Protein AF-0000000078027502 (afdb_homodimer)

Organism: NCBI:txid82991

Radius of gyration: 33.74 Å; Cα contacts (8 Å, |Δi|>4): 3419; chains: 2; bounding box: 82×95×78 Å

Foldseek 3Di:
DPLQAQLFAGLVLLQLLLVLCPPPFLSVVQLVVLVVLLVVVLPDDQDQDAADAVLDPNNVVLVSVLVNLLSLLSVCSNNVPVSSLVVNLVNLLVCLVCQQPQPFHDAPDPAGTHSRYNHLLSLLVSLQSNLSSCSSNVVVDDPVSNCSSVPSPNVVSLCCLCPVVVVQCFDLALSVLSNLLSQLSNCSSVVNVVSNQCAQQNVVNPLCSGHLNNNLQFQAALQQAGLLGLQSLLVSLQSNLSSLSSCCVRPVVVVSCPPSNRSNLSNLVVSVQQDDPLFAHAQAFADDRPDGCLRPSNQASLQVCCVPVHDDLSSLLVCVSSSHHDRGPSVSVSRVCNVVDDRDPDHRAWDWAQDGSHSPFGTKTWHWDQFPVRKIKIKIFAFGAQSDDPPDDPVRRRGALAHRFIWIDIDSDGFQGQQHAQFQCSPCVQVHRGGDPCRLFANRFHQSTQAKDKQLAGFVNSDNVSRRVFTKAWQDWAAPPPFFTKTKIWGPPSPNFKIKMWIWTQGDDPLARGTKIKIKIKIAGPDKIKMKRKGWGAAFWDDKPFDKAADPDWAQCDDGRNSQQKTFGIKGWFDAQFKMKTWGDDDFKIKMKIKTWNQIFMKTKIWGGHPPVSSSGDTTIMIITIDMDRIGMIIMMMGIDWTHDVVVDDTDCNDDFWDHKGWPDDDLQAKTWMKTATPVGWIKIKMFGNHRPPTDMDIDTD/DPLQAQQFAGLVLLQLLLVLCPPPFLSVVQLVVLVVLLVVVLPDDQDQDAADAVLDPLNVVLVSVLVNLLSLLSVCSNNVPVSSLVVNLVNLLVCLVCQQPQPFHDAPDPAGTHSRYNHLLVLLVSLQSNLSSCSSNVVVDDPVSNCSNVPSPNVVSLCCLCPVVVVQCFDLALSVLSNLLSQLSNCSSVVNVVSNQCAQQNVVNPLCSGHLNNNLQFQAALQQAGLLGLQSLLVSLQSNLSSLSSCCVRPVVVVSCPPSNRSNLSNLVVSVQQDDPLFAHAQAFADDRPDGCLRPSNQASLQVCCVPVHDDLSSLLVCVSSSHHDRGPSVSVSRVCNVVDDRDPDHRAWDWAQDGSHSPFGTKTWHWDQFPVRKIKIKIFAFGAQSDDPPDDPVRRRGALAHRFIWIDIDSDGFQGQQHAQFQCSPCVQVHRGGDPCRLFANRFHQSTQAKDKQLAGFVNSDNVSRRVFTKAWQDWAAPPPFFTKTKIWGPPSPNFKIKMWIWTQGDDPLASGTKIKIKIKIAGPDKIKMKRKGWGAAFWDDKPFDKAADPDWAQCDDGRNSQQKTFGIKGWFDAQFKIKTWGDDDFKIKMKIKTFNQIFMKTKIWGGHPPVSSSGDTTIMIITIDMDRIGMIIMMMGIDWTHDVVVDDTDCNDDFWDHKGWPDDDLQAKTWMKTATPVGWIKIKMFGNHRPPTDMDIDTD

pLDDT: mean 94.21, std 6.98, range [39.53, 98.88]

InterPro domains:
  IPR008397 Alginate lyase domain [PF05426] (70-272)
  IPR008929 Chondroitin AC/alginate lyase [G3DSA:1.50.10.100] (6-344)
  IPR008929 Chondroitin AC/alginate lyase [SSF48230] (46-296)
  IPR012480 Heparinase II/III-like, C-terminal [PF07940] (391-541)

Solvent-accessible surface area (backbone atoms only — not comparable to full-atom values): 69201 Å² total; per-residue (Å²): 119,68,92,77,53,40,73,76,48,41,72,67,43,19,55,55,52,42,60,31,57,78,38,98,42,65,58,9,52,36,49,47,52,51,48,52,52,39,51,55,57,68,72,43,77,93,75,82,71,66,70,35,51,69,53,29,72,36,40,46,45,54,52,49,46,29,55,41,31,26,50,24,16,54,46,21,66,35,70,64,44,62,70,32,41,51,51,36,52,51,50,46,44,53,44,17,70,44,54,77,70,58,50,68,28,68,42,93,60,92,49,59,44,17,50,67,25,25,25,44,59,58,40,23,51,40,44,33,30,44,35,55,17,44,49,53,37,53,89,79,50,51,70,68,53,48,52,40,31,47,53,36,31,53,48,45,51,42,46,42,40,63,58,77,36,33,76,58,33,24,35,80,46,64,55,12,43,35,33,20,27,15,39,24,53,34,13,63,66,70,70,34,64,67,44,29,47,34,14,44,22,4,84,82,58,69,37,62,78,10,20,45,50,18,34,61,58,68,42,26,14,64,48,15,46,36,52,48,17,55,56,46,35,40,61,38,37,36,38,48,50,55,36,44,51,38,38,49,65,75,41,50,89,66,43,57,78,57,35,79,83,24,41,66,56,33,29,49,48,36,54,62,58,62,26,44,97,76,35,32,40,64,51,42,32,45,14,56,77,68,34,33,56,64,15,62,24,42,31,42,41,44,20,50,44,38,57,75,73,40,89,46,70,55,48,55,47,47,38,63,71,49,69,45,59,39,86,33,66,24,28,56,54,51,44,58,47,56,75,74,43,78,92,64,96,64,75,73,75,56,45,76,42,33,21,38,61,83,36,78,27,18,26,36,42,36,45,55,49,70,41,88,83,68,38,53,35,37,41,38,37,34,26,30,51,32,29,43,56,87,89,53,58,74,91,61,57,35,40,37,38,44,70,57,21,45,36,35,34,46,74,82,36,64,59,33,33,60,67,20,46,35,59,38,78,36,38,37,77,36,77,47,18,37,73,42,75,52,20,68,51,24,38,30,19,21,68,43,27,29,26,74,25,59,65,69,39,28,46,44,76,72,34,62,70,63,35,50,75,42,48,21,40,79,50,36,77,42,78,77,50,94,54,29,33,38,39,28,36,34,39,71,54,44,48,88,66,32,39,35,36,43,35,43,31,45,28,64,46,93,82,43,87,38,60,36,32,38,40,35,40,38,35,39,33,95,51,77,41,43,38,33,42,32,45,27,34,66,69,41,64,46,43,56,73,44,71,58,53,48,50,80,48,35,39,45,62,37,84,47,53,22,32,27,33,21,25,37,44,29,39,21,70,32,55,65,67,37,62,44,37,43,29,32,38,42,91,43,34,28,36,31,42,31,28,22,30,66,74,14,39,30,42,35,41,30,30,40,50,25,83,39,67,75,51,76,60,73,76,37,47,35,38,31,44,34,33,62,41,34,68,43,61,44,41,29,40,38,38,60,34,46,40,48,41,62,38,76,63,41,52,41,55,83,60,68,52,72,68,43,39,42,80,75,41,78,38,79,75,45,33,37,32,37,36,42,31,32,70,90,68,55,36,35,32,37,39,36,40,43,32,88,89,52,45,48,70,51,76,44,80,100,120,67,90,77,54,40,72,77,48,40,73,67,44,19,55,56,51,42,60,30,56,78,38,99,41,65,57,10,50,35,48,46,52,50,48,52,53,42,52,55,58,67,73,42,79,91,75,82,71,65,71,35,49,68,50,28,72,36,38,47,43,54,52,50,46,28,55,39,33,26,50,26,17,54,46,23,68,35,70,65,45,61,69,32,41,52,51,36,52,50,51,46,45,53,45,18,70,43,52,77,70,58,51,70,27,69,42,94,59,92,48,60,43,19,51,67,26,27,26,44,58,58,39,24,52,38,43,32,29,43,33,55,18,44,50,55,37,52,90,79,50,51,72,67,51,49,50,42,33,46,56,36,30,53,50,45,51,43,44,42,40,64,60,77,35,34,75,57,33,25,35,82,46,62,54,13,44,36,33,21,28,13,37,22,52,35,13,62,64,69,69,35,63,67,44,29,48,33,14,44,21,5,85,82,58,70,38,62,78,10,20,44,50,16,36,61,58,68,42,25,15,64,47,15,46,36,50,48,18,54,57,46,36,42,59,39,39,36,38,48,51,54,37,44,50,39,38,48,66,77,42,50,87,66,42,57,78,58,36,80,84,24,42,66,56,33,28,49,49,35,54,62,58,61,28,45,97,75,35,30,40,62,52,42,32,44,15,55,76,68,33,33,55,64,15,65,23,41,30,42,42,45,20,49,44,38,54,75,74,40,90,48,71,56,48,54,46,47,38,62,71,49,69,43,58,39,87,32,64,24,27,55,56,49,45,57,47,56,75,73,41,79,91,65,97,64,76,73,75,55,46,76,42,33,21,39,59,83,37,78,27,19,26,36,40,38,45,54,48,70,41,90,84,68,38,53,34,37,42,38,37,36,26,31,51,34,29,43,56,87,89,54,58,74,92,62,57,35,39,37,37,44,71,58,22,47,37,34,32,46,74,83,37,64,58,34,33,60,66,20,47,34,60,38,78,34,37,37,79,34,77,46,18,36,74,42,75,54,21,67,52,24,40,30,18,20,69,43,27,28,28,75,25,57,64,71,39,30,46,43,76,72,35,62,72,61,33,48,75,42,49,21,41,78,50,36,77,42,79,77,48,94,54,29,32,36,39,28,36,34,38,70,52,44,48,88,68,31,38,35,38,43,35,43,31,46,28,65,46,93,82,43,87,36,60,38,32,38,40,37,40,37,35,40,34,94,50,78,42,41,37,34,43,32,44,27,35,65,70,41,64,44,44,57,75,45,71,58,53,49,50,78,47,34,40,46,61,39,84,48,53,21,32,28,31,23,25,38,44,28,37,20,71,33,56,64,66,37,62,44,38,42,31,32,38,42,91,43,34,28,36,30,41,33,28,23,30,66,73,15,38,31,43,35,40,28,31,40,50,26,83,38,67,75,50,78,58,72,76,38,46,35,40,30,43,35,33,62,44,34,68,43,61,44,42,30,40,37,38,62,32,47,39,46,42,62,36,77,65,42,51,40,54,80,61,68,51,72,65,44,38,42,79,74,42,77,37,80,73,46,34,37,31,35,35,42,33,32,71,90,68,54,37,35,34,37,39,36,39,44,32,88,90,53,45,48,71,49,75,42,80,99

Secondary structure (DSSP, 8-state):
--TTS-SS--HHHHHHHHHHTTSSSHHHHHHHHHHHHHHHHHHSPP-------TTSHHHHHHHHHHHHHHHHHHHHHHH--HHHHHHHHHHHHHHHHHGGGS-----SSSSPP-SSSSSHHHHHHHHHHHHHHHHHHGGGS-HHHHHHHIIIIIHHHHHIIIIITHHHHT-SSHHHHHHHHHHHHHHHHHT-HHHHHHHHHTTTTSSSSSSHHHHHHHHB-TTS-BTT-HHHHHHHHHHHHHHHHHHHHH-GGG-GGGHHHHHHHHHHHHHHHHS-TTSB----SS--SS-BTTSHHHHHHHHHHHHHH---HHHHHHHHHHT---TTHHHHHHHHHHHHS------PPPEEEE-STTS-S-EEEEEEEE-TT--EEEEEEE-S-----TTS-GGG----S-TTEEEEEETTEEEE------B-TT-TTTGGGSB-THIIIIITSGGGSSSEEETTPPGGGG-HHHHHT---EEEEEEEEETTEEEEEEEEESSSTT-EEEEEEEEE--TT-SSPEEEEEEEEE-SS-EEEEEEEE--SEEEEESS--EE-SSB-BS-SSTTGGGEEEEEEEEE-TT-EEEEEEEETTEEEEEEEE-TT-EEEEEEEE-TT-TT--S---EEEEEEEEESSEEEEEEEEEE-EEETTTTEEE--S-SEEEEEEEEE-TTSEEEEEEEETTS-EEEEEEE-STT---EEEEE-/--TTS-SS--HHHHHHHHHHTTSSSHHHHHHHHHHHHHHHHHHSPP-------TTSHHHHHHHHHHHHHHHHHHHHHHH--HHHHHHHHHHHHHHHHHGGGS-----SSSSPP-SSSSSHHHHHHHHHHHHHHHHHHGGGS-HHHHHHHIIIIIHHHHHIIIIITHHHHT-SSHHHHHHHHHHHHHHHHHT-HHHHHHHHHTTTTSSSSSSHHHHHHHHB-TTS-BTT-HHHHHHHHHHHHHHHHHHHHH-GGG-GGGHHHHHHHHHHHHHHHHS-TTSB----SS--SS-BTTSHHHHHHHHHHHHHH---HHHHHHHHHHT---TTHHHHHHHHHHHHS------PPPEEEE-STTS-S-EEEEEEEE-TT--EEEEEEE-S-----TT--GGG----S-TTEEEEEETTEEEE------B-TT-TTTGGGSB-THIIIIITSGGGSSSEEETTPPGGGG-HHHHHT---EEEEEEEEETTEEEEEEEEESSSTT-EEEEEEEEE--TT-SSPEEEEEEEEE-SS-EEEEEEEE--SEEEEESS--EE-SSB-BS-SSTTGGGEEEEEEEEE-TT-EEEEEEEETTEEEEEEEE-TT-EEEEEEEE-TT-TT--S---EEEEEEEEESSEEEEEEEEEE-EEETTTTEEE--S-SEEEEEEEEE-TTSEEEEEEEETTS-EEEEEEE-STT---EEEEE-

Sequence (1404 aa):
MPACSPLFIDNDDAAALRIHLKRHSLLGDTLRHQQQQVEQWLNAPLSVPGHGEGGGPEHAQHKLNYQMMNLAGRLWLITHDARYKERVIQILSAYADLYPQLGDAISHDSNPPGRLFHQTLNEHMFLLYAAEAWHCVKAESTPQQIQNIENNLLRLMVQDATHTHAATFDIVHNHGMWSVAAVAICGYVLGDDEMVLDSLYGLARDSVSGGFFAQLDQLFSCDGYYIEGLYYQRFALRPLLLLAEAISRRQPELDIWEYGQRIIQRACYTLFALAFPDGTMPALNDASKTMDLRDEGAVIAVSLCWQHYGADSRLAELARWQSIVWPGRGALSLCDHLETSPPQSSSWPSQLVRDGQEGERGAIGVLRVRDNQQDDNMALMYWGGHGNIAGMHSALNHGHFDSLHLSLFNRGREFLRDYGFGRWVNIEPKFGGRYIPENNSYCKQTVAHNTVVVDEGCQHYFDKDQAALHHGETHFFITDNPHGQGMSARCDNYWPGVRQQRTVLLLNVPQCKKPLVLDLFSLSSSDQHQYDYCLHGRGQLINASMPLNSNKSWQPLGEKNGYQHLWDCARGEIITGENGQLTWLDGDTFYTATGALPNGGELIVAQTGASDPNFNLRVEPAWLWRTHGDNVLFATAIESHGYFDEASETSRNARGQVKRVEVLEHDLNSQTKVAIYFVEGEALEIRVDNRPGFGQFSVQPLMPACSPLFIDNDDAAALRIHLKRHSLLGDTLRHQQQQVEQWLNAPLSVPGHGEGGGPEHAQHKLNYQMMNLAGRLWLITHDARYKERVIQILSAYADLYPQLGDAISHDSNPPGRLFHQTLNEHMFLLYAAEAWHCVKAESTPQQIQNIENNLLRLMVQDATHTHAATFDIVHNHGMWSVAAVAICGYVLGDDEMVLDSLYGLARDSVSGGFFAQLDQLFSCDGYYIEGLYYQRFALRPLLLLAEAISRRQPELDIWEYGQRIIQRACYTLFALAFPDGTMPALNDASKTMDLRDEGAVIAVSLCWQHYGADSRLAELARWQSIVWPGRGALSLCDHLETSPPQSSSWPSQLVRDGQEGERGAIGVLRVRDNQQDDNMALMYWGGHGNIAGMHSALNHGHFDSLHLSLFNRGREFLRDYGFGRWVNIEPKFGGRYIPENNSYCKQTVAHNTVVVDEGCQHYFDKDQAALHHGETHFFITDNPHGQGMSARCDNYWPGVRQQRTVLLLNVPQCKKPLVLDLFSLSSSDQHQYDYCLHGRGQLINASMPLNSNKSWQPLGEKNGYQHLWDCARGEIITGENGQLTWLDGDTFYTATGALPNGGELIVAQTGASDPNFNLRVEPAWLWRTHGDNVLFATAIESHGYFDEASETSRNARGQVKRVEVLEHDLNSQTKVAIYFVEGEALEIRVDNRPGFGQFSVQPL

Nearest PDB structures (foldseek):
  4nei-assembly1_B  TM=9.449E-01  e=1.251E-62  Saccharophagus degradans 2-40
  8bdd-assembly1_A  TM=9.358E-01  e=8.573E-62  Bacteroides ovatus
  7bjt-assembly1_A  TM=9.349E-01  e=9.569E-60  Zobellia galactanivorans
  7bm6-assembly1_B  TM=9.307E-01  e=2.291E-58  Zobellia galactanivorans
  3afl-assembly1_A  TM=7.130E-01  e=3.993E-19  Agrobacterium fabrum str. C58

Structure (mmCIF, N/CA/C/O backbone):
data_AF-0000000078027502-model_v1
#
loop_
_entity.id
_entity.type
_entity.pdbx_description
1 polymer 'Chondroitin lyase'
#
loop_
_atom_site.group_PDB
_atom_site.id
_atom_site.type_symbol
_atom_site.label_atom_id
_atom_site.label_alt_id
_atom_site.label_comp_id
_atom_site.label_asym_id
_atom_site.label_entity_id
_atom_site.label_seq_id
_atom_site.pdbx_PDB_ins_code
_atom_site.Cartn_x
_atom_site.Cartn_y
_atom_site.Cartn_z
_atom_site.occupancy
_atom_site.B_iso_or_equiv
_atom_site.auth_seq_id
_atom_site.auth_comp_id
_atom_site.auth_asym_id
_atom_site.auth_atom_id
_atom_site.pdbx_PDB_model_num
ATOM 1 N N . MET A 1 1 ? -7.516 49.406 -8.766 1 39.53 1 MET A N 1
ATOM 2 C CA . MET A 1 1 ? -8.562 48.5 -9.211 1 39.53 1 MET A CA 1
ATOM 3 C C . MET A 1 1 ? -9.914 48.875 -8.609 1 39.53 1 MET A C 1
ATOM 5 O O . MET A 1 1 ? -9.977 49.406 -7.492 1 39.53 1 MET A O 1
ATOM 9 N N . PRO A 1 2 ? -10.891 49.062 -9.43 1 42.72 2 PRO A N 1
ATOM 10 C CA . PRO A 1 2 ? -12.172 49.406 -8.82 1 42.72 2 PRO A CA 1
ATOM 11 C C . PRO A 1 2 ? -12.539 48.5 -7.648 1 42.72 2 PRO A C 1
ATOM 13 O O . PRO A 1 2 ? -12.141 47.344 -7.617 1 42.72 2 PRO A O 1
ATOM 16 N N . ALA A 1 3 ? -12.898 49.094 -6.523 1 45.38 3 ALA A N 1
ATOM 17 C CA . ALA A 1 3 ? -13.305 48.469 -5.273 1 45.38 3 ALA A CA 1
ATOM 18 C C . ALA A 1 3 ? -14.164 47.25 -5.539 1 45.38 3 ALA A C 1
ATOM 20 O O . ALA A 1 3 ? -14.195 46.312 -4.727 1 45.38 3 ALA A O 1
ATOM 21 N N . CYS A 1 4 ? -14.695 47.094 -6.816 1 50.5 4 CYS A N 1
ATOM 22 C CA . CYS A 1 4 ? -15.695 46.062 -7.047 1 50.5 4 CYS A CA 1
ATOM 23 C C . CYS A 1 4 ? -15.102 44.875 -7.789 1 50.5 4 CYS A C 1
ATOM 25 O O . CYS A 1 4 ? -15.797 43.906 -8.078 1 50.5 4 CYS A O 1
ATOM 27 N N . SER A 1 5 ? -13.773 44.938 -8.016 1 69.69 5 SER A N 1
ATOM 28 C CA . SER A 1 5 ? -13.227 43.812 -8.75 1 69.69 5 SER A CA 1
ATOM 29 C C . SER A 1 5 ? -13 42.625 -7.84 1 69.69 5 SER A C 1
ATOM 31 O O . SER A 1 5 ? -12.562 42.781 -6.699 1 69.69 5 SER A O 1
ATOM 33 N N . PRO A 1 6 ? -13.328 41.406 -8.359 1 77.5 6 PRO A N 1
ATOM 34 C CA . PRO A 1 6 ? -13.156 40.219 -7.535 1 77.5 6 PRO A CA 1
ATOM 35 C C . PRO A 1 6 ? -11.75 40.094 -6.961 1 77.5 6 PRO A C 1
ATOM 37 O O . PRO A 1 6 ? -10.789 40.625 -7.543 1 77.5 6 PRO A O 1
ATOM 40 N N . LEU A 1 7 ? -11.688 39.594 -5.875 1 87.81 7 LEU A N 1
ATOM 41 C CA . LEU A 1 7 ? -10.492 39.594 -5.039 1 87.81 7 LEU A CA 1
ATOM 42 C C . LEU A 1 7 ? -9.391 38.75 -5.672 1 87.81 7 LEU A C 1
ATOM 44 O O . LEU A 1 7 ? -8.219 39.156 -5.648 1 87.81 7 LEU A O 1
ATOM 48 N N . PHE A 1 8 ? -9.727 37.594 -6.312 1 91.88 8 PHE A N 1
ATOM 49 C CA . PHE A 1 8 ? -8.672 36.688 -6.73 1 91.88 8 PHE A CA 1
ATOM 50 C C . PHE A 1 8 ? -8.727 36.438 -8.234 1 91.88 8 PHE A C 1
ATOM 52 O O . PHE A 1 8 ? -7.758 35.969 -8.828 1 91.88 8 PHE A O 1
ATOM 59 N N . ILE A 1 9 ? -9.898 36.656 -8.797 1 90.69 9 ILE A N 1
ATOM 60 C CA . ILE A 1 9 ? -10.102 36.5 -10.234 1 90.69 9 ILE A CA 1
ATOM 61 C C . ILE A 1 9 ? -10.789 37.719 -10.797 1 90.69 9 ILE A C 1
ATOM 63 O O . ILE A 1 9 ? -11.93 38.031 -10.445 1 90.69 9 ILE A O 1
ATOM 67 N N . ASP A 1 10 ? -10.172 38.469 -11.617 1 88.75 10 ASP A N 1
ATOM 68 C CA . ASP A 1 10 ? -10.836 39.594 -12.25 1 88.75 10 ASP A CA 1
ATOM 69 C C . ASP A 1 10 ? -11.555 39.156 -13.523 1 88.75 10 ASP A C 1
ATOM 71 O O . ASP A 1 10 ? -11.609 37.969 -13.844 1 88.75 10 ASP A O 1
ATOM 75 N N . ASN A 1 11 ? -12.125 40.125 -14.172 1 89.56 11 ASN A N 1
ATOM 76 C CA . ASN A 1 11 ? -12.961 39.812 -15.328 1 89.56 11 ASN A CA 1
ATOM 77 C C . ASN A 1 11 ? -12.141 39.188 -16.453 1 89.56 11 ASN A C 1
ATOM 79 O O . ASN A 1 11 ? -12.633 38.281 -17.156 1 89.56 11 ASN A O 1
ATOM 83 N N . ASP A 1 12 ? -10.977 39.656 -16.625 1 92.31 12 ASP A N 1
ATOM 84 C CA . ASP A 1 12 ? -10.117 39.125 -17.672 1 92.31 12 ASP A CA 1
ATOM 85 C C . ASP A 1 12 ? -9.711 37.688 -17.344 1 92.31 12 ASP A C 1
ATOM 87 O O . ASP A 1 12 ? -9.711 36.812 -18.219 1 92.31 12 ASP A O 1
ATOM 91 N N . ASP A 1 13 ? -9.328 37.5 -16.125 1 94.31 13 ASP A N 1
ATOM 92 C CA . ASP A 1 13 ? -9.008 36.125 -15.68 1 94.31 13 ASP A CA 1
ATOM 93 C C . ASP A 1 13 ? -10.188 35.188 -15.898 1 94.31 13 ASP A C 1
ATOM 95 O O . ASP A 1 13 ? -10.016 34.094 -16.406 1 94.31 13 ASP A O 1
ATOM 99 N N . ALA A 1 14 ? -11.336 35.656 -15.539 1 95.44 14 ALA A N 1
ATOM 100 C CA . ALA A 1 14 ? -12.547 34.844 -15.633 1 95.44 14 ALA A CA 1
ATOM 101 C C . ALA A 1 14 ? -12.828 34.469 -17.078 1 95.44 14 ALA A C 1
ATOM 103 O O . ALA A 1 14 ? -13.195 33.312 -17.359 1 95.44 14 ALA A O 1
ATOM 104 N N . ALA A 1 15 ? -12.695 35.438 -17.938 1 95.38 15 ALA A N 1
ATOM 105 C CA . ALA A 1 15 ? -12.93 35.156 -19.359 1 95.38 15 ALA A CA 1
ATOM 106 C C . ALA A 1 15 ? -11.945 34.125 -19.891 1 95.38 15 ALA A C 1
ATOM 108 O O . ALA A 1 15 ? -12.32 33.25 -20.656 1 95.38 15 ALA A O 1
ATOM 109 N N . ALA A 1 16 ? -10.727 34.25 -19.516 1 95.44 16 ALA A N 1
ATOM 110 C CA . ALA A 1 16 ? -9.703 33.312 -19.938 1 95.44 16 ALA A CA 1
ATOM 111 C C . ALA A 1 16 ? -9.969 31.922 -19.375 1 95.44 16 ALA A C 1
ATOM 113 O O . ALA A 1 16 ? -9.781 30.922 -20.078 1 95.44 16 ALA A O 1
ATOM 114 N N . LEU A 1 17 ? -10.367 31.828 -18.125 1 97.19 17 LEU A N 1
ATOM 115 C CA . LEU A 1 17 ? -10.672 30.562 -17.469 1 97.19 17 LEU A CA 1
ATOM 116 C C . LEU A 1 17 ? -11.859 29.891 -18.141 1 97.19 17 LEU A C 1
ATOM 118 O O . LEU A 1 17 ? -11.883 28.656 -18.281 1 97.19 17 LEU A O 1
ATOM 122 N N . ARG A 1 18 ? -12.789 30.656 -18.547 1 96.69 18 ARG A N 1
ATOM 123 C CA . ARG A 1 18 ? -13.977 30.125 -19.219 1 96.69 18 ARG A CA 1
ATOM 124 C C . ARG A 1 18 ? -13.602 29.359 -20.484 1 96.69 18 ARG A C 1
ATOM 126 O O . ARG A 1 18 ? -14.211 28.328 -20.797 1 96.69 18 ARG A O 1
ATOM 133 N N . ILE A 1 19 ? -12.633 29.828 -21.188 1 95.31 19 ILE A N 1
ATOM 134 C CA . ILE A 1 19 ? -12.156 29.172 -22.391 1 95.31 19 ILE A CA 1
ATOM 135 C C . ILE A 1 19 ? -11.602 27.797 -22.062 1 95.31 19 ILE A C 1
ATOM 137 O O . ILE A 1 19 ? -11.789 26.844 -22.812 1 95.31 19 ILE A O 1
ATOM 141 N N . HIS A 1 20 ? -11.008 27.609 -20.922 1 94.62 20 HIS A N 1
ATOM 142 C CA . HIS A 1 20 ? -10.352 26.359 -20.531 1 94.62 20 HIS A CA 1
ATOM 143 C C . HIS A 1 20 ? -11.367 25.312 -20.125 1 94.62 20 HIS A C 1
ATOM 145 O O . HIS A 1 20 ? -11.055 24.109 -20.078 1 94.62 20 HIS A O 1
ATOM 151 N N . LEU A 1 21 ? -12.57 25.719 -19.828 1 94.25 21 LEU A N 1
ATOM 152 C CA . LEU A 1 21 ? -13.609 24.766 -19.453 1 94.25 21 LEU A CA 1
ATOM 153 C C . LEU A 1 21 ? -13.805 23.719 -20.531 1 94.25 21 LEU A C 1
ATOM 155 O O . LEU A 1 21 ? -14.203 22.594 -20.25 1 94.25 21 LEU A O 1
ATOM 159 N N . LYS A 1 22 ? -13.445 24.031 -21.734 1 92.06 22 LYS A N 1
ATOM 160 C CA . LYS A 1 22 ? -13.695 23.141 -22.859 1 92.06 22 LYS A CA 1
ATOM 161 C C . LYS A 1 22 ? -12.391 22.547 -23.391 1 92.06 22 LYS A C 1
ATOM 163 O O . LYS A 1 22 ? -12.391 21.844 -24.406 1 92.06 22 LYS A O 1
ATOM 168 N N . ARG A 1 23 ? -11.352 22.859 -22.75 1 91.81 23 ARG A N 1
ATOM 169 C CA . ARG A 1 23 ? -10.047 22.375 -23.203 1 91.81 23 ARG A CA 1
ATOM 170 C C . ARG A 1 23 ? -9.625 21.141 -22.406 1 91.81 23 ARG A C 1
ATOM 172 O O . ARG A 1 23 ? -9.953 21.016 -21.219 1 91.81 23 ARG A O 1
ATOM 179 N N . HIS A 1 24 ? -8.953 20.219 -23.125 1 89.12 24 HIS A N 1
ATOM 180 C CA . HIS A 1 24 ? -8.328 19.078 -22.438 1 89.12 24 HIS A CA 1
ATOM 181 C C . HIS A 1 24 ? -6.973 19.469 -21.859 1 89.12 24 HIS A C 1
ATOM 183 O O . HIS A 1 24 ? -5.934 19.156 -22.453 1 89.12 24 HIS A O 1
ATOM 189 N N . SER A 1 25 ? -6.945 20.172 -20.859 1 93.12 25 SER A N 1
ATOM 190 C CA . SER A 1 25 ? -5.773 20.641 -20.125 1 93.12 25 SER A CA 1
ATOM 191 C C . SER A 1 25 ? -5.941 20.438 -18.625 1 93.12 25 SER A C 1
ATOM 193 O O . SER A 1 25 ? -7.043 20.156 -18.156 1 93.12 25 SER A O 1
ATOM 195 N N . LEU A 1 26 ? -4.828 20.516 -17.938 1 95.94 26 LEU A N 1
ATOM 196 C CA . LEU A 1 26 ? -4.867 20.391 -16.484 1 95.94 26 LEU A CA 1
ATOM 197 C C . LEU A 1 26 ? -5.848 21.391 -15.875 1 95.94 26 LEU A C 1
ATOM 199 O O . LEU A 1 26 ? -6.609 21.062 -14.969 1 95.94 26 LEU A O 1
ATOM 203 N N . LEU A 1 27 ? -5.816 22.656 -16.344 1 97.5 27 LEU A N 1
ATOM 204 C CA . LEU A 1 27 ? -6.715 23.703 -15.859 1 97.5 27 LEU A CA 1
ATOM 205 C C . LEU A 1 27 ? -8.164 23.375 -16.219 1 97.5 27 LEU A C 1
ATOM 207 O O . LEU A 1 27 ? -9.062 23.531 -15.391 1 97.5 27 LEU A O 1
ATOM 211 N N . GLY A 1 28 ? -8.398 22.922 -17.469 1 96.94 28 GLY A N 1
ATOM 212 C CA . GLY A 1 28 ? -9.734 22.516 -17.859 1 96.94 28 GLY A CA 1
ATOM 213 C C . GLY A 1 28 ? -10.297 21.406 -17.016 1 96.94 28 GLY A C 1
ATOM 214 O O . GLY A 1 28 ? -11.445 21.469 -16.562 1 96.94 28 GLY A O 1
ATOM 215 N N . ASP A 1 29 ? -9.469 20.375 -16.812 1 95.75 29 ASP A N 1
ATOM 216 C CA . ASP A 1 29 ? -9.875 19.25 -15.977 1 95.75 29 ASP A CA 1
ATOM 217 C C . ASP A 1 29 ? -10.203 19.719 -14.555 1 95.75 29 ASP A C 1
ATOM 219 O O . ASP A 1 29 ? -11.172 19.25 -13.953 1 95.75 29 ASP A O 1
ATOM 223 N N . THR A 1 30 ? -9.359 20.641 -14.07 1 97.06 30 THR A N 1
ATOM 224 C CA . THR A 1 30 ? -9.578 21.188 -12.734 1 97.06 30 THR A CA 1
ATOM 225 C C . THR A 1 30 ? -10.922 21.891 -12.656 1 97.06 30 THR A C 1
ATOM 227 O O . THR A 1 30 ? -11.703 21.656 -11.734 1 97.06 30 THR A O 1
ATOM 230 N N . LEU A 1 31 ? -11.242 22.719 -13.57 1 97.62 31 LEU A N 1
ATOM 231 C CA . LEU A 1 31 ? -12.469 23.5 -13.594 1 97.62 31 LEU A CA 1
ATOM 232 C C . LEU A 1 31 ? -13.688 22.594 -13.719 1 97.62 31 LEU A C 1
ATOM 234 O O . LEU A 1 31 ? -14.695 22.812 -13.031 1 97.62 31 LEU A O 1
ATOM 238 N N . ARG A 1 32 ? -13.617 21.609 -14.547 1 96.5 32 ARG A N 1
ATOM 239 C CA . ARG A 1 32 ? -14.742 20.703 -14.734 1 96.5 32 ARG A CA 1
ATOM 240 C C . ARG A 1 32 ? -15 19.875 -13.469 1 96.5 32 ARG A C 1
ATOM 242 O O . ARG A 1 32 ? -16.141 19.609 -13.117 1 96.5 32 ARG A O 1
ATOM 249 N N . HIS A 1 33 ? -13.906 19.484 -12.867 1 94.38 33 HIS A N 1
ATOM 250 C CA . HIS A 1 33 ? -14.055 18.781 -11.602 1 94.38 33 HIS A CA 1
ATOM 251 C C . HIS A 1 33 ? -14.734 19.656 -10.562 1 94.38 33 HIS A C 1
ATOM 253 O O . HIS A 1 33 ? -15.633 19.188 -9.844 1 94.38 33 HIS A O 1
ATOM 259 N N . GLN A 1 34 ? -14.32 20.906 -10.461 1 96.19 34 GLN A N 1
ATOM 260 C CA . GLN A 1 34 ? -14.922 21.859 -9.531 1 96.19 34 GLN A CA 1
ATOM 261 C C . GLN A 1 34 ? -16.391 22.094 -9.859 1 96.19 34 GLN A C 1
ATOM 263 O O . GLN A 1 34 ? -17.234 22.172 -8.953 1 96.19 34 GLN A O 1
ATOM 268 N N . GLN A 1 35 ? -16.641 22.172 -11.109 1 96.69 35 GLN A N 1
ATOM 269 C CA . GLN A 1 35 ? -18.031 22.328 -11.539 1 96.69 35 GLN A CA 1
ATOM 270 C C . GLN A 1 35 ? -18.875 21.141 -11.086 1 96.69 35 GLN A C 1
ATOM 272 O O . GLN A 1 35 ? -20.016 21.312 -10.625 1 96.69 35 GLN A O 1
ATOM 277 N N . GLN A 1 36 ? -18.375 20 -11.258 1 93.38 36 GLN A N 1
ATOM 278 C CA . GLN A 1 36 ? -19.094 18.797 -10.852 1 93.38 36 GLN A CA 1
ATOM 279 C C . GLN A 1 36 ? -19.406 18.828 -9.359 1 93.38 36 GLN A C 1
ATOM 281 O O . GLN A 1 36 ? -20.5 18.422 -8.938 1 93.38 36 GLN A O 1
ATOM 286 N N . GLN A 1 37 ? -18.484 19.25 -8.57 1 92.44 37 GLN A N 1
ATOM 287 C CA . GLN A 1 37 ? -18.672 19.328 -7.125 1 92.44 37 GLN A CA 1
ATOM 288 C C . GLN A 1 37 ? -19.797 20.312 -6.781 1 92.44 37 GLN A C 1
ATOM 290 O O . GLN A 1 37 ? -20.656 20.016 -5.961 1 92.44 37 GLN A O 1
ATOM 295 N N . VAL A 1 38 ? -19.766 21.469 -7.379 1 96.75 38 VAL A N 1
ATOM 296 C CA . VAL A 1 38 ? -20.75 22.5 -7.098 1 96.75 38 VAL A CA 1
ATOM 297 C C . VAL A 1 38 ? -22.125 22.031 -7.57 1 96.75 38 VAL A C 1
ATOM 299 O O . VAL A 1 38 ? -23.141 22.297 -6.914 1 96.75 38 VAL A O 1
ATOM 302 N N . GLU A 1 39 ? -22.141 21.344 -8.719 1 95.88 39 GLU A N 1
ATOM 303 C CA . GLU A 1 39 ? -23.406 20.828 -9.227 1 95.88 39 GLU A CA 1
ATOM 304 C C . GLU A 1 39 ? -24.031 19.844 -8.242 1 95.88 39 GLU A C 1
ATOM 306 O O . GLU A 1 39 ? -25.25 19.844 -8.031 1 95.88 39 GLU A O 1
ATOM 311 N N . GLN A 1 40 ? -23.203 19.031 -7.699 1 89.94 40 GLN A N 1
ATOM 312 C CA . GLN A 1 40 ? -23.703 18.094 -6.691 1 89.94 40 GLN A CA 1
ATOM 313 C C . GLN A 1 40 ? -24.25 18.844 -5.477 1 89.94 40 GLN A C 1
ATOM 315 O O . GLN A 1 40 ? -25.266 18.438 -4.914 1 89.94 40 GLN A O 1
ATOM 320 N N . TRP A 1 41 ? -23.578 19.875 -5.043 1 94.19 41 TRP A N 1
ATOM 321 C CA . TRP A 1 41 ? -23.984 20.688 -3.912 1 94.19 41 TRP A CA 1
ATOM 322 C C . TRP A 1 41 ? -25.266 21.453 -4.227 1 94.19 41 TRP A C 1
ATOM 324 O O . TRP A 1 41 ? -26.156 21.562 -3.375 1 94.19 41 TRP A O 1
ATOM 334 N N . LEU A 1 42 ? -25.453 21.906 -5.477 1 96.25 42 LEU A N 1
ATOM 335 C CA . LEU A 1 42 ? -26.641 22.625 -5.918 1 96.25 42 LEU A CA 1
ATOM 336 C C . LEU A 1 42 ? -27.859 21.719 -5.91 1 96.25 42 LEU A C 1
ATOM 338 O O . LEU A 1 42 ? -28.984 22.172 -5.676 1 96.25 42 LEU A O 1
ATOM 342 N N . ASN A 1 43 ? -27.594 20.453 -6.18 1 93 43 ASN A N 1
ATOM 343 C CA . ASN A 1 43 ? -28.688 19.5 -6.293 1 93 43 ASN A CA 1
ATOM 344 C C . ASN A 1 43 ? -29.172 19.016 -4.922 1 93 43 ASN A C 1
ATOM 346 O O . ASN A 1 43 ? -30.25 18.453 -4.797 1 93 43 ASN A O 1
ATOM 350 N N . ALA A 1 44 ? -28.422 19.266 -3.924 1 90.06 44 ALA A N 1
ATOM 351 C CA . ALA A 1 44 ? -28.812 18.938 -2.561 1 90.06 44 ALA A CA 1
ATOM 352 C C . ALA A 1 44 ? -29.672 20.047 -1.945 1 90.06 44 ALA A C 1
ATOM 354 O O . ALA A 1 44 ? -29.547 21.203 -2.326 1 90.06 44 ALA A O 1
ATOM 355 N N . PRO A 1 45 ? -30.531 19.625 -1.026 1 92.06 45 PRO A N 1
ATOM 356 C CA . PRO A 1 45 ? -31.297 20.656 -0.34 1 92.06 45 PRO A CA 1
ATOM 357 C C . PRO A 1 45 ? -30.422 21.609 0.469 1 92.06 45 PRO A C 1
ATOM 359 O O . PRO A 1 45 ? -29.391 21.203 1.003 1 92.06 45 PRO A O 1
ATOM 362 N N . LEU A 1 46 ? -30.812 22.906 0.45 1 93.38 46 LEU A N 1
ATOM 363 C CA . LEU A 1 46 ? -30.125 23.875 1.287 1 93.38 46 LEU A CA 1
ATOM 364 C C . LEU A 1 46 ? -30.156 23.453 2.752 1 93.38 46 LEU A C 1
ATOM 366 O O . LEU A 1 46 ? -31.219 23.125 3.281 1 93.38 46 LEU A O 1
ATOM 370 N N . SER A 1 47 ? -29 23.312 3.33 1 93.75 47 SER A N 1
ATOM 371 C CA . SER A 1 47 ? -28.906 22.875 4.715 1 93.75 47 SER A CA 1
ATOM 372 C C . SER A 1 47 ? -27.969 23.766 5.523 1 93.75 47 SER A C 1
ATOM 374 O O . SER A 1 47 ? -26.797 23.906 5.191 1 93.75 47 SER A O 1
ATOM 376 N N . VAL A 1 48 ? -28.469 24.484 6.445 1 96 48 VAL A N 1
ATOM 377 C CA . VAL A 1 48 ? -27.719 25.266 7.418 1 96 48 VAL A CA 1
ATOM 378 C C . VAL A 1 48 ? -28.031 24.781 8.828 1 96 48 VAL A C 1
ATOM 380 O O . VAL A 1 48 ? -28.859 25.344 9.523 1 96 48 VAL A O 1
ATOM 383 N N . PRO A 1 49 ? -27.281 23.859 9.242 1 93.19 49 PRO A N 1
ATOM 384 C CA . PRO A 1 49 ? -27.609 23.234 10.523 1 93.19 49 PRO A CA 1
ATOM 385 C C . PRO A 1 49 ? -27.219 24.109 11.719 1 93.19 49 PRO A C 1
ATOM 387 O O . PRO A 1 49 ? -26.688 25.203 11.531 1 93.19 49 PRO A O 1
ATOM 390 N N . GLY A 1 50 ? -27.562 23.625 12.953 1 91 50 GLY A N 1
ATOM 391 C CA . GLY A 1 50 ? -27.141 24.281 14.18 1 91 50 GLY A CA 1
ATOM 392 C C . GLY A 1 50 ? -25.781 23.781 14.664 1 91 50 GLY A C 1
ATOM 393 O O . GLY A 1 50 ? -24.875 23.562 13.867 1 91 50 GLY A O 1
ATOM 394 N N . HIS A 1 51 ? -25.672 23.75 15.969 1 88.44 51 HIS A N 1
ATOM 395 C CA . HIS A 1 51 ? -24.422 23.359 16.609 1 88.44 51 HIS A CA 1
ATOM 396 C C . HIS A 1 51 ? -24.172 21.859 16.484 1 88.44 51 HIS A C 1
ATOM 398 O O . HIS A 1 51 ? -25.125 21.078 16.422 1 88.44 51 HIS A O 1
ATOM 404 N N . GLY A 1 52 ? -22.969 21.531 16.312 1 80.88 52 GLY A N 1
ATOM 405 C CA . GLY A 1 52 ? -22.547 20.141 16.391 1 80.88 52 GLY A CA 1
ATOM 406 C C . GLY A 1 52 ? -21.125 19.984 16.891 1 80.88 52 GLY A C 1
ATOM 407 O O . GLY A 1 52 ? -20.406 20.969 17.078 1 80.88 52 GLY A O 1
ATOM 408 N N . GLU A 1 53 ? -20.781 18.734 17.203 1 76.25 53 GLU A N 1
ATOM 409 C CA . GLU A 1 53 ? -19.438 18.422 17.672 1 76.25 53 GLU A CA 1
ATOM 410 C C . GLU A 1 53 ? -18.406 18.562 16.547 1 76.25 53 GLU A C 1
ATOM 412 O O . GLU A 1 53 ? -18.766 18.547 15.367 1 76.25 53 GLU A O 1
ATOM 417 N N . GLY A 1 54 ? -17.125 18.844 16.969 1 74.31 54 GLY A N 1
ATOM 418 C CA . GLY A 1 54 ? -16.062 18.844 15.977 1 74.31 54 GLY A CA 1
ATOM 419 C C . GLY A 1 54 ? -16.016 17.578 15.148 1 74.31 54 GLY A C 1
ATOM 420 O O . GLY A 1 54 ? -16.016 16.469 15.695 1 74.31 54 GLY A O 1
ATOM 421 N N . GLY A 1 55 ? -16.078 17.75 13.828 1 72.62 55 GLY A N 1
ATOM 422 C CA . GLY A 1 55 ? -16.062 16.609 12.938 1 72.62 55 GLY A CA 1
ATOM 423 C C . GLY A 1 55 ? -17.438 15.953 12.781 1 72.62 55 GLY A C 1
ATOM 424 O O . GLY A 1 55 ? -17.594 15.039 11.977 1 72.62 55 GLY A O 1
ATOM 425 N N . GLY A 1 56 ? -18.438 16.375 13.516 1 76.06 56 GLY A N 1
ATOM 426 C CA . GLY A 1 56 ? -19.781 15.852 13.406 1 76.06 56 GLY A CA 1
ATOM 427 C C . GLY A 1 56 ? -20.484 16.266 12.133 1 76.06 56 GLY A C 1
ATOM 428 O O . GLY A 1 56 ? -19.906 16.953 11.297 1 76.06 56 GLY A O 1
ATOM 429 N N . PRO A 1 57 ? -21.656 15.828 12.016 1 78.88 57 PRO A N 1
ATOM 430 C CA . PRO A 1 57 ? -22.391 16.109 10.773 1 78.88 57 PRO A CA 1
ATOM 431 C C . PRO A 1 57 ? -22.594 17.609 10.539 1 78.88 57 PRO A C 1
ATOM 433 O O . PRO A 1 57 ? -22.484 18.078 9.398 1 78.88 57 PRO A O 1
ATOM 436 N N . GLU A 1 58 ? -22.953 18.328 11.609 1 88 58 GLU A N 1
ATOM 437 C CA . GLU A 1 58 ? -23.172 19.766 11.461 1 88 58 GLU A CA 1
ATOM 438 C C . GLU A 1 58 ? -21.875 20.469 11.07 1 88 58 GLU A C 1
ATOM 440 O O . GLU A 1 58 ? -21.875 21.344 10.195 1 88 58 GLU A O 1
ATOM 445 N N . HIS A 1 59 ? -20.812 20.078 11.805 1 87.56 59 HIS A N 1
ATOM 446 C CA . HIS A 1 59 ? -19.484 20.609 11.477 1 87.56 59 HIS A CA 1
ATOM 447 C C . HIS A 1 59 ? -19.141 20.344 10.016 1 87.56 59 HIS A C 1
ATOM 449 O O . HIS A 1 59 ? -18.703 21.25 9.305 1 87.56 59 HIS A O 1
ATOM 455 N N . ALA A 1 60 ? -19.359 19.172 9.609 1 84.56 60 ALA A N 1
ATOM 456 C CA . ALA A 1 60 ? -19.047 18.766 8.242 1 84.56 60 ALA A CA 1
ATOM 457 C C . ALA A 1 60 ? -19.891 19.531 7.23 1 84.56 60 ALA A C 1
ATOM 459 O O . ALA A 1 60 ? -19.406 19.891 6.152 1 84.56 60 ALA A O 1
ATOM 460 N N . GLN A 1 61 ? -21.078 19.781 7.578 1 90.44 61 GLN A N 1
ATOM 461 C CA . GLN A 1 61 ? -21.969 20.5 6.676 1 90.44 61 GLN A CA 1
ATOM 462 C C . GLN A 1 61 ? -21.562 21.969 6.555 1 90.44 61 GLN A C 1
ATOM 464 O O . GLN A 1 61 ? -21.562 22.531 5.453 1 90.44 61 GLN A O 1
ATOM 469 N N . HIS A 1 62 ? -21.312 22.578 7.656 1 94.38 62 HIS A N 1
ATOM 470 C CA . HIS A 1 62 ? -20.828 23.953 7.605 1 94.38 62 HIS A CA 1
ATOM 471 C C . HIS A 1 62 ? -19.562 24.062 6.77 1 94.38 62 HIS A C 1
ATOM 473 O O . HIS A 1 62 ? -19.406 25 5.996 1 94.38 62 HIS A O 1
ATOM 479 N N . LYS A 1 63 ? -18.703 23.078 6.992 1 92.31 63 LYS A N 1
ATOM 480 C CA . LYS A 1 63 ? -17.453 23.047 6.219 1 92.31 63 LYS A CA 1
ATOM 481 C C . LYS A 1 63 ? -17.75 22.906 4.727 1 92.31 63 LYS A C 1
ATOM 483 O O . LYS A 1 63 ? -17.188 23.641 3.908 1 92.31 63 LYS A O 1
ATOM 488 N N . LEU A 1 64 ? -18.594 22 4.402 1 91.69 64 LEU A N 1
ATOM 489 C CA . LEU A 1 64 ? -18.984 21.812 3.008 1 91.69 64 LEU A CA 1
ATOM 490 C C . LEU A 1 64 ? -19.578 23.094 2.436 1 91.69 64 LEU A C 1
ATOM 492 O O . LEU A 1 64 ? -19.266 23.469 1.307 1 91.69 64 LEU A O 1
ATOM 496 N N . ASN A 1 65 ? -20.406 23.719 3.182 1 96.56 65 ASN A N 1
ATOM 497 C CA . ASN A 1 65 ? -21.078 24.938 2.727 1 96.56 65 ASN A CA 1
ATOM 498 C C . ASN A 1 65 ? -20.078 26.047 2.396 1 96.56 65 ASN A C 1
ATOM 500 O O . ASN A 1 65 ? -20.172 26.672 1.343 1 96.56 65 ASN A O 1
ATOM 504 N N . TYR A 1 66 ? -19.188 26.297 3.33 1 97.12 66 TYR A N 1
ATOM 505 C CA . TYR A 1 66 ? -18.328 27.438 3.043 1 97.12 66 TYR A CA 1
ATOM 506 C C . TYR A 1 66 ? -17.359 27.125 1.912 1 97.12 66 TYR A C 1
ATOM 508 O O . TYR A 1 66 ? -16.938 28.016 1.167 1 97.12 66 TYR A O 1
ATOM 516 N N . GLN A 1 67 ? -16.969 25.859 1.73 1 95.25 67 GLN A N 1
ATOM 517 C CA . GLN A 1 67 ? -16.125 25.484 0.598 1 95.25 67 GLN A CA 1
ATOM 518 C C . GLN A 1 67 ? -16.891 25.625 -0.72 1 95.25 67 GLN A C 1
ATOM 520 O O . GLN A 1 67 ? -16.359 26.188 -1.685 1 95.25 67 GLN A O 1
ATOM 525 N N . MET A 1 68 ? -18.156 25.188 -0.728 1 96.81 68 MET A N 1
ATOM 526 C CA . MET A 1 68 ? -18.922 25.156 -1.968 1 96.81 68 MET A CA 1
ATOM 527 C C . MET A 1 68 ? -19.422 26.547 -2.324 1 96.81 68 MET A C 1
ATOM 529 O O . MET A 1 68 ? -19.484 26.906 -3.5 1 96.81 68 MET A O 1
ATOM 533 N N . MET A 1 69 ? -19.812 27.328 -1.343 1 97.56 69 MET A N 1
ATOM 534 C CA . MET A 1 69 ? -20.25 28.672 -1.688 1 97.56 69 MET A CA 1
ATOM 535 C C . MET A 1 69 ? -19.109 29.484 -2.273 1 97.56 69 MET A C 1
ATOM 537 O O . MET A 1 69 ? -19.297 30.281 -3.189 1 97.56 69 MET A O 1
ATOM 541 N N . ASN A 1 70 ? -17.906 29.297 -1.677 1 97.12 70 ASN A N 1
ATOM 542 C CA . ASN A 1 70 ? -16.734 29.953 -2.242 1 97.12 70 ASN A CA 1
ATOM 543 C C . ASN A 1 70 ? -16.484 29.516 -3.68 1 97.12 70 ASN A C 1
ATOM 545 O O . ASN A 1 70 ? -16.297 30.344 -4.566 1 97.12 70 ASN A O 1
ATOM 549 N N . LEU A 1 71 ? -16.516 28.234 -3.916 1 97.06 71 LEU A N 1
ATOM 550 C CA . LEU A 1 71 ? -16.297 27.672 -5.246 1 97.06 71 LEU A CA 1
ATOM 551 C C . LEU A 1 71 ? -17.375 28.141 -6.219 1 97.06 71 LEU A C 1
ATOM 553 O O . LEU A 1 71 ? -17.062 28.5 -7.359 1 97.06 71 LEU A O 1
ATOM 557 N N . ALA A 1 72 ? -18.578 28.125 -5.754 1 98.19 72 ALA A N 1
ATOM 558 C CA . ALA A 1 72 ? -19.703 28.547 -6.586 1 98.19 72 ALA A CA 1
ATOM 559 C C . ALA A 1 72 ? -19.578 30.031 -6.949 1 98.19 72 ALA A C 1
ATOM 561 O O . ALA A 1 72 ? -19.891 30.422 -8.07 1 98.19 72 ALA A O 1
ATOM 562 N N . GLY A 1 73 ? -19.234 30.812 -5.996 1 97.19 73 GLY A N 1
ATOM 563 C CA . GLY A 1 73 ? -19 32.219 -6.285 1 97.19 73 GLY A CA 1
ATOM 564 C C . GLY A 1 73 ? -17.984 32.438 -7.391 1 97.19 73 GLY A C 1
ATOM 565 O O . GLY A 1 73 ? -18.234 33.219 -8.32 1 97.19 73 GLY A O 1
ATOM 566 N N . ARG A 1 74 ? -16.875 31.766 -7.332 1 96.38 74 ARG A N 1
ATOM 567 C CA . ARG A 1 74 ? -15.828 31.891 -8.344 1 96.38 74 ARG A CA 1
ATOM 568 C C . ARG A 1 74 ? -16.312 31.375 -9.695 1 96.38 74 ARG A C 1
ATOM 570 O O . ARG A 1 74 ? -16.031 31.984 -10.734 1 96.38 74 ARG A O 1
ATOM 577 N N . LEU A 1 75 ? -16.984 30.234 -9.633 1 97.38 75 LEU A N 1
ATOM 578 C CA . LEU A 1 75 ? -17.469 29.641 -10.867 1 97.38 75 LEU A CA 1
ATOM 579 C C . LEU A 1 75 ? -18.547 30.516 -11.516 1 97.38 75 LEU A C 1
ATOM 581 O O . LEU A 1 75 ? -18.672 30.531 -12.742 1 97.38 75 LEU A O 1
ATOM 585 N N . TRP A 1 76 ? -19.297 31.266 -10.742 1 96.94 76 TRP A N 1
ATOM 586 C CA . TRP A 1 76 ? -20.25 32.219 -11.281 1 96.94 76 TRP A CA 1
ATOM 587 C C . TRP A 1 76 ? -19.531 33.25 -12.148 1 96.94 76 TRP A C 1
ATOM 589 O O . TRP A 1 76 ? -19.984 33.594 -13.25 1 96.94 76 TRP A O 1
ATOM 599 N N . LEU A 1 77 ? -18.453 33.75 -11.664 1 95.81 77 LEU A N 1
ATOM 600 C CA . LEU A 1 77 ? -17.688 34.75 -12.422 1 95.81 77 LEU A CA 1
ATOM 601 C C . LEU A 1 77 ? -17.188 34.156 -13.734 1 95.81 77 LEU A C 1
ATOM 603 O O . LEU A 1 77 ? -17.078 34.844 -14.734 1 95.81 77 LEU A O 1
ATOM 607 N N . ILE A 1 78 ? -16.859 32.875 -13.703 1 96.88 78 ILE A N 1
ATOM 608 C CA . ILE A 1 78 ? -16.234 32.188 -14.844 1 96.88 78 ILE A CA 1
ATOM 609 C C . ILE A 1 78 ? -17.312 31.781 -15.844 1 96.88 78 ILE A C 1
ATOM 611 O O . ILE A 1 78 ? -17.219 32.062 -17.031 1 96.88 78 ILE A O 1
ATOM 615 N N . THR A 1 79 ? -18.406 31.156 -15.383 1 96.81 79 THR A N 1
ATOM 616 C CA . THR A 1 79 ? -19.359 30.484 -16.266 1 96.81 79 THR A CA 1
ATOM 617 C C . THR A 1 79 ? -20.578 31.359 -16.531 1 96.81 79 THR A C 1
ATOM 619 O O . THR A 1 79 ? -21.328 31.109 -17.469 1 96.81 79 THR A O 1
ATOM 622 N N . HIS A 1 80 ? -20.938 32.281 -15.656 1 96 80 HIS A N 1
ATOM 623 C CA . HIS A 1 80 ? -22.094 33.156 -15.68 1 96 80 HIS A CA 1
ATOM 624 C C . HIS A 1 80 ? -23.391 32.375 -15.516 1 96 80 HIS A C 1
ATOM 626 O O . HIS A 1 80 ? -24.453 32.844 -15.922 1 96 80 HIS A O 1
ATOM 632 N N . ASP A 1 81 ? -23.219 31.203 -14.953 1 97.38 81 ASP A N 1
ATOM 633 C CA . ASP A 1 81 ? -24.422 30.438 -14.617 1 97.38 81 ASP A CA 1
ATOM 634 C C . ASP A 1 81 ? -25.109 31.016 -13.391 1 97.38 81 ASP A C 1
ATOM 636 O O . ASP A 1 81 ? -24.625 30.891 -12.266 1 97.38 81 ASP A O 1
ATOM 640 N N . ALA A 1 82 ? -26.312 31.516 -13.555 1 97.62 82 ALA A N 1
ATOM 641 C CA . ALA A 1 82 ? -27.016 32.25 -12.508 1 97.62 82 ALA A CA 1
ATOM 642 C C . ALA A 1 82 ? -27.359 31.344 -11.328 1 97.62 82 ALA A C 1
ATOM 644 O O . ALA A 1 82 ? -27.547 31.828 -10.211 1 97.62 82 ALA A O 1
ATOM 645 N N . ARG A 1 83 ? -27.484 30.109 -11.602 1 96.88 83 ARG A N 1
ATOM 646 C CA . ARG A 1 83 ? -27.812 29.188 -10.523 1 96.88 83 ARG A CA 1
ATOM 647 C C . ARG A 1 83 ? -26.781 29.25 -9.406 1 96.88 83 ARG A C 1
ATOM 649 O O . ARG A 1 83 ? -27.109 29.094 -8.227 1 96.88 83 ARG A O 1
ATOM 656 N N . TYR A 1 84 ? -25.484 29.547 -9.734 1 98.38 84 TYR A N 1
ATOM 657 C CA . TYR A 1 84 ? -24.375 29.609 -8.766 1 98.38 84 TYR A CA 1
ATOM 658 C C . TYR A 1 84 ? -24.516 30.812 -7.859 1 98.38 84 TYR A C 1
ATOM 660 O O . TYR A 1 84 ? -24.5 30.688 -6.633 1 98.38 84 TYR A O 1
ATOM 668 N N . LYS A 1 85 ? -24.672 32 -8.438 1 97.5 85 LYS A N 1
ATOM 669 C CA . LYS A 1 85 ? -24.797 33.219 -7.625 1 97.5 85 LYS A CA 1
ATOM 670 C C . LYS A 1 85 ? -26.062 33.188 -6.766 1 97.5 85 LYS A C 1
ATOM 672 O O . LYS A 1 85 ? -26.047 33.625 -5.617 1 97.5 85 LYS A O 1
ATOM 677 N N . GLU A 1 86 ? -27.141 32.594 -7.324 1 98.19 86 GLU A N 1
ATOM 678 C CA . GLU A 1 86 ? -28.391 32.531 -6.57 1 98.19 86 GLU A CA 1
ATOM 679 C C . GLU A 1 86 ? -28.234 31.656 -5.328 1 98.19 86 GLU A C 1
ATOM 681 O O . GLU A 1 86 ? -28.688 32.031 -4.242 1 98.19 86 GLU A O 1
ATOM 686 N N . ARG A 1 87 ? -27.594 30.5 -5.5 1 98.38 87 ARG A N 1
ATOM 687 C CA . ARG A 1 87 ? -27.391 29.609 -4.367 1 98.38 87 ARG A CA 1
ATOM 688 C C . ARG A 1 87 ? -26.469 30.25 -3.326 1 98.38 87 ARG A C 1
ATOM 690 O O . ARG A 1 87 ? -26.688 30.094 -2.123 1 98.38 87 ARG A O 1
ATOM 697 N N . VAL A 1 88 ? -25.438 30.984 -3.748 1 98.44 88 VAL A N 1
ATOM 698 C CA . VAL A 1 88 ? -24.5 31.641 -2.844 1 98.44 88 VAL A CA 1
ATOM 699 C C . VAL A 1 88 ? -25.219 32.688 -2.021 1 98.44 88 VAL A C 1
ATOM 701 O O . VAL A 1 88 ? -25.094 32.75 -0.796 1 98.44 88 VAL A O 1
ATOM 704 N N . ILE A 1 89 ? -26.078 33.5 -2.697 1 98.38 89 ILE A N 1
ATOM 705 C CA . ILE A 1 89 ? -26.828 34.562 -2.016 1 98.38 89 ILE A CA 1
ATOM 706 C C . ILE A 1 89 ? -27.828 33.938 -1.046 1 98.38 89 ILE A C 1
ATOM 708 O O . ILE A 1 89 ? -27.984 34.406 0.082 1 98.38 89 ILE A O 1
ATOM 712 N N . GLN A 1 90 ? -28.422 32.844 -1.516 1 98.12 90 GLN A N 1
ATOM 713 C CA . GLN A 1 90 ? -29.406 32.156 -0.691 1 98.12 90 GLN A CA 1
ATOM 714 C C . GLN A 1 90 ? -28.781 31.625 0.595 1 98.12 90 GLN A C 1
ATOM 716 O O . GLN A 1 90 ? -29.328 31.828 1.684 1 98.12 90 GLN A O 1
ATOM 721 N N . ILE A 1 91 ? -27.688 31 0.481 1 98.56 91 ILE A N 1
ATOM 722 C CA . ILE A 1 91 ? -27.094 30.359 1.646 1 98.56 91 ILE A CA 1
ATOM 723 C C . ILE A 1 91 ? -26.5 31.406 2.572 1 98.56 91 ILE A C 1
ATOM 725 O O . ILE A 1 91 ? -26.547 31.266 3.797 1 98.56 91 ILE A O 1
ATOM 729 N N . LEU A 1 92 ? -25.859 32.406 2.045 1 98.62 92 LEU A N 1
ATOM 730 C CA . LEU A 1 92 ? -25.328 33.5 2.871 1 98.62 92 LEU A CA 1
ATOM 731 C C . LEU A 1 92 ? -26.469 34.219 3.613 1 98.62 92 LEU A C 1
ATOM 733 O O . LEU A 1 92 ? -26.297 34.594 4.773 1 98.62 92 LEU A O 1
ATOM 737 N N . SER A 1 93 ? -27.578 34.375 2.934 1 98.56 93 SER A N 1
ATOM 738 C CA . SER A 1 93 ? -28.75 35 3.578 1 98.56 93 SER A CA 1
ATOM 739 C C . SER A 1 93 ? -29.266 34.125 4.719 1 98.56 93 SER A C 1
ATOM 741 O O . SER A 1 93 ? -29.625 34.625 5.781 1 98.56 93 SER A O 1
ATOM 743 N N . ALA A 1 94 ? -29.281 32.844 4.414 1 98.25 94 ALA A N 1
ATOM 744 C CA . ALA A 1 94 ? -29.719 31.922 5.453 1 98.25 94 ALA A CA 1
ATOM 745 C C . ALA A 1 94 ? -28.812 31.984 6.672 1 98.25 94 ALA A C 1
ATOM 747 O O . ALA A 1 94 ? -29.281 31.984 7.812 1 98.25 94 ALA A O 1
ATOM 748 N N . TYR A 1 95 ? -27.516 32.094 6.445 1 98.5 95 TYR A N 1
ATOM 749 C CA . TYR A 1 95 ? -26.578 32.219 7.551 1 98.5 95 TYR A CA 1
ATOM 750 C C . TYR A 1 95 ? -26.766 33.531 8.273 1 98.5 95 TYR A C 1
ATOM 752 O O . TYR A 1 95 ? -26.672 33.594 9.5 1 98.5 95 TYR A O 1
ATOM 760 N N . ALA A 1 96 ? -26.984 34.594 7.52 1 98.25 96 ALA A N 1
ATOM 761 C CA . ALA A 1 96 ? -27.156 35.906 8.102 1 98.25 96 ALA A CA 1
ATOM 762 C C . ALA A 1 96 ? -28.391 35.938 9.008 1 98.25 96 ALA A C 1
ATOM 764 O O . ALA A 1 96 ? -28.391 36.656 10.023 1 98.25 96 ALA A O 1
ATOM 765 N N . ASP A 1 97 ? -29.391 35.25 8.625 1 97.56 97 ASP A N 1
ATOM 766 C CA . ASP A 1 97 ? -30.625 35.188 9.406 1 97.56 97 ASP A CA 1
ATOM 767 C C . ASP A 1 97 ? -30.422 34.375 10.688 1 97.56 97 ASP A C 1
ATOM 769 O O . ASP A 1 97 ? -31.016 34.688 11.727 1 97.56 97 ASP A O 1
ATOM 773 N N . LEU A 1 98 ? -29.609 33.469 10.625 1 96.81 98 LEU A N 1
ATOM 774 C CA . LEU A 1 98 ? -29.469 32.5 11.719 1 96.81 98 LEU A CA 1
ATOM 775 C C . LEU A 1 98 ? -28.375 32.969 12.688 1 96.81 98 LEU A C 1
ATOM 777 O O . LEU A 1 98 ? -28.516 32.812 13.906 1 96.81 98 LEU A O 1
ATOM 781 N N . TYR A 1 99 ? -27.25 33.5 12.258 1 97.31 99 TYR A N 1
ATOM 782 C CA . TYR A 1 99 ? -26 33.688 12.977 1 97.31 99 TYR A CA 1
ATOM 783 C C . TYR A 1 99 ? -26.203 34.531 14.227 1 97.31 99 TYR A C 1
ATOM 785 O O . TYR A 1 99 ? -25.703 34.188 15.297 1 97.31 99 TYR A O 1
ATOM 793 N N . PRO A 1 100 ? -27.031 35.594 14.195 1 96.31 100 PRO A N 1
ATOM 794 C CA . PRO A 1 100 ? -27.203 36.438 15.383 1 96.31 100 PRO A CA 1
ATOM 795 C C . PRO A 1 100 ? -27.922 35.719 16.516 1 96.31 100 PRO A C 1
ATOM 797 O O . PRO A 1 100 ? -27.781 36.094 17.688 1 96.31 100 PRO A O 1
ATOM 800 N N . GLN A 1 101 ? -28.562 34.656 16.141 1 94.75 101 GLN A N 1
ATOM 801 C CA . GLN A 1 101 ? -29.422 33.969 17.125 1 94.75 101 GLN A CA 1
ATOM 802 C C . GLN A 1 101 ? -28.75 32.719 17.672 1 94.75 101 GLN A C 1
ATOM 804 O O . GLN A 1 101 ? -29.234 32.125 18.641 1 94.75 101 GLN A O 1
ATOM 809 N N . LEU A 1 102 ? -27.703 32.156 17.141 1 93.06 102 LEU A N 1
ATOM 810 C CA . LEU A 1 102 ? -27.125 30.844 17.406 1 93.06 102 LEU A CA 1
ATOM 811 C C . LEU A 1 102 ? -26.422 30.812 18.766 1 93.06 102 LEU A C 1
ATOM 813 O O . LEU A 1 102 ? -26.328 29.766 19.391 1 93.06 102 LEU A O 1
ATOM 817 N N . GLY A 1 103 ? -26.094 32 19.422 1 91 103 GLY A N 1
ATOM 818 C CA . GLY A 1 103 ? -25.234 31.969 20.609 1 91 103 GLY A CA 1
ATOM 819 C C . GLY A 1 103 ? -23.938 31.203 20.375 1 91 103 GLY A C 1
ATOM 820 O O . GLY A 1 103 ? -23.656 30.781 19.266 1 91 103 GLY A O 1
ATOM 821 N N . ASP A 1 104 ? -23.156 30.859 21.469 1 91.38 104 ASP A N 1
ATOM 822 C CA . ASP A 1 104 ? -21.875 30.172 21.375 1 91.38 104 ASP A CA 1
ATOM 823 C C . ASP A 1 104 ? -22.062 28.672 21.203 1 91.38 104 ASP A C 1
ATOM 825 O O . ASP A 1 104 ? -22.938 28.078 21.828 1 91.38 104 ASP A O 1
ATOM 829 N N . ALA A 1 105 ? -21.344 28.062 20.344 1 91.19 105 ALA A N 1
ATOM 830 C CA . ALA A 1 105 ? -21.297 26.609 20.266 1 91.19 105 ALA A CA 1
ATOM 831 C C . ALA A 1 105 ? -20.625 26.016 21.516 1 91.19 105 ALA A C 1
ATOM 833 O O . ALA A 1 105 ? -20.172 26.75 22.391 1 91.19 105 ALA A O 1
ATOM 834 N N . ILE A 1 106 ? -20.703 24.719 21.656 1 83.44 106 ILE A N 1
ATOM 835 C CA . ILE A 1 106 ? -20.094 24.047 22.797 1 83.44 106 ILE A CA 1
ATOM 836 C C . ILE A 1 106 ? -18.688 23.562 22.422 1 83.44 106 ILE A C 1
ATOM 838 O O . ILE A 1 106 ? -18.531 22.828 21.438 1 83.44 106 ILE A O 1
ATOM 842 N N . SER A 1 107 ? -17.688 24.094 23.062 1 78.62 107 SER A N 1
ATOM 843 C CA . SER A 1 107 ? -16.328 23.609 22.891 1 78.62 107 SER A CA 1
ATOM 844 C C . SER A 1 107 ? -15.992 22.516 23.891 1 78.62 107 SER A C 1
ATOM 846 O O . SER A 1 107 ? -16.344 22.609 25.062 1 78.62 107 SER A O 1
ATOM 848 N N . HIS A 1 108 ? -15.469 21.406 23.328 1 68.06 108 HIS A N 1
ATOM 849 C CA . HIS A 1 108 ? -15.039 20.359 24.219 1 68.06 108 HIS A CA 1
ATOM 850 C C . HIS A 1 108 ? -13.523 20.375 24.406 1 68.06 108 HIS A C 1
ATOM 852 O O . HIS A 1 108 ? -12.93 19.391 24.859 1 68.06 108 HIS A O 1
ATOM 858 N N . ASP A 1 109 ? -12.938 21.453 23.938 1 69.06 109 ASP A N 1
ATOM 859 C CA . ASP A 1 109 ? -11.5 21.609 24.156 1 69.06 109 ASP A CA 1
ATOM 860 C C . ASP A 1 109 ? -11.164 23 24.688 1 69.06 109 ASP A C 1
ATOM 862 O O . ASP A 1 109 ? -12.047 23.703 25.172 1 69.06 109 ASP A O 1
ATOM 866 N N . SER A 1 110 ? -9.953 23.297 24.75 1 67.56 110 SER A N 1
ATOM 867 C CA . SER A 1 110 ? -9.523 24.547 25.359 1 67.56 110 SER A CA 1
ATOM 868 C C . SER A 1 110 ? -9.695 25.719 24.406 1 67.56 110 SER A C 1
ATOM 870 O O . SER A 1 110 ? -9.523 26.875 24.781 1 67.56 110 SER A O 1
ATOM 872 N N . ASN A 1 111 ? -10.094 25.484 23.188 1 77.94 111 ASN A N 1
ATOM 873 C CA . ASN A 1 111 ? -10.32 26.578 22.25 1 77.94 111 ASN A CA 1
ATOM 874 C C . ASN A 1 111 ? -11.68 27.234 22.469 1 77.94 111 ASN A C 1
ATOM 876 O O . ASN A 1 111 ? -12.68 26.547 22.688 1 77.94 111 ASN A O 1
ATOM 880 N N . PRO A 1 112 ? -11.617 28.547 22.516 1 85.44 112 PRO A N 1
ATOM 881 C CA . PRO A 1 112 ? -12.93 29.188 22.625 1 85.44 112 PRO A CA 1
ATOM 882 C C . PRO A 1 112 ? -13.844 28.859 21.453 1 85.44 112 PRO A C 1
ATOM 884 O O . PRO A 1 112 ? -13.391 28.766 20.312 1 85.44 112 PRO A O 1
ATOM 887 N N . PRO A 1 113 ? -15.109 28.703 21.797 1 90.56 113 PRO A N 1
ATOM 888 C CA . PRO A 1 113 ? -16.062 28.328 20.75 1 90.56 113 PRO A CA 1
ATOM 889 C C . PRO A 1 113 ? -16.469 29.531 19.891 1 90.56 113 PRO A C 1
ATOM 891 O O . PRO A 1 113 ? -16.453 30.672 20.344 1 90.56 113 PRO A O 1
ATOM 894 N N . GLY A 1 114 ? -16.766 29.297 18.641 1 93.12 114 GLY A N 1
ATOM 895 C CA . GLY A 1 114 ? -17.516 30.234 17.812 1 93.12 114 GLY A CA 1
ATOM 896 C C . GLY A 1 114 ? -19.016 30.078 17.938 1 93.12 114 GLY A C 1
ATOM 897 O O . GLY A 1 114 ? -19.5 29.453 18.875 1 93.12 114 GLY A O 1
ATOM 898 N N . ARG A 1 115 ? -19.719 30.766 17.078 1 94.25 115 ARG A N 1
ATOM 899 C CA . ARG A 1 115 ? -21.172 30.609 17.062 1 94.25 115 ARG A CA 1
ATOM 900 C C . ARG A 1 115 ? -21.578 29.422 16.219 1 94.25 115 ARG A C 1
ATOM 902 O O . ARG A 1 115 ? -22.547 28.719 16.531 1 94.25 115 ARG A O 1
ATOM 909 N N . LEU A 1 116 ? -20.828 29.141 15.156 1 94.69 116 LEU A N 1
ATOM 910 C CA . LEU A 1 116 ? -21.125 28.031 14.25 1 94.69 116 LEU A CA 1
ATOM 911 C C . LEU A 1 116 ? -20.344 26.781 14.648 1 94.69 116 LEU A C 1
ATOM 913 O O . LEU A 1 116 ? -20.844 25.656 14.484 1 94.69 116 LEU A O 1
ATOM 917 N N . PHE A 1 117 ? -19.141 26.953 15.062 1 93 117 PHE A N 1
ATOM 918 C CA . PHE A 1 117 ? -18.234 25.844 15.266 1 93 117 PHE A CA 1
ATOM 919 C C . PHE A 1 117 ? -17.781 25.766 16.719 1 93 117 PHE A C 1
ATOM 921 O O . PHE A 1 117 ? -17.828 26.75 17.438 1 93 117 PHE A O 1
ATOM 928 N N . HIS A 1 118 ? -17.25 24.641 17.094 1 88.44 118 HIS A N 1
ATOM 929 C CA . HIS A 1 118 ? -16.812 24.375 18.453 1 88.44 118 HIS A CA 1
ATOM 930 C C . HIS A 1 118 ? -15.531 25.141 18.781 1 88.44 118 HIS A C 1
ATOM 932 O O . HIS A 1 118 ? -15.109 25.172 19.938 1 88.44 118 HIS A O 1
ATOM 938 N N . GLN A 1 119 ? -14.938 25.75 17.75 1 89.88 119 GLN A N 1
ATOM 939 C CA . GLN A 1 119 ? -13.727 26.531 17.938 1 89.88 119 GLN A CA 1
ATOM 940 C C . GLN A 1 119 ? -13.664 27.719 16.969 1 89.88 119 GLN A C 1
ATOM 942 O O . GLN A 1 119 ? -14.25 27.656 15.891 1 89.88 119 GLN A O 1
ATOM 947 N N . THR A 1 120 ? -12.859 28.719 17.344 1 92.5 120 THR A N 1
ATOM 948 C CA . THR A 1 120 ? -12.758 29.953 16.562 1 92.5 120 THR A CA 1
ATOM 949 C C . THR A 1 120 ? -12.016 29.703 15.25 1 92.5 120 THR A C 1
ATOM 951 O O . THR A 1 120 ? -12.273 30.375 14.25 1 92.5 120 THR A O 1
ATOM 954 N N . LEU A 1 121 ? -11.086 28.703 15.25 1 92.38 121 LEU A N 1
ATOM 955 C CA . LEU A 1 121 ? -10.344 28.391 14.031 1 92.38 121 LEU A CA 1
ATOM 956 C C . LEU A 1 121 ? -11.289 28.141 12.867 1 92.38 121 LEU A C 1
ATOM 958 O O . LEU A 1 121 ? -11.164 28.75 11.812 1 92.38 121 LEU A O 1
ATOM 962 N N . ASN A 1 122 ? -12.266 27.297 13.102 1 93 122 ASN A N 1
ATOM 963 C CA . ASN A 1 122 ? -13.195 26.938 12.031 1 93 122 ASN A CA 1
ATOM 964 C C . ASN A 1 122 ? -14.125 28.109 11.695 1 93 122 ASN A C 1
ATOM 966 O O . ASN A 1 122 ? -14.531 28.281 10.547 1 93 122 ASN A O 1
ATOM 970 N N . GLU A 1 123 ? -14.438 28.969 12.719 1 95.44 123 GLU A N 1
ATOM 971 C CA . GLU A 1 123 ? -15.219 30.188 12.484 1 95.44 123 GLU A CA 1
ATOM 972 C C . GLU A 1 123 ? -14.523 31.109 11.484 1 95.44 123 GLU A C 1
ATOM 974 O O . GLU A 1 123 ? -15.164 31.656 10.594 1 95.44 123 GLU A O 1
ATOM 979 N N . HIS A 1 124 ? -13.289 31.172 11.711 1 97.06 124 HIS A N 1
ATOM 980 C CA . HIS A 1 124 ? -12.523 32.062 10.867 1 97.06 124 HIS A CA 1
ATOM 981 C C . HIS A 1 124 ? -12.305 31.484 9.477 1 97.06 124 HIS A C 1
ATOM 983 O O . HIS A 1 124 ? -12.25 32.219 8.484 1 97.06 124 HIS A O 1
ATOM 989 N N . MET A 1 125 ? -12.172 30.172 9.383 1 96.81 125 MET A N 1
ATOM 990 C CA . MET A 1 125 ? -12.156 29.547 8.062 1 96.81 125 MET A CA 1
ATOM 991 C C . MET A 1 125 ? -13.445 29.859 7.305 1 96.81 125 MET A C 1
ATOM 993 O O . MET A 1 125 ? -13.398 30.219 6.129 1 96.81 125 MET A O 1
ATOM 997 N N . PHE A 1 126 ? -14.562 29.703 8.023 1 97.94 126 PHE A N 1
ATOM 998 C CA . PHE A 1 126 ? -15.852 30.031 7.438 1 97.94 126 PHE A CA 1
ATOM 999 C C . PHE A 1 126 ? -15.883 31.484 6.961 1 97.94 126 PHE A C 1
ATOM 1001 O O . PHE A 1 126 ? -16.281 31.75 5.828 1 97.94 126 PHE A O 1
ATOM 1008 N N . LEU A 1 127 ? -15.469 32.375 7.793 1 98.56 127 LEU A N 1
ATOM 1009 C CA . LEU A 1 127 ? -15.492 33.812 7.477 1 98.56 127 LEU A CA 1
ATOM 1010 C C . LEU A 1 127 ? -14.672 34.094 6.223 1 98.56 127 LEU A C 1
ATOM 1012 O O . LEU A 1 127 ? -15.117 34.844 5.352 1 98.56 127 LEU A O 1
ATOM 1016 N N . LEU A 1 128 ? -13.5 33.531 6.148 1 98.31 128 LEU A N 1
ATOM 1017 C CA . LEU A 1 128 ? -12.625 33.75 5.008 1 98.31 128 LEU A CA 1
ATOM 1018 C C . LEU A 1 128 ? -13.312 33.375 3.703 1 98.31 128 LEU A C 1
ATOM 1020 O O . LEU A 1 128 ? -13.43 34.188 2.787 1 98.31 128 LEU A O 1
ATOM 1024 N N . TYR A 1 129 ? -13.852 32.188 3.598 1 97.94 129 TYR A N 1
ATOM 1025 C CA . TYR A 1 129 ? -14.445 31.688 2.371 1 97.94 129 TYR A CA 1
ATOM 1026 C C . TYR A 1 129 ? -15.781 32.375 2.09 1 97.94 129 TYR A C 1
ATOM 1028 O O . TYR A 1 129 ? -16.125 32.625 0.933 1 97.94 129 TYR A O 1
ATOM 1036 N N . ALA A 1 130 ? -16.5 32.656 3.158 1 98.25 130 ALA A N 1
ATOM 1037 C CA . ALA A 1 130 ? -17.766 33.375 3.002 1 98.25 130 ALA A CA 1
ATOM 1038 C C . ALA A 1 130 ? -17.547 34.781 2.467 1 98.25 130 ALA A C 1
ATOM 1040 O O . ALA A 1 130 ? -18.281 35.25 1.595 1 98.25 130 ALA A O 1
ATOM 1041 N N . ALA A 1 131 ? -16.578 35.406 3.021 1 97.94 131 ALA A N 1
ATOM 1042 C CA . ALA A 1 131 ? -16.266 36.75 2.564 1 97.94 131 ALA A CA 1
ATOM 1043 C C . ALA A 1 131 ? -15.891 36.75 1.085 1 97.94 131 ALA A C 1
ATOM 1045 O O . ALA A 1 131 ? -16.344 37.625 0.328 1 97.94 131 ALA A O 1
ATOM 1046 N N . GLU A 1 132 ? -15.07 35.875 0.718 1 96.81 132 GLU A N 1
ATOM 1047 C CA . GLU A 1 132 ? -14.672 35.781 -0.684 1 96.81 132 GLU A CA 1
ATOM 1048 C C . GLU A 1 132 ? -15.859 35.438 -1.58 1 96.81 132 GLU A C 1
ATOM 1050 O O . GLU A 1 132 ? -16 36.031 -2.666 1 96.81 132 GLU A O 1
ATOM 1055 N N . ALA A 1 133 ? -16.641 34.5 -1.136 1 97.5 133 ALA A N 1
ATOM 1056 C CA . ALA A 1 133 ? -17.844 34.156 -1.894 1 97.5 133 ALA A CA 1
ATOM 1057 C C . ALA A 1 133 ? -18.75 35.375 -2.047 1 97.5 133 ALA A C 1
ATOM 1059 O O . ALA A 1 133 ? -19.297 35.625 -3.131 1 97.5 133 ALA A O 1
ATOM 1060 N N . TRP A 1 134 ? -18.969 36.125 -0.97 1 97.75 134 TRP A N 1
ATOM 1061 C CA . TRP A 1 134 ? -19.797 37.312 -0.971 1 97.75 134 TRP A CA 1
ATOM 1062 C C . TRP A 1 134 ? -19.281 38.344 -1.98 1 97.75 134 TRP A C 1
ATOM 1064 O O . TRP A 1 134 ? -20.062 38.938 -2.727 1 97.75 134 TRP A O 1
ATOM 1074 N N . HIS A 1 135 ? -18.031 38.469 -1.956 1 96.31 135 HIS A N 1
ATOM 1075 C CA . HIS A 1 135 ? -17.422 39.406 -2.887 1 96.31 135 HIS A CA 1
ATOM 1076 C C . HIS A 1 135 ? -17.797 39.094 -4.328 1 96.31 135 HIS A C 1
ATOM 1078 O O . HIS A 1 135 ? -17.969 40 -5.148 1 96.31 135 HIS A O 1
ATOM 1084 N N . CYS A 1 136 ? -17.859 37.906 -4.668 1 95.62 136 CYS A N 1
ATOM 1085 C CA . CYS A 1 136 ? -18.125 37.438 -6.027 1 95.62 136 CYS A CA 1
ATOM 1086 C C . CYS A 1 136 ? -19.562 37.781 -6.438 1 95.62 136 CYS A C 1
ATOM 1088 O O . CYS A 1 136 ? -19.844 37.938 -7.625 1 95.62 136 CYS A O 1
ATOM 1090 N N . VAL A 1 137 ? -20.5 37.938 -5.473 1 96.31 137 VAL A N 1
ATOM 1091 C CA . VAL A 1 137 ? -21.906 38 -5.871 1 96.31 137 VAL A CA 1
ATOM 1092 C C . VAL A 1 137 ? -22.547 39.312 -5.371 1 96.31 137 VAL A C 1
ATOM 1094 O O . VAL A 1 137 ? -23.703 39.594 -5.656 1 96.31 137 VAL A O 1
ATOM 1097 N N . LYS A 1 138 ? -21.844 40.094 -4.594 1 95.81 138 LYS A N 1
ATOM 1098 C CA . LYS A 1 138 ? -22.359 41.281 -3.947 1 95.81 138 LYS A CA 1
ATOM 1099 C C . LYS A 1 138 ? -23.047 42.188 -4.957 1 95.81 138 LYS A C 1
ATOM 1101 O O . LYS A 1 138 ? -24.141 42.719 -4.699 1 95.81 138 LYS A O 1
ATOM 1106 N N . ALA A 1 139 ? -22.453 42.375 -6.113 1 93.31 139 ALA A N 1
ATOM 1107 C CA . ALA A 1 139 ? -22.953 43.281 -7.133 1 93.31 139 ALA A CA 1
ATOM 1108 C C . ALA A 1 139 ? -24.312 42.844 -7.66 1 93.31 139 ALA A C 1
ATOM 1110 O O . ALA A 1 139 ? -25.062 43.625 -8.219 1 93.31 139 ALA A O 1
ATOM 1111 N N . GLU A 1 140 ? -24.609 41.562 -7.473 1 94.31 140 GLU A N 1
ATOM 1112 C CA . GLU A 1 140 ? -25.844 40.969 -7.984 1 94.31 140 GLU A CA 1
ATOM 1113 C C . GLU A 1 140 ? -26.906 40.875 -6.891 1 94.31 140 GLU A C 1
ATOM 1115 O O . GLU A 1 140 ? -27.984 40.312 -7.113 1 94.31 140 GLU A O 1
ATOM 1120 N N . SER A 1 141 ? -26.656 41.438 -5.758 1 96.88 141 SER A N 1
ATOM 1121 C CA . SER A 1 141 ? -27.547 41.312 -4.613 1 96.88 141 SER A CA 1
ATOM 1122 C C . SER A 1 141 ? -28.375 42.594 -4.402 1 96.88 141 SER A C 1
ATOM 1124 O O . SER A 1 141 ? -27.969 43.656 -4.816 1 96.88 141 SER A O 1
ATOM 1126 N N . THR A 1 142 ? -29.516 42.438 -3.723 1 97.31 142 THR A N 1
ATOM 1127 C CA . THR A 1 142 ? -30.375 43.594 -3.41 1 97.31 142 THR A CA 1
ATOM 1128 C C . THR A 1 142 ? -29.828 44.344 -2.209 1 97.31 142 THR A C 1
ATOM 1130 O O . THR A 1 142 ? -29.062 43.812 -1.418 1 97.31 142 THR A O 1
ATOM 1133 N N . PRO A 1 143 ? -30.25 45.531 -2.07 1 97.19 143 PRO A N 1
ATOM 1134 C CA . PRO A 1 143 ? -29.797 46.312 -0.907 1 97.19 143 PRO A CA 1
ATOM 1135 C C . PRO A 1 143 ? -30.156 45.625 0.417 1 97.19 143 PRO A C 1
ATOM 1137 O O . PRO A 1 143 ? -29.391 45.719 1.38 1 97.19 143 PRO A O 1
ATOM 1140 N N . GLN A 1 144 ? -31.312 45.031 0.407 1 97.75 144 GLN A N 1
ATOM 1141 C CA . GLN A 1 144 ? -31.734 44.344 1.624 1 97.75 144 GLN A CA 1
ATOM 1142 C C . GLN A 1 144 ? -30.812 43.156 1.934 1 97.75 144 GLN A C 1
ATOM 1144 O O . GLN A 1 144 ? -30.453 42.938 3.09 1 97.75 144 GLN A O 1
ATOM 1149 N N . GLN A 1 145 ? -30.516 42.469 0.881 1 97.81 145 GLN A N 1
ATOM 1150 C CA . GLN A 1 145 ? -29.594 41.344 1.036 1 97.81 145 GLN A CA 1
ATOM 1151 C C . GLN A 1 145 ? -28.219 41.812 1.492 1 97.81 145 GLN A C 1
ATOM 1153 O O . GLN A 1 145 ? -27.609 41.219 2.365 1 97.81 145 GLN A O 1
ATOM 1158 N N . ILE A 1 146 ? -27.734 42.875 0.918 1 98.19 146 ILE A N 1
ATOM 1159 C CA . ILE A 1 146 ? -26.438 43.438 1.247 1 98.19 146 ILE A CA 1
ATOM 1160 C C . ILE A 1 146 ? -26.406 43.844 2.721 1 98.19 146 ILE A C 1
ATOM 1162 O O . ILE A 1 146 ? -25.484 43.469 3.455 1 98.19 146 ILE A O 1
ATOM 1166 N N . GLN A 1 147 ? -27.422 44.5 3.133 1 98 147 GLN A N 1
ATOM 1167 C CA . GLN A 1 147 ? -27.484 44.969 4.523 1 98 147 GLN A CA 1
ATOM 1168 C C . GLN A 1 147 ? -27.531 43.781 5.477 1 98 147 GLN A C 1
ATOM 1170 O O . GLN A 1 147 ? -26.828 43.75 6.484 1 98 147 GLN A O 1
ATOM 1175 N N . ASN A 1 148 ? -28.312 42.875 5.148 1 98.44 148 ASN A N 1
ATOM 1176 C CA . ASN A 1 148 ? -28.484 41.719 6.016 1 98.44 148 ASN A CA 1
ATOM 1177 C C . ASN A 1 148 ? -27.203 40.875 6.121 1 98.44 148 ASN A C 1
ATOM 1179 O O . ASN A 1 148 ? -26.719 40.625 7.223 1 98.44 148 ASN A O 1
ATOM 1183 N N . ILE A 1 149 ? -26.609 40.5 4.996 1 98.69 149 ILE A N 1
ATOM 1184 C CA . ILE A 1 149 ? -25.438 39.625 4.949 1 98.69 149 ILE A CA 1
ATOM 1185 C C . ILE A 1 149 ? -24.234 40.344 5.559 1 98.69 149 ILE A C 1
ATOM 1187 O O . ILE A 1 149 ? -23.5 39.75 6.355 1 98.69 149 ILE A O 1
ATOM 1191 N N . GLU A 1 150 ? -24 41.594 5.266 1 98.5 150 GLU A N 1
ATOM 1192 C CA . GLU A 1 150 ? -22.828 42.312 5.746 1 98.5 150 GLU A CA 1
ATOM 1193 C C . GLU A 1 150 ? -22.938 42.625 7.234 1 98.5 150 GLU A C 1
ATOM 1195 O O . GLU A 1 150 ? -21.969 42.5 7.977 1 98.5 150 GLU A O 1
ATOM 1200 N N . ASN A 1 151 ? -24.156 42.906 7.723 1 98.25 151 ASN A N 1
ATOM 1201 C CA . ASN A 1 151 ? -24.297 43.344 9.109 1 98.25 151 ASN A CA 1
ATOM 1202 C C . ASN A 1 151 ? -24.562 42.156 10.047 1 98.25 151 ASN A C 1
ATOM 1204 O O . ASN A 1 151 ? -24.078 42.156 11.18 1 98.25 151 ASN A O 1
ATOM 1208 N N . ASN A 1 152 ? -25.344 41.219 9.594 1 98.38 152 ASN A N 1
ATOM 1209 C CA . ASN A 1 152 ? -25.812 40.156 10.492 1 98.38 152 ASN A CA 1
ATOM 1210 C C . ASN A 1 152 ? -24.984 38.906 10.352 1 98.38 152 ASN A C 1
ATOM 1212 O O . ASN A 1 152 ? -25.188 37.938 11.094 1 98.38 152 ASN A O 1
ATOM 1216 N N . LEU A 1 153 ? -24.031 38.969 9.445 1 98.62 153 LEU A N 1
ATOM 1217 C CA . LEU A 1 153 ? -23.141 37.812 9.32 1 98.62 153 LEU A CA 1
ATOM 1218 C C . LEU A 1 153 ? -21.688 38.25 9.344 1 98.62 153 LEU A C 1
ATOM 1220 O O . LEU A 1 153 ? -20.984 38.031 10.344 1 98.62 153 LEU A O 1
ATOM 1224 N N . LEU A 1 154 ? -21.203 38.969 8.32 1 98.62 154 LEU A N 1
ATOM 1225 C CA . LEU A 1 154 ? -19.781 39.25 8.133 1 98.62 154 LEU A CA 1
ATOM 1226 C C . LEU A 1 154 ? -19.266 40.156 9.234 1 98.62 154 LEU A C 1
ATOM 1228 O O . LEU A 1 154 ? -18.312 39.812 9.938 1 98.62 154 LEU A O 1
ATOM 1232 N N . ARG A 1 155 ? -19.906 41.312 9.43 1 98.38 155 ARG A N 1
ATOM 1233 C CA . ARG A 1 155 ? -19.438 42.25 10.43 1 98.38 155 ARG A CA 1
ATOM 1234 C C . ARG A 1 155 ? -19.578 41.688 11.836 1 98.38 155 ARG A C 1
ATOM 1236 O O . ARG A 1 155 ? -18.75 41.969 12.711 1 98.38 155 ARG A O 1
ATOM 1243 N N . LEU A 1 156 ? -20.641 40.969 12.023 1 98.12 156 LEU A N 1
ATOM 1244 C CA . LEU A 1 156 ? -20.828 40.312 13.328 1 98.12 156 LEU A CA 1
ATOM 1245 C C . LEU A 1 156 ? -19.719 39.312 13.594 1 98.12 156 LEU A C 1
ATOM 1247 O O . LEU A 1 156 ? -19.219 39.219 14.711 1 98.12 156 LEU A O 1
ATOM 1251 N N . MET A 1 157 ? -19.344 38.5 12.617 1 98.12 157 MET A N 1
ATOM 1252 C CA . MET A 1 157 ? -18.25 37.531 12.766 1 98.12 157 MET A CA 1
ATOM 1253 C C . MET A 1 157 ? -16.938 38.25 13.047 1 98.12 157 MET A C 1
ATOM 1255 O O . MET A 1 157 ? -16.141 37.781 13.859 1 98.12 157 MET A O 1
ATOM 1259 N N . VAL A 1 158 ? -16.719 39.344 12.406 1 98.19 158 VAL A N 1
ATOM 1260 C CA . VAL A 1 158 ? -15.5 40.125 12.625 1 98.19 158 VAL A CA 1
ATOM 1261 C C . VAL A 1 158 ? -15.492 40.688 14.055 1 98.19 158 VAL A C 1
ATOM 1263 O O . VAL A 1 158 ? -14.453 40.656 14.719 1 98.19 158 VAL A O 1
ATOM 1266 N N . GLN A 1 159 ? -16.641 41.156 14.477 1 97.12 159 GLN A N 1
ATOM 1267 C CA . GLN A 1 159 ? -16.75 41.688 15.836 1 97.12 159 GLN A CA 1
ATOM 1268 C C . GLN A 1 159 ? -16.438 40.594 16.859 1 97.12 159 GLN A C 1
ATOM 1270 O O . GLN A 1 159 ? -15.695 40.812 17.812 1 97.12 159 GLN A O 1
ATOM 1275 N N . ASP A 1 160 ? -16.969 39.469 16.625 1 96.56 160 ASP A N 1
ATOM 1276 C CA . ASP A 1 160 ? -16.656 38.344 17.5 1 96.56 160 ASP A CA 1
ATOM 1277 C C . ASP A 1 160 ? -15.164 38.031 17.484 1 96.56 160 ASP A C 1
ATOM 1279 O O . ASP A 1 160 ? -14.555 37.781 18.531 1 96.56 160 ASP A O 1
ATOM 1283 N N . ALA A 1 161 ? -14.555 38.031 16.344 1 96.5 161 ALA A N 1
ATOM 1284 C CA . ALA A 1 161 ? -13.148 37.688 16.188 1 96.5 161 ALA A CA 1
ATOM 1285 C C . ALA A 1 161 ? -12.25 38.719 16.875 1 96.5 161 ALA A C 1
ATOM 1287 O O . ALA A 1 161 ? -11.32 38.344 17.609 1 96.5 161 ALA A O 1
ATOM 1288 N N . THR A 1 162 ? -12.516 40.031 16.75 1 96.19 162 THR A N 1
ATOM 1289 C CA . THR A 1 162 ? -11.57 41.094 17.125 1 96.19 162 THR A CA 1
ATOM 1290 C C . THR A 1 162 ? -11.883 41.625 18.516 1 96.19 162 THR A C 1
ATOM 1292 O O . THR A 1 162 ? -11.055 42.281 19.125 1 96.19 162 THR A O 1
ATOM 1295 N N . HIS A 1 163 ? -13.078 41.406 18.984 1 94.75 163 HIS A N 1
ATOM 1296 C CA . HIS A 1 163 ? -13.445 41.906 20.297 1 94.75 163 HIS A CA 1
ATOM 1297 C C . HIS A 1 163 ? -13.695 40.781 21.281 1 94.75 163 HIS A C 1
ATOM 1299 O O . HIS A 1 163 ? -12.945 40.594 22.234 1 94.75 163 HIS A O 1
ATOM 1305 N N . THR A 1 164 ? -14.641 39.906 20.984 1 93.5 164 THR A N 1
ATOM 1306 C CA . THR A 1 164 ? -14.984 38.844 21.891 1 93.5 164 THR A CA 1
ATOM 1307 C C . THR A 1 164 ? -13.797 37.875 22.062 1 93.5 164 THR A C 1
ATOM 1309 O O . THR A 1 164 ? -13.508 37.438 23.188 1 93.5 164 THR A O 1
ATOM 1312 N N . HIS A 1 165 ? -13.172 37.594 20.969 1 93.56 165 HIS A N 1
ATOM 1313 C CA . HIS A 1 165 ? -12.07 36.625 20.984 1 93.56 165 HIS A CA 1
ATOM 1314 C C . HIS A 1 165 ? -10.742 37.312 20.656 1 93.56 165 HIS A C 1
ATOM 1316 O O . HIS A 1 165 ? -9.906 36.75 19.953 1 93.56 165 HIS A O 1
ATOM 1322 N N . ALA A 1 166 ? -10.578 38.469 21.109 1 91.62 166 ALA A N 1
ATOM 1323 C CA . ALA A 1 166 ? -9.422 39.312 20.812 1 91.62 166 ALA A CA 1
ATOM 1324 C C . ALA A 1 166 ? -8.125 38.594 21.172 1 91.62 166 ALA A C 1
ATOM 1326 O O . ALA A 1 166 ? -7.117 38.719 20.469 1 91.62 166 ALA A O 1
ATOM 1327 N N . ALA A 1 167 ? -8.117 37.844 22.234 1 83.31 167 ALA A N 1
ATOM 1328 C CA . ALA A 1 167 ? -6.918 37.156 22.703 1 83.31 167 ALA A CA 1
ATOM 1329 C C . ALA A 1 167 ? -6.477 36.094 21.719 1 83.31 167 ALA A C 1
ATOM 1331 O O . ALA A 1 167 ? -5.277 35.875 21.516 1 83.31 167 ALA A O 1
ATOM 1332 N N . THR A 1 168 ? -7.422 35.469 21.094 1 86 168 THR A N 1
ATOM 1333 C CA . THR A 1 168 ? -7.105 34.406 20.141 1 86 168 THR A CA 1
ATOM 1334 C C . THR A 1 168 ? -6.863 34.969 18.75 1 86 168 THR A C 1
ATOM 1336 O O . THR A 1 168 ? -6.098 34.406 17.969 1 86 168 THR A O 1
ATOM 1339 N N . PHE A 1 169 ? -7.391 36.094 18.531 1 91.25 169 PHE A N 1
ATOM 1340 C CA . PHE A 1 169 ? -7.234 36.719 17.234 1 91.25 169 PHE A CA 1
ATOM 1341 C C . PHE A 1 169 ? -5.773 37.062 16.969 1 91.25 169 PHE A C 1
ATOM 1343 O O . PHE A 1 169 ? -5.258 36.812 15.883 1 91.25 169 PHE A O 1
ATOM 1350 N N . ASP A 1 170 ? -5.062 37.562 17.984 1 87.88 170 ASP A N 1
ATOM 1351 C CA . ASP A 1 170 ? -3.719 38.125 17.812 1 87.88 170 ASP A CA 1
ATOM 1352 C C . ASP A 1 170 ? -2.654 37.094 18.172 1 87.88 170 ASP A C 1
ATOM 1354 O O . ASP A 1 170 ? -1.463 37.406 18.219 1 87.88 170 ASP A O 1
ATOM 1358 N N . ILE A 1 171 ? -3.121 35.906 18.344 1 88.12 171 ILE A N 1
ATOM 1359 C CA . ILE A 1 171 ? -2.119 34.906 18.734 1 88.12 171 ILE A CA 1
ATOM 1360 C C . ILE A 1 171 ? -1.217 34.594 17.547 1 88.12 171 ILE A C 1
ATOM 1362 O O . ILE A 1 171 ? -1.688 34.5 16.406 1 88.12 171 ILE A O 1
ATOM 1366 N N . VAL A 1 172 ? 0.082 34.562 17.766 1 89.25 172 VAL A N 1
ATOM 1367 C CA . VAL A 1 172 ? 1.028 34.156 16.734 1 89.25 172 VAL A CA 1
ATOM 1368 C C . VAL A 1 172 ? 1.134 32.656 16.672 1 89.25 172 VAL A C 1
ATOM 1370 O O . VAL A 1 172 ? 1.89 32.031 17.438 1 89.25 172 VAL A O 1
ATOM 1373 N N . HIS A 1 173 ? 0.338 32.094 15.773 1 88.94 173 HIS A N 1
ATOM 1374 C CA . HIS A 1 173 ? 0.039 30.672 15.641 1 88.94 173 HIS A CA 1
ATOM 1375 C C . HIS A 1 173 ? -0.736 30.391 14.359 1 88.94 173 HIS A C 1
ATOM 1377 O O . HIS A 1 173 ? -1.178 31.312 13.68 1 88.94 173 HIS A O 1
ATOM 1383 N N . ASN A 1 174 ? -0.791 29.109 14.016 1 88.38 174 ASN A N 1
ATOM 1384 C CA . ASN A 1 174 ? -1.552 28.828 12.805 1 88.38 174 ASN A CA 1
ATOM 1385 C C . ASN A 1 174 ? -2.998 29.297 12.93 1 88.38 174 ASN A C 1
ATOM 1387 O O . ASN A 1 174 ? -3.594 29.734 11.945 1 88.38 174 ASN A O 1
ATOM 1391 N N . HIS A 1 175 ? -3.611 29.234 14.078 1 89.56 175 HIS A N 1
ATOM 1392 C CA . HIS A 1 175 ? -4.949 29.766 14.289 1 89.56 175 HIS A CA 1
ATOM 1393 C C . HIS A 1 175 ? -4.992 31.266 14.008 1 89.56 175 HIS A C 1
ATOM 1395 O O . HIS A 1 175 ? -5.926 31.766 13.367 1 89.56 175 HIS A O 1
ATOM 1401 N N . GLY A 1 176 ? -4.008 31.938 14.555 1 91.69 176 GLY A N 1
ATOM 1402 C CA . GLY A 1 176 ? -3.926 33.375 14.312 1 91.69 176 GLY A CA 1
ATOM 1403 C C . GLY A 1 176 ? -3.797 33.719 12.844 1 91.69 176 GLY A C 1
ATOM 1404 O O . GLY A 1 176 ? -4.363 34.719 12.383 1 91.69 176 GLY A O 1
ATOM 1405 N N . MET A 1 177 ? -3.039 32.906 12.109 1 94.56 177 MET A N 1
ATOM 1406 C CA . MET A 1 177 ? -2.898 33.125 10.672 1 94.56 177 MET A CA 1
ATOM 1407 C C . MET A 1 177 ? -4.258 33.094 9.977 1 94.56 177 MET A C 1
ATOM 1409 O O . MET A 1 177 ? -4.562 33.938 9.156 1 94.56 177 MET A O 1
ATOM 1413 N N . TRP A 1 178 ? -5.082 32.125 10.328 1 96.44 178 TRP A N 1
ATOM 1414 C CA . TRP A 1 178 ? -6.418 32.031 9.75 1 96.44 178 TRP A CA 1
ATOM 1415 C C . TRP A 1 178 ? -7.293 33.188 10.172 1 96.44 178 TRP A C 1
ATOM 1417 O O . TRP A 1 178 ? -8.031 33.75 9.359 1 96.44 178 TRP A O 1
ATOM 1427 N N . SER A 1 179 ? -7.156 33.594 11.422 1 96.5 179 SER A N 1
ATOM 1428 C CA . SER A 1 179 ? -7.984 34.688 11.953 1 96.5 179 SER A CA 1
ATOM 1429 C C . SER A 1 179 ? -7.691 36 11.258 1 96.5 179 SER A C 1
ATOM 1431 O O . SER A 1 179 ? -8.602 36.656 10.758 1 96.5 179 SER A O 1
ATOM 1433 N N . VAL A 1 180 ? -6.434 36.344 11.211 1 97.62 180 VAL A N 1
ATOM 1434 C CA . VAL A 1 180 ? -6.074 37.625 10.664 1 97.62 180 VAL A CA 1
ATOM 1435 C C . VAL A 1 180 ? -6.34 37.656 9.156 1 97.62 180 VAL A C 1
ATOM 1437 O O . VAL A 1 180 ? -6.719 38.688 8.602 1 97.62 180 VAL A O 1
ATOM 1440 N N . ALA A 1 181 ? -6.094 36.531 8.5 1 98.25 181 ALA A N 1
ATOM 1441 C CA . ALA A 1 181 ? -6.379 36.438 7.066 1 98.25 181 ALA A CA 1
ATOM 1442 C C . ALA A 1 181 ? -7.875 36.625 6.797 1 98.25 181 ALA A C 1
ATOM 1444 O O . ALA A 1 181 ? -8.266 37.344 5.883 1 98.25 181 ALA A O 1
ATOM 1445 N N . ALA A 1 182 ? -8.703 35.938 7.582 1 98.38 182 ALA A N 1
ATOM 1446 C CA . ALA A 1 182 ? -10.156 36 7.402 1 98.38 182 ALA A CA 1
ATOM 1447 C C . ALA A 1 182 ? -10.672 37.406 7.566 1 98.38 182 ALA A C 1
ATOM 1449 O O . ALA A 1 182 ? -11.43 37.906 6.723 1 98.38 182 ALA A O 1
ATOM 1450 N N . VAL A 1 183 ? -10.25 38.094 8.594 1 98.56 183 VAL A N 1
ATOM 1451 C CA . VAL A 1 183 ? -10.75 39.438 8.898 1 98.56 183 VAL A CA 1
ATOM 1452 C C . VAL A 1 183 ? -10.195 40.438 7.887 1 98.56 183 VAL A C 1
ATOM 1454 O O . VAL A 1 183 ? -10.898 41.344 7.469 1 98.56 183 VAL A O 1
ATOM 1457 N N . ALA A 1 184 ? -8.953 40.281 7.57 1 98.44 184 ALA A N 1
ATOM 1458 C CA . ALA A 1 184 ? -8.383 41.188 6.562 1 98.44 184 ALA A CA 1
ATOM 1459 C C . ALA A 1 184 ? -9.133 41.062 5.238 1 98.44 184 ALA A C 1
ATOM 1461 O O . ALA A 1 184 ? -9.477 42.094 4.625 1 98.44 184 ALA A O 1
ATOM 1462 N N . ILE A 1 185 ? -9.344 39.875 4.777 1 98.06 185 ILE A N 1
ATOM 1463 C CA . ILE A 1 185 ? -10.047 39.656 3.518 1 98.06 185 ILE A CA 1
ATOM 1464 C C . ILE A 1 185 ? -11.461 40.219 3.611 1 98.06 185 ILE A C 1
ATOM 1466 O O . ILE A 1 185 ? -11.938 40.875 2.688 1 98.06 185 ILE A O 1
ATOM 1470 N N . CYS A 1 186 ? -12.102 39.938 4.715 1 98.25 186 CYS A N 1
ATOM 1471 C CA . CYS A 1 186 ? -13.422 40.531 4.938 1 98.25 186 CYS A CA 1
ATOM 1472 C C . CYS A 1 186 ? -13.359 42.062 4.887 1 98.25 186 CYS A C 1
ATOM 1474 O O . CYS A 1 186 ? -14.242 42.688 4.312 1 98.25 186 CYS A O 1
ATOM 1476 N N . GLY A 1 187 ? -12.336 42.625 5.539 1 98.06 187 GLY A N 1
ATOM 1477 C CA . GLY A 1 187 ? -12.148 44.062 5.496 1 98.06 187 GLY A CA 1
ATOM 1478 C C . GLY A 1 187 ? -12.016 44.594 4.086 1 98.06 187 GLY A C 1
ATOM 1479 O O . GLY A 1 187 ? -12.617 45.625 3.75 1 98.06 187 GLY A O 1
ATOM 1480 N N . TYR A 1 188 ? -11.211 43.969 3.279 1 97.25 188 TYR A N 1
ATOM 1481 C CA . TYR A 1 188 ? -11.086 44.375 1.884 1 97.25 188 TYR A CA 1
ATOM 1482 C C . TYR A 1 188 ? -12.43 44.312 1.176 1 97.25 188 TYR A C 1
ATOM 1484 O O . TYR A 1 188 ? -12.766 45.188 0.384 1 97.25 188 TYR A O 1
ATOM 1492 N N . VAL A 1 189 ? -13.227 43.281 1.427 1 96.44 189 VAL A N 1
ATOM 1493 C CA . VAL A 1 189 ? -14.5 43.031 0.763 1 96.44 189 VAL A CA 1
ATOM 1494 C C . VAL A 1 189 ? -15.508 44.094 1.19 1 96.44 189 VAL A C 1
ATOM 1496 O O . VAL A 1 189 ? -16.281 44.594 0.37 1 96.44 189 VAL A O 1
ATOM 1499 N N . LEU A 1 190 ? -15.461 44.531 2.465 1 96.81 190 LEU A N 1
ATOM 1500 C CA . LEU A 1 190 ? -16.438 45.469 3.025 1 96.81 190 LEU A CA 1
ATOM 1501 C C . LEU A 1 190 ? -15.953 46.906 2.9 1 96.81 190 LEU A C 1
ATOM 1503 O O . LEU A 1 190 ? -16.703 47.844 3.18 1 96.81 190 LEU A O 1
ATOM 1507 N N . GLY A 1 191 ? -14.727 47.062 2.453 1 95.38 191 GLY A N 1
ATOM 1508 C CA . GLY A 1 191 ? -14.148 48.406 2.389 1 95.38 191 GLY A CA 1
ATOM 1509 C C . GLY A 1 191 ? -13.922 49.031 3.756 1 95.38 191 GLY A C 1
ATOM 1510 O O . GLY A 1 191 ? -14.164 50.219 3.949 1 95.38 191 GLY A O 1
ATOM 1511 N N . ASP A 1 192 ? -13.578 48.219 4.672 1 97 192 ASP A N 1
ATOM 1512 C CA . ASP A 1 192 ? -13.352 48.656 6.047 1 97 192 ASP A CA 1
ATOM 1513 C C . ASP A 1 192 ? -11.867 48.656 6.379 1 97 192 ASP A C 1
ATOM 1515 O O . ASP A 1 192 ? -11.312 47.656 6.816 1 97 192 ASP A O 1
ATOM 1519 N N . ASP A 1 193 ? -11.25 49.75 6.402 1 96.5 193 ASP A N 1
ATOM 1520 C CA . ASP A 1 193 ? -9.805 49.906 6.555 1 96.5 193 ASP A CA 1
ATOM 1521 C C . ASP A 1 193 ? -9.359 49.531 7.969 1 96.5 193 ASP A C 1
ATOM 1523 O O . ASP A 1 193 ? -8.25 49.031 8.172 1 96.5 193 ASP A O 1
ATOM 1527 N N . GLU A 1 194 ? -10.211 49.781 8.914 1 96.75 194 GLU A N 1
ATOM 1528 C CA . GLU A 1 194 ? -9.852 49.469 10.297 1 96.75 194 GLU A CA 1
ATOM 1529 C C . GLU A 1 194 ? -9.688 47.969 10.492 1 96.75 194 GLU A C 1
ATOM 1531 O O . GLU A 1 194 ? -8.781 47.531 11.195 1 96.75 194 GLU A O 1
ATOM 1536 N N . MET A 1 195 ? -10.602 47.188 9.898 1 97.5 195 MET A N 1
ATOM 1537 C CA . MET A 1 195 ? -10.484 45.75 9.938 1 97.5 195 MET A CA 1
ATOM 1538 C C . MET A 1 195 ? -9.156 45.281 9.328 1 97.5 195 MET A C 1
ATOM 1540 O O . MET A 1 195 ? -8.492 44.406 9.867 1 97.5 195 MET A O 1
ATOM 1544 N N . VAL A 1 196 ? -8.797 45.875 8.203 1 98.06 196 VAL A N 1
ATOM 1545 C CA . VAL A 1 196 ? -7.578 45.531 7.48 1 98.06 196 VAL A CA 1
ATOM 1546 C C . VAL A 1 196 ? -6.355 45.875 8.328 1 98.06 196 VAL A C 1
ATOM 1548 O O . VAL A 1 196 ? -5.461 45.031 8.508 1 98.06 196 VAL A O 1
ATOM 1551 N N . LEU A 1 197 ? -6.355 47.062 8.906 1 97.69 197 LEU A N 1
ATOM 1552 C CA . LEU A 1 197 ? -5.23 47.531 9.711 1 97.69 197 LEU A CA 1
ATOM 1553 C C . LEU A 1 197 ? -5.031 46.625 10.938 1 97.69 197 LEU A C 1
ATOM 1555 O O . LEU A 1 197 ? -3.91 46.219 11.227 1 97.69 197 LEU A O 1
ATOM 1559 N N . ASP A 1 198 ? -6.129 46.312 11.633 1 97.12 198 ASP A N 1
ATOM 1560 C CA . ASP A 1 198 ? -6.066 45.469 12.805 1 97.12 198 ASP A CA 1
ATOM 1561 C C . ASP A 1 198 ? -5.523 44.094 12.445 1 97.12 198 ASP A C 1
ATOM 1563 O O . ASP A 1 198 ? -4.824 43.469 13.25 1 97.12 198 ASP A O 1
ATOM 1567 N N . SER A 1 199 ? -5.871 43.656 11.281 1 98.06 199 SER A N 1
ATOM 1568 C CA . SER A 1 199 ? -5.492 42.312 10.859 1 98.06 199 SER A CA 1
ATOM 1569 C C . SER A 1 199 ? -4.039 42.25 10.398 1 98.06 199 SER A C 1
ATOM 1571 O O . SER A 1 199 ? -3.326 41.281 10.68 1 98.06 199 SER A O 1
ATOM 1573 N N . LEU A 1 200 ? -3.566 43.219 9.648 1 98.38 200 LEU A N 1
ATOM 1574 C CA . LEU A 1 200 ? -2.217 43.219 9.094 1 98.38 200 LEU A CA 1
ATOM 1575 C C . LEU A 1 200 ? -1.186 43.531 10.18 1 98.38 200 LEU A C 1
ATOM 1577 O O . LEU A 1 200 ? -0.119 42.906 10.211 1 98.38 200 LEU A O 1
ATOM 1581 N N . TYR A 1 201 ? -1.565 44.438 11.148 1 97.5 201 TYR A N 1
ATOM 1582 C CA . TYR A 1 201 ? -0.562 44.969 12.062 1 97.5 201 TYR A CA 1
ATOM 1583 C C . TYR A 1 201 ? -0.87 44.562 13.5 1 97.5 201 TYR A C 1
ATOM 1585 O O . TYR A 1 201 ? -0.095 44.875 14.414 1 97.5 201 TYR A O 1
ATOM 1593 N N . GLY A 1 202 ? -1.95 43.906 13.75 1 96 202 GLY A N 1
ATOM 1594 C CA . GLY A 1 202 ? -2.379 43.5 15.078 1 96 202 GLY A CA 1
ATOM 1595 C C . GLY A 1 202 ? -3.262 44.531 15.758 1 96 202 GLY A C 1
ATOM 1596 O O . GLY A 1 202 ? -3.289 45.688 15.359 1 96 202 GLY A O 1
ATOM 1597 N N . LEU A 1 203 ? -3.984 44.062 16.766 1 95.81 203 LEU A N 1
ATOM 1598 C CA . LEU A 1 203 ? -4.879 44.938 17.484 1 95.81 203 LEU A CA 1
ATOM 1599 C C . LEU A 1 203 ? -4.098 46.094 18.141 1 95.81 203 LEU A C 1
ATOM 1601 O O . LEU A 1 203 ? -4.605 47.188 18.281 1 95.81 203 LEU A O 1
ATOM 1605 N N . ALA A 1 204 ? -2.877 45.75 18.5 1 94.38 204 ALA A N 1
ATOM 1606 C CA . ALA A 1 204 ? -2.002 46.781 19.062 1 94.38 204 ALA A CA 1
ATOM 1607 C C . ALA A 1 204 ? -1.332 47.594 17.953 1 94.38 204 ALA A C 1
ATOM 1609 O O . ALA A 1 204 ? -0.708 48.625 18.234 1 94.38 204 ALA A O 1
ATOM 1610 N N . ARG A 1 205 ? -1.379 47.125 16.75 1 95.5 205 ARG A N 1
ATOM 1611 C CA . ARG A 1 205 ? -0.825 47.781 15.562 1 95.5 205 ARG A CA 1
ATOM 1612 C C . ARG A 1 205 ? 0.687 47.938 15.688 1 95.5 205 ARG A C 1
ATOM 1614 O O . ARG A 1 205 ? 1.235 49 15.336 1 95.5 205 ARG A O 1
ATOM 1621 N N . ASP A 1 206 ? 1.348 46.938 16.281 1 93.75 206 ASP A N 1
ATOM 1622 C CA . ASP A 1 206 ? 2.795 47 16.453 1 93.75 206 ASP A CA 1
ATOM 1623 C C . ASP A 1 206 ? 3.496 45.969 15.562 1 93.75 206 ASP A C 1
ATOM 1625 O O . ASP A 1 206 ? 4.727 45.938 15.477 1 93.75 206 ASP A O 1
ATOM 1629 N N . SER A 1 207 ? 2.74 45.125 14.93 1 92.5 207 SER A N 1
ATOM 1630 C CA . SER A 1 207 ? 3.25 44.094 14.039 1 92.5 207 SER A CA 1
ATOM 1631 C C . SER A 1 207 ? 4.148 43.094 14.789 1 92.5 207 SER A C 1
ATOM 1633 O O . SER A 1 207 ? 5.051 42.5 14.195 1 92.5 207 SER A O 1
ATOM 1635 N N . VAL A 1 208 ? 3.998 43 16.109 1 91.62 208 VAL A N 1
ATOM 1636 C CA . VAL A 1 208 ? 4.812 42.125 16.922 1 91.62 208 VAL A CA 1
ATOM 1637 C C . VAL A 1 208 ? 3.91 41.25 17.781 1 91.62 208 VAL A C 1
ATOM 1639 O O . VAL A 1 208 ? 4.039 40 17.766 1 91.62 208 VAL A O 1
ATOM 1642 N N . SER A 1 209 ? 2.988 41.812 18.453 1 91.12 209 SER A N 1
ATOM 1643 C CA . SER A 1 209 ? 2.129 41.094 19.375 1 91.12 209 SER A CA 1
ATOM 1644 C C . SER A 1 209 ? 1.007 40.344 18.641 1 91.12 209 SER A C 1
ATOM 1646 O O . SER A 1 209 ? 0.356 39.469 19.203 1 91.12 209 SER A O 1
ATOM 1648 N N . GLY A 1 210 ? 0.845 40.75 17.422 1 92.38 210 GLY A N 1
ATOM 1649 C CA . GLY A 1 210 ? -0.18 40.156 16.578 1 92.38 210 GLY A CA 1
ATOM 1650 C C . GLY A 1 210 ? -0.195 40.688 15.164 1 92.38 210 GLY A C 1
ATOM 1651 O O . GLY A 1 210 ? 0.628 41.531 14.812 1 92.38 210 GLY A O 1
ATOM 1652 N N . GLY A 1 211 ? -1.18 40.125 14.359 1 95.5 211 GLY A N 1
ATOM 1653 C CA . GLY A 1 211 ? -1.316 40.594 12.977 1 95.5 211 GLY A CA 1
A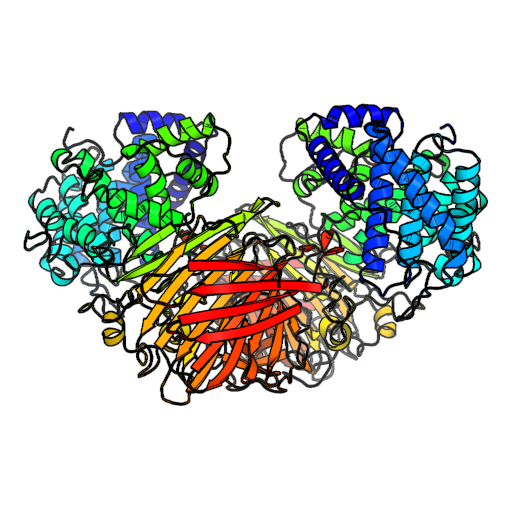TOM 1654 C C . GLY A 1 211 ? -0.592 39.688 11.992 1 95.5 211 GLY A C 1
ATOM 1655 O O . GLY A 1 211 ? 0.23 38.844 12.383 1 95.5 211 GLY A O 1
ATOM 1656 N N . PHE A 1 212 ? -0.831 40 10.766 1 97.38 212 PHE A N 1
ATOM 1657 C CA . PHE A 1 212 ? -0.305 39.219 9.664 1 97.38 212 PHE A CA 1
ATOM 1658 C C . PHE A 1 212 ? 1.217 39.281 9.617 1 97.38 212 PHE A C 1
ATOM 1660 O O . PHE A 1 212 ? 1.893 38.281 9.453 1 97.38 212 PHE A O 1
ATOM 1667 N N . PHE A 1 213 ? 1.753 40.375 9.742 1 97.62 213 PHE A N 1
ATOM 1668 C CA . PHE A 1 213 ? 3.195 40.562 9.625 1 97.62 213 PHE A CA 1
ATOM 1669 C C . PHE A 1 213 ? 3.922 39.906 10.797 1 97.62 213 PHE A C 1
ATOM 1671 O O . PHE A 1 213 ? 5.023 39.375 10.633 1 97.62 213 PHE A O 1
ATOM 1678 N N . ALA A 1 214 ? 3.314 39.969 11.984 1 95.25 214 ALA A N 1
ATOM 1679 C CA . ALA A 1 214 ? 3.887 39.25 13.117 1 95.25 214 ALA A CA 1
ATOM 1680 C C . ALA A 1 214 ? 3.945 37.75 12.828 1 95.25 214 ALA A C 1
ATOM 1682 O O . ALA A 1 214 ? 4.91 37.094 13.203 1 95.25 214 ALA A O 1
ATOM 1683 N N . GLN A 1 215 ? 2.855 37.25 12.234 1 94.69 215 GLN A N 1
ATOM 1684 C CA . GLN A 1 215 ? 2.842 35.844 11.852 1 94.69 215 GLN A CA 1
ATOM 1685 C C . GLN A 1 215 ? 4.004 35.531 10.914 1 94.69 215 GLN A C 1
ATOM 1687 O O . GLN A 1 215 ? 4.719 34.531 11.125 1 94.69 215 GLN A O 1
ATOM 1692 N N . LEU A 1 216 ? 4.207 36.281 9.852 1 96.12 216 LEU A N 1
ATOM 1693 C CA . LEU A 1 216 ? 5.25 36.062 8.852 1 96.12 216 LEU A CA 1
ATOM 1694 C C . LEU A 1 216 ? 6.633 36.094 9.492 1 96.12 216 LEU A C 1
ATOM 1696 O O . LEU A 1 216 ? 7.488 35.281 9.188 1 96.12 216 LEU A O 1
ATOM 1700 N N . ASP A 1 217 ? 6.793 37 10.398 1 94.25 217 ASP A N 1
ATOM 1701 C CA . ASP A 1 217 ? 8.125 37.25 10.93 1 94.25 217 ASP A CA 1
ATOM 1702 C C . ASP A 1 217 ? 8.5 36.25 12.016 1 94.25 217 ASP A C 1
ATOM 1704 O O . ASP A 1 217 ? 9.68 35.938 12.203 1 94.25 217 ASP A O 1
ATOM 1708 N N . GLN A 1 218 ? 7.473 35.719 12.656 1 91.94 218 GLN A N 1
ATOM 1709 C CA . GLN A 1 218 ? 7.812 35 13.867 1 91.94 218 GLN A CA 1
ATOM 1710 C C . GLN A 1 218 ? 7.582 33.5 13.695 1 91.94 218 GLN A C 1
ATOM 1712 O O . GLN A 1 218 ? 8.125 32.688 14.445 1 91.94 218 GLN A O 1
ATOM 1717 N N . LEU A 1 219 ? 6.789 33.125 12.734 1 93.25 219 LEU A N 1
ATOM 1718 C CA . LEU A 1 219 ? 6.418 31.719 12.648 1 93.25 219 LEU A CA 1
ATOM 1719 C C . LEU A 1 219 ? 7.297 30.984 11.641 1 93.25 219 LEU A C 1
ATOM 1721 O O . LEU A 1 219 ? 7.305 29.75 11.594 1 93.25 219 LEU A O 1
ATOM 1725 N N . PHE A 1 220 ? 8 31.703 10.828 1 96.12 220 PHE A N 1
ATOM 1726 C CA . PHE A 1 220 ? 8.867 31.094 9.82 1 96.12 220 PHE A CA 1
ATOM 1727 C C . PHE A 1 220 ? 10.328 31.391 10.125 1 96.12 220 PHE A C 1
ATOM 1729 O O . PHE A 1 220 ? 10.672 32.5 10.562 1 96.12 220 PHE A O 1
ATOM 1736 N N . SER A 1 221 ? 11.188 30.422 9.844 1 96.69 221 SER A N 1
ATOM 1737 C CA . SER A 1 221 ? 12.625 30.609 9.969 1 96.69 221 SER A CA 1
ATOM 1738 C C . SER A 1 221 ? 13.172 31.453 8.82 1 96.69 221 SER A C 1
ATOM 1740 O O . SER A 1 221 ? 12.453 31.75 7.863 1 96.69 221 SER A O 1
ATOM 1742 N N . CYS A 1 222 ? 14.406 31.844 8.953 1 96.44 222 CYS A N 1
ATOM 1743 C CA . CYS A 1 222 ? 15.047 32.625 7.902 1 96.44 222 CYS A CA 1
ATOM 1744 C C . CYS A 1 222 ? 15.055 31.875 6.578 1 96.44 222 CYS A C 1
ATOM 1746 O O . CYS A 1 222 ? 15.055 32.5 5.508 1 96.44 222 CYS A O 1
ATOM 1748 N N . ASP A 1 223 ? 14.977 30.5 6.676 1 97.75 223 ASP A N 1
ATOM 1749 C CA . ASP A 1 223 ? 15 29.703 5.453 1 97.75 223 ASP A CA 1
ATOM 1750 C C . ASP A 1 223 ? 13.602 29.219 5.086 1 97.75 223 ASP A C 1
ATOM 1752 O O . ASP A 1 223 ? 13.438 28.453 4.137 1 97.75 223 ASP A O 1
ATOM 1756 N N . GLY A 1 224 ? 12.609 29.641 5.852 1 97.94 224 GLY A N 1
ATOM 1757 C CA . GLY A 1 224 ? 11.227 29.438 5.438 1 97.94 224 GLY A CA 1
ATOM 1758 C C . GLY A 1 224 ? 10.547 28.297 6.172 1 97.94 224 GLY A C 1
ATOM 1759 O O . GLY A 1 224 ? 9.375 28 5.926 1 97.94 224 GLY A O 1
ATOM 1760 N N . TYR A 1 225 ? 11.25 27.594 7.07 1 97.38 225 TYR A N 1
ATOM 1761 C CA . TYR A 1 225 ? 10.664 26.484 7.816 1 97.38 225 TYR A CA 1
ATOM 1762 C C . TYR A 1 225 ? 9.695 26.984 8.875 1 97.38 225 TYR A C 1
ATOM 1764 O O . TYR A 1 225 ? 9.992 27.953 9.586 1 97.38 225 TYR A O 1
ATOM 1772 N N . TYR A 1 226 ? 8.547 26.391 8.945 1 96.06 226 TYR A N 1
ATOM 1773 C CA . TYR A 1 226 ? 7.484 26.75 9.875 1 96.06 226 TYR A CA 1
ATOM 1774 C C . TYR A 1 226 ? 7.719 26.125 11.242 1 96.06 226 TYR A C 1
ATOM 1776 O O . TYR A 1 226 ? 7.934 24.906 11.344 1 96.06 226 TYR A O 1
ATOM 1784 N N . ILE A 1 227 ? 7.609 26.797 12.234 1 91.25 227 ILE A N 1
ATOM 1785 C CA . ILE A 1 227 ? 8.008 26.406 13.586 1 91.25 227 ILE A CA 1
ATOM 1786 C C . ILE A 1 227 ? 7.211 25.188 14.023 1 91.25 227 ILE A C 1
ATOM 1788 O O . ILE A 1 227 ? 7.711 24.344 14.781 1 91.25 227 ILE A O 1
ATOM 1792 N N . GLU A 1 228 ? 6.02 25.016 13.539 1 90.94 228 GLU A N 1
ATOM 1793 C CA . GLU A 1 228 ? 5.164 23.922 13.992 1 90.94 228 GLU A CA 1
ATOM 1794 C C . GLU A 1 228 ? 5.309 22.703 13.086 1 90.94 228 GLU A C 1
ATOM 1796 O O . GLU A 1 228 ? 4.539 21.75 13.203 1 90.94 228 GLU A O 1
ATOM 1801 N N . GLY A 1 229 ? 6.172 22.719 12.141 1 93.56 229 GLY A N 1
ATOM 1802 C CA . GLY A 1 229 ? 6.414 21.594 11.266 1 93.56 229 GLY A CA 1
ATOM 1803 C C . GLY A 1 229 ? 5.703 21.703 9.93 1 93.56 229 GLY A C 1
ATOM 1804 O O . GLY A 1 229 ? 4.922 22.625 9.719 1 93.56 229 GLY A O 1
ATOM 1805 N N . LEU A 1 230 ? 5.949 20.766 9.086 1 95.69 230 LEU A N 1
ATOM 1806 C CA . LEU A 1 230 ? 5.5 20.828 7.703 1 95.69 230 LEU A CA 1
ATOM 1807 C C . LEU A 1 230 ? 3.994 20.594 7.613 1 95.69 230 LEU A C 1
ATOM 1809 O O . LEU A 1 230 ? 3.326 21.172 6.742 1 95.69 230 LEU A O 1
ATOM 1813 N N . TYR A 1 231 ? 3.51 19.703 8.461 1 95.25 231 TYR A N 1
ATOM 1814 C CA . TYR A 1 231 ? 2.076 19.422 8.492 1 95.25 231 TYR A CA 1
ATOM 1815 C C . TYR A 1 231 ? 1.283 20.719 8.695 1 95.25 231 TYR A C 1
ATOM 1817 O O . TYR A 1 231 ? 0.283 20.953 8.016 1 95.25 231 TYR A O 1
ATOM 1825 N N . TYR A 1 232 ? 1.764 21.547 9.547 1 94.06 232 TYR A N 1
ATOM 1826 C CA . TYR A 1 232 ? 1.073 22.797 9.836 1 94.06 232 TYR A CA 1
ATOM 1827 C C . TYR A 1 232 ? 1.523 23.906 8.883 1 94.06 232 TYR A C 1
ATOM 1829 O O . TYR A 1 232 ? 0.805 24.875 8.672 1 94.06 232 TYR A O 1
ATOM 1837 N N . GLN A 1 233 ? 2.668 23.734 8.352 1 96.12 233 GLN A N 1
ATOM 1838 C CA . GLN A 1 233 ? 3.109 24.688 7.348 1 96.12 233 GLN A CA 1
ATOM 1839 C C . GLN A 1 233 ? 2.148 24.734 6.164 1 96.12 233 GLN A C 1
ATOM 1841 O O . GLN A 1 233 ? 1.678 25.797 5.773 1 96.12 233 GLN A O 1
ATOM 1846 N N . ARG A 1 234 ? 1.861 23.562 5.648 1 96.38 234 ARG A N 1
ATOM 1847 C CA . ARG A 1 234 ? 0.925 23.516 4.531 1 96.38 234 ARG A CA 1
ATOM 1848 C C . ARG A 1 234 ? -0.424 24.109 4.914 1 96.38 234 ARG A C 1
ATOM 1850 O O . ARG A 1 234 ? -1.088 24.734 4.09 1 96.38 234 ARG A O 1
ATOM 1857 N N . PHE A 1 235 ? -0.844 23.984 6.078 1 95.56 235 PHE A N 1
ATOM 1858 C CA . PHE A 1 235 ? -2.123 24.453 6.59 1 95.56 235 PHE A CA 1
ATOM 1859 C C . PHE A 1 235 ? -2.123 25.984 6.715 1 95.56 235 PHE A C 1
ATOM 1861 O O . PHE A 1 235 ? -3.098 26.641 6.348 1 95.56 235 PHE A O 1
ATOM 1868 N N . ALA A 1 236 ? -1.031 26.5 7.195 1 96 236 ALA A N 1
ATOM 1869 C CA . ALA A 1 236 ? -0.899 27.938 7.402 1 96 236 ALA A CA 1
ATOM 1870 C C . ALA A 1 236 ? -0.688 28.672 6.078 1 96 236 ALA A C 1
ATOM 1872 O O . ALA A 1 236 ? -1.035 29.844 5.949 1 96 236 ALA A O 1
ATOM 1873 N N . LEU A 1 237 ? -0.163 27.953 5.141 1 97.81 237 LEU A N 1
ATOM 1874 C CA . LEU A 1 237 ? 0.123 28.578 3.852 1 97.81 237 LEU A CA 1
ATOM 1875 C C . LEU A 1 237 ? -1.168 28.953 3.127 1 97.81 237 LEU A C 1
ATOM 1877 O O . LEU A 1 237 ? -1.203 29.922 2.365 1 97.81 237 LEU A O 1
ATOM 1881 N N . ARG A 1 238 ? -2.229 28.266 3.387 1 97.38 238 ARG A N 1
ATOM 1882 C CA . ARG A 1 238 ? -3.469 28.516 2.654 1 97.38 238 ARG A CA 1
ATOM 1883 C C . ARG A 1 238 ? -3.992 29.922 2.908 1 97.38 238 ARG A C 1
ATOM 1885 O O . ARG A 1 238 ? -4.051 30.734 1.99 1 97.38 238 ARG A O 1
ATOM 1892 N N . PRO A 1 239 ? -4.293 30.297 4.168 1 97.88 239 PRO A N 1
ATOM 1893 C CA . PRO A 1 239 ? -4.754 31.672 4.426 1 97.88 239 PRO A CA 1
ATOM 1894 C C . PRO A 1 239 ? -3.676 32.719 4.16 1 97.88 239 PRO A C 1
ATOM 1896 O O . PRO A 1 239 ? -3.982 33.844 3.73 1 97.88 239 PRO A O 1
ATOM 1899 N N . LEU A 1 240 ? -2.426 32.344 4.383 1 98.44 240 LEU A N 1
ATOM 1900 C CA . LEU A 1 240 ? -1.313 33.25 4.129 1 98.44 240 LEU A CA 1
ATOM 1901 C C . LEU A 1 240 ? -1.274 33.656 2.66 1 98.44 240 LEU A C 1
ATOM 1903 O O . LEU A 1 240 ? -1.186 34.844 2.35 1 98.44 240 LEU A O 1
ATOM 1907 N N . LEU A 1 241 ? -1.361 32.719 1.818 1 98.62 241 LEU A N 1
ATOM 1908 C CA . LEU A 1 241 ? -1.235 32.969 0.387 1 98.62 241 LEU A CA 1
ATOM 1909 C C . LEU A 1 241 ? -2.463 33.688 -0.147 1 98.62 241 LEU A C 1
ATOM 1911 O O . LEU A 1 241 ? -2.344 34.562 -1.006 1 98.62 241 LEU A O 1
ATOM 1915 N N . LEU A 1 242 ? -3.625 33.344 0.315 1 98 242 LEU A N 1
ATOM 1916 C CA . LEU A 1 242 ? -4.84 34.031 -0.098 1 98 242 LEU A CA 1
ATOM 1917 C C . LEU A 1 242 ? -4.793 35.5 0.312 1 98 242 LEU A C 1
ATOM 1919 O O . LEU A 1 242 ? -5.125 36.375 -0.482 1 98 242 LEU A O 1
ATOM 1923 N N . LEU A 1 243 ? -4.371 35.719 1.542 1 98.44 243 LEU A N 1
ATOM 1924 C CA . LEU A 1 243 ? -4.27 37.094 1.996 1 98.44 243 LEU A CA 1
ATOM 1925 C C . LEU A 1 243 ? -3.188 37.844 1.221 1 98.44 243 LEU A C 1
ATOM 1927 O O . LEU A 1 243 ? -3.375 39 0.848 1 98.44 243 LEU A O 1
ATOM 1931 N N . ALA A 1 244 ? -2.047 37.188 1.026 1 98.5 244 ALA A N 1
ATOM 1932 C CA . ALA A 1 244 ? -0.983 37.812 0.249 1 98.5 244 ALA A CA 1
ATOM 1933 C C . ALA A 1 244 ? -1.484 38.219 -1.132 1 98.5 244 ALA A C 1
ATOM 1935 O O . ALA A 1 244 ? -1.18 39.312 -1.606 1 98.5 244 ALA A O 1
ATOM 1936 N N . GLU A 1 245 ? -2.193 37.375 -1.753 1 97.56 245 GLU A N 1
ATOM 1937 C CA . GLU A 1 245 ? -2.75 37.688 -3.062 1 97.56 245 GLU A CA 1
ATOM 1938 C C . GLU A 1 245 ? -3.715 38.875 -2.977 1 97.56 245 GLU A C 1
ATOM 1940 O O . GLU A 1 245 ? -3.691 39.781 -3.828 1 97.56 245 GLU A O 1
ATOM 1945 N N . ALA A 1 246 ? -4.562 38.906 -1.966 1 97 246 ALA A N 1
ATOM 1946 C CA . ALA A 1 246 ? -5.488 40.031 -1.762 1 97 246 ALA A CA 1
ATOM 1947 C C . ALA A 1 246 ? -4.738 41.344 -1.523 1 97 246 ALA A C 1
ATOM 1949 O O . ALA A 1 246 ? -5.102 42.375 -2.07 1 97 246 ALA A O 1
ATOM 1950 N N . ILE A 1 247 ? -3.686 41.25 -0.701 1 97.75 247 ILE A N 1
ATOM 1951 C CA . ILE A 1 247 ? -2.871 42.438 -0.41 1 97.75 247 ILE A CA 1
ATOM 1952 C C . ILE A 1 247 ? -2.25 42.969 -1.7 1 97.75 247 ILE A C 1
ATOM 1954 O O . ILE A 1 247 ? -2.275 44.156 -1.96 1 97.75 247 ILE A O 1
ATOM 1958 N N . SER A 1 248 ? -1.716 42.062 -2.467 1 96.19 248 SER A N 1
ATOM 1959 C CA . SER A 1 248 ? -1.043 42.469 -3.701 1 96.19 248 SER A CA 1
ATOM 1960 C C . SER A 1 248 ? -1.996 43.188 -4.641 1 96.19 248 SER A C 1
ATOM 1962 O O . SER A 1 248 ? -1.575 44.062 -5.402 1 96.19 248 SER A O 1
ATOM 1964 N N . ARG A 1 249 ? -3.223 42.906 -4.551 1 93.56 249 ARG A N 1
ATOM 1965 C CA . ARG A 1 249 ? -4.215 43.5 -5.445 1 93.56 249 ARG A CA 1
ATOM 1966 C C . ARG A 1 249 ? -4.805 44.781 -4.848 1 93.56 249 ARG A C 1
ATOM 1968 O O . ARG A 1 249 ? -5.102 45.75 -5.566 1 93.56 249 ARG A O 1
ATOM 1975 N N . ARG A 1 250 ? -4.91 44.875 -3.578 1 95.5 250 ARG A N 1
ATOM 1976 C CA . ARG A 1 250 ? -5.641 45.938 -2.932 1 95.5 250 ARG A CA 1
ATOM 1977 C C . ARG A 1 250 ? -4.68 46.969 -2.344 1 95.5 250 ARG A C 1
ATOM 1979 O O . ARG A 1 250 ? -5.035 48.156 -2.189 1 95.5 250 ARG A O 1
ATOM 1986 N N . GLN A 1 251 ? -3.539 46.469 -1.955 1 96.31 251 GLN A N 1
ATOM 1987 C CA . GLN A 1 251 ? -2.5 47.344 -1.401 1 96.31 251 GLN A CA 1
ATOM 1988 C C . GLN A 1 251 ? -1.134 47 -1.995 1 96.31 251 GLN A C 1
ATOM 1990 O O . GLN A 1 251 ? -0.201 46.656 -1.266 1 96.31 251 GLN A O 1
ATOM 1995 N N . PRO A 1 252 ? -1.01 47.219 -3.283 1 96.12 252 PRO A N 1
ATOM 1996 C CA . PRO A 1 252 ? 0.232 46.812 -3.953 1 96.12 252 PRO A CA 1
ATOM 1997 C C . PRO A 1 252 ? 1.46 47.531 -3.377 1 96.12 252 PRO A C 1
ATOM 1999 O O . PRO A 1 252 ? 2.578 47.031 -3.498 1 96.12 252 PRO A O 1
ATOM 2002 N N . GLU A 1 253 ? 1.246 48.656 -2.709 1 96.69 253 GLU A N 1
ATOM 2003 C CA . GLU A 1 253 ? 2.355 49.438 -2.154 1 96.69 253 GLU A CA 1
ATOM 2004 C C . GLU A 1 253 ? 3.049 48.688 -1.028 1 96.69 253 GLU A C 1
ATOM 2006 O O . GLU A 1 253 ? 4.199 48.969 -0.694 1 96.69 253 GLU A O 1
ATOM 2011 N N . LEU A 1 254 ? 2.41 47.688 -0.473 1 97.12 254 LEU A N 1
ATOM 2012 C CA . LEU A 1 254 ? 3.004 46.875 0.595 1 97.12 254 LEU A CA 1
ATOM 2013 C C . LEU A 1 254 ? 3.996 45.875 0.031 1 97.12 254 LEU A C 1
ATOM 2015 O O . LEU A 1 254 ? 4.801 45.312 0.774 1 97.12 254 LEU A O 1
ATOM 2019 N N . ASP A 1 255 ? 4.027 45.656 -1.244 1 97.94 255 ASP A N 1
ATOM 2020 C CA . ASP A 1 255 ? 4.961 44.781 -1.928 1 97.94 255 ASP A CA 1
ATOM 2021 C C . ASP A 1 255 ? 5.125 43.469 -1.167 1 97.94 255 ASP A C 1
ATOM 2023 O O . ASP A 1 255 ? 6.246 43.062 -0.847 1 97.94 255 ASP A O 1
ATOM 2027 N N . ILE A 1 256 ? 4.012 42.844 -0.9 1 98.44 256 ILE A N 1
ATOM 2028 C CA . ILE A 1 256 ? 3.943 41.719 0.026 1 98.44 256 ILE A CA 1
ATOM 2029 C C . ILE A 1 256 ? 4.77 40.531 -0.516 1 98.44 256 ILE A C 1
ATOM 2031 O O . ILE A 1 256 ? 5.367 39.781 0.254 1 98.44 256 ILE A O 1
ATOM 2035 N N . TRP A 1 257 ? 4.863 40.281 -1.779 1 98.56 257 TRP A N 1
ATOM 2036 C CA . TRP A 1 257 ? 5.555 39.125 -2.361 1 98.56 257 TRP A CA 1
ATOM 2037 C C . TRP A 1 257 ? 7.066 39.281 -2.25 1 98.56 257 TRP A C 1
ATOM 2039 O O . TRP A 1 257 ? 7.812 38.312 -2.383 1 98.56 257 TRP A O 1
ATOM 2049 N N . GLU A 1 258 ? 7.535 40.5 -2.039 1 98.38 258 GLU A N 1
ATOM 2050 C CA . GLU A 1 258 ? 8.953 40.75 -1.833 1 98.38 258 GLU A CA 1
ATOM 2051 C C . GLU A 1 258 ? 9.273 40.938 -0.353 1 98.38 258 GLU A C 1
ATOM 2053 O O . GLU A 1 258 ? 10.438 41.125 0.021 1 98.38 258 GLU A O 1
ATOM 2058 N N . TYR A 1 259 ? 8.281 40.844 0.458 1 97.75 259 TYR A N 1
ATOM 2059 C CA . TYR A 1 259 ? 8.422 41.125 1.884 1 97.75 259 TYR A CA 1
ATOM 2060 C C . TYR A 1 259 ? 9.43 40.188 2.525 1 97.75 259 TYR A C 1
ATOM 2062 O O . TYR A 1 259 ? 9.477 39 2.197 1 97.75 259 TYR A O 1
ATOM 2070 N N . GLY A 1 260 ? 10.234 40.75 3.484 1 96.5 260 GLY A N 1
ATOM 2071 C CA . GLY A 1 260 ? 11.164 39.969 4.262 1 96.5 260 GLY A CA 1
ATOM 2072 C C . GLY A 1 260 ? 12.078 39.094 3.406 1 96.5 260 GLY A C 1
ATOM 2073 O O . GLY A 1 260 ? 12.211 37.906 3.637 1 96.5 260 GLY A O 1
ATOM 2074 N N . GLN A 1 261 ? 12.625 39.688 2.385 1 96.44 261 GLN A N 1
ATOM 2075 C CA . GLN A 1 261 ? 13.492 38.969 1.456 1 96.44 261 GLN A CA 1
ATOM 2076 C C . GLN A 1 261 ? 12.773 37.75 0.858 1 96.44 261 GLN A C 1
ATOM 2078 O O . GLN A 1 261 ? 13.312 36.656 0.858 1 96.44 261 GLN A O 1
ATOM 2083 N N . ARG A 1 262 ? 11.492 37.906 0.53 1 98.12 262 ARG A N 1
ATOM 2084 C CA . ARG A 1 262 ? 10.656 36.906 -0.129 1 98.12 262 ARG A CA 1
ATOM 2085 C C . ARG A 1 262 ? 10.398 35.719 0.787 1 98.12 262 ARG A C 1
ATOM 2087 O O . ARG A 1 262 ? 10.547 34.562 0.372 1 98.12 262 ARG A O 1
ATOM 2094 N N . ILE A 1 263 ? 10.055 36.031 1.986 1 97.94 263 ILE A N 1
ATOM 2095 C CA . ILE A 1 263 ? 9.82 35 3.002 1 97.94 263 ILE A CA 1
ATOM 2096 C C . ILE A 1 263 ? 8.688 34.062 2.547 1 97.94 263 ILE A C 1
ATOM 2098 O O . ILE A 1 263 ? 8.703 32.875 2.842 1 97.94 263 ILE A O 1
ATOM 2102 N N . ILE A 1 264 ? 7.715 34.594 1.785 1 98.62 264 ILE A N 1
ATOM 2103 C CA . ILE A 1 264 ? 6.609 33.75 1.309 1 98.62 264 ILE A CA 1
ATOM 2104 C C . ILE A 1 264 ? 7.133 32.719 0.329 1 98.62 264 ILE A C 1
ATOM 2106 O O . ILE A 1 264 ? 6.77 31.531 0.413 1 98.62 264 ILE A O 1
ATOM 2110 N N . GLN A 1 265 ? 8.016 33.125 -0.606 1 98.69 265 GLN A N 1
ATOM 2111 C CA . GLN A 1 265 ? 8.633 32.188 -1.527 1 98.69 265 GLN A CA 1
ATOM 2112 C C . GLN A 1 265 ? 9.406 31.094 -0.772 1 98.69 265 GLN A C 1
ATOM 2114 O O . GLN A 1 265 ? 9.258 29.906 -1.056 1 98.69 265 GLN A O 1
ATOM 2119 N N . ARG A 1 266 ? 10.219 31.531 0.16 1 98.31 266 ARG A N 1
ATOM 2120 C CA . ARG A 1 266 ? 11.047 30.609 0.92 1 98.31 266 ARG A CA 1
ATOM 2121 C C . ARG A 1 266 ? 10.18 29.609 1.689 1 98.31 266 ARG A C 1
ATOM 2123 O O . ARG A 1 266 ? 10.508 28.422 1.77 1 98.31 266 ARG A O 1
ATOM 2130 N N . ALA A 1 267 ? 9.086 30.125 2.24 1 98.5 267 ALA A N 1
ATOM 2131 C CA . ALA A 1 267 ? 8.18 29.266 2.984 1 98.5 267 ALA A CA 1
ATOM 2132 C C . ALA A 1 267 ? 7.582 28.188 2.078 1 98.5 267 ALA A C 1
ATOM 2134 O O . ALA A 1 267 ? 7.531 27.016 2.447 1 98.5 267 ALA A O 1
ATOM 2135 N N . CYS A 1 268 ? 7.109 28.594 0.909 1 98.69 268 CYS A N 1
ATOM 2136 C CA . CYS A 1 268 ? 6.523 27.656 -0.038 1 98.69 268 CYS A CA 1
ATOM 2137 C C . CYS A 1 268 ? 7.555 26.641 -0.516 1 98.69 268 CYS A C 1
ATOM 2139 O O . CYS A 1 268 ? 7.316 25.438 -0.471 1 98.69 268 CYS A O 1
ATOM 2141 N N . TYR A 1 269 ? 8.727 27.109 -0.935 1 98.38 269 TYR A N 1
ATOM 2142 C CA . TYR A 1 269 ? 9.766 26.25 -1.493 1 98.38 269 TYR A CA 1
ATOM 2143 C C . TYR A 1 269 ? 10.312 25.312 -0.437 1 98.38 269 TYR A C 1
ATOM 2145 O O . TYR A 1 269 ? 10.664 24.156 -0.743 1 98.38 269 TYR A O 1
ATOM 2153 N N . THR A 1 270 ? 10.414 25.812 0.754 1 98.31 270 THR A N 1
ATOM 2154 C CA . THR A 1 270 ? 10.859 24.938 1.836 1 98.31 270 THR A CA 1
ATOM 2155 C C . THR A 1 270 ? 9.898 23.766 2.025 1 98.31 270 THR A C 1
ATOM 2157 O O . THR A 1 270 ? 10.328 22.625 2.191 1 98.31 270 THR A O 1
ATOM 2160 N N . LEU A 1 271 ? 8.594 24.031 1.997 1 98.25 271 LEU A N 1
ATOM 2161 C CA . LEU A 1 271 ? 7.609 22.969 2.076 1 98.25 271 LEU A CA 1
ATOM 2162 C C . LEU A 1 271 ? 7.832 21.938 0.973 1 98.25 271 LEU A C 1
ATOM 2164 O O . LEU A 1 271 ? 7.852 20.734 1.237 1 98.25 271 LEU A O 1
ATOM 2168 N N . PHE A 1 272 ? 8.031 22.406 -0.247 1 98.19 272 PHE A N 1
ATOM 2169 C CA . PHE A 1 272 ? 8.211 21.531 -1.395 1 98.19 272 PHE A CA 1
ATOM 2170 C C . PHE A 1 272 ? 9.508 20.734 -1.272 1 98.19 272 PHE A C 1
ATOM 2172 O O . PHE A 1 272 ? 9.523 19.531 -1.496 1 98.19 272 PHE A O 1
ATOM 2179 N N . ALA A 1 273 ? 10.531 21.406 -0.821 1 97.56 273 ALA A N 1
ATOM 2180 C CA . ALA A 1 273 ? 11.867 20.828 -0.825 1 97.56 273 ALA A CA 1
ATOM 2181 C C . ALA A 1 273 ? 12.023 19.781 0.277 1 97.56 273 ALA A C 1
ATOM 2183 O O . ALA A 1 273 ? 12.812 18.844 0.149 1 97.56 273 ALA A O 1
ATOM 2184 N N . LEU A 1 274 ? 11.281 19.938 1.312 1 97.88 274 LEU A N 1
ATOM 2185 C CA . LEU A 1 274 ? 11.445 19 2.43 1 97.88 274 LEU A CA 1
ATOM 2186 C C . LEU A 1 274 ? 10.555 17.781 2.256 1 97.88 274 LEU A C 1
ATOM 2188 O O . LEU A 1 274 ? 10.734 16.766 2.941 1 97.88 274 LEU A O 1
ATOM 2192 N N . ALA A 1 275 ? 9.578 17.844 1.358 1 97.19 275 ALA A N 1
ATOM 2193 C CA . ALA A 1 275 ? 8.734 16.688 1.097 1 97.19 275 ALA A CA 1
ATOM 2194 C C . ALA A 1 275 ? 9.547 15.547 0.495 1 97.19 275 ALA A C 1
ATOM 2196 O O . ALA A 1 275 ? 10.57 15.773 -0.143 1 97.19 275 ALA A O 1
ATOM 2197 N N . PHE A 1 276 ? 9.117 14.336 0.741 1 97 276 PHE A N 1
ATOM 2198 C CA . PHE A 1 276 ? 9.703 13.18 0.066 1 97 276 PHE A CA 1
ATOM 2199 C C . PHE A 1 276 ? 9.383 13.203 -1.424 1 97 276 PHE A C 1
ATOM 2201 O O . PHE A 1 276 ? 8.453 13.891 -1.854 1 97 276 PHE A O 1
ATOM 2208 N N . PRO A 1 277 ? 10.148 12.445 -2.223 1 95.56 277 PRO A N 1
ATOM 2209 C CA . PRO A 1 277 ? 9.93 12.438 -3.67 1 95.56 277 PRO A CA 1
ATOM 2210 C C . PRO A 1 277 ? 8.531 11.953 -4.047 1 95.56 277 PRO A C 1
ATOM 2212 O O . PRO A 1 277 ? 8.031 12.266 -5.133 1 95.56 277 PRO A O 1
ATOM 2215 N N . ASP A 1 278 ? 7.855 11.242 -3.152 1 94.75 278 ASP A N 1
ATOM 2216 C CA . ASP A 1 278 ? 6.508 10.766 -3.467 1 94.75 278 ASP A CA 1
ATOM 2217 C C . ASP A 1 278 ? 5.461 11.805 -3.074 1 94.75 278 ASP A C 1
ATOM 2219 O O . ASP A 1 278 ? 4.258 11.555 -3.186 1 94.75 278 ASP A O 1
ATOM 2223 N N . GLY A 1 279 ? 5.852 12.875 -2.541 1 96 279 GLY A N 1
ATOM 2224 C CA . GLY A 1 279 ? 4.969 13.992 -2.23 1 96 279 GLY A CA 1
ATOM 2225 C C . GLY A 1 279 ? 4.551 14.031 -0.773 1 96 279 GLY A C 1
ATOM 2226 O O . GLY A 1 279 ? 4.031 15.047 -0.301 1 96 279 GLY A O 1
ATOM 2227 N N . THR A 1 280 ? 4.715 12.953 -0.001 1 96.25 280 THR A N 1
ATOM 2228 C CA . THR A 1 280 ? 4.367 12.945 1.416 1 96.25 280 THR A CA 1
ATOM 2229 C C . THR A 1 280 ? 5.379 13.758 2.219 1 96.25 280 THR A C 1
ATOM 2231 O O . THR A 1 280 ? 6.465 14.078 1.726 1 96.25 280 THR A O 1
ATOM 2234 N N . MET A 1 281 ? 5.031 14.086 3.377 1 95.44 281 MET A N 1
ATOM 2235 C CA . MET A 1 281 ? 5.875 14.961 4.188 1 95.44 281 MET A CA 1
ATOM 2236 C C . MET A 1 281 ? 6.508 14.18 5.34 1 95.44 281 MET A C 1
ATOM 2238 O O . MET A 1 281 ? 5.871 13.312 5.93 1 95.44 281 MET A O 1
ATOM 2242 N N . PRO A 1 282 ? 7.77 14.508 5.66 1 95.69 282 PRO A N 1
ATOM 2243 C CA . PRO A 1 282 ? 8.352 13.938 6.879 1 95.69 282 PRO A CA 1
ATOM 2244 C C . PRO A 1 282 ? 7.609 14.359 8.141 1 95.69 282 PRO A C 1
ATOM 2246 O O . PRO A 1 282 ? 7.141 15.5 8.234 1 95.69 282 PRO A O 1
ATOM 2249 N N . ALA A 1 283 ? 7.543 13.453 9.055 1 93.88 283 ALA A N 1
ATOM 2250 C CA . ALA A 1 283 ? 6.82 13.719 10.297 1 93.88 283 ALA A CA 1
ATOM 2251 C C . ALA A 1 283 ? 7.688 14.5 11.281 1 93.88 283 ALA A C 1
ATOM 2253 O O . ALA A 1 283 ? 8.156 13.945 12.273 1 93.88 283 ALA A O 1
ATOM 2254 N N . LEU A 1 284 ? 7.84 15.773 10.953 1 93.31 284 LEU A N 1
ATOM 2255 C CA . LEU A 1 284 ? 8.453 16.703 11.891 1 93.31 284 LEU A CA 1
ATOM 2256 C C . LEU A 1 284 ? 7.395 17.375 12.758 1 93.31 284 LEU A C 1
ATOM 2258 O O . LEU A 1 284 ? 6.488 18.031 12.242 1 93.31 284 LEU A O 1
ATOM 2262 N N . ASN A 1 285 ? 7.496 17.172 14.047 1 91.25 285 ASN A N 1
ATOM 2263 C CA . ASN A 1 285 ? 6.414 17.562 14.938 1 91.25 285 ASN A CA 1
ATOM 2264 C C . ASN A 1 285 ? 5.148 16.75 14.68 1 91.25 285 ASN A C 1
ATOM 2266 O O . ASN A 1 285 ? 5.223 15.617 14.195 1 91.25 285 ASN A O 1
ATOM 2270 N N . ASP A 1 286 ? 4.023 17.219 15.156 1 92.44 286 ASP A N 1
ATOM 2271 C CA . ASP A 1 286 ? 2.764 16.547 14.883 1 92.44 286 ASP A CA 1
ATOM 2272 C C . ASP A 1 286 ? 2.475 16.5 13.383 1 92.44 286 ASP A C 1
ATOM 2274 O O . ASP A 1 286 ? 2.318 17.547 12.75 1 92.44 286 ASP A O 1
ATOM 2278 N N . ALA A 1 287 ? 2.48 15.273 12.875 1 93.5 287 ALA A N 1
ATOM 2279 C CA . ALA A 1 287 ? 2.25 15.164 11.438 1 93.5 287 ALA A CA 1
ATOM 2280 C C . ALA A 1 287 ? 1.646 13.812 11.086 1 93.5 287 ALA A C 1
ATOM 2282 O O . ALA A 1 287 ? 1.934 12.805 11.742 1 93.5 287 ALA A O 1
ATOM 2283 N N . SER A 1 288 ? 0.817 13.883 10.078 1 92.19 288 SER A N 1
ATOM 2284 C CA . SER A 1 288 ? 0.272 12.672 9.477 1 92.19 288 SER A CA 1
ATOM 2285 C C . SER A 1 288 ? 1.277 12.023 8.531 1 92.19 288 SER A C 1
ATOM 2287 O O . SER A 1 288 ? 2.111 12.711 7.938 1 92.19 288 SER A O 1
ATOM 2289 N N . LYS A 1 289 ? 1.119 10.695 8.391 1 92.88 289 LYS A N 1
ATOM 2290 C CA . LYS A 1 289 ? 2.014 10.008 7.465 1 92.88 289 LYS A CA 1
ATOM 2291 C C . LYS A 1 289 ? 1.453 10.023 6.047 1 92.88 289 LYS A C 1
ATOM 2293 O O . LYS A 1 289 ? 2.158 9.695 5.09 1 92.88 289 LYS A O 1
ATOM 2298 N N . THR A 1 290 ? 0.227 10.477 5.91 1 91.75 290 THR A N 1
ATOM 2299 C CA . THR A 1 290 ? -0.38 10.375 4.59 1 91.75 290 THR A CA 1
ATOM 2300 C C . THR A 1 290 ? -0.653 11.758 4.008 1 91.75 290 THR A C 1
ATOM 2302 O O . THR A 1 290 ? -1.029 11.883 2.84 1 91.75 290 THR A O 1
ATOM 2305 N N . MET A 1 291 ? -0.437 12.812 4.805 1 94.31 291 MET A N 1
ATOM 2306 C CA . MET A 1 291 ? -0.539 14.156 4.258 1 94.31 291 MET A CA 1
ATOM 2307 C C . MET A 1 291 ? 0.531 14.398 3.195 1 94.31 291 MET A C 1
ATOM 2309 O O . MET A 1 291 ? 1.687 14.008 3.375 1 94.31 291 MET A O 1
ATOM 2313 N N . ASP A 1 292 ? 0.067 14.969 2.055 1 95.94 292 ASP A N 1
ATOM 2314 C CA . ASP A 1 292 ? 1.033 15.172 0.98 1 95.94 292 ASP A CA 1
ATOM 2315 C C . ASP A 1 292 ? 0.808 16.516 0.286 1 95.94 292 ASP A C 1
ATOM 2317 O O . ASP A 1 292 ? 0.01 17.328 0.749 1 95.94 292 ASP A O 1
ATOM 2321 N N . LEU A 1 293 ? 1.524 16.828 -0.753 1 97.5 293 LEU A N 1
ATOM 2322 C CA . LEU A 1 293 ? 1.572 18.125 -1.416 1 97.5 293 LEU A CA 1
ATOM 2323 C C . LEU A 1 293 ? 0.35 18.328 -2.307 1 97.5 293 LEU A C 1
ATOM 2325 O O . LEU A 1 293 ? 0.277 19.297 -3.057 1 97.5 293 LEU A O 1
ATOM 2329 N N . ARG A 1 294 ? -0.639 17.453 -2.217 1 96.5 294 ARG A N 1
ATOM 2330 C CA . ARG A 1 294 ? -1.915 17.688 -2.885 1 96.5 294 ARG A CA 1
ATOM 2331 C C . ARG A 1 294 ? -2.865 18.469 -1.991 1 96.5 294 ARG A C 1
ATOM 2333 O O . ARG A 1 294 ? -3.975 18.812 -2.406 1 96.5 294 ARG A O 1
ATOM 2340 N N . ASP A 1 295 ? -2.365 18.766 -0.845 1 96 295 ASP A N 1
ATOM 2341 C CA . ASP A 1 295 ? -3.102 19.672 0.046 1 96 295 ASP A CA 1
ATOM 2342 C C . ASP A 1 295 ? -3.412 21 -0.641 1 96 295 ASP A C 1
ATOM 2344 O O . ASP A 1 295 ? -2.619 21.484 -1.446 1 96 295 ASP A O 1
ATOM 2348 N N . GLU A 1 296 ? -4.48 21.625 -0.23 1 95.38 296 GLU A N 1
ATOM 2349 C CA . GLU A 1 296 ? -4.941 22.844 -0.882 1 95.38 296 GLU A CA 1
ATOM 2350 C C . GLU A 1 296 ? -3.918 23.969 -0.744 1 95.38 296 GLU A C 1
ATOM 2352 O O . GLU A 1 296 ? -3.705 24.734 -1.68 1 95.38 296 GLU A O 1
ATOM 2357 N N . GLY A 1 297 ? -3.342 24.094 0.448 1 97.06 297 GLY A N 1
ATOM 2358 C CA . GLY A 1 297 ? -2.312 25.094 0.629 1 97.06 297 GLY A CA 1
ATOM 2359 C C . GLY A 1 297 ? -1.141 24.938 -0.32 1 97.06 297 GLY A C 1
ATOM 2360 O O . GLY A 1 297 ? -0.655 25.922 -0.89 1 97.06 297 GLY A O 1
ATOM 2361 N N . ALA A 1 298 ? -0.705 23.719 -0.527 1 98.12 298 ALA A N 1
ATOM 2362 C CA . ALA A 1 298 ? 0.394 23.438 -1.445 1 98.12 298 ALA A CA 1
ATOM 2363 C C . ALA A 1 298 ? -0.011 23.703 -2.891 1 98.12 298 ALA A C 1
ATOM 2365 O O . ALA A 1 298 ? 0.79 24.219 -3.682 1 98.12 298 ALA A O 1
ATOM 2366 N N . VAL A 1 299 ? -1.238 23.391 -3.246 1 97.81 299 VAL A N 1
ATOM 2367 C CA . VAL A 1 299 ? -1.736 23.609 -4.602 1 97.81 299 VAL A CA 1
ATOM 2368 C C . VAL A 1 299 ? -1.785 25.109 -4.902 1 97.81 299 VAL A C 1
ATOM 2370 O O . VAL A 1 299 ? -1.334 25.547 -5.965 1 97.81 299 VAL A O 1
ATOM 2373 N N . ILE A 1 300 ? -2.285 25.891 -3.975 1 98.12 300 ILE A N 1
ATOM 2374 C CA . ILE A 1 300 ? -2.336 27.344 -4.117 1 98.12 300 ILE A CA 1
ATOM 2375 C C . ILE A 1 300 ? -0.919 27.891 -4.246 1 98.12 300 ILE A C 1
ATOM 2377 O O . ILE A 1 300 ? -0.658 28.766 -5.09 1 98.12 300 ILE A O 1
ATOM 2381 N N . ALA A 1 301 ? -0.031 27.344 -3.479 1 98.75 301 ALA A N 1
ATOM 2382 C CA . ALA A 1 301 ? 1.355 27.812 -3.463 1 98.75 301 ALA A CA 1
ATOM 2383 C C . ALA A 1 301 ? 2.002 27.641 -4.836 1 98.75 301 ALA A C 1
ATOM 2385 O O . ALA A 1 301 ? 2.713 28.531 -5.305 1 98.75 301 ALA A O 1
ATOM 2386 N N . VAL A 1 302 ? 1.741 26.547 -5.469 1 98.56 302 VAL A N 1
ATOM 2387 C CA . VAL A 1 302 ? 2.352 26.297 -6.77 1 98.56 302 VAL A CA 1
ATOM 2388 C C . VAL A 1 302 ? 1.894 27.344 -7.773 1 98.56 302 VAL A C 1
ATOM 2390 O O . VAL A 1 302 ? 2.717 27.969 -8.453 1 98.56 302 VAL A O 1
ATOM 2393 N N . SER A 1 303 ? 0.648 27.641 -7.848 1 98.19 303 SER A N 1
ATOM 2394 C CA . SER A 1 303 ? 0.078 28.578 -8.805 1 98.19 303 SER A CA 1
ATOM 2395 C C . SER A 1 303 ? 0.524 30.016 -8.516 1 98.19 303 SER A C 1
ATOM 2397 O O . SER A 1 303 ? 0.877 30.75 -9.43 1 98.19 303 SER A O 1
ATOM 2399 N N . LEU A 1 304 ? 0.52 30.391 -7.258 1 98.44 304 LEU A N 1
ATOM 2400 C CA . LEU A 1 304 ? 0.827 31.766 -6.902 1 98.44 304 LEU A CA 1
ATOM 2401 C C . LEU A 1 304 ? 2.328 32.031 -6.969 1 98.44 304 LEU A C 1
ATOM 2403 O O . LEU A 1 304 ? 2.758 33.125 -7.32 1 98.44 304 LEU A O 1
ATOM 2407 N N . CYS A 1 305 ? 3.176 31.016 -6.59 1 98.69 305 CYS A N 1
ATOM 2408 C CA . CYS A 1 305 ? 4.613 31.172 -6.762 1 98.69 305 CYS A CA 1
ATOM 2409 C C . CYS A 1 305 ? 4.973 31.328 -8.234 1 98.69 305 CYS A C 1
ATOM 2411 O O . CYS A 1 305 ? 5.824 32.156 -8.594 1 98.69 305 CYS A O 1
ATOM 2413 N N . TRP A 1 306 ? 4.332 30.531 -9.062 1 98.44 306 TRP A N 1
ATOM 2414 C CA . TRP A 1 306 ? 4.535 30.672 -10.5 1 98.44 306 TRP A CA 1
ATOM 2415 C C . TRP A 1 306 ? 4.168 32.094 -10.961 1 98.44 306 TRP A C 1
ATOM 2417 O O . TRP A 1 306 ? 4.906 32.719 -11.719 1 98.44 306 TRP A O 1
ATOM 2427 N N . GLN A 1 307 ? 3.086 32.625 -10.531 1 97.56 307 GLN A N 1
ATOM 2428 C CA . GLN A 1 307 ? 2.561 33.906 -10.938 1 97.56 307 GLN A CA 1
ATOM 2429 C C . GLN A 1 307 ? 3.482 35.062 -10.492 1 97.56 307 GLN A C 1
ATOM 2431 O O . GLN A 1 307 ? 3.773 35.969 -11.266 1 97.56 307 GLN A O 1
ATOM 2436 N N . HIS A 1 308 ? 3.955 35 -9.25 1 98.25 308 HIS A N 1
ATOM 2437 C CA . HIS A 1 308 ? 4.566 36.156 -8.648 1 98.25 308 HIS A CA 1
ATOM 2438 C C . HIS A 1 308 ? 6.09 36.062 -8.672 1 98.25 308 HIS A C 1
ATOM 2440 O O . HIS A 1 308 ? 6.781 37.094 -8.633 1 98.25 308 HIS A O 1
ATOM 2446 N N . TYR A 1 309 ? 6.625 34.812 -8.719 1 98.31 309 TYR A N 1
ATOM 2447 C CA . TYR A 1 309 ? 8.078 34.688 -8.633 1 98.31 309 TYR A CA 1
ATOM 2448 C C . TYR A 1 309 ? 8.648 34.156 -9.938 1 98.31 309 TYR A C 1
ATOM 2450 O O . TYR A 1 309 ? 9.867 34.062 -10.102 1 98.31 309 TYR A O 1
ATOM 2458 N N . GLY A 1 310 ? 7.789 33.75 -10.867 1 97.06 310 GLY A N 1
ATOM 2459 C CA . GLY A 1 310 ? 8.242 33.375 -12.195 1 97.06 310 GLY A CA 1
ATOM 2460 C C . GLY A 1 310 ? 8.281 31.891 -12.43 1 97.06 310 GLY A C 1
ATOM 2461 O O . GLY A 1 310 ? 8.07 31.109 -11.508 1 97.06 310 GLY A O 1
ATOM 2462 N N . ALA A 1 311 ? 8.539 31.594 -13.672 1 95.88 311 ALA A N 1
ATOM 2463 C CA . ALA A 1 311 ? 8.547 30.203 -14.125 1 95.88 311 ALA A CA 1
ATOM 2464 C C . ALA A 1 311 ? 9.664 29.406 -13.438 1 95.88 311 ALA A C 1
ATOM 2466 O O . ALA A 1 311 ? 10.781 29.906 -13.289 1 95.88 311 ALA A O 1
ATOM 2467 N N . ASP A 1 312 ? 9.344 28.25 -13 1 96.19 312 ASP A N 1
ATOM 2468 C CA . ASP A 1 312 ? 10.242 27.297 -12.352 1 96.19 312 ASP A CA 1
ATOM 2469 C C . ASP A 1 312 ? 9.859 25.859 -12.711 1 96.19 312 ASP A C 1
ATOM 2471 O O . ASP A 1 312 ? 8.75 25.406 -12.391 1 96.19 312 ASP A O 1
ATOM 2475 N N . SER A 1 313 ? 10.773 25.125 -13.383 1 95.88 313 SER A N 1
ATOM 2476 C CA . SER A 1 313 ? 10.492 23.781 -13.852 1 95.88 313 SER A CA 1
ATOM 2477 C C . SER A 1 313 ? 10.062 22.875 -12.703 1 95.88 313 SER A C 1
ATOM 2479 O O . SER A 1 313 ? 9.266 21.953 -12.898 1 95.88 313 SER A O 1
ATOM 2481 N N . ARG A 1 314 ? 10.586 23.062 -11.531 1 95.62 314 ARG A N 1
ATOM 2482 C CA . ARG A 1 314 ? 10.203 22.266 -10.375 1 95.62 314 ARG A CA 1
ATOM 2483 C C . ARG A 1 314 ? 8.742 22.484 -10.008 1 95.62 314 ARG A C 1
ATOM 2485 O O . ARG A 1 314 ? 8.07 21.562 -9.547 1 95.62 314 ARG A O 1
ATOM 2492 N N . LEU A 1 315 ? 8.219 23.734 -10.102 1 97.81 315 LEU A N 1
ATOM 2493 C CA . LEU A 1 315 ? 6.812 24.031 -9.867 1 97.81 315 LEU A CA 1
ATOM 2494 C C . LEU A 1 315 ? 5.934 23.375 -10.914 1 97.81 315 LEU A C 1
ATOM 2496 O O . LEU A 1 315 ? 4.867 22.844 -10.594 1 97.81 315 LEU A O 1
ATOM 2500 N N . ALA A 1 316 ? 6.391 23.453 -12.203 1 97.38 316 ALA A N 1
ATOM 2501 C CA . ALA A 1 316 ? 5.648 22.828 -13.289 1 97.38 316 ALA A CA 1
ATOM 2502 C C . ALA A 1 316 ? 5.484 21.328 -13.055 1 97.38 316 ALA A C 1
ATOM 2504 O O . ALA A 1 316 ? 4.391 20.781 -13.211 1 97.38 316 ALA A O 1
ATOM 2505 N N . GLU A 1 317 ? 6.559 20.688 -12.648 1 96.12 317 GLU A N 1
ATOM 2506 C CA . GLU A 1 317 ? 6.52 19.25 -12.398 1 96.12 317 GLU A CA 1
ATOM 2507 C C . GLU A 1 317 ? 5.641 18.922 -11.195 1 96.12 317 GLU A C 1
ATOM 2509 O O . GLU A 1 317 ? 4.949 17.891 -11.188 1 96.12 317 GLU A O 1
ATOM 2514 N N . LEU A 1 318 ? 5.75 19.766 -10.18 1 96.88 318 LEU A N 1
ATOM 2515 C CA . LEU A 1 318 ? 4.898 19.578 -9.016 1 96.88 318 LEU A CA 1
ATOM 2516 C C . LEU A 1 318 ? 3.424 19.672 -9.391 1 96.88 318 LEU A C 1
ATOM 2518 O O . LEU A 1 318 ? 2.6 18.891 -8.906 1 96.88 318 LEU A O 1
ATOM 2522 N N . ALA A 1 319 ? 3.053 20.625 -10.227 1 97.75 319 ALA A N 1
ATOM 2523 C CA . ALA A 1 319 ? 1.677 20.766 -10.688 1 97.75 319 ALA A CA 1
ATOM 2524 C C . ALA A 1 319 ? 1.221 19.531 -11.453 1 97.75 319 ALA A C 1
ATOM 2526 O O . ALA A 1 319 ? 0.087 19.078 -11.297 1 97.75 319 ALA A O 1
ATOM 2527 N N . ARG A 1 320 ? 2.098 19.047 -12.375 1 95.69 320 ARG A N 1
ATOM 2528 C CA . ARG A 1 320 ? 1.793 17.812 -13.086 1 95.69 320 ARG A CA 1
ATOM 2529 C C . ARG A 1 320 ? 1.49 16.672 -12.109 1 95.69 320 ARG A C 1
ATOM 2531 O O . ARG A 1 320 ? 0.517 15.938 -12.289 1 95.69 320 ARG A O 1
ATOM 2538 N N . TRP A 1 321 ? 2.352 16.578 -11.078 1 95.12 321 TRP A N 1
ATOM 2539 C CA . TRP A 1 321 ? 2.203 15.516 -10.086 1 95.12 321 TRP A CA 1
ATOM 2540 C C . TRP A 1 321 ? 0.92 15.695 -9.281 1 95.12 321 TRP A C 1
ATOM 2542 O O . TRP A 1 321 ? 0.214 14.727 -9 1 95.12 321 TRP A O 1
ATOM 2552 N N . GLN A 1 322 ? 0.674 16.969 -8.891 1 96.81 322 GLN A N 1
ATOM 2553 C CA . GLN A 1 322 ? -0.523 17.266 -8.109 1 96.81 322 GLN A CA 1
ATOM 2554 C C . GLN A 1 322 ? -1.787 17 -8.922 1 96.81 322 GLN A C 1
ATOM 2556 O O . GLN A 1 322 ? -2.848 16.719 -8.352 1 96.81 322 GLN A O 1
ATOM 2561 N N . SER A 1 323 ? -1.772 17.156 -10.258 1 96 323 SER A N 1
ATOM 2562 C CA . SER A 1 323 ? -2.852 16.938 -11.219 1 96 323 SER A CA 1
ATOM 2563 C C . SER A 1 323 ? -4.047 17.828 -10.93 1 96 323 SER A C 1
ATOM 2565 O O . SER A 1 323 ? -5.195 17.422 -11.117 1 96 323 SER A O 1
ATOM 2567 N N . ILE A 1 324 ? -3.811 18.953 -10.258 1 96.69 324 ILE A N 1
ATOM 2568 C CA . ILE A 1 324 ? -4.789 20 -9.961 1 96.69 324 ILE A CA 1
ATOM 2569 C C . ILE A 1 324 ? -4.086 21.344 -9.836 1 96.69 324 ILE A C 1
ATOM 2571 O O . ILE A 1 324 ? -2.895 21.406 -9.531 1 96.69 324 ILE A O 1
ATOM 2575 N N . VAL A 1 325 ? -4.734 22.438 -10.219 1 97.75 325 VAL A N 1
ATOM 2576 C CA . VAL A 1 325 ? -4.184 23.781 -10.07 1 97.75 325 VAL A CA 1
ATOM 2577 C C . VAL A 1 325 ? -5.215 24.688 -9.406 1 97.75 325 VAL A C 1
ATOM 2579 O O . VAL A 1 325 ? -6.402 24.359 -9.352 1 97.75 325 VAL A O 1
ATOM 2582 N N . TRP A 1 326 ? -4.727 25.797 -8.805 1 97.75 326 TRP A N 1
ATOM 2583 C CA . TRP A 1 326 ? -5.609 26.828 -8.242 1 97.75 326 TRP A CA 1
ATOM 2584 C C . TRP A 1 326 ? -6.016 27.828 -9.305 1 97.75 326 TRP A C 1
ATOM 2586 O O . TRP A 1 326 ? -5.203 28.672 -9.719 1 97.75 326 TRP A O 1
ATOM 2596 N N . PRO A 1 327 ? -7.246 27.797 -9.797 1 97.25 327 PRO A N 1
ATOM 2597 C CA . PRO A 1 327 ? -7.645 28.609 -10.953 1 97.25 327 PRO A CA 1
ATOM 2598 C C . PRO A 1 327 ? -7.441 30.094 -10.719 1 97.25 327 PRO A C 1
ATOM 2600 O O . PRO A 1 327 ? -7.914 30.641 -9.719 1 97.25 327 PRO A O 1
ATOM 2603 N N . GLY A 1 328 ? -6.82 30.781 -11.555 1 96 328 GLY A N 1
ATOM 2604 C CA . GLY A 1 328 ? -6.473 32.188 -11.562 1 96 328 GLY A CA 1
ATOM 2605 C C . GLY A 1 328 ? -5.375 32.531 -12.555 1 96 328 GLY A C 1
ATOM 2606 O O . GLY A 1 328 ? -5.078 31.734 -13.453 1 96 328 GLY A O 1
ATOM 2607 N N . ARG A 1 329 ? -4.859 33.688 -12.422 1 95.31 329 ARG A N 1
ATOM 2608 C CA . ARG A 1 329 ? -3.859 34.156 -13.367 1 95.31 329 ARG A CA 1
ATOM 2609 C C . ARG A 1 329 ? -2.639 33.25 -13.391 1 95.31 329 ARG A C 1
ATOM 2611 O O . ARG A 1 329 ? -2.102 32.938 -14.461 1 95.31 329 ARG A O 1
ATOM 2618 N N . GLY A 1 330 ? -2.193 32.812 -12.219 1 96.75 330 GLY A N 1
ATOM 2619 C CA . GLY A 1 330 ? -1.047 31.922 -12.133 1 96.75 330 GLY A CA 1
ATOM 2620 C C . GLY A 1 330 ? -1.27 30.609 -12.836 1 96.75 330 GLY A C 1
ATOM 2621 O O . GLY A 1 330 ? -0.396 30.125 -13.562 1 96.75 330 GLY A O 1
ATOM 2622 N N . ALA A 1 331 ? -2.418 30.016 -12.672 1 97.62 331 ALA A N 1
ATOM 2623 C CA . ALA A 1 331 ? -2.756 28.734 -13.281 1 97.62 331 ALA A CA 1
ATOM 2624 C C . ALA A 1 331 ? -2.826 28.844 -14.805 1 97.62 331 ALA A C 1
ATOM 2626 O O . ALA A 1 331 ? -2.467 27.906 -15.516 1 97.62 331 ALA A O 1
ATOM 2627 N N . LEU A 1 332 ? -3.387 30 -15.297 1 97.06 332 LEU A N 1
ATOM 2628 C CA . LEU A 1 332 ? -3.463 30.234 -16.734 1 97.06 332 LEU A CA 1
ATOM 2629 C C . LEU A 1 332 ? -2.076 30.172 -17.375 1 97.06 332 LEU A C 1
ATOM 2631 O O . LEU A 1 332 ? -1.86 29.453 -18.344 1 97.06 332 LEU A O 1
ATOM 2635 N N . SER A 1 333 ? -1.209 30.891 -16.766 1 96.75 333 SER A N 1
ATOM 2636 C CA . SER A 1 333 ? 0.158 30.938 -17.266 1 96.75 333 SER A CA 1
ATOM 2637 C C . SER A 1 333 ? 0.863 29.609 -17.094 1 96.75 333 SER A C 1
ATOM 2639 O O . SER A 1 333 ? 1.578 29.156 -17.984 1 96.75 333 SER A O 1
ATOM 2641 N N . LEU A 1 334 ? 0.747 28.984 -15.984 1 97.69 334 LEU A N 1
ATOM 2642 C CA . LEU A 1 334 ? 1.349 27.688 -15.688 1 97.69 334 LEU A CA 1
ATOM 2643 C C . LEU A 1 334 ? 0.861 26.625 -16.672 1 97.69 334 LEU A C 1
ATOM 2645 O O . LEU A 1 334 ? 1.655 25.812 -17.172 1 97.69 334 LEU A O 1
ATOM 2649 N N . CYS A 1 335 ? -0.413 26.578 -16.938 1 96.12 335 CYS A N 1
ATOM 2650 C CA . CYS A 1 335 ? -0.988 25.578 -17.828 1 96.12 335 CYS A CA 1
ATOM 2651 C C . CYS A 1 335 ? -0.515 25.781 -19.25 1 96.12 335 CYS A C 1
ATOM 2653 O O . CYS A 1 335 ? -0.338 24.812 -20 1 96.12 335 CYS A O 1
ATOM 2655 N N . ASP A 1 336 ? -0.417 27.062 -19.688 1 95.06 336 ASP A N 1
ATOM 2656 C CA . ASP A 1 336 ? 0.174 27.344 -20.984 1 95.06 336 ASP A CA 1
ATOM 2657 C C . ASP A 1 336 ? 1.56 26.703 -21.109 1 95.06 336 ASP A C 1
ATOM 2659 O O . ASP A 1 336 ? 1.891 26.125 -22.141 1 95.06 336 ASP A O 1
ATOM 2663 N N . HIS A 1 337 ? 2.295 26.844 -20.062 1 96.06 337 HIS A N 1
ATOM 2664 C CA . HIS A 1 337 ? 3.629 26.25 -20.031 1 96.06 337 HIS A CA 1
ATOM 2665 C C . HIS A 1 337 ? 3.561 24.734 -20.078 1 96.06 337 HIS A C 1
ATOM 2667 O O . HIS A 1 337 ? 4.324 24.094 -20.797 1 96.06 337 HIS A O 1
ATOM 2673 N N . LEU A 1 338 ? 2.734 24.062 -19.297 1 95.31 338 LEU A N 1
ATOM 2674 C CA . LEU A 1 338 ? 2.617 22.609 -19.203 1 95.31 338 LEU A CA 1
ATOM 2675 C C . LEU A 1 338 ? 2.215 22 -20.531 1 95.31 338 LEU A C 1
ATOM 2677 O O . LEU A 1 338 ? 2.609 20.875 -20.859 1 95.31 338 LEU A O 1
ATOM 2681 N N . GLU A 1 339 ? 1.428 22.672 -21.281 1 91.75 339 GLU A N 1
ATOM 2682 C CA . GLU A 1 339 ? 0.951 22.172 -22.562 1 91.75 339 GLU A CA 1
ATOM 2683 C C . GLU A 1 339 ? 2.059 22.219 -23.609 1 91.75 339 GLU A C 1
ATOM 2685 O O . GLU A 1 339 ? 2.029 21.438 -24.578 1 91.75 339 GLU A O 1
ATOM 2690 N N . THR A 1 340 ? 2.971 23.031 -23.406 1 91.38 340 THR A N 1
ATOM 2691 C CA . THR A 1 340 ? 3.98 23.219 -24.438 1 91.38 340 THR A CA 1
ATOM 2692 C C . THR A 1 340 ? 5.324 22.656 -24 1 91.38 340 THR A C 1
ATOM 2694 O O . THR A 1 340 ? 6.285 22.641 -24.766 1 91.38 340 THR A O 1
ATOM 2697 N N . SER A 1 341 ? 5.395 22.234 -22.812 1 91.44 341 SER A N 1
ATOM 2698 C CA . SER A 1 341 ? 6.664 21.75 -22.281 1 91.44 341 SER A CA 1
ATOM 2699 C C . SER A 1 341 ? 6.543 20.312 -21.766 1 91.44 341 SER A C 1
ATOM 2701 O O . SER A 1 341 ? 5.68 20.016 -20.938 1 91.44 341 SER A O 1
ATOM 2703 N N . PRO A 1 342 ? 7.422 19.438 -22.281 1 88.56 342 PRO A N 1
ATOM 2704 C CA . PRO A 1 342 ? 7.395 18.062 -21.781 1 88.56 342 PRO A CA 1
ATOM 2705 C C . PRO A 1 342 ? 7.855 17.938 -20.328 1 88.56 342 PRO A C 1
ATOM 2707 O O . PRO A 1 342 ? 8.539 18.828 -19.828 1 88.56 342 PRO A O 1
ATOM 2710 N N . PRO A 1 343 ? 7.426 16.828 -19.719 1 87.81 343 PRO A N 1
ATOM 2711 C CA . PRO A 1 343 ? 7.895 16.609 -18.344 1 87.81 343 PRO A CA 1
ATOM 2712 C C . PRO A 1 343 ? 9.422 16.578 -18.25 1 87.81 343 PRO A C 1
ATOM 2714 O O . PRO A 1 343 ? 10.094 16.062 -19.141 1 87.81 343 PRO A O 1
ATOM 2717 N N . GLN A 1 344 ? 9.883 17.188 -17.234 1 84.69 344 GLN A N 1
ATOM 2718 C CA . GLN A 1 344 ? 11.312 17.234 -16.969 1 84.69 344 GLN A CA 1
ATOM 2719 C C . GLN A 1 344 ? 11.656 16.547 -15.641 1 84.69 344 GLN A C 1
ATOM 2721 O O . GLN A 1 344 ? 10.805 16.438 -14.758 1 84.69 344 GLN A O 1
ATOM 2726 N N . SER A 1 345 ? 12.844 15.883 -15.664 1 81.12 345 SER A N 1
ATOM 2727 C CA . SER A 1 345 ? 13.312 15.297 -14.414 1 81.12 345 SER A CA 1
ATOM 2728 C C . SER A 1 345 ? 13.914 16.359 -13.5 1 81.12 345 SER A C 1
ATOM 2730 O O . SER A 1 345 ? 15.117 16.641 -13.57 1 81.12 345 SER A O 1
ATOM 2732 N N . SER A 1 346 ? 13.102 17.219 -12.852 1 79.88 346 SER A N 1
ATOM 2733 C CA . SER A 1 346 ? 13.578 18.25 -11.938 1 79.88 346 SER A CA 1
ATOM 2734 C C . SER A 1 346 ? 13.445 17.797 -10.484 1 79.88 346 SER A C 1
ATOM 2736 O O . SER A 1 346 ? 12.43 17.219 -10.102 1 79.88 346 SER A O 1
ATOM 2738 N N . SER A 1 347 ? 14.617 17.844 -9.766 1 85.56 347 SER A N 1
ATOM 2739 C CA . SER A 1 347 ? 14.602 17.469 -8.352 1 85.56 347 SER A CA 1
ATOM 2740 C C . SER A 1 347 ? 15.148 18.578 -7.473 1 85.56 347 SER A C 1
ATOM 2742 O O . SER A 1 347 ? 15.852 19.469 -7.961 1 85.56 347 SER A O 1
ATOM 2744 N N . TRP A 1 348 ? 14.672 18.75 -6.281 1 93.25 348 TRP A N 1
ATOM 2745 C CA . TRP A 1 348 ? 15.234 19.656 -5.293 1 93.25 348 TRP A CA 1
ATOM 2746 C C . TRP A 1 348 ? 16.625 19.203 -4.863 1 93.25 348 TRP A C 1
ATOM 2748 O O . TRP A 1 348 ? 16.875 18 -4.723 1 93.25 348 TRP A O 1
ATOM 2758 N N . PRO A 1 349 ? 17.531 20.062 -4.648 1 94.94 349 PRO A N 1
ATOM 2759 C CA . PRO A 1 349 ? 18.891 19.672 -4.25 1 94.94 349 PRO A CA 1
ATOM 2760 C C . PRO A 1 349 ? 19 19.359 -2.76 1 94.94 349 PRO A C 1
ATOM 2762 O O . PRO A 1 349 ? 18.078 19.672 -1.991 1 94.94 349 PRO A O 1
ATOM 2765 N N . SER A 1 350 ? 20.172 18.688 -2.41 1 98.06 350 SER A N 1
ATOM 2766 C CA . SER A 1 350 ? 20.547 18.641 -0.999 1 98.06 350 SER A CA 1
ATOM 2767 C C . SER A 1 350 ? 20.641 20.047 -0.412 1 98.06 350 SER A C 1
ATOM 2769 O O . SER A 1 350 ? 21.125 20.969 -1.076 1 98.06 350 SER A O 1
ATOM 2771 N N . GLN A 1 351 ? 20.125 20.172 0.822 1 98 351 GLN A N 1
ATOM 2772 C CA . GLN A 1 351 ? 20.172 21.516 1.386 1 98 351 GLN A CA 1
ATOM 2773 C C . GLN A 1 351 ? 20.016 21.484 2.904 1 98 351 GLN A C 1
ATOM 2775 O O . GLN A 1 351 ? 19.516 20.516 3.459 1 98 351 GLN A O 1
ATOM 2780 N N . LEU A 1 352 ? 20.578 22.469 3.475 1 98.5 352 LEU A N 1
ATOM 2781 C CA . LEU A 1 352 ? 20.406 22.75 4.895 1 98.5 352 LEU A CA 1
ATOM 2782 C C . LEU A 1 352 ? 19.359 23.828 5.113 1 98.5 352 LEU A C 1
ATOM 2784 O O . LEU A 1 352 ? 19.469 24.938 4.566 1 98.5 352 LEU A O 1
ATOM 2788 N N . VAL A 1 353 ? 18.266 23.469 5.773 1 98.44 353 VAL A N 1
ATOM 2789 C CA . VAL A 1 353 ? 17.234 24.438 6.133 1 98.44 353 VAL A CA 1
ATOM 2790 C C . VAL A 1 353 ? 17.391 24.844 7.594 1 98.44 353 VAL A C 1
ATOM 2792 O O . VAL A 1 353 ? 17.062 24.078 8.5 1 98.44 353 VAL A O 1
ATOM 2795 N N . ARG A 1 354 ? 18.031 26.062 7.781 1 97.56 354 ARG A N 1
ATOM 2796 C CA . ARG A 1 354 ? 18.281 26.547 9.141 1 97.56 354 ARG A CA 1
ATOM 2797 C C . ARG A 1 354 ? 16.969 26.875 9.852 1 97.56 354 ARG A C 1
ATOM 2799 O O . ARG A 1 354 ? 16.016 27.344 9.219 1 97.56 354 ARG A O 1
ATOM 2806 N N . ASP A 1 355 ? 16.812 26.594 11.172 1 96.62 355 ASP A N 1
ATOM 2807 C CA . ASP A 1 355 ? 15.633 26.859 12 1 96.62 355 ASP A CA 1
ATOM 2808 C C . ASP A 1 355 ? 15.828 28.094 12.859 1 96.62 355 ASP A C 1
ATOM 2810 O O . ASP A 1 355 ? 16.953 28.484 13.156 1 96.62 355 ASP A O 1
ATOM 2814 N N . GLY A 1 356 ? 14.688 28.781 13.164 1 93.19 356 GLY A N 1
ATOM 2815 C CA . GLY A 1 356 ? 14.727 30.031 13.922 1 93.19 356 GLY A CA 1
ATOM 2816 C C . GLY A 1 356 ? 14.688 31.266 13.039 1 93.19 356 GLY A C 1
ATOM 2817 O O . GLY A 1 356 ? 15.125 31.219 11.891 1 93.19 356 GLY A O 1
ATOM 2818 N N . GLN A 1 357 ? 14.281 32.312 13.547 1 90.88 357 GLN A N 1
ATOM 2819 C CA . GLN A 1 357 ? 14.094 33.562 12.789 1 90.88 357 GLN A CA 1
ATOM 2820 C C . GLN A 1 357 ? 15.383 33.969 12.086 1 90.88 357 GLN A C 1
ATOM 2822 O O . GLN A 1 357 ? 15.344 34.5 10.961 1 90.88 357 GLN A O 1
ATOM 2827 N N . GLU A 1 358 ? 16.484 33.781 12.75 1 93.88 358 GLU A N 1
ATOM 2828 C CA . GLU A 1 358 ? 17.766 34.125 12.172 1 93.88 358 GLU A CA 1
ATOM 2829 C C . GLU A 1 358 ? 18.594 32.906 11.828 1 93.88 358 GLU A C 1
ATOM 2831 O O . GLU A 1 358 ? 19.797 33 11.547 1 93.88 358 GLU A O 1
ATOM 2836 N N . GLY A 1 359 ? 17.969 31.734 11.945 1 95.06 359 GLY A N 1
ATOM 2837 C CA . GLY A 1 359 ? 18.672 30.5 11.672 1 95.06 359 GLY A CA 1
ATOM 2838 C C . GLY A 1 359 ? 19.516 30.016 12.828 1 95.06 359 GLY A C 1
ATOM 2839 O O . GLY A 1 359 ? 20.531 29.328 12.633 1 95.06 359 GLY A O 1
ATOM 2840 N N . GLU A 1 360 ? 19.141 30.375 14.047 1 94.31 360 GLU A N 1
ATOM 2841 C CA . GLU A 1 360 ? 20.016 30.172 15.211 1 94.31 360 GLU A CA 1
ATOM 2842 C C . GLU A 1 360 ? 19.609 28.938 16 1 94.31 360 GLU A C 1
ATOM 2844 O O . GLU A 1 360 ? 20.234 28.609 17.016 1 94.31 360 GLU A O 1
ATOM 2849 N N . ARG A 1 361 ? 18.578 28.266 15.609 1 95.12 361 ARG A N 1
ATOM 2850 C CA . ARG A 1 361 ? 18 27.203 16.422 1 95.12 361 ARG A CA 1
ATOM 2851 C C . ARG A 1 361 ? 18.188 25.844 15.758 1 95.12 361 ARG A C 1
ATOM 2853 O O . ARG A 1 361 ? 17.234 25.047 15.664 1 95.12 361 ARG A O 1
ATOM 2860 N N . GLY A 1 362 ? 19.375 25.594 15.25 1 97.12 362 GLY A N 1
ATOM 2861 C CA . GLY A 1 362 ? 19.656 24.328 14.594 1 97.12 362 GLY A CA 1
ATOM 2862 C C . GLY A 1 362 ? 19.156 24.281 13.164 1 97.12 362 GLY A C 1
ATOM 2863 O O . GLY A 1 362 ? 19.172 25.281 12.453 1 97.12 362 GLY A O 1
ATOM 2864 N N . ALA A 1 363 ? 18.766 23.031 12.711 1 98.38 363 ALA A N 1
ATOM 2865 C CA . ALA A 1 363 ? 18.422 22.953 11.297 1 98.38 363 ALA A CA 1
ATOM 2866 C C . ALA A 1 363 ? 17.812 21.594 10.961 1 98.38 363 ALA A C 1
ATOM 2868 O O . ALA A 1 363 ? 17.641 20.75 11.844 1 98.38 363 ALA A O 1
ATOM 2869 N N . ILE A 1 364 ? 17.328 21.5 9.766 1 98.44 364 ILE A N 1
ATOM 2870 C CA . ILE A 1 364 ? 16.984 20.25 9.078 1 98.44 364 ILE A CA 1
ATOM 2871 C C . ILE A 1 364 ? 17.953 20.031 7.918 1 98.44 364 ILE A C 1
ATOM 2873 O O . ILE A 1 364 ? 18.125 20.906 7.066 1 98.44 364 ILE A O 1
ATOM 2877 N N . GLY A 1 365 ? 18.641 18.922 7.969 1 98.69 365 GLY A N 1
ATOM 2878 C CA . GLY A 1 365 ? 19.484 18.562 6.84 1 98.69 365 GLY A CA 1
ATOM 2879 C C . GLY A 1 365 ? 18.828 17.562 5.906 1 98.69 365 GLY A C 1
ATOM 2880 O O . GLY A 1 365 ? 18.188 16.609 6.359 1 98.69 365 GLY A O 1
ATOM 2881 N N . VAL A 1 366 ? 18.922 17.844 4.598 1 98.56 366 VAL A N 1
ATOM 2882 C CA . VAL A 1 366 ? 18.406 16.906 3.588 1 98.56 366 VAL A CA 1
ATOM 2883 C C . VAL A 1 366 ? 19.516 16.578 2.59 1 98.56 366 VAL A C 1
ATOM 2885 O O . VAL A 1 366 ? 20.078 17.469 1.957 1 98.56 366 VAL A O 1
ATOM 2888 N N . LEU A 1 367 ? 19.859 15.344 2.523 1 98.56 367 LEU A N 1
ATOM 2889 C CA . LEU A 1 367 ? 20.75 14.844 1.493 1 98.56 367 LEU A CA 1
ATOM 2890 C C . LEU A 1 367 ? 19.984 14.078 0.421 1 98.56 367 LEU A C 1
ATOM 2892 O O . LEU A 1 367 ? 19.125 13.25 0.737 1 98.56 367 LEU A O 1
ATOM 2896 N N . ARG A 1 368 ? 20.25 14.406 -0.861 1 97.31 368 ARG A N 1
ATOM 2897 C CA . ARG A 1 368 ? 19.578 13.758 -1.981 1 97.31 368 ARG A CA 1
ATOM 2898 C C . ARG A 1 368 ? 20.578 13.289 -3.029 1 97.31 368 ARG A C 1
ATOM 2900 O O . ARG A 1 368 ? 21.609 13.93 -3.244 1 97.31 368 ARG A O 1
ATOM 2907 N N . VAL A 1 369 ? 20.297 12.219 -3.607 1 94.56 369 VAL A N 1
ATOM 2908 C CA . VAL A 1 369 ? 21.078 11.75 -4.754 1 94.56 369 VAL A CA 1
ATOM 2909 C C . VAL A 1 369 ? 20.203 10.852 -5.629 1 94.56 369 VAL A C 1
ATOM 2911 O O . VAL A 1 369 ? 19.469 10.008 -5.117 1 94.56 369 VAL A O 1
ATOM 2914 N N . ARG A 1 370 ? 20.109 11.117 -6.906 1 92.56 370 ARG A N 1
ATOM 2915 C CA . ARG A 1 370 ? 19.547 10.172 -7.871 1 92.56 370 ARG A CA 1
ATOM 2916 C C . ARG A 1 370 ? 20.609 9.172 -8.328 1 92.56 370 ARG A C 1
ATOM 2918 O O . ARG A 1 370 ? 21.656 9.562 -8.859 1 92.56 370 ARG A O 1
ATOM 2925 N N . ASP A 1 371 ? 20.359 7.93 -8.094 1 90.94 371 ASP A N 1
ATOM 2926 C CA . ASP A 1 371 ? 21.406 6.941 -8.383 1 90.94 371 ASP A CA 1
ATOM 2927 C C . ASP A 1 371 ? 21.375 6.527 -9.852 1 90.94 371 ASP A C 1
ATOM 2929 O O . ASP A 1 371 ? 20.672 7.137 -10.656 1 90.94 371 ASP A O 1
ATOM 2933 N N . ASN A 1 372 ? 22.203 5.488 -10.227 1 84.38 372 ASN A N 1
ATOM 2934 C CA . ASN A 1 372 ? 22.391 5.094 -11.617 1 84.38 372 ASN A CA 1
ATOM 2935 C C . ASN A 1 372 ? 21.125 4.445 -12.188 1 84.38 372 ASN A C 1
ATOM 2937 O O . ASN A 1 372 ? 20.938 4.422 -13.406 1 84.38 372 ASN A O 1
ATOM 2941 N N . GLN A 1 373 ? 20.312 3.98 -11.328 1 83.75 373 GLN A N 1
ATOM 2942 C CA . GLN A 1 373 ? 19.062 3.379 -11.781 1 83.75 373 GLN A CA 1
ATOM 2943 C C . GLN A 1 373 ? 17.938 4.398 -11.773 1 83.75 373 GLN A C 1
ATOM 2945 O O . GLN A 1 373 ? 16.766 4.031 -11.906 1 83.75 373 GLN A O 1
ATOM 2950 N N . GLN A 1 374 ? 18.25 5.629 -11.477 1 87.56 374 GLN A N 1
ATOM 2951 C CA . GLN A 1 374 ? 17.344 6.777 -11.508 1 87.56 374 GLN A CA 1
ATOM 2952 C C . GLN A 1 374 ? 16.375 6.742 -10.328 1 87.56 374 GLN A C 1
ATOM 2954 O O . GLN A 1 374 ? 15.305 7.352 -10.383 1 87.56 374 GLN A O 1
ATOM 2959 N N . ASP A 1 375 ? 16.766 6 -9.297 1 92.38 375 ASP A N 1
ATOM 2960 C CA . ASP A 1 375 ? 16 6.023 -8.055 1 92.38 375 ASP A CA 1
ATOM 2961 C C . ASP A 1 375 ? 16.422 7.184 -7.16 1 92.38 375 ASP A C 1
ATOM 2963 O O . ASP A 1 375 ? 17.625 7.488 -7.062 1 92.38 375 ASP A O 1
ATOM 2967 N N . ASP A 1 376 ? 15.422 7.801 -6.582 1 94.81 376 ASP A N 1
ATOM 2968 C CA . ASP A 1 376 ? 15.711 8.875 -5.637 1 94.81 376 ASP A CA 1
ATOM 2969 C C . ASP A 1 376 ? 16.094 8.32 -4.27 1 94.81 376 ASP A C 1
ATOM 2971 O O . ASP A 1 376 ? 15.492 7.359 -3.789 1 94.81 376 ASP A O 1
ATOM 2975 N N . ASN A 1 377 ? 17.203 8.836 -3.725 1 96.94 377 ASN A N 1
ATOM 2976 C CA . ASN A 1 377 ? 17.625 8.602 -2.35 1 96.94 377 ASN A CA 1
ATOM 2977 C C . ASN A 1 377 ? 17.594 9.883 -1.523 1 96.94 377 ASN A C 1
ATOM 2979 O O . ASN A 1 377 ? 18.031 10.938 -1.984 1 96.94 377 ASN A O 1
ATOM 2983 N N . MET A 1 378 ? 16.953 9.836 -0.406 1 98 378 MET A N 1
ATOM 2984 C CA . MET A 1 378 ? 16.844 11.016 0.445 1 98 378 MET A CA 1
ATOM 2985 C C . MET A 1 378 ? 17.078 10.656 1.909 1 98 378 MET A C 1
ATOM 2987 O O . MET A 1 378 ? 16.547 9.648 2.393 1 98 378 MET A O 1
ATOM 2991 N N . ALA A 1 379 ? 17.984 11.344 2.592 1 98.62 379 ALA A N 1
ATOM 2992 C CA . ALA A 1 379 ? 18.188 11.281 4.039 1 98.62 379 ALA A CA 1
ATOM 2993 C C . ALA A 1 379 ? 17.859 12.617 4.695 1 98.62 379 ALA A C 1
ATOM 2995 O O . ALA A 1 379 ? 18.422 13.656 4.316 1 98.62 379 ALA A O 1
ATOM 2996 N N . LEU A 1 380 ? 16.922 12.594 5.586 1 98.62 380 LEU A N 1
ATOM 2997 C CA . LEU A 1 380 ? 16.547 13.797 6.316 1 98.62 380 LEU A CA 1
ATOM 2998 C C . LEU A 1 380 ? 16.844 13.641 7.809 1 98.62 380 LEU A C 1
ATOM 3000 O O . LEU A 1 380 ? 16.422 12.656 8.422 1 98.62 380 LEU A O 1
ATOM 3004 N N . MET A 1 381 ? 17.609 14.539 8.359 1 98.69 381 MET A N 1
ATOM 3005 C CA . MET A 1 381 ? 17.906 14.547 9.789 1 98.69 381 MET A CA 1
ATOM 3006 C C . MET A 1 381 ? 17.469 15.859 10.43 1 98.69 381 MET A C 1
ATOM 3008 O O . MET A 1 381 ? 17.641 16.938 9.844 1 98.69 381 MET A O 1
ATOM 3012 N N . TYR A 1 382 ? 16.906 15.758 11.562 1 97.88 382 TYR A N 1
ATOM 3013 C CA . TYR A 1 382 ? 16.344 16.922 12.227 1 97.88 382 TYR A CA 1
ATOM 3014 C C . TYR A 1 382 ? 17.109 17.25 13.516 1 97.88 382 TYR A C 1
ATOM 3016 O O . TYR A 1 382 ? 17.234 16.391 14.398 1 97.88 382 TYR A O 1
ATOM 3024 N N . TRP A 1 383 ? 17.641 18.438 13.672 1 98.12 383 TRP A N 1
ATOM 3025 C CA . TRP A 1 383 ? 18.234 18.891 14.93 1 98.12 383 TRP A CA 1
ATOM 3026 C C . TRP A 1 383 ? 17.844 20.328 15.234 1 98.12 383 TRP A C 1
ATOM 3028 O O . TRP A 1 383 ? 18.656 21.094 15.773 1 98.12 383 TRP A O 1
ATOM 3038 N N . GLY A 1 384 ? 16.656 20.703 14.75 1 96.12 384 GLY A N 1
ATOM 3039 C CA . GLY A 1 384 ? 16.125 22.016 15.039 1 96.12 384 GLY A CA 1
ATOM 3040 C C . GLY A 1 384 ? 15.469 22.125 16.406 1 96.12 384 GLY A C 1
ATOM 3041 O O . GLY A 1 384 ? 15.719 21.297 17.281 1 96.12 384 GLY A O 1
ATOM 3042 N N . GLY A 1 385 ? 14.75 23.203 16.562 1 92.56 385 GLY A N 1
ATOM 3043 C CA . GLY A 1 385 ? 14.047 23.422 17.828 1 92.56 385 GLY A CA 1
ATOM 3044 C C . GLY A 1 385 ? 12.883 22.484 18.031 1 92.56 385 GLY A C 1
ATOM 3045 O O . GLY A 1 385 ? 12.445 21.812 17.078 1 92.56 385 GLY A O 1
ATOM 3046 N N . HIS A 1 386 ? 12.391 22.375 19.234 1 91.69 386 HIS A N 1
ATOM 3047 C CA . HIS A 1 386 ? 11.336 21.438 19.625 1 91.69 386 HIS A CA 1
ATOM 3048 C C . HIS A 1 386 ? 10.031 21.734 18.906 1 91.69 386 HIS A C 1
ATOM 3050 O O . HIS A 1 386 ? 9.242 20.828 18.641 1 91.69 386 HIS A O 1
ATOM 3056 N N . GLY A 1 387 ? 9.773 22.953 18.516 1 86.56 387 GLY A N 1
ATOM 3057 C CA . GLY A 1 387 ? 8.539 23.312 17.844 1 86.56 387 GLY A CA 1
ATOM 3058 C C . GLY A 1 387 ? 7.473 23.844 18.781 1 86.56 387 GLY A C 1
ATOM 3059 O O . GLY A 1 387 ? 6.387 24.234 18.344 1 86.56 387 GLY A O 1
ATOM 3060 N N . ASN A 1 388 ? 7.809 23.828 20.031 1 83.69 388 ASN A N 1
ATOM 3061 C CA . ASN A 1 388 ? 6.914 24.438 21 1 83.69 388 ASN A CA 1
ATOM 3062 C C . ASN A 1 388 ? 7.113 25.953 21.062 1 83.69 388 ASN A C 1
ATOM 3064 O O . ASN A 1 388 ? 8.242 26.438 21.016 1 83.69 388 ASN A O 1
ATOM 3068 N N . ILE A 1 389 ? 6.02 26.688 21.016 1 72.06 389 ILE A N 1
ATOM 3069 C CA . ILE A 1 389 ? 6.062 28.141 21.172 1 72.06 389 ILE A CA 1
ATOM 3070 C C . ILE A 1 389 ? 5.777 28.5 22.641 1 72.06 389 ILE A C 1
ATOM 3072 O O . ILE A 1 389 ? 4.699 28.203 23.156 1 72.06 389 ILE A O 1
ATOM 3076 N N . ALA A 1 390 ? 6.848 29.047 23.266 1 63.75 390 ALA A N 1
ATOM 3077 C CA . ALA A 1 390 ? 6.742 29.391 24.688 1 63.75 390 ALA A CA 1
ATOM 3078 C C . ALA A 1 390 ? 5.527 30.266 24.953 1 63.75 390 ALA A C 1
ATOM 3080 O O . ALA A 1 390 ? 5.273 31.219 24.203 1 63.75 390 ALA A O 1
ATOM 3081 N N . GLY A 1 391 ? 4.863 29.984 25.922 1 61 391 GLY A N 1
ATOM 3082 C CA . GLY A 1 391 ? 3.744 30.812 26.359 1 61 391 GLY A CA 1
ATOM 3083 C C . GLY A 1 391 ? 2.432 30.438 25.703 1 61 391 GLY A C 1
ATOM 3084 O O . GLY A 1 391 ? 1.376 30.953 26.062 1 61 391 GLY A O 1
ATOM 3085 N N . MET A 1 392 ? 2.629 29.609 24.719 1 62.78 392 MET A N 1
ATOM 3086 C CA . MET A 1 392 ? 1.385 29.25 24.047 1 62.78 392 MET A CA 1
ATOM 3087 C C . MET A 1 392 ? 0.7 28.094 24.781 1 62.78 392 MET A C 1
ATOM 3089 O O . MET A 1 392 ? 1.346 27.344 25.516 1 62.78 392 MET A O 1
ATOM 3093 N N . HIS A 1 393 ? -0.619 28.109 24.641 1 55.19 393 HIS A N 1
ATOM 3094 C CA . HIS A 1 393 ? -1.478 27.109 25.266 1 55.19 393 HIS A CA 1
ATOM 3095 C C . HIS A 1 393 ? -1.068 25.703 24.859 1 55.19 393 HIS A C 1
ATOM 3097 O O . HIS A 1 393 ? -0.546 25.484 23.766 1 55.19 393 HIS A O 1
ATOM 3103 N N . SER A 1 394 ? -1.266 24.844 25.875 1 52.94 394 SER A N 1
ATOM 3104 C CA . SER A 1 394 ? -0.855 23.438 25.781 1 52.94 394 SER A CA 1
ATOM 3105 C C . SER A 1 394 ? -1.415 22.781 24.516 1 52.94 394 SER A C 1
ATOM 3107 O O . SER A 1 394 ? -0.774 21.906 23.938 1 52.94 394 SER A O 1
ATOM 3109 N N . ALA A 1 395 ? -2.566 23.219 24.188 1 52.81 395 ALA A N 1
ATOM 3110 C CA . ALA A 1 395 ? -3.211 22.594 23.047 1 52.81 395 ALA A CA 1
ATOM 3111 C C . ALA A 1 395 ? -2.457 22.906 21.75 1 52.81 395 ALA A C 1
ATOM 3113 O O . ALA A 1 395 ? -2.678 22.266 20.719 1 52.81 395 ALA A O 1
ATOM 3114 N N . LEU A 1 396 ? -1.553 23.781 21.984 1 59.69 396 LEU A N 1
ATOM 3115 C CA . LEU A 1 396 ? -0.82 24.188 20.797 1 59.69 396 LEU A CA 1
ATOM 3116 C C . LEU A 1 396 ? 0.625 23.703 20.844 1 59.69 396 LEU A C 1
ATOM 3118 O O . LEU A 1 396 ? 1.535 24.406 20.406 1 59.69 396 LEU A O 1
ATOM 3122 N N . ASN A 1 397 ? 0.687 22.484 21.422 1 79.56 397 ASN A N 1
ATOM 3123 C CA . ASN A 1 397 ? 1.997 21.844 21.516 1 79.56 397 ASN A CA 1
ATOM 3124 C C . ASN A 1 397 ? 2.143 20.719 20.5 1 79.56 397 ASN A C 1
ATOM 3126 O O . ASN A 1 397 ? 1.687 19.594 20.734 1 79.56 397 ASN A O 1
ATOM 3130 N N . HIS A 1 398 ? 2.854 21.062 19.406 1 89.06 398 HIS A N 1
ATOM 3131 C CA . HIS A 1 398 ? 2.951 20.094 18.328 1 89.06 398 HIS A CA 1
ATOM 3132 C C . HIS A 1 398 ? 4.328 19.453 18.281 1 89.06 398 HIS A C 1
ATOM 3134 O O . HIS A 1 398 ? 4.578 18.562 17.469 1 89.06 398 HIS A O 1
ATOM 3140 N N . GLY A 1 399 ? 5.203 19.859 19.219 1 92.81 399 GLY A N 1
ATOM 3141 C CA . GLY A 1 399 ? 6.566 19.359 19.188 1 92.81 399 GLY A CA 1
ATOM 3142 C C . GLY A 1 399 ? 6.684 17.938 19.688 1 92.81 399 GLY A C 1
ATOM 3143 O O . GLY A 1 399 ? 5.961 17.516 20.594 1 92.81 399 GLY A O 1
ATOM 3144 N N . HIS A 1 400 ? 7.508 17.141 19.047 1 95.69 400 HIS A N 1
ATOM 3145 C CA . HIS A 1 400 ? 7.875 15.805 19.484 1 95.69 400 HIS A CA 1
ATOM 3146 C C . HIS A 1 400 ? 9.281 15.781 20.078 1 95.69 400 HIS A C 1
ATOM 3148 O O . HIS A 1 400 ? 10.062 16.719 19.859 1 95.69 400 HIS A O 1
ATOM 3154 N N . PHE A 1 401 ? 9.578 14.797 20.906 1 97 401 PHE A N 1
ATOM 3155 C CA . PHE A 1 401 ? 10.898 14.648 21.516 1 97 401 PHE A CA 1
ATOM 3156 C C . PHE A 1 401 ? 11.773 13.727 20.672 1 97 401 PHE A C 1
ATOM 3158 O O . PHE A 1 401 ? 12.07 12.602 21.094 1 97 401 PHE A O 1
ATOM 3165 N N . ASP A 1 402 ? 12.133 14.25 19.531 1 96.31 402 ASP A N 1
ATOM 3166 C CA . ASP A 1 402 ? 12.719 13.414 18.484 1 96.31 402 ASP A CA 1
ATOM 3167 C C . ASP A 1 402 ? 13.984 14.055 17.906 1 96.31 402 ASP A C 1
ATOM 3169 O O . ASP A 1 402 ? 14.312 13.867 16.734 1 96.31 402 ASP A O 1
ATOM 3173 N N . SER A 1 403 ? 14.727 14.828 18.641 1 96.94 403 SER A N 1
ATOM 3174 C CA . SER A 1 403 ? 15.953 15.445 18.141 1 96.94 403 SER A CA 1
ATOM 3175 C C . SER A 1 403 ? 16.891 14.391 17.562 1 96.94 403 SER A C 1
ATOM 3177 O O . SER A 1 403 ? 17.016 13.297 18.094 1 96.94 403 SER A O 1
ATOM 3179 N N . LEU A 1 404 ? 17.547 14.75 16.438 1 98.31 404 LEU A N 1
ATOM 3180 C CA . LEU A 1 404 ? 18.5 13.938 15.688 1 98.31 404 LEU A CA 1
ATOM 3181 C C . LEU A 1 404 ? 17.797 12.75 15.039 1 98.31 404 LEU A C 1
ATOM 3183 O O . LEU A 1 404 ? 18.438 11.719 14.766 1 98.31 404 LEU A O 1
ATOM 3187 N N . HIS A 1 405 ? 16.5 12.805 14.898 1 96.38 405 HIS A N 1
ATOM 3188 C CA . HIS A 1 405 ? 15.82 11.719 14.203 1 96.38 405 HIS A CA 1
ATOM 3189 C C . HIS A 1 405 ? 16.219 11.672 12.734 1 96.38 405 HIS A C 1
ATOM 3191 O O . HIS A 1 405 ? 16.453 12.711 12.117 1 96.38 405 HIS A O 1
ATOM 3197 N N . LEU A 1 406 ? 16.25 10.492 12.188 1 98.5 406 LEU A N 1
ATOM 3198 C CA . LEU A 1 406 ? 16.656 10.242 10.805 1 98.5 406 LEU A CA 1
ATOM 3199 C C . LEU A 1 406 ? 15.531 9.562 10.023 1 98.5 406 LEU A C 1
ATOM 3201 O O . LEU A 1 406 ? 14.953 8.578 10.492 1 98.5 406 LEU A O 1
ATOM 3205 N N . SER A 1 407 ? 15.156 10.148 8.891 1 97.94 407 SER A N 1
ATOM 3206 C CA . SER A 1 407 ? 14.266 9.5 7.93 1 97.94 407 SER A CA 1
ATOM 3207 C C . SER A 1 407 ? 15 9.18 6.629 1 97.94 407 SER A C 1
ATOM 3209 O O . SER A 1 407 ? 15.789 9.992 6.141 1 97.94 407 SER A O 1
ATOM 3211 N N . LEU A 1 408 ? 14.805 8.031 6.152 1 98.31 408 LEU A N 1
ATOM 3212 C CA . LEU A 1 408 ? 15.414 7.602 4.895 1 98.31 408 LEU A CA 1
ATOM 3213 C C . LEU A 1 408 ? 14.336 7.223 3.877 1 98.31 408 LEU A C 1
ATOM 3215 O O . LEU A 1 408 ? 13.312 6.648 4.238 1 98.31 408 LEU A O 1
ATOM 3219 N N . PHE A 1 409 ? 14.586 7.637 2.615 1 97.44 409 PHE A N 1
ATOM 3220 C CA . PHE A 1 409 ? 13.664 7.387 1.513 1 97.44 409 PHE A CA 1
ATOM 3221 C C . PHE A 1 409 ? 14.406 6.809 0.311 1 97.44 409 PHE A C 1
ATOM 3223 O O . PHE A 1 409 ? 15.508 7.246 -0.016 1 97.44 409 PHE A O 1
ATOM 3230 N N . ASN A 1 410 ? 13.875 5.801 -0.194 1 96.12 410 ASN A N 1
ATOM 3231 C CA . ASN A 1 410 ? 14.398 5.203 -1.42 1 96.12 410 ASN A CA 1
ATOM 3232 C C . ASN A 1 410 ? 13.297 4.488 -2.205 1 96.12 410 ASN A C 1
ATOM 3234 O O . ASN A 1 410 ? 12.43 3.846 -1.619 1 96.12 410 ASN A O 1
ATOM 3238 N N . ARG A 1 411 ? 13.312 4.645 -3.465 1 92.5 411 ARG A N 1
ATOM 3239 C CA . ARG A 1 411 ? 12.461 3.92 -4.402 1 92.5 411 ARG A CA 1
ATOM 3240 C C . ARG A 1 411 ? 10.984 4.055 -4.02 1 92.5 411 ARG A C 1
ATOM 3242 O O . ARG A 1 411 ? 10.281 3.051 -3.883 1 92.5 411 ARG A O 1
ATOM 3249 N N . GLY A 1 412 ? 10.656 5.246 -3.688 1 92.31 412 GLY A N 1
ATOM 3250 C CA . GLY A 1 412 ? 9.25 5.578 -3.504 1 92.31 412 GLY A CA 1
ATOM 3251 C C . GLY A 1 412 ? 8.75 5.293 -2.1 1 92.31 412 GLY A C 1
ATOM 3252 O O . GLY A 1 412 ? 7.551 5.383 -1.835 1 92.31 412 GLY A O 1
ATOM 3253 N N . ARG A 1 413 ? 9.695 4.961 -1.15 1 94.38 413 ARG A N 1
ATOM 3254 C CA . ARG A 1 413 ? 9.242 4.578 0.181 1 94.38 413 ARG A CA 1
ATOM 3255 C C . ARG A 1 413 ? 10.117 5.207 1.262 1 94.38 413 ARG A C 1
ATOM 3257 O O . ARG A 1 413 ? 11.344 5.199 1.16 1 94.38 413 ARG A O 1
ATOM 3264 N N . GLU A 1 414 ? 9.469 5.805 2.232 1 96.94 414 GLU A N 1
ATOM 3265 C CA . GLU A 1 414 ? 10.164 6.062 3.49 1 96.94 414 GLU A CA 1
ATOM 3266 C C . GLU A 1 414 ? 10.406 4.77 4.262 1 96.94 414 GLU A C 1
ATOM 3268 O O . GLU A 1 414 ? 9.484 4.219 4.867 1 96.94 414 GLU A O 1
ATOM 3273 N N . PHE A 1 415 ? 11.664 4.297 4.223 1 96.94 415 PHE A N 1
ATOM 3274 C CA . PHE A 1 415 ? 11.867 2.957 4.762 1 96.94 415 PHE A CA 1
ATOM 3275 C C . PHE A 1 415 ? 12.422 3.023 6.18 1 96.94 415 PHE A C 1
ATOM 3277 O O . PHE A 1 415 ? 12.414 2.023 6.902 1 96.94 415 PHE A O 1
ATOM 3284 N N . LEU A 1 416 ? 12.977 4.078 6.68 1 97.12 416 LEU A N 1
ATOM 3285 C CA . LEU A 1 416 ? 13.062 4.426 8.094 1 97.12 416 LEU A CA 1
ATOM 3286 C C . LEU A 1 416 ? 11.977 5.422 8.477 1 97.12 416 LEU A C 1
ATOM 3288 O O . LEU A 1 416 ? 12.211 6.633 8.469 1 97.12 416 LEU A O 1
ATOM 3292 N N . ARG A 1 417 ? 10.891 4.867 8.797 1 94.19 417 ARG A N 1
ATOM 3293 C CA . ARG A 1 417 ? 9.625 5.586 8.852 1 94.19 417 ARG A CA 1
ATOM 3294 C C . ARG A 1 417 ? 9.336 6.078 10.266 1 94.19 417 ARG A C 1
ATOM 3296 O O . ARG A 1 417 ? 9.242 5.281 11.203 1 94.19 417 ARG A O 1
ATOM 3303 N N . ASP A 1 418 ? 9.289 7.387 10.414 1 93.94 418 ASP A N 1
ATOM 3304 C CA . ASP A 1 418 ? 8.836 7.945 11.688 1 93.94 418 ASP A CA 1
ATOM 3305 C C . ASP A 1 418 ? 7.363 7.617 11.93 1 93.94 418 ASP A C 1
ATOM 3307 O O . ASP A 1 418 ? 6.59 7.465 10.977 1 93.94 418 ASP A O 1
ATOM 3311 N N . TYR A 1 419 ? 6.93 7.5 13.18 1 95.38 419 TYR A N 1
ATOM 3312 C CA . TYR A 1 419 ? 5.555 7.105 13.461 1 95.38 419 TYR A CA 1
ATOM 3313 C C . TYR A 1 419 ? 4.582 8.234 13.133 1 95.38 419 TYR A C 1
ATOM 3315 O O . TYR A 1 419 ? 3.449 7.984 12.719 1 95.38 419 TYR A O 1
ATOM 3323 N N . GLY A 1 420 ? 5.016 9.555 13.398 1 95.31 420 GLY A N 1
ATOM 3324 C CA . GLY A 1 420 ? 4.105 10.68 13.25 1 95.31 420 GLY A CA 1
ATOM 3325 C C . GLY A 1 420 ? 3.229 10.898 14.469 1 95.31 420 GLY A C 1
ATOM 3326 O O . GLY A 1 420 ? 3.627 10.586 15.594 1 95.31 420 GLY A O 1
ATOM 3327 N N . PHE A 1 421 ? 2.055 11.523 14.32 1 95.31 421 PHE A N 1
ATOM 3328 C CA . PHE A 1 421 ? 1.211 11.82 15.477 1 95.31 421 PHE A CA 1
ATOM 3329 C C . PHE A 1 421 ? 0.145 10.75 15.656 1 95.31 421 PHE A C 1
ATOM 3331 O O . PHE A 1 421 ? -0.027 9.883 14.797 1 95.31 421 PHE A O 1
ATOM 3338 N N . GLY A 1 422 ? -0.467 10.719 16.875 1 94.75 422 GLY A N 1
ATOM 3339 C CA . GLY A 1 422 ? -1.633 9.898 17.156 1 94.75 422 GLY A CA 1
ATOM 3340 C C . GLY A 1 422 ? -2.938 10.672 17.094 1 94.75 422 GLY A C 1
ATOM 3341 O O . GLY A 1 422 ? -3.402 11.203 18.109 1 94.75 422 GLY A O 1
ATOM 3342 N N . ARG A 1 423 ? -3.49 10.648 15.883 1 92.12 423 ARG A N 1
ATOM 3343 C CA . ARG A 1 423 ? -4.734 11.367 15.617 1 92.12 423 ARG A CA 1
ATOM 3344 C C . ARG A 1 423 ? -5.5 10.727 14.461 1 92.12 423 ARG A C 1
ATOM 3346 O O . ARG A 1 423 ? -4.898 10.289 13.484 1 92.12 423 ARG A O 1
ATOM 3353 N N . TRP A 1 424 ? -6.82 10.609 14.562 1 88.19 424 TRP A N 1
ATOM 3354 C CA . TRP A 1 424 ? -7.691 10.188 13.469 1 88.19 424 TRP A CA 1
ATOM 3355 C C . TRP A 1 424 ? -8.477 11.375 12.914 1 88.19 424 TRP A C 1
ATOM 3357 O O . TRP A 1 424 ? -9.641 11.57 13.258 1 88.19 424 TRP A O 1
ATOM 3367 N N . VAL A 1 425 ? -7.828 12.086 11.992 1 86 425 VAL A N 1
ATOM 3368 C CA . VAL A 1 425 ? -8.305 13.383 11.516 1 86 425 VAL A CA 1
ATOM 3369 C C . VAL A 1 425 ? -9.672 13.211 10.852 1 86 425 VAL A C 1
ATOM 3371 O O . VAL A 1 425 ? -9.781 12.625 9.773 1 86 425 VAL A O 1
ATOM 3374 N N . ASN A 1 426 ? -10.734 13.68 11.492 1 81.38 426 ASN A N 1
ATOM 3375 C CA . ASN A 1 426 ? -12.102 13.781 10.992 1 81.38 426 ASN A CA 1
ATOM 3376 C C . ASN A 1 426 ? -12.766 12.406 10.898 1 81.38 426 ASN A C 1
ATOM 3378 O O . ASN A 1 426 ? -13.742 12.242 10.164 1 81.38 426 ASN A O 1
ATOM 3382 N N . ILE A 1 427 ? -12.219 11.414 11.5 1 87.62 427 ILE A N 1
ATOM 3383 C CA . ILE A 1 427 ? -12.883 10.117 11.602 1 87.62 427 ILE A CA 1
ATOM 3384 C C . ILE A 1 427 ? -13.609 10.016 12.938 1 87.62 427 ILE A C 1
ATOM 3386 O O . ILE A 1 427 ? -13.078 9.445 13.898 1 87.62 427 ILE A O 1
ATOM 3390 N N . GLU A 1 428 ? -14.766 10.531 12.969 1 83.69 428 GLU A N 1
ATOM 3391 C CA . GLU A 1 428 ? -15.523 10.805 14.188 1 83.69 428 GLU A CA 1
ATOM 3392 C C . GLU A 1 428 ? -15.812 9.516 14.953 1 83.69 428 GLU A C 1
ATOM 3394 O O . GLU A 1 428 ? -15.75 9.492 16.188 1 83.69 428 GLU A O 1
ATOM 3399 N N . PRO A 1 429 ? -16.047 8.367 14.234 1 86.75 429 PRO A N 1
ATOM 3400 C CA . PRO A 1 429 ? -16.359 7.18 15.023 1 86.75 429 PRO A CA 1
ATOM 3401 C C . PRO A 1 429 ? -15.156 6.656 15.805 1 86.75 429 PRO A C 1
ATOM 3403 O O . PRO A 1 429 ? -15.305 5.797 16.672 1 86.75 429 PRO A O 1
ATOM 3406 N N . LYS A 1 430 ? -14.078 7.113 15.43 1 89.75 430 LYS A N 1
ATOM 3407 C CA . LYS A 1 430 ? -12.852 6.723 16.125 1 89.75 430 LYS A CA 1
ATOM 3408 C C . LYS A 1 430 ? -12.367 7.84 17.047 1 89.75 430 LYS A C 1
ATOM 3410 O O . LYS A 1 430 ? -11.586 8.695 16.625 1 89.75 430 LYS A O 1
ATOM 3415 N N . PHE A 1 431 ? -12.742 7.785 18.266 1 83.81 431 PHE A N 1
ATOM 3416 C CA . PHE A 1 431 ? -12.359 8.703 19.344 1 83.81 431 PHE A CA 1
ATOM 3417 C C . PHE A 1 431 ? -12.719 10.133 18.984 1 83.81 431 PHE A C 1
ATOM 3419 O O . PHE A 1 431 ? -11.953 11.062 19.266 1 83.81 431 PHE A O 1
ATOM 3426 N N . GLY A 1 432 ? -13.766 10.336 18.203 1 79.5 432 GLY A N 1
ATOM 3427 C CA . GLY A 1 432 ? -14.281 11.656 17.906 1 79.5 432 GLY A CA 1
ATOM 3428 C C . GLY A 1 432 ? -13.484 12.375 16.828 1 79.5 432 GLY A C 1
ATOM 3429 O O . GLY A 1 432 ? -13.68 13.57 16.594 1 79.5 432 GLY A O 1
ATOM 3430 N N . GLY A 1 433 ? -12.523 11.641 16.172 1 82.62 433 GLY A N 1
ATOM 3431 C CA . GLY A 1 433 ? -11.711 12.258 15.133 1 82.62 433 GLY A CA 1
ATOM 3432 C C . GLY A 1 433 ? -10.68 13.219 15.68 1 82.62 433 GLY A C 1
ATOM 3433 O O . GLY A 1 433 ? -10.328 14.203 15.016 1 82.62 433 GLY A O 1
ATOM 3434 N N . ARG A 1 434 ? -10.18 13.008 16.891 1 83.19 434 ARG A N 1
ATOM 3435 C CA . ARG A 1 434 ? -9.297 13.93 17.594 1 83.19 434 ARG A CA 1
ATOM 3436 C C . ARG A 1 434 ? -7.98 13.25 17.969 1 83.19 434 ARG A C 1
ATOM 3438 O O . ARG A 1 434 ? -7.703 12.133 17.516 1 83.19 434 ARG A O 1
ATOM 3445 N N . TYR A 1 435 ? -7.102 13.984 18.656 1 89.75 435 TYR A N 1
ATOM 3446 C CA . TYR A 1 435 ? -5.891 13.398 19.219 1 89.75 435 TYR A CA 1
ATOM 3447 C C . TYR A 1 435 ? -6.227 12.273 20.188 1 89.75 435 TYR A C 1
ATOM 3449 O O . TYR A 1 435 ? -7.145 12.406 21 1 89.75 435 TYR A O 1
ATOM 3457 N N . ILE A 1 436 ? -5.598 11.211 20.031 1 91.81 436 ILE A N 1
ATOM 3458 C CA . ILE A 1 436 ? -5.777 10.07 20.922 1 91.81 436 ILE A CA 1
ATOM 3459 C C . ILE A 1 436 ? -4.812 10.18 22.109 1 91.81 436 ILE A C 1
ATOM 3461 O O . ILE A 1 436 ? -3.789 10.859 22.016 1 91.81 436 ILE A O 1
ATOM 3465 N N . PRO A 1 437 ? -5.105 9.531 23.203 1 92.62 437 PRO A N 1
ATOM 3466 C CA . PRO A 1 437 ? -4.219 9.586 24.359 1 92.62 437 PRO A CA 1
ATOM 3467 C C . PRO A 1 437 ? -2.803 9.102 24.047 1 92.62 437 PRO A C 1
ATOM 3469 O O . PRO A 1 437 ? -1.835 9.602 24.625 1 92.62 437 PRO A O 1
ATOM 3472 N N . GLU A 1 438 ? -2.707 8.211 23.141 1 96.56 438 GLU A N 1
ATOM 3473 C CA . GLU A 1 438 ? -1.421 7.621 22.781 1 96.56 438 GLU A CA 1
ATOM 3474 C C . GLU A 1 438 ? -0.529 8.633 22.078 1 96.56 438 GLU A C 1
ATOM 3476 O O . GLU A 1 438 ? 0.673 8.406 21.922 1 96.56 438 GLU A O 1
ATOM 3481 N N . ASN A 1 439 ? -1.105 9.789 21.625 1 95.75 439 ASN A N 1
ATOM 3482 C CA . ASN A 1 439 ? -0.231 10.805 21.047 1 95.75 439 ASN A CA 1
ATOM 3483 C C . ASN A 1 439 ? 0.828 11.258 22.062 1 95.75 439 ASN A C 1
ATOM 3485 O O . ASN A 1 439 ? 1.993 11.438 21.703 1 95.75 439 ASN A O 1
ATOM 3489 N N . ASN A 1 440 ? 0.442 11.43 23.297 1 94.94 440 ASN A N 1
ATOM 3490 C CA . ASN A 1 440 ? 1.379 11.82 24.344 1 94.94 440 ASN A CA 1
ATOM 3491 C C . ASN A 1 440 ? 2.154 10.617 24.875 1 94.94 440 ASN A C 1
ATOM 3493 O O . ASN A 1 440 ? 3.359 10.711 25.125 1 94.94 440 ASN A O 1
ATOM 3497 N N . SER A 1 441 ? 1.445 9.508 25.031 1 97.62 441 SER A N 1
ATOM 3498 C CA . SER A 1 441 ? 2.072 8.391 25.734 1 97.62 441 SER A CA 1
ATOM 3499 C C . SER A 1 441 ? 2.975 7.586 24.812 1 97.62 441 SER A C 1
ATOM 3501 O O . SER A 1 441 ? 3.793 6.789 25.266 1 97.62 441 SER A O 1
ATOM 3503 N N . TYR A 1 442 ? 2.844 7.883 23.516 1 98 442 TYR A N 1
ATOM 3504 C CA . TYR A 1 442 ? 3.711 7.141 22.609 1 98 442 TYR A CA 1
ATOM 3505 C C . TYR A 1 442 ? 4.25 8.047 21.516 1 98 442 TYR A C 1
ATOM 3507 O O . TYR A 1 442 ? 5.449 8.328 21.469 1 98 442 TYR A O 1
ATOM 3515 N N . CYS A 1 443 ? 3.41 8.602 20.688 1 97.31 443 CYS A N 1
ATOM 3516 C CA . CYS A 1 443 ? 3.799 9.211 19.422 1 97.31 443 CYS A CA 1
ATOM 3517 C C . CYS A 1 443 ? 4.82 10.32 19.641 1 97.31 443 CYS A C 1
ATOM 3519 O O . CYS A 1 443 ? 5.734 10.5 18.828 1 97.31 443 CYS A O 1
ATOM 3521 N N . LYS A 1 444 ? 4.711 11.078 20.719 1 96.94 444 LYS A N 1
ATOM 3522 C CA . LYS A 1 444 ? 5.613 12.188 21.016 1 96.94 444 LYS A CA 1
ATOM 3523 C C . LYS A 1 444 ? 6.875 11.695 21.719 1 96.94 444 LYS A C 1
ATOM 3525 O O . LYS A 1 444 ? 7.859 12.43 21.828 1 96.94 444 LYS A O 1
ATOM 3530 N N . GLN A 1 445 ? 6.828 10.461 22.234 1 98.12 445 GLN A N 1
ATOM 3531 C CA . GLN A 1 445 ? 7.934 9.93 23.016 1 98.12 445 GLN A CA 1
ATOM 3532 C C . GLN A 1 445 ? 9.141 9.609 22.141 1 98.12 445 GLN A C 1
ATOM 3534 O O . GLN A 1 445 ? 8.977 9.211 20.984 1 98.12 445 GLN A O 1
ATOM 3539 N N . THR A 1 446 ? 10.32 9.68 22.672 1 98.56 446 THR A N 1
ATOM 3540 C CA . THR A 1 446 ? 11.562 9.539 21.922 1 98.56 446 THR A CA 1
ATOM 3541 C C . THR A 1 446 ? 11.641 8.164 21.266 1 98.56 446 THR A C 1
ATOM 3543 O O . THR A 1 446 ? 12.086 8.047 20.109 1 98.56 446 THR A O 1
ATOM 3546 N N . VAL A 1 447 ? 11.102 7.152 21.922 1 98.75 447 VAL A N 1
ATOM 3547 C CA . VAL A 1 447 ? 11.258 5.785 21.438 1 98.75 447 VAL A CA 1
ATOM 3548 C C . VAL A 1 447 ? 10.445 5.582 20.172 1 98.75 447 VAL A C 1
ATOM 3550 O O . VAL A 1 447 ? 10.672 4.625 19.422 1 98.75 447 VAL A O 1
ATOM 3553 N N . ALA A 1 448 ? 9.492 6.457 19.812 1 98.31 448 ALA A N 1
ATOM 3554 C CA . ALA A 1 448 ? 8.648 6.34 18.641 1 98.31 448 ALA A CA 1
ATOM 3555 C C . ALA A 1 448 ? 9.367 6.875 17.391 1 98.31 448 ALA A C 1
ATOM 3557 O O . ALA A 1 448 ? 8.797 6.891 16.297 1 98.31 448 ALA A O 1
ATOM 3558 N N . HIS A 1 449 ? 10.633 7.32 17.5 1 98.12 449 HIS A N 1
ATOM 3559 C CA . HIS A 1 449 ? 11.375 7.973 16.438 1 98.12 449 HIS A CA 1
ATOM 3560 C C . HIS A 1 449 ? 12.711 7.281 16.188 1 98.12 449 HIS A C 1
ATOM 3562 O O . HIS A 1 449 ? 13.211 6.566 17.062 1 98.12 449 HIS A O 1
ATOM 3568 N N . ASN A 1 450 ? 13.297 7.516 14.992 1 98.38 450 ASN A N 1
ATOM 3569 C CA . ASN A 1 450 ? 14.578 6.93 14.609 1 98.38 450 ASN A CA 1
ATOM 3570 C C . ASN A 1 450 ? 15.75 7.719 15.188 1 98.38 450 ASN A C 1
ATOM 3572 O O . ASN A 1 450 ? 16.484 8.375 14.453 1 98.38 450 ASN A O 1
ATOM 3576 N N . THR A 1 451 ? 15.93 7.598 16.375 1 98.5 451 THR A N 1
ATOM 3577 C CA . THR A 1 451 ? 17.016 8.195 17.141 1 98.5 451 THR A CA 1
ATOM 3578 C C . THR A 1 451 ? 17.422 7.293 18.297 1 98.5 451 THR A C 1
ATOM 3580 O O . THR A 1 451 ? 17.172 6.086 18.281 1 98.5 451 THR A O 1
ATOM 3583 N N . VAL A 1 452 ? 18.281 7.809 19.297 1 98.5 452 VAL A N 1
ATOM 3584 C CA . VAL A 1 452 ? 18.703 6.992 20.422 1 98.5 452 VAL A CA 1
ATOM 3585 C C . VAL A 1 452 ? 17.969 7.434 21.688 1 98.5 452 VAL A C 1
ATOM 3587 O O . VAL A 1 452 ? 17.781 8.633 21.922 1 98.5 452 VAL A O 1
ATOM 3590 N N . VAL A 1 453 ? 17.531 6.465 22.438 1 98.75 453 VAL A N 1
ATOM 3591 C CA . VAL A 1 453 ? 16.922 6.695 23.75 1 98.75 453 VAL A CA 1
ATOM 3592 C C . VAL A 1 453 ? 17.938 6.402 24.859 1 98.75 453 VAL A C 1
ATOM 3594 O O . VAL A 1 453 ? 18.672 5.414 24.781 1 98.75 453 VAL A O 1
ATOM 3597 N N . VAL A 1 454 ? 18.047 7.234 25.844 1 98.62 454 VAL A N 1
ATOM 3598 C CA . VAL A 1 454 ? 18.906 7.039 27 1 98.62 454 VAL A CA 1
ATOM 3599 C C . VAL A 1 454 ? 18.062 6.586 28.188 1 98.62 454 VAL A C 1
ATOM 3601 O O . VAL A 1 454 ? 17.141 7.277 28.594 1 98.62 454 VAL A O 1
ATOM 3604 N N . ASP A 1 455 ? 18.375 5.383 28.734 1 98.44 455 ASP A N 1
ATOM 3605 C CA . ASP A 1 455 ? 17.797 4.832 29.953 1 98.44 455 ASP A CA 1
ATOM 3606 C C . ASP A 1 455 ? 16.281 4.672 29.828 1 98.44 455 ASP A C 1
ATOM 3608 O O . ASP A 1 455 ? 15.539 4.949 30.781 1 98.44 455 ASP A O 1
ATOM 3612 N N . GLU A 1 456 ? 15.836 4.367 28.641 1 98.5 456 GLU A N 1
ATOM 3613 C CA . GLU A 1 456 ? 14.414 4.207 28.328 1 98.5 456 GLU A CA 1
ATOM 3614 C C . GLU A 1 456 ? 13.625 5.457 28.688 1 98.5 456 GLU A C 1
ATOM 3616 O O . GLU A 1 456 ? 12.438 5.375 29 1 98.5 456 GLU A O 1
ATOM 3621 N N . GLY A 1 457 ? 14.305 6.559 28.719 1 98.19 457 GLY A N 1
ATOM 3622 C CA . GLY A 1 457 ? 13.656 7.824 29.031 1 98.19 457 GLY A CA 1
ATOM 3623 C C . GLY A 1 457 ? 13.32 8.633 27.781 1 98.19 457 GLY A C 1
ATOM 3624 O O . GLY A 1 457 ? 13.852 8.367 26.703 1 98.19 457 GLY A O 1
ATOM 3625 N N . CYS A 1 458 ? 12.43 9.656 28 1 98.25 458 CYS A N 1
ATOM 3626 C CA . CYS A 1 458 ? 12.102 10.609 26.953 1 98.25 458 CYS A CA 1
ATOM 3627 C C . CYS A 1 458 ? 13.008 11.828 27.016 1 98.25 458 CYS A C 1
ATOM 3629 O O . CYS A 1 458 ? 13.336 12.312 28.094 1 98.25 458 CYS A O 1
ATOM 3631 N N . GLN A 1 459 ? 13.445 12.344 25.891 1 97.88 459 GLN A N 1
ATOM 3632 C CA . GLN A 1 459 ? 14.227 13.57 25.859 1 97.88 459 GLN A CA 1
ATOM 3633 C C . GLN A 1 459 ? 13.547 14.672 26.672 1 97.88 459 GLN A C 1
ATOM 3635 O O . GLN A 1 459 ? 12.328 14.828 26.609 1 97.88 459 GLN A O 1
ATOM 3640 N N . HIS A 1 460 ? 14.43 15.367 27.531 1 96.88 460 HIS A N 1
ATOM 3641 C CA . HIS A 1 460 ? 13.992 16.484 28.359 1 96.88 460 HIS A CA 1
ATOM 3642 C C . HIS A 1 460 ? 12.891 16.047 29.328 1 96.88 460 HIS A C 1
ATOM 3644 O O . HIS A 1 460 ? 12.016 16.844 29.672 1 96.88 460 HIS A O 1
ATOM 3650 N N . TYR A 1 461 ? 12.758 14.727 29.609 1 97.06 461 TYR A N 1
ATOM 3651 C CA . TYR A 1 461 ? 11.805 14.148 30.547 1 97.06 461 TYR A CA 1
ATOM 3652 C C . TYR A 1 461 ? 10.375 14.445 30.125 1 97.06 461 TYR A C 1
ATOM 3654 O O . TYR A 1 461 ? 9.5 14.648 30.984 1 97.06 461 TYR A O 1
ATOM 3662 N N . PHE A 1 462 ? 10.188 14.617 28.797 1 96.19 462 PHE A N 1
ATOM 3663 C CA . PHE A 1 462 ? 8.883 14.906 28.219 1 96.19 462 PHE A CA 1
ATOM 3664 C C . PHE A 1 462 ? 8.391 16.281 28.656 1 96.19 462 PHE A C 1
ATOM 3666 O O . PHE A 1 462 ? 7.191 16.562 28.641 1 96.19 462 PHE A O 1
ATOM 3673 N N . ASP A 1 463 ? 9.336 17.125 29 1 93.5 463 ASP A N 1
ATOM 3674 C CA . ASP A 1 463 ? 9.023 18.5 29.375 1 93.5 463 ASP A CA 1
ATOM 3675 C C . ASP A 1 463 ? 9.18 19.453 28.203 1 93.5 463 ASP A C 1
ATOM 3677 O O . ASP A 1 463 ? 10.305 19.844 27.859 1 93.5 463 ASP A O 1
ATOM 3681 N N . LYS A 1 464 ? 8.133 19.938 27.656 1 91.31 464 LYS A N 1
ATOM 3682 C CA . LYS A 1 464 ? 8.141 20.75 26.438 1 91.31 464 LYS A CA 1
ATOM 3683 C C . LYS A 1 464 ? 8.82 22.094 26.688 1 91.31 464 LYS A C 1
ATOM 3685 O O . LYS A 1 464 ? 9.43 22.672 25.781 1 91.31 464 LYS A O 1
ATOM 3690 N N . ASP A 1 465 ? 8.688 22.641 27.844 1 90.19 465 ASP A N 1
ATOM 3691 C CA . ASP A 1 465 ? 9.297 23.938 28.141 1 90.19 465 ASP A CA 1
ATOM 3692 C C . ASP A 1 465 ? 10.82 23.828 28.188 1 90.19 465 ASP A C 1
ATOM 3694 O O . ASP A 1 465 ? 11.531 24.703 27.688 1 90.19 465 ASP A O 1
ATOM 3698 N N . GLN A 1 466 ? 11.281 22.75 28.797 1 91.25 466 GLN A N 1
ATOM 3699 C CA . GLN A 1 466 ? 12.719 22.5 28.781 1 91.25 466 GLN A CA 1
ATOM 3700 C C . GLN A 1 466 ? 13.227 22.25 27.359 1 91.25 466 GLN A C 1
ATOM 3702 O O . GLN A 1 466 ? 14.297 22.75 26.984 1 91.25 466 GLN A O 1
ATOM 3707 N N . ALA A 1 467 ? 12.461 21.516 26.672 1 92.88 467 ALA A N 1
ATOM 3708 C CA . ALA A 1 467 ? 12.852 21.203 25.297 1 92.88 467 ALA A CA 1
ATOM 3709 C C . ALA A 1 467 ? 12.945 22.469 24.453 1 92.88 467 ALA A C 1
ATOM 3711 O O . ALA A 1 467 ? 13.812 22.578 23.578 1 92.88 467 ALA A O 1
ATOM 3712 N N . ALA A 1 468 ? 12.039 23.406 24.641 1 89.75 468 ALA A N 1
ATOM 3713 C CA . ALA A 1 468 ? 11.961 24.625 23.844 1 89.75 468 ALA A CA 1
ATOM 3714 C C . ALA A 1 468 ? 13.203 25.5 24.047 1 89.75 468 ALA A C 1
ATOM 3716 O O . ALA A 1 468 ? 13.492 26.375 23.234 1 89.75 468 ALA A O 1
ATOM 3717 N N . LEU A 1 469 ? 13.961 25.219 25.094 1 89.38 469 LEU A N 1
ATOM 3718 C CA . LEU A 1 469 ? 15.148 26 25.406 1 89.38 469 LEU A CA 1
ATOM 3719 C C . LEU A 1 469 ? 16.391 25.422 24.75 1 89.38 469 LEU A C 1
ATOM 3721 O O . LEU A 1 469 ? 17.453 26.031 24.781 1 89.38 469 LEU A O 1
ATOM 3725 N N . HIS A 1 470 ? 16.219 24.328 24.156 1 92.12 470 HIS A N 1
ATOM 3726 C CA . HIS A 1 470 ? 17.375 23.625 23.594 1 92.12 470 HIS A CA 1
ATOM 3727 C C . HIS A 1 470 ? 17.234 23.422 22.094 1 92.12 470 HIS A C 1
ATOM 3729 O O . HIS A 1 470 ? 16.109 23.422 21.578 1 92.12 470 HIS A O 1
ATOM 3735 N N . HIS A 1 471 ? 18.281 23.328 21.406 1 94.69 471 HIS A N 1
ATOM 3736 C CA . HIS A 1 471 ? 18.375 22.984 19.984 1 94.69 471 HIS A CA 1
ATOM 3737 C C . HIS A 1 471 ? 19.703 22.328 19.656 1 94.69 471 HIS A C 1
ATOM 3739 O O . HIS A 1 471 ? 20.641 22.391 20.438 1 94.69 471 HIS A O 1
ATOM 3745 N N . GLY A 1 472 ? 19.703 21.625 18.594 1 97 472 GLY A N 1
ATOM 3746 C CA . GLY A 1 472 ? 20.938 21.047 18.125 1 97 472 GLY A CA 1
ATOM 3747 C C . GLY A 1 472 ? 21.875 22.062 17.469 1 97 472 GLY A C 1
ATOM 3748 O O . GLY A 1 472 ? 21.484 23.203 17.266 1 97 472 GLY A O 1
ATOM 3749 N N . GLU A 1 473 ? 23.094 21.656 17.297 1 96.88 473 GLU A N 1
ATOM 3750 C CA . GLU A 1 473 ? 24.094 22.453 16.609 1 96.88 473 GLU A CA 1
ATOM 3751 C C . GLU A 1 473 ? 24.656 21.719 15.391 1 96.88 473 GLU A C 1
ATOM 3753 O O . GLU A 1 473 ? 25.016 20.547 15.477 1 96.88 473 GLU A O 1
ATOM 3758 N N . THR A 1 474 ? 24.688 22.5 14.281 1 97.75 474 THR A N 1
ATOM 3759 C CA . THR A 1 474 ? 25.266 21.906 13.078 1 97.75 474 THR A CA 1
ATOM 3760 C C . THR A 1 474 ? 26.766 21.688 13.25 1 97.75 474 THR A C 1
ATOM 3762 O O . THR A 1 474 ? 27.484 22.625 13.617 1 97.75 474 THR A O 1
ATOM 3765 N N . HIS A 1 475 ? 27.172 20.453 13.078 1 98 475 HIS A N 1
ATOM 3766 C CA . HIS A 1 475 ? 28.594 20.188 13.047 1 98 475 HIS A CA 1
ATOM 3767 C C . HIS A 1 475 ? 29.172 20.359 11.641 1 98 475 HIS A C 1
ATOM 3769 O O . HIS A 1 475 ? 30.156 21.078 11.453 1 98 475 HIS A O 1
ATOM 3775 N N . PHE A 1 476 ? 28.594 19.75 10.664 1 98.31 476 PHE A N 1
ATOM 3776 C CA . PHE A 1 476 ? 28.922 20.062 9.273 1 98.31 476 PHE A CA 1
ATOM 3777 C C . PHE A 1 476 ? 27.781 19.625 8.344 1 98.31 476 PHE A C 1
ATOM 3779 O O . PHE A 1 476 ? 26.922 18.828 8.734 1 98.31 476 PHE A O 1
ATOM 3786 N N . PHE A 1 477 ? 27.688 20.141 7.195 1 98.56 477 PHE A N 1
ATOM 3787 C CA . PHE A 1 477 ? 26.859 19.797 6.055 1 98.56 477 PHE A CA 1
ATOM 3788 C C . PHE A 1 477 ? 27.641 19.875 4.758 1 98.56 477 PHE A C 1
ATOM 3790 O O . PHE A 1 477 ? 28.047 20.953 4.332 1 98.56 477 PHE A O 1
ATOM 3797 N N . ILE A 1 478 ? 27.922 18.734 4.184 1 98.38 478 ILE A N 1
ATOM 3798 C CA . ILE A 1 478 ? 28.844 18.641 3.053 1 98.38 478 ILE A CA 1
ATOM 3799 C C . ILE A 1 478 ? 28.172 17.938 1.887 1 98.38 478 ILE A C 1
ATOM 3801 O O . ILE A 1 478 ? 27.734 16.781 2.018 1 98.38 478 ILE A O 1
ATOM 3805 N N . THR A 1 479 ? 28.062 18.609 0.751 1 97.75 479 THR A N 1
ATOM 3806 C CA . THR A 1 479 ? 27.375 18.016 -0.388 1 97.75 479 THR A CA 1
ATOM 3807 C C . THR A 1 479 ? 28.328 17.844 -1.568 1 97.75 479 THR A C 1
ATOM 3809 O O . THR A 1 479 ? 27.938 17.344 -2.623 1 97.75 479 THR A O 1
ATOM 3812 N N . ASP A 1 480 ? 29.547 18.234 -1.438 1 96.25 480 ASP A N 1
ATOM 3813 C CA . ASP A 1 480 ? 30.453 18.25 -2.584 1 96.25 480 ASP A CA 1
ATOM 3814 C C . ASP A 1 480 ? 31.672 17.375 -2.34 1 96.25 480 ASP A C 1
ATOM 3816 O O . ASP A 1 480 ? 32.719 17.562 -2.963 1 96.25 480 ASP A O 1
ATOM 3820 N N . ASN A 1 481 ? 31.578 16.547 -1.339 1 96.62 481 ASN A N 1
ATOM 3821 C CA . ASN A 1 481 ? 32.656 15.578 -1.148 1 96.62 481 ASN A CA 1
ATOM 3822 C C . ASN A 1 481 ? 32.688 14.562 -2.289 1 96.62 481 ASN A C 1
ATOM 3824 O O . ASN A 1 481 ? 31.656 14.086 -2.746 1 96.62 481 ASN A O 1
ATOM 3828 N N . PRO A 1 482 ? 33.875 14.234 -2.838 1 95.44 482 PRO A N 1
ATOM 3829 C CA . PRO A 1 482 ? 33.969 13.32 -3.979 1 95.44 482 PRO A CA 1
ATOM 3830 C C . PRO A 1 482 ? 33.406 11.93 -3.676 1 95.44 482 PRO A C 1
ATOM 3832 O O . PRO A 1 482 ? 33.062 11.188 -4.598 1 95.44 482 PRO A O 1
ATOM 3835 N N . HIS A 1 483 ? 33.375 11.609 -2.406 1 96.19 483 HIS A N 1
ATOM 3836 C CA . HIS A 1 483 ? 32.938 10.266 -2.053 1 96.19 483 HIS A CA 1
ATOM 3837 C C . HIS A 1 483 ? 31.484 10.258 -1.59 1 96.19 483 HIS A C 1
ATOM 3839 O O . HIS A 1 483 ? 30.969 9.219 -1.167 1 96.19 483 HIS A O 1
ATOM 3845 N N . GLY A 1 484 ? 30.859 11.289 -1.61 1 97.5 484 GLY A N 1
ATOM 3846 C CA . GLY A 1 484 ? 29.469 11.359 -1.215 1 97.5 484 GLY A CA 1
ATOM 3847 C C . GLY A 1 484 ? 29.109 12.648 -0.494 1 97.5 484 GLY A C 1
ATOM 3848 O O . GLY A 1 484 ? 29.688 13.703 -0.783 1 97.5 484 GLY A O 1
ATOM 3849 N N . GLN A 1 485 ? 28.031 12.586 0.287 1 98.5 485 GLN A N 1
ATOM 3850 C CA . GLN A 1 485 ? 27.531 13.719 1.063 1 98.5 485 GLN A CA 1
ATOM 3851 C C . GLN A 1 485 ? 27.406 13.352 2.541 1 98.5 485 GLN A C 1
ATOM 3853 O O . GLN A 1 485 ? 27.438 12.172 2.902 1 98.5 485 GLN A O 1
ATOM 3858 N N . GLY A 1 486 ? 27.391 14.375 3.359 1 98.62 486 GLY A N 1
ATOM 3859 C CA . GLY A 1 486 ? 27.266 14.094 4.781 1 98.62 486 GLY A CA 1
ATOM 3860 C C . GLY A 1 486 ? 26.703 15.258 5.57 1 98.62 486 GLY A C 1
ATOM 3861 O O . GLY A 1 486 ? 26.828 16.406 5.156 1 98.62 486 GLY A O 1
ATOM 3862 N N . MET A 1 487 ? 26.047 14.945 6.648 1 98.81 487 MET A N 1
ATOM 3863 C CA . MET A 1 487 ? 25.578 15.922 7.625 1 98.81 487 MET A CA 1
ATOM 3864 C C . MET A 1 487 ? 25.812 15.43 9.047 1 98.81 487 MET A C 1
ATOM 3866 O O . MET A 1 487 ? 25.844 14.219 9.297 1 98.81 487 MET A O 1
ATOM 3870 N N . SER A 1 488 ? 26.016 16.297 9.93 1 98.69 488 SER A N 1
ATOM 3871 C CA . SER A 1 488 ? 26.328 15.992 11.32 1 98.69 488 SER A CA 1
ATOM 3872 C C . SER A 1 488 ? 25.828 17.094 12.25 1 98.69 488 SER A C 1
ATOM 3874 O O . SER A 1 488 ? 25.891 18.281 11.914 1 98.69 488 SER A O 1
ATOM 3876 N N . ALA A 1 489 ? 25.281 16.656 13.359 1 98.44 489 ALA A N 1
ATOM 3877 C CA . ALA A 1 489 ? 24.781 17.609 14.344 1 98.44 489 ALA A CA 1
ATOM 3878 C C . ALA A 1 489 ? 24.984 17.094 15.766 1 98.44 489 ALA A C 1
ATOM 3880 O O . ALA A 1 489 ? 25.125 15.891 15.977 1 98.44 489 ALA A O 1
ATOM 3881 N N . ARG A 1 490 ? 25 18 16.719 1 97.31 490 ARG A N 1
ATOM 3882 C CA . ARG A 1 490 ? 25.219 17.703 18.125 1 97.31 490 ARG A CA 1
ATOM 3883 C C . ARG A 1 490 ? 24.047 18.188 18.984 1 97.31 490 ARG A C 1
ATOM 3885 O O . ARG A 1 490 ? 23.484 19.25 18.719 1 97.31 490 ARG A O 1
ATOM 3892 N N . CYS A 1 491 ? 23.672 17.422 19.906 1 96.75 491 CYS A N 1
ATOM 3893 C CA . CYS A 1 491 ? 22.703 17.766 20.922 1 96.75 491 CYS A CA 1
ATOM 3894 C C . CYS A 1 491 ? 23.234 17.484 22.328 1 96.75 491 CYS A C 1
ATOM 3896 O O . CYS A 1 491 ? 23.5 16.328 22.672 1 96.75 491 CYS A O 1
ATOM 3898 N N . ASP A 1 492 ? 23.328 18.5 23.109 1 94.81 492 ASP A N 1
ATOM 3899 C CA . ASP A 1 492 ? 23.891 18.359 24.453 1 94.81 492 ASP A CA 1
ATOM 3900 C C . ASP A 1 492 ? 22.797 18.484 25.516 1 94.81 492 ASP A C 1
ATOM 3902 O O . ASP A 1 492 ? 21.953 19.375 25.438 1 94.81 492 ASP A O 1
ATOM 3906 N N . ASN A 1 493 ? 22.797 17.547 26.422 1 93.25 493 ASN A N 1
ATOM 3907 C CA . ASN A 1 493 ? 22 17.594 27.641 1 93.25 493 ASN A CA 1
ATOM 3908 C C . ASN A 1 493 ? 20.5 17.422 27.344 1 93.25 493 ASN A C 1
ATOM 3910 O O . ASN A 1 493 ? 19.656 17.984 28.047 1 93.25 493 ASN A O 1
ATOM 3914 N N . TYR A 1 494 ? 20.25 16.844 26.25 1 96.75 494 TYR A N 1
ATOM 3915 C CA . TYR A 1 494 ? 18.859 16.422 26.047 1 96.75 494 TYR A CA 1
ATOM 3916 C C . TYR A 1 494 ? 18.469 15.352 27.062 1 96.75 494 TYR A C 1
ATOM 3918 O O . TYR A 1 494 ? 17.281 15.148 27.328 1 96.75 494 TYR A O 1
ATOM 3926 N N . TRP A 1 495 ? 19.359 14.539 27.484 1 96.75 495 TRP A N 1
ATOM 3927 C CA . TRP A 1 495 ? 19.375 13.742 28.719 1 96.75 495 TRP A CA 1
ATOM 3928 C C . TRP A 1 495 ? 20.516 14.188 29.641 1 96.75 495 TRP A C 1
ATOM 3930 O O . TRP A 1 495 ? 21.641 14.406 29.188 1 96.75 495 TRP A O 1
ATOM 3940 N N . PRO A 1 496 ? 20.219 14.344 30.891 1 95.19 496 PRO A N 1
ATOM 3941 C CA . PRO A 1 496 ? 21.234 14.977 31.75 1 95.19 496 PRO A CA 1
ATOM 3942 C C . PRO A 1 496 ? 22.594 14.289 31.672 1 95.19 496 PRO A C 1
ATOM 3944 O O . PRO A 1 496 ? 22.703 13.086 31.922 1 95.19 496 PRO A O 1
ATOM 3947 N N . GLY A 1 497 ? 23.609 15.086 31.328 1 96.56 497 GLY A N 1
ATOM 3948 C CA . GLY A 1 497 ? 24.984 14.633 31.359 1 96.56 497 GLY A CA 1
ATOM 3949 C C . GLY A 1 497 ? 25.391 13.867 30.125 1 96.56 497 GLY A C 1
ATOM 3950 O O . GLY A 1 497 ? 26.5 13.336 30.047 1 96.56 497 GLY A O 1
ATOM 3951 N N . VAL A 1 498 ? 24.547 13.781 29.172 1 97.75 498 VAL A N 1
ATOM 3952 C CA . VAL A 1 498 ? 24.859 12.977 28 1 97.75 498 VAL A CA 1
ATOM 3953 C C . VAL A 1 498 ? 25.031 13.891 26.781 1 97.75 498 VAL A C 1
ATOM 3955 O O . VAL A 1 498 ? 24.141 14.688 26.469 1 97.75 498 VAL A O 1
ATOM 3958 N N . ARG A 1 499 ? 26.156 13.859 26.141 1 96.88 499 ARG A N 1
ATOM 3959 C CA . ARG A 1 499 ? 26.406 14.508 24.859 1 96.88 499 ARG A CA 1
ATOM 3960 C C . ARG A 1 499 ? 26.125 13.547 23.703 1 96.88 499 ARG A C 1
ATOM 3962 O O . ARG A 1 499 ? 26.547 12.391 23.734 1 96.88 499 ARG A O 1
ATOM 3969 N N . GLN A 1 500 ? 25.406 14.062 22.734 1 97.62 500 GLN A N 1
ATOM 3970 C CA . GLN A 1 500 ? 25.062 13.242 21.578 1 97.62 500 GLN A CA 1
ATOM 3971 C C . GLN A 1 500 ? 25.5 13.898 20.281 1 97.62 500 GLN A C 1
ATOM 3973 O O . GLN A 1 500 ? 25.406 15.117 20.125 1 97.62 500 GLN A O 1
ATOM 3978 N N . GLN A 1 501 ? 26.047 13.164 19.406 1 98 501 GLN A N 1
ATOM 3979 C CA . GLN A 1 501 ? 26.375 13.602 18.047 1 98 501 GLN A CA 1
ATOM 3980 C C . GLN A 1 501 ? 25.969 12.539 17.031 1 98 501 GLN A C 1
ATOM 3982 O O . GLN A 1 501 ? 26.312 11.359 17.188 1 98 501 GLN A O 1
ATOM 3987 N N . ARG A 1 502 ? 25.172 12.922 16.047 1 98.62 502 ARG A N 1
ATOM 3988 C CA . ARG A 1 502 ? 24.812 12.008 14.969 1 98.62 502 ARG A CA 1
ATOM 3989 C C . ARG A 1 502 ? 25.406 12.477 13.641 1 98.62 502 ARG A C 1
ATOM 3991 O O . ARG A 1 502 ? 25.312 13.664 13.297 1 98.62 502 ARG A O 1
ATOM 3998 N N . THR A 1 503 ? 26.125 11.672 12.992 1 98.75 503 THR A N 1
ATOM 3999 C CA . THR A 1 503 ? 26.672 11.891 11.656 1 98.75 503 THR A CA 1
ATOM 4000 C C . THR A 1 503 ? 26.078 10.898 10.664 1 98.75 503 THR A C 1
ATOM 4002 O O . THR A 1 503 ? 26.141 9.688 10.883 1 98.75 503 THR A O 1
ATOM 4005 N N . VAL A 1 504 ? 25.484 11.398 9.641 1 98.88 504 VAL A N 1
ATOM 4006 C CA . VAL A 1 504 ? 24.906 10.578 8.586 1 98.88 504 VAL A CA 1
ATOM 4007 C C . VAL A 1 504 ? 25.625 10.844 7.266 1 98.88 504 VAL A C 1
ATOM 4009 O O . VAL A 1 504 ? 25.672 11.984 6.797 1 98.88 504 VAL A O 1
ATOM 4012 N N . LEU A 1 505 ? 26.203 9.867 6.707 1 98.81 505 LEU A N 1
ATOM 4013 C CA . LEU A 1 505 ? 26.875 9.977 5.422 1 98.81 505 LEU A CA 1
ATOM 4014 C C . LEU A 1 505 ? 26.125 9.18 4.348 1 98.81 505 LEU A C 1
ATOM 4016 O O . LEU A 1 505 ? 25.656 8.07 4.605 1 98.81 505 LEU A O 1
ATOM 4020 N N . LEU A 1 506 ? 25.875 9.766 3.262 1 98.38 506 LEU A N 1
ATOM 4021 C CA . LEU A 1 506 ? 25.406 9.117 2.039 1 98.38 506 LEU A CA 1
ATOM 4022 C C . LEU A 1 506 ? 26.547 8.898 1.065 1 98.38 506 LEU A C 1
ATOM 4024 O O . LEU A 1 506 ? 26.891 9.781 0.276 1 98.38 506 LEU A O 1
ATOM 4028 N N . LEU A 1 507 ? 27.078 7.668 1.026 1 98.19 507 LEU A N 1
ATOM 4029 C CA . LEU A 1 507 ? 28.359 7.406 0.382 1 98.19 507 LEU A CA 1
ATOM 4030 C C . LEU A 1 507 ? 28.156 6.727 -0.968 1 98.19 507 LEU A C 1
ATOM 4032 O O . LEU A 1 507 ? 27.297 5.84 -1.103 1 98.19 507 LEU A O 1
ATOM 4036 N N . ASN A 1 508 ? 28.891 7.172 -1.944 1 95.38 508 ASN A N 1
ATOM 4037 C CA . ASN A 1 508 ? 29 6.48 -3.225 1 95.38 508 ASN A CA 1
ATOM 4038 C C . ASN A 1 508 ? 30.141 5.473 -3.221 1 95.38 508 ASN A C 1
ATOM 4040 O O . ASN A 1 508 ? 31.312 5.855 -3.355 1 95.38 508 ASN A O 1
ATOM 4044 N N . VAL A 1 509 ? 29.812 4.277 -3.062 1 94.38 509 VAL A N 1
ATOM 4045 C CA . VAL A 1 509 ? 30.844 3.25 -3.037 1 94.38 509 VAL A CA 1
ATOM 4046 C C . VAL A 1 509 ? 30.625 2.254 -4.172 1 94.38 509 VAL A C 1
ATOM 4048 O O . VAL A 1 509 ? 29.469 1.926 -4.492 1 94.38 509 VAL A O 1
ATOM 4051 N N . PRO A 1 510 ? 31.625 1.767 -4.859 1 90.69 510 PRO A N 1
ATOM 4052 C CA . PRO A 1 510 ? 31.484 0.901 -6.031 1 90.69 510 PRO A CA 1
ATOM 4053 C C . PRO A 1 510 ? 30.812 -0.433 -5.703 1 90.69 510 PRO A C 1
ATOM 4055 O O . PRO A 1 510 ? 30.219 -1.061 -6.578 1 90.69 510 PRO A O 1
ATOM 4058 N N . GLN A 1 511 ? 30.938 -0.842 -4.434 1 92.69 511 GLN A N 1
ATOM 4059 C CA . GLN A 1 511 ? 30.438 -2.146 -4.02 1 92.69 511 GLN A CA 1
ATOM 4060 C C . GLN A 1 511 ? 28.906 -2.15 -3.953 1 92.69 511 GLN A C 1
ATOM 4062 O O . GLN A 1 511 ? 28.281 -3.213 -3.984 1 92.69 511 GLN A O 1
ATOM 4067 N N . CYS A 1 512 ? 28.266 -1.022 -3.805 1 94.31 512 CYS A N 1
ATOM 4068 C CA . CYS A 1 512 ? 26.828 -0.909 -3.654 1 94.31 512 CYS A CA 1
ATOM 4069 C C . CYS A 1 512 ? 26.203 -0.205 -4.855 1 94.31 512 CYS A C 1
ATOM 4071 O O . CYS A 1 512 ? 26.719 0.815 -5.316 1 94.31 512 CYS A O 1
ATOM 4073 N N . LYS A 1 513 ? 25.078 -0.735 -5.352 1 91.31 513 LYS A N 1
ATOM 4074 C CA . LYS A 1 513 ? 24.391 -0.143 -6.496 1 91.31 513 LYS A CA 1
ATOM 4075 C C . LYS A 1 513 ? 23.703 1.159 -6.109 1 91.31 513 LYS A C 1
ATOM 4077 O O . LYS A 1 513 ? 23.469 2.02 -6.961 1 91.31 513 LYS A O 1
ATOM 4082 N N . LYS A 1 514 ? 23.312 1.299 -4.875 1 95.5 514 LYS A N 1
ATOM 4083 C CA . LYS A 1 514 ? 22.719 2.506 -4.293 1 95.5 514 LYS A CA 1
ATOM 4084 C C . LYS A 1 514 ? 23.656 3.115 -3.25 1 95.5 514 LYS A C 1
ATOM 4086 O O . LYS A 1 514 ? 24.547 2.439 -2.736 1 95.5 514 LYS A O 1
ATOM 4091 N N . PRO A 1 515 ? 23.406 4.418 -3.01 1 97.06 515 PRO A N 1
ATOM 4092 C CA . PRO A 1 515 ? 24.281 5.02 -1.988 1 97.06 515 PRO A CA 1
ATOM 4093 C C . PRO A 1 515 ? 24.188 4.301 -0.644 1 97.06 515 PRO A C 1
ATOM 4095 O O . PRO A 1 515 ? 23.094 3.904 -0.225 1 97.06 515 PRO A O 1
ATOM 4098 N N . LEU A 1 516 ? 25.344 4.086 -0.082 1 98.19 516 LEU A N 1
ATOM 4099 C CA . LEU A 1 516 ? 25.422 3.48 1.244 1 98.19 516 LEU A CA 1
ATOM 4100 C C . LEU A 1 516 ? 25.25 4.535 2.332 1 98.19 516 LEU A C 1
ATOM 4102 O O . LEU A 1 516 ? 25.969 5.543 2.338 1 98.19 516 LEU A O 1
ATOM 4106 N N . VAL A 1 517 ? 24.297 4.316 3.213 1 98.69 517 VAL A N 1
ATOM 4107 C CA . VAL A 1 517 ? 24.156 5.219 4.352 1 98.69 517 VAL A CA 1
ATOM 4108 C C . VAL A 1 517 ? 25.016 4.734 5.508 1 98.69 517 VAL A C 1
ATOM 4110 O O . VAL A 1 517 ? 24.938 3.572 5.914 1 98.69 517 VAL A O 1
ATOM 4113 N N . LEU A 1 518 ? 25.891 5.543 5.969 1 98.81 518 LEU A N 1
ATOM 4114 C CA . LEU A 1 518 ? 26.594 5.293 7.223 1 98.81 518 LEU A CA 1
ATOM 4115 C C . LEU A 1 518 ? 26.094 6.219 8.32 1 98.81 518 LEU A C 1
ATOM 4117 O O . LEU A 1 518 ? 26.188 7.441 8.211 1 98.81 518 LEU A O 1
ATOM 4121 N N . ASP A 1 519 ? 25.5 5.652 9.281 1 98.81 519 ASP A N 1
ATOM 4122 C CA . ASP A 1 519 ? 24.922 6.367 10.414 1 98.81 519 ASP A CA 1
ATOM 4123 C C . ASP A 1 519 ? 25.781 6.199 11.664 1 98.81 519 ASP A C 1
ATOM 4125 O O . ASP A 1 519 ? 25.906 5.094 12.195 1 98.81 519 ASP A O 1
ATOM 4129 N N . LEU A 1 520 ? 26.391 7.258 12.078 1 98.56 520 LEU A N 1
ATOM 4130 C CA . LEU A 1 520 ? 27.219 7.277 13.281 1 98.56 520 LEU A CA 1
ATOM 4131 C C . LEU A 1 520 ? 26.547 8.078 14.391 1 98.56 520 LEU A C 1
ATOM 4133 O O . LEU A 1 520 ? 26.375 9.289 14.273 1 98.56 520 LEU A O 1
ATOM 4137 N N . PHE A 1 521 ? 26.172 7.395 15.422 1 98.44 521 PHE A N 1
ATOM 4138 C CA . PHE A 1 521 ? 25.547 8.039 16.578 1 98.44 521 PHE A CA 1
ATOM 4139 C C . PHE A 1 521 ? 26.438 7.914 17.812 1 98.44 521 PHE A C 1
ATOM 4141 O O . PHE A 1 521 ? 26.562 6.832 18.391 1 98.44 521 PHE A O 1
ATOM 4148 N N . SER A 1 522 ? 27.031 8.961 18.203 1 97.31 522 SER A N 1
ATOM 4149 C CA . SER A 1 522 ? 27.969 8.992 19.312 1 97.31 522 SER A CA 1
ATOM 4150 C C . SER A 1 522 ? 27.312 9.531 20.578 1 97.31 522 SER A C 1
ATOM 4152 O O . SER A 1 522 ? 26.594 10.531 20.547 1 97.31 522 SER A O 1
ATOM 4154 N N . LEU A 1 523 ? 27.516 8.82 21.656 1 97.19 523 LEU A N 1
ATOM 4155 C CA . LEU A 1 523 ? 27.047 9.211 22.969 1 97.19 523 LEU A CA 1
ATOM 4156 C C . LEU A 1 523 ? 28.203 9.266 23.969 1 97.19 523 LEU A C 1
ATOM 4158 O O . LEU A 1 523 ? 29.031 8.344 24.016 1 97.19 523 LEU A O 1
ATOM 4162 N N . SER A 1 524 ? 28.266 10.336 24.688 1 96.62 524 SER A N 1
ATOM 4163 C CA . SER A 1 524 ? 29.328 10.484 25.688 1 96.62 524 SER A CA 1
ATOM 4164 C C . SER A 1 524 ? 28.766 10.969 27.016 1 96.62 524 SER A C 1
ATOM 4166 O O . SER A 1 524 ? 27.969 11.906 27.062 1 96.62 524 SER A O 1
ATOM 4168 N N . SER A 1 525 ? 29.125 10.297 28.016 1 97.06 525 SER A N 1
ATOM 4169 C CA . SER A 1 525 ? 28.703 10.633 29.375 1 97.06 525 SER A CA 1
ATOM 4170 C C . SER A 1 525 ? 29.75 10.195 30.406 1 97.06 525 SER A C 1
ATOM 4172 O O . SER A 1 525 ? 30.562 9.32 30.125 1 97.06 525 SER A O 1
ATOM 4174 N N . SER A 1 526 ? 29.781 10.836 31.578 1 96.56 526 SER A N 1
ATOM 4175 C CA . SER A 1 526 ? 30.625 10.391 32.688 1 96.56 526 SER A CA 1
ATOM 4176 C C . SER A 1 526 ? 30.031 9.18 33.406 1 96.56 526 SER A C 1
ATOM 4178 O O . SER A 1 526 ? 30.734 8.469 34.125 1 96.56 526 SER A O 1
ATOM 4180 N N . ASP A 1 527 ? 28.797 8.883 33.219 1 96.94 527 ASP A N 1
ATOM 4181 C CA . ASP A 1 527 ? 28.078 7.797 33.875 1 96.94 527 ASP A CA 1
ATOM 4182 C C . ASP A 1 527 ? 27.734 6.684 32.875 1 96.94 527 ASP A C 1
ATOM 4184 O O . ASP A 1 527 ? 27.766 6.895 31.672 1 96.94 527 ASP A O 1
ATOM 4188 N N . GLN A 1 528 ? 27.422 5.543 33.5 1 97.19 528 GLN A N 1
ATOM 4189 C CA . GLN A 1 528 ? 26.938 4.43 32.688 1 97.19 528 GLN A CA 1
ATOM 4190 C C . GLN A 1 528 ? 25.438 4.586 32.406 1 97.19 528 GLN A C 1
ATOM 4192 O O . GLN A 1 528 ? 24.672 5.02 33.25 1 97.19 528 GLN A O 1
ATOM 4197 N N . HIS A 1 529 ? 25.078 4.273 31.156 1 98.12 529 HIS A N 1
ATOM 4198 C CA . HIS A 1 529 ? 23.688 4.352 30.734 1 98.12 529 HIS A CA 1
ATOM 4199 C C . HIS A 1 529 ? 23.297 3.166 29.844 1 98.12 529 HIS A C 1
ATOM 4201 O O . HIS A 1 529 ? 24.172 2.451 29.359 1 98.12 529 HIS A O 1
ATOM 4207 N N . GLN A 1 530 ? 22.016 2.871 29.75 1 98.25 530 GLN A N 1
ATOM 4208 C CA . GLN A 1 530 ? 21.453 2.037 28.703 1 98.25 530 GLN A CA 1
ATOM 4209 C C . GLN A 1 530 ? 21.062 2.875 27.484 1 98.25 530 GLN A C 1
ATOM 4211 O O . GLN A 1 530 ? 20.422 3.922 27.625 1 98.25 530 GLN A O 1
ATOM 4216 N N . TYR A 1 531 ? 21.516 2.5 26.344 1 98.5 531 TYR A N 1
ATOM 4217 C CA . TYR A 1 531 ? 21.188 3.203 25.109 1 98.5 531 TYR A CA 1
ATOM 4218 C C . TYR A 1 531 ? 20.406 2.297 24.156 1 98.5 531 TYR A C 1
ATOM 4220 O O . TYR A 1 531 ? 20.781 1.141 23.953 1 98.5 531 TYR A O 1
ATOM 4228 N N . ASP A 1 532 ? 19.281 2.746 23.641 1 98.69 532 ASP A N 1
ATOM 4229 C CA . ASP A 1 532 ? 18.5 2.053 22.609 1 98.69 532 ASP A CA 1
ATOM 4230 C C . ASP A 1 532 ? 18.531 2.822 21.297 1 98.69 532 ASP A C 1
ATOM 4232 O O . ASP A 1 532 ? 17.969 3.916 21.203 1 98.69 532 ASP A O 1
ATOM 4236 N N . TYR A 1 533 ? 19.234 2.303 20.312 1 98.38 533 TYR A N 1
ATOM 4237 C CA . TYR A 1 533 ? 19.188 2.811 18.938 1 98.38 533 TYR A CA 1
ATOM 4238 C C . TYR A 1 533 ? 17.984 2.268 18.188 1 98.38 533 TYR A C 1
ATOM 4240 O O . TYR A 1 533 ? 17.922 1.075 17.891 1 98.38 533 TYR A O 1
ATOM 4248 N N . CYS A 1 534 ? 17 3.18 17.906 1 98.5 534 CYS A N 1
ATOM 4249 C CA . CYS A 1 534 ? 15.688 2.762 17.422 1 98.5 534 CYS A CA 1
ATOM 4250 C C . CYS A 1 534 ? 15.609 2.891 15.898 1 98.5 534 CYS A C 1
ATOM 4252 O O . CYS A 1 534 ? 15.969 3.932 15.344 1 98.5 534 CYS A O 1
ATOM 4254 N N . LEU A 1 535 ?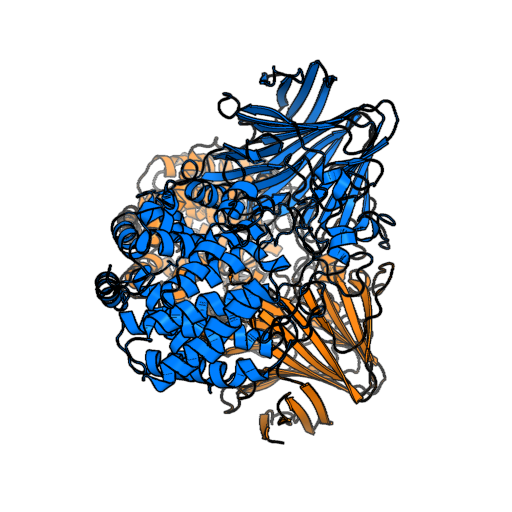 15.125 1.873 15.195 1 98 535 LEU A N 1
ATOM 4255 C CA . LEU A 1 535 ? 14.773 1.867 13.781 1 98 535 LEU A CA 1
ATOM 4256 C C . LEU A 1 535 ? 13.312 1.48 13.578 1 98 535 LEU A C 1
ATOM 4258 O O . LEU A 1 535 ? 12.891 0.4 14 1 98 535 LEU A O 1
ATOM 4262 N N . HIS A 1 536 ? 12.57 2.379 13.016 1 97.5 536 HIS A N 1
ATOM 4263 C CA . HIS A 1 536 ? 11.164 2.119 12.711 1 97.5 536 HIS A CA 1
ATOM 4264 C C . HIS A 1 536 ? 10.961 1.905 11.219 1 97.5 536 HIS A C 1
ATOM 4266 O O . HIS A 1 536 ? 11.594 2.572 10.398 1 97.5 536 HIS A O 1
ATOM 4272 N N . GLY A 1 537 ? 10.141 0.981 10.898 1 94.12 537 GLY A N 1
ATOM 4273 C CA . GLY A 1 537 ? 9.906 0.727 9.484 1 94.12 537 GLY A CA 1
ATOM 4274 C C . GLY A 1 537 ? 8.594 0.01 9.219 1 94.12 537 GLY A C 1
ATOM 4275 O O . GLY A 1 537 ? 7.652 0.109 10.008 1 94.12 537 GLY A O 1
ATOM 4276 N N . ARG A 1 538 ? 8.406 -0.529 8.031 1 93.88 538 ARG A N 1
ATOM 4277 C CA . ARG A 1 538 ? 7.312 -1.367 7.555 1 93.88 538 ARG A CA 1
ATOM 4278 C C . ARG A 1 538 ? 7.844 -2.611 6.848 1 93.88 538 ARG A C 1
ATOM 4280 O O . ARG A 1 538 ? 9.047 -2.742 6.633 1 93.88 538 ARG A O 1
ATOM 4287 N N . GLY A 1 539 ? 6.961 -3.434 6.562 1 93 539 GLY A N 1
ATOM 4288 C CA . GLY A 1 539 ? 7.332 -4.609 5.793 1 93 539 GLY A CA 1
ATOM 4289 C C . GLY A 1 539 ? 7.578 -5.836 6.656 1 93 539 GLY A C 1
ATOM 4290 O O . GLY A 1 539 ? 6.988 -5.977 7.727 1 93 539 GLY A O 1
ATOM 4291 N N . GLN A 1 540 ? 8.438 -6.754 6.125 1 94.31 540 GLN A N 1
ATOM 4292 C CA . GLN A 1 540 ? 8.633 -8.062 6.738 1 94.31 540 GLN A CA 1
ATOM 4293 C C . GLN A 1 540 ? 10.102 -8.289 7.082 1 94.31 540 GLN A C 1
ATOM 4295 O O . GLN A 1 540 ? 10.984 -8.016 6.266 1 94.31 540 GLN A O 1
ATOM 4300 N N . LEU A 1 541 ? 10.344 -8.734 8.305 1 96.5 541 LEU A N 1
ATOM 4301 C CA . LEU A 1 541 ? 11.688 -9.188 8.664 1 96.5 541 LEU A CA 1
ATOM 4302 C C . LEU A 1 541 ? 12.102 -10.383 7.82 1 96.5 541 LEU A C 1
ATOM 4304 O O . LEU A 1 541 ? 11.391 -11.391 7.766 1 96.5 541 LEU A O 1
ATOM 4308 N N . ILE A 1 542 ? 13.195 -10.312 7.133 1 95.75 542 ILE A N 1
ATOM 4309 C CA . ILE A 1 542 ? 13.664 -11.359 6.238 1 95.75 542 ILE A CA 1
ATOM 4310 C C . ILE A 1 542 ? 14.734 -12.195 6.941 1 95.75 542 ILE A C 1
ATOM 4312 O O . ILE A 1 542 ? 14.688 -13.43 6.895 1 95.75 542 ILE A O 1
ATOM 4316 N N . ASN A 1 543 ? 15.648 -11.43 7.578 1 94.44 543 ASN A N 1
ATOM 4317 C CA . ASN A 1 543 ? 16.781 -12.141 8.18 1 94.44 543 ASN A CA 1
ATOM 4318 C C . ASN A 1 543 ? 17.453 -11.297 9.266 1 94.44 543 ASN A C 1
ATOM 4320 O O . ASN A 1 543 ? 17.406 -10.07 9.227 1 94.44 543 ASN A O 1
ATOM 4324 N N . ALA A 1 544 ? 17.938 -11.938 10.297 1 95.31 544 ALA A N 1
ATOM 4325 C CA . ALA A 1 544 ? 18.828 -11.375 11.312 1 95.31 544 ALA A CA 1
ATOM 4326 C C . ALA A 1 544 ? 20.078 -12.234 11.492 1 95.31 544 ALA A C 1
ATOM 4328 O O . ALA A 1 544 ? 20.016 -13.461 11.383 1 95.31 544 ALA A O 1
ATOM 4329 N N . SER A 1 545 ? 21.172 -11.562 11.703 1 94.06 545 SER A N 1
ATOM 4330 C CA . SER A 1 545 ? 22.438 -12.289 11.766 1 94.06 545 SER A CA 1
ATOM 4331 C C . SER A 1 545 ? 22.562 -13.062 13.07 1 94.06 545 SER A C 1
ATOM 4333 O O . SER A 1 545 ? 23.422 -13.938 13.203 1 94.06 545 SER A O 1
ATOM 4335 N N . MET A 1 546 ? 21.797 -12.766 14.086 1 93.31 546 MET A N 1
ATOM 4336 C CA . MET A 1 546 ? 21.797 -13.484 15.359 1 93.31 546 MET A CA 1
ATOM 4337 C C . MET A 1 546 ? 20.484 -14.234 15.562 1 93.31 546 MET A C 1
ATOM 4339 O O . MET A 1 546 ? 19.453 -13.828 15.047 1 93.31 546 MET A O 1
ATOM 4343 N N . PRO A 1 547 ? 20.578 -15.312 16.312 1 94 547 PRO A N 1
ATOM 4344 C CA . PRO A 1 547 ? 19.312 -15.984 16.641 1 94 547 PRO A CA 1
ATOM 4345 C C . PRO A 1 547 ? 18.359 -15.094 17.438 1 94 547 PRO A C 1
ATOM 4347 O O . PRO A 1 547 ? 18.812 -14.344 18.312 1 94 547 PRO A O 1
ATOM 4350 N N . LEU A 1 548 ? 17.141 -15.141 17.078 1 95.81 548 LEU A N 1
ATOM 4351 C CA . LEU A 1 548 ? 16.109 -14.406 17.797 1 95.81 548 LEU A CA 1
ATOM 4352 C C . LEU A 1 548 ? 15.305 -15.328 18.703 1 95.81 548 LEU A C 1
ATOM 4354 O O . LEU A 1 548 ? 14.82 -16.375 18.266 1 95.81 548 LEU A O 1
ATOM 4358 N N . ASN A 1 549 ? 15.297 -15.031 19.938 1 95.88 549 ASN A N 1
ATOM 4359 C CA . ASN A 1 549 ? 14.438 -15.719 20.906 1 95.88 549 ASN A CA 1
ATOM 4360 C C . ASN A 1 549 ? 13.055 -15.07 20.984 1 95.88 549 ASN A C 1
ATOM 4362 O O . ASN A 1 549 ? 12.898 -14.031 21.625 1 95.88 549 ASN A O 1
ATOM 4366 N N . SER A 1 550 ? 12.086 -15.773 20.359 1 92.69 550 SER A N 1
ATOM 4367 C CA . SER A 1 550 ? 10.742 -15.219 20.312 1 92.69 550 SER A CA 1
ATOM 4368 C C . SER A 1 550 ? 9.945 -15.594 21.562 1 92.69 550 SER A C 1
ATOM 4370 O O . SER A 1 550 ? 10.102 -16.688 22.094 1 92.69 550 SER A O 1
ATOM 4372 N N . ASN A 1 551 ? 9.086 -14.75 21.953 1 87.88 551 ASN A N 1
ATOM 4373 C CA . ASN A 1 551 ? 8.258 -14.984 23.141 1 87.88 551 ASN A CA 1
ATOM 4374 C C . ASN A 1 551 ? 6.977 -15.727 22.797 1 87.88 551 ASN A C 1
ATOM 4376 O O . ASN A 1 551 ? 6.348 -15.445 21.766 1 87.88 551 ASN A O 1
ATOM 4380 N N . LYS A 1 552 ? 6.605 -16.656 23.641 1 90.69 552 LYS A N 1
ATOM 4381 C CA . LYS A 1 552 ? 5.363 -17.406 23.453 1 90.69 552 LYS A CA 1
ATOM 4382 C C . LYS A 1 552 ? 4.148 -16.516 23.703 1 90.69 552 LYS A C 1
ATOM 4384 O O . LYS A 1 552 ? 3.057 -16.781 23.188 1 90.69 552 LYS A O 1
ATOM 4389 N N . SER A 1 553 ? 4.387 -15.531 24.547 1 95.25 553 SER A N 1
ATOM 4390 C CA . SER A 1 553 ? 3.42 -14.477 24.828 1 95.25 553 SER A CA 1
ATOM 4391 C C . SER A 1 553 ? 4.062 -13.094 24.719 1 95.25 553 SER A C 1
ATOM 4393 O O . SER A 1 553 ? 5.254 -12.938 24.984 1 95.25 553 SER A O 1
ATOM 4395 N N . TRP A 1 554 ? 3.299 -12.18 24.281 1 96.88 554 TRP A N 1
ATOM 4396 C CA . TRP A 1 554 ? 3.832 -10.828 24.156 1 96.88 554 TRP A CA 1
ATOM 4397 C C . TRP A 1 554 ? 3.416 -9.961 25.344 1 96.88 554 TRP A C 1
ATOM 4399 O O . TRP A 1 554 ? 2.24 -9.938 25.719 1 96.88 554 TRP A O 1
ATOM 4409 N N . GLN A 1 555 ? 4.371 -9.367 25.922 1 97.5 555 GLN A N 1
ATOM 4410 C CA . GLN A 1 555 ? 4.191 -8.344 26.953 1 97.5 555 GLN A CA 1
ATOM 4411 C C . GLN A 1 555 ? 4.707 -6.988 26.484 1 97.5 555 GLN A C 1
ATOM 4413 O O . GLN A 1 555 ? 5.496 -6.914 25.531 1 97.5 555 GLN A O 1
ATOM 4418 N N . PRO A 1 556 ? 4.148 -5.906 27.094 1 97.94 556 PRO A N 1
ATOM 4419 C CA . PRO A 1 556 ? 4.754 -4.613 26.766 1 97.94 556 PRO A CA 1
ATOM 4420 C C . PRO A 1 556 ? 6.262 -4.59 27 1 97.94 556 PRO A C 1
ATOM 4422 O O . PRO A 1 556 ? 6.742 -5.195 27.969 1 97.94 556 PRO A O 1
ATOM 4425 N N . LEU A 1 557 ? 6.992 -3.9 26.188 1 98.31 557 LEU A N 1
ATOM 4426 C CA . LEU A 1 557 ? 8.445 -3.834 26.25 1 98.31 557 LEU A CA 1
ATOM 4427 C C . LEU A 1 557 ? 8.906 -3.115 27.516 1 98.31 557 LEU A C 1
ATOM 4429 O O . LEU A 1 557 ? 10.008 -3.363 28.016 1 98.31 557 LEU A O 1
ATOM 4433 N N . GLY A 1 558 ? 8.133 -2.213 28 1 98.12 558 GLY A N 1
ATOM 4434 C CA . GLY A 1 558 ? 8.391 -1.436 29.188 1 98.12 558 GLY A CA 1
ATOM 4435 C C . GLY A 1 558 ? 7.137 -0.855 29.812 1 98.12 558 GLY A C 1
ATOM 4436 O O . GLY A 1 558 ? 6.023 -1.201 29.422 1 98.12 558 GLY A O 1
ATOM 4437 N N . GLU A 1 559 ? 7.281 0.061 30.734 1 97.06 559 GLU A N 1
ATOM 4438 C CA . GLU A 1 559 ? 6.129 0.478 31.531 1 97.06 559 GLU A CA 1
ATOM 4439 C C . GLU A 1 559 ? 5.754 1.927 31.234 1 97.06 559 GLU A C 1
ATOM 4441 O O . GLU A 1 559 ? 4.648 2.365 31.578 1 97.06 559 GLU A O 1
ATOM 4446 N N . LYS A 1 560 ? 6.656 2.645 30.688 1 97.75 560 LYS A N 1
ATOM 4447 C CA . LYS A 1 560 ? 6.395 4.07 30.5 1 97.75 560 LYS A CA 1
ATOM 4448 C C . LYS A 1 560 ? 7.219 4.641 29.359 1 97.75 560 LYS A C 1
ATOM 4450 O O . LYS A 1 560 ? 7.949 3.908 28.688 1 97.75 560 LYS A O 1
ATOM 4455 N N . ASN A 1 561 ? 7.059 5.957 29.047 1 98.56 561 ASN A N 1
ATOM 4456 C CA . ASN A 1 561 ? 7.84 6.734 28.094 1 98.56 561 ASN A CA 1
ATOM 4457 C C . ASN A 1 561 ? 7.766 6.133 26.688 1 98.56 561 ASN A C 1
ATOM 4459 O O . ASN A 1 561 ? 8.758 6.141 25.953 1 98.56 561 ASN A O 1
ATOM 4463 N N . GLY A 1 562 ? 6.648 5.605 26.344 1 98.56 562 GLY A N 1
ATOM 4464 C CA . GLY A 1 562 ? 6.422 5.055 25.031 1 98.56 562 GLY A CA 1
ATOM 4465 C C . GLY A 1 562 ? 6.652 3.557 24.953 1 98.56 562 GLY A C 1
ATOM 4466 O O . GLY A 1 562 ? 6.047 2.865 24.125 1 98.56 562 GLY A O 1
ATOM 4467 N N . TYR A 1 563 ? 7.484 2.98 25.891 1 98.75 563 TYR A N 1
ATOM 4468 C CA . TYR A 1 563 ? 7.828 1.563 25.859 1 98.75 563 TYR A CA 1
ATOM 4469 C C . TYR A 1 563 ? 6.613 0.7 26.188 1 98.75 563 TYR A C 1
ATOM 4471 O O . TYR A 1 563 ? 6.543 -0.459 25.766 1 98.75 563 TYR A O 1
ATOM 4479 N N . GLN A 1 564 ? 5.652 1.202 26.953 1 98.38 564 GLN A N 1
ATOM 4480 C CA . GLN A 1 564 ? 4.453 0.46 27.328 1 98.38 564 GLN A CA 1
ATOM 4481 C C . GLN A 1 564 ? 3.582 0.175 26.109 1 98.38 564 GLN A C 1
ATOM 4483 O O . GLN A 1 564 ? 2.658 -0.64 26.172 1 98.38 564 GLN A O 1
ATOM 4488 N N . HIS A 1 565 ? 3.832 0.862 24.969 1 98.38 565 HIS A N 1
ATOM 4489 C CA . HIS A 1 565 ? 3.018 0.703 23.766 1 98.38 565 HIS A CA 1
ATOM 4490 C C . HIS A 1 565 ? 3.725 -0.165 22.734 1 98.38 565 HIS A C 1
ATOM 4492 O O . HIS A 1 565 ? 3.236 -0.324 21.609 1 98.38 565 HIS A O 1
ATOM 4498 N N . LEU A 1 566 ? 4.883 -0.715 23.047 1 98.62 566 LEU A N 1
ATOM 4499 C CA . LEU A 1 566 ? 5.621 -1.646 22.203 1 98.62 566 LEU A CA 1
ATOM 4500 C C . LEU A 1 566 ? 5.535 -3.066 22.75 1 98.62 566 LEU A C 1
ATOM 4502 O O . LEU A 1 566 ? 5.793 -3.293 23.938 1 98.62 566 LEU A O 1
ATOM 4506 N N . TRP A 1 567 ? 5.113 -3.955 21.922 1 98.06 567 TRP A N 1
ATOM 4507 C CA . TRP A 1 567 ? 5.172 -5.367 22.281 1 98.06 567 TRP A CA 1
ATOM 4508 C C . TRP A 1 567 ? 6.613 -5.871 22.266 1 98.06 567 TRP A C 1
ATOM 4510 O O . TRP A 1 567 ? 7.375 -5.566 21.344 1 98.06 567 TRP A O 1
ATOM 4520 N N . ASP A 1 568 ? 6.984 -6.598 23.297 1 98.19 568 ASP A N 1
ATOM 4521 C CA . ASP A 1 568 ? 8.25 -7.316 23.312 1 98.19 568 ASP A CA 1
ATOM 4522 C C . ASP A 1 568 ? 8.141 -8.633 22.547 1 98.19 568 ASP A C 1
ATOM 4524 O O . ASP A 1 568 ? 7.805 -9.672 23.125 1 98.19 568 ASP A O 1
ATOM 4528 N N . CYS A 1 569 ? 8.539 -8.648 21.312 1 97.62 569 CYS A N 1
ATOM 4529 C CA . CYS A 1 569 ? 8.258 -9.773 20.422 1 97.62 569 CYS A CA 1
ATOM 4530 C C . CYS A 1 569 ? 9.383 -10.797 20.469 1 97.62 569 CYS A C 1
ATOM 4532 O O . CYS A 1 569 ? 9.125 -12 20.594 1 97.62 569 CYS A O 1
ATOM 4534 N N . ALA A 1 570 ? 10.594 -10.359 20.344 1 97.88 570 ALA A N 1
ATOM 4535 C CA . ALA A 1 570 ? 11.758 -11.242 20.328 1 97.88 570 ALA A CA 1
ATOM 4536 C C . ALA A 1 570 ? 13.031 -10.469 20.656 1 97.88 570 ALA A C 1
ATOM 4538 O O . ALA A 1 570 ? 13.062 -9.242 20.578 1 97.88 570 ALA A O 1
ATOM 4539 N N . ARG A 1 571 ? 14.078 -11.188 21.047 1 97.44 571 ARG A N 1
ATOM 4540 C CA . ARG A 1 571 ? 15.375 -10.594 21.359 1 97.44 571 ARG A CA 1
ATOM 4541 C C . ARG A 1 571 ? 16.516 -11.484 20.875 1 97.44 571 ARG A C 1
ATOM 4543 O O . ARG A 1 571 ? 16.375 -12.711 20.844 1 97.44 571 ARG A O 1
ATOM 4550 N N . GLY A 1 572 ? 17.531 -10.844 20.422 1 97 572 GLY A N 1
ATOM 4551 C CA . GLY A 1 572 ? 18.75 -11.539 20.047 1 97 572 GLY A CA 1
ATOM 4552 C C . GLY A 1 572 ? 20 -10.93 20.656 1 97 572 GLY A C 1
ATOM 4553 O O . GLY A 1 572 ? 20.188 -9.719 20.609 1 97 572 GLY A O 1
ATOM 4554 N N . GLU A 1 573 ? 20.828 -11.75 21.188 1 96.75 573 GLU A N 1
ATOM 4555 C CA . GLU A 1 573 ? 22.062 -11.289 21.812 1 96.75 573 GLU A CA 1
ATOM 4556 C C . GLU A 1 573 ? 23.141 -10.984 20.781 1 96.75 573 GLU A C 1
ATOM 4558 O O . GLU A 1 573 ? 23.281 -11.719 19.797 1 96.75 573 GLU A O 1
ATOM 4563 N N . ILE A 1 574 ? 23.75 -9.867 20.969 1 95.19 574 ILE A N 1
ATOM 4564 C CA . ILE A 1 574 ? 24.938 -9.516 20.188 1 95.19 574 ILE A CA 1
ATOM 4565 C C . ILE A 1 574 ? 26.172 -9.523 21.078 1 95.19 574 ILE A C 1
ATOM 4567 O O . ILE A 1 574 ? 26.281 -8.711 22 1 95.19 574 ILE A O 1
ATOM 4571 N N . ILE A 1 575 ? 27.109 -10.344 20.734 1 94.31 575 ILE A N 1
ATOM 4572 C CA . ILE A 1 575 ? 28.297 -10.555 21.562 1 94.31 575 ILE A CA 1
ATOM 4573 C C . ILE A 1 575 ? 29.25 -9.367 21.406 1 94.31 575 ILE A C 1
ATOM 4575 O O . ILE A 1 575 ? 29.297 -8.75 20.344 1 94.31 575 ILE A O 1
ATOM 4579 N N . THR A 1 576 ? 30 -9.102 22.469 1 92.94 576 THR A N 1
ATOM 4580 C CA . THR A 1 576 ? 30.969 -8.016 22.453 1 92.94 576 THR A CA 1
ATOM 4581 C C . THR A 1 576 ? 31.906 -8.141 21.266 1 92.94 576 THR A C 1
ATOM 4583 O O . THR A 1 576 ? 32.438 -9.227 20.984 1 92.94 576 THR A O 1
ATOM 4586 N N . GLY A 1 577 ? 32.062 -7.078 20.578 1 88.88 577 GLY A N 1
ATOM 4587 C CA . GLY A 1 577 ? 33 -7.035 19.469 1 88.88 577 GLY A CA 1
ATOM 4588 C C . GLY A 1 577 ? 32.406 -7.543 18.172 1 88.88 577 GLY A C 1
ATOM 4589 O O . GLY A 1 577 ? 33.031 -7.473 17.109 1 88.88 577 GLY A O 1
ATOM 4590 N N . GLU A 1 578 ? 31.219 -8.023 18.234 1 88.31 578 GLU A N 1
ATOM 4591 C CA . GLU A 1 578 ? 30.578 -8.555 17.031 1 88.31 578 GLU A CA 1
ATOM 4592 C C . GLU A 1 578 ? 29.625 -7.543 16.422 1 88.31 578 GLU A C 1
ATOM 4594 O O . GLU A 1 578 ? 29.438 -6.445 16.953 1 88.31 578 GLU A O 1
ATOM 4599 N N . ASN A 1 579 ? 29.172 -7.906 15.227 1 92 579 ASN A N 1
ATOM 4600 C CA . ASN A 1 579 ? 28.188 -7.098 14.508 1 92 579 ASN A CA 1
ATOM 4601 C C . ASN A 1 579 ? 26.812 -7.738 14.523 1 92 579 ASN A C 1
ATOM 4603 O O . ASN A 1 579 ? 26.688 -8.945 14.742 1 92 579 ASN A O 1
ATOM 4607 N N . GLY A 1 580 ? 25.875 -6.898 14.461 1 94.69 580 GLY A N 1
ATOM 4608 C CA . GLY A 1 580 ? 24.516 -7.348 14.195 1 94.69 580 GLY A CA 1
ATOM 4609 C C . GLY A 1 580 ? 23.984 -6.875 12.852 1 94.69 580 GLY A C 1
ATOM 4610 O O . GLY A 1 580 ? 24.281 -5.75 12.43 1 94.69 580 GLY A O 1
ATOM 4611 N N . GLN A 1 581 ? 23.312 -7.742 12.125 1 96.75 581 GLN A N 1
ATOM 4612 C CA . GLN A 1 581 ? 22.703 -7.398 10.852 1 96.75 581 GLN A CA 1
ATOM 4613 C C . GLN A 1 581 ? 21.203 -7.719 10.859 1 96.75 581 GLN A C 1
ATOM 4615 O O . GLN A 1 581 ? 20.797 -8.75 11.391 1 96.75 581 GLN A O 1
ATOM 4620 N N . LEU A 1 582 ? 20.469 -6.852 10.398 1 97 582 LEU A N 1
ATOM 4621 C CA . LEU A 1 582 ? 19.016 -6.98 10.242 1 97 582 LEU A CA 1
ATOM 4622 C C . LEU A 1 582 ? 18.594 -6.641 8.82 1 97 582 LEU A C 1
ATOM 4624 O O . LEU A 1 582 ? 18.969 -5.594 8.289 1 97 582 LEU A O 1
ATOM 4628 N N . THR A 1 583 ? 17.844 -7.539 8.109 1 97.44 583 THR A N 1
ATOM 4629 C CA . THR A 1 583 ? 17.328 -7.305 6.762 1 97.44 583 THR A CA 1
ATOM 4630 C C . THR A 1 583 ? 15.805 -7.375 6.75 1 97.44 583 THR A C 1
ATOM 4632 O O . THR A 1 583 ? 15.211 -8.266 7.359 1 97.44 583 THR A O 1
ATOM 4635 N N . TRP A 1 584 ? 15.164 -6.461 6.141 1 97.38 584 TRP A N 1
ATOM 4636 C CA . TRP A 1 584 ? 13.719 -6.52 5.961 1 97.38 584 TRP A CA 1
ATOM 4637 C C . TRP A 1 584 ? 13.328 -6.148 4.535 1 97.38 584 TRP A C 1
ATOM 4639 O O . TRP A 1 584 ? 14.125 -5.555 3.803 1 97.38 584 TRP A O 1
ATOM 4649 N N . LEU A 1 585 ? 12.195 -6.648 4.117 1 96.62 585 LEU A N 1
ATOM 4650 C CA . LEU A 1 585 ? 11.609 -6.367 2.811 1 96.62 585 LEU A CA 1
ATOM 4651 C C . LEU A 1 585 ? 10.422 -5.43 2.938 1 96.62 585 LEU A C 1
ATOM 4653 O O . LEU A 1 585 ? 9.5 -5.688 3.719 1 96.62 585 LEU A O 1
ATOM 4657 N N . ASP A 1 586 ? 10.422 -4.32 2.275 1 95.81 586 ASP A N 1
ATOM 4658 C CA . ASP A 1 586 ? 9.305 -3.383 2.172 1 95.81 586 ASP A CA 1
ATOM 4659 C C . ASP A 1 586 ? 9.031 -3.01 0.716 1 95.81 586 ASP A C 1
ATOM 4661 O O . ASP A 1 586 ? 9.875 -2.385 0.064 1 95.81 586 ASP A O 1
ATOM 4665 N N . GLY A 1 587 ? 7.828 -3.354 0.283 1 92.44 587 GLY A N 1
ATOM 4666 C CA . GLY A 1 587 ? 7.574 -3.229 -1.144 1 92.44 587 GLY A CA 1
ATOM 4667 C C . GLY A 1 587 ? 8.406 -4.176 -1.983 1 92.44 587 GLY A C 1
ATOM 4668 O O . GLY A 1 587 ? 8.414 -5.387 -1.744 1 92.44 587 GLY A O 1
ATOM 4669 N N . ASP A 1 588 ? 9.156 -3.635 -2.871 1 93.88 588 ASP A N 1
ATOM 4670 C CA . ASP A 1 588 ? 9.945 -4.457 -3.787 1 93.88 588 ASP A CA 1
ATOM 4671 C C . ASP A 1 588 ? 11.438 -4.324 -3.502 1 93.88 588 ASP A C 1
ATOM 4673 O O . ASP A 1 588 ? 12.266 -4.633 -4.359 1 93.88 588 ASP A O 1
ATOM 4677 N N . THR A 1 589 ? 11.797 -3.77 -2.303 1 96.38 589 THR A N 1
ATOM 4678 C CA . THR A 1 589 ? 13.195 -3.488 -1.991 1 96.38 589 THR A CA 1
ATOM 4679 C C . THR A 1 589 ? 13.594 -4.121 -0.661 1 96.38 589 THR A C 1
ATOM 4681 O O . THR A 1 589 ? 12.828 -4.082 0.304 1 96.38 589 THR A O 1
ATOM 4684 N N . PHE A 1 590 ? 14.812 -4.672 -0.657 1 96.75 590 PHE A N 1
ATOM 4685 C CA . PHE A 1 590 ? 15.398 -5.137 0.592 1 96.75 590 PHE A CA 1
ATOM 4686 C C . PHE A 1 590 ? 16.219 -4.031 1.254 1 96.75 590 PHE A C 1
ATOM 4688 O O . PHE A 1 590 ? 16.906 -3.266 0.573 1 96.75 590 PHE A O 1
ATOM 4695 N N . TYR A 1 591 ? 16.125 -3.947 2.514 1 97.88 591 TYR A N 1
ATOM 4696 C CA . TYR A 1 591 ? 16.953 -3.051 3.324 1 97.88 591 TYR A CA 1
ATOM 4697 C C . TYR A 1 591 ? 17.719 -3.83 4.379 1 97.88 591 TYR A C 1
ATOM 4699 O O . TYR A 1 591 ? 17.203 -4.766 4.984 1 97.88 591 TYR A O 1
ATOM 4707 N N . THR A 1 592 ? 18.984 -3.475 4.551 1 98 592 THR A N 1
ATOM 4708 C CA . THR A 1 592 ? 19.812 -4.152 5.543 1 98 592 THR A CA 1
ATOM 4709 C C . THR A 1 592 ? 20.547 -3.143 6.41 1 98 592 THR A C 1
ATOM 4711 O O . THR A 1 592 ? 21.219 -2.238 5.891 1 98 592 THR A O 1
ATOM 4714 N N . ALA A 1 593 ? 20.375 -3.209 7.645 1 98.31 593 ALA A N 1
ATOM 4715 C CA . ALA A 1 593 ? 21.172 -2.457 8.609 1 98.31 593 ALA A CA 1
ATOM 4716 C C . ALA A 1 593 ? 22.234 -3.344 9.258 1 98.31 593 ALA A C 1
ATOM 4718 O O . ALA A 1 593 ? 21.922 -4.383 9.844 1 98.31 593 ALA A O 1
ATOM 4719 N N . THR A 1 594 ? 23.5 -2.975 9.102 1 98.06 594 THR A N 1
ATOM 4720 C CA . THR A 1 594 ? 24.625 -3.65 9.727 1 98.06 594 THR A CA 1
ATOM 4721 C C . THR A 1 594 ? 25.312 -2.738 10.75 1 98.06 594 THR A C 1
ATOM 4723 O O . THR A 1 594 ? 25.828 -1.682 10.391 1 98.06 594 THR A O 1
ATOM 4726 N N . GLY A 1 595 ? 25.219 -3.146 11.953 1 96.06 595 GLY A N 1
ATOM 4727 C CA . GLY A 1 595 ? 25.703 -2.258 13 1 96.06 595 GLY A CA 1
ATOM 4728 C C . GLY A 1 595 ? 26.781 -2.887 13.867 1 96.06 595 GLY A C 1
ATOM 4729 O O . GLY A 1 595 ? 26.703 -4.078 14.18 1 96.06 595 GLY A O 1
ATOM 4730 N N . ALA A 1 596 ? 27.828 -2.072 14.211 1 95.06 596 ALA A N 1
ATOM 4731 C CA . ALA A 1 596 ? 28.859 -2.486 15.164 1 95.06 596 ALA A CA 1
ATOM 4732 C C . ALA A 1 596 ? 28.422 -2.213 16.594 1 95.06 596 ALA A C 1
ATOM 4734 O O . ALA A 1 596 ? 27.859 -1.153 16.891 1 95.06 596 ALA A O 1
ATOM 4735 N N . LEU A 1 597 ? 28.547 -3.184 17.438 1 90.62 597 LEU A N 1
ATOM 4736 C CA . LEU A 1 597 ? 28.328 -3.021 18.875 1 90.62 597 LEU A CA 1
ATOM 4737 C C . LEU A 1 597 ? 29.547 -3.469 19.672 1 90.62 597 LEU A C 1
ATOM 4739 O O . LEU A 1 597 ? 29.516 -4.516 20.328 1 90.62 597 LEU A O 1
ATOM 4743 N N . PRO A 1 598 ? 30.516 -2.57 19.734 1 90.5 598 PRO A N 1
ATOM 4744 C CA . PRO A 1 598 ? 31.766 -2.965 20.391 1 90.5 598 PRO A CA 1
ATOM 4745 C C . PRO A 1 598 ? 31.547 -3.461 21.812 1 90.5 598 PRO A C 1
ATOM 4747 O O . PRO A 1 598 ? 32.25 -4.371 22.266 1 90.5 598 PRO A O 1
ATOM 4750 N N . ASN A 1 599 ? 30.609 -2.963 22.516 1 92.12 599 ASN A N 1
ATOM 4751 C CA . ASN A 1 599 ? 30.344 -3.324 23.906 1 92.12 599 ASN A CA 1
ATOM 4752 C C . ASN A 1 599 ? 29.328 -4.453 24 1 92.12 599 ASN A C 1
ATOM 4754 O O . ASN A 1 599 ? 28.906 -4.82 25.109 1 92.12 599 ASN A O 1
ATOM 4758 N N . GLY A 1 600 ? 28.953 -5 22.906 1 94.81 600 GLY A N 1
ATOM 4759 C CA . GLY A 1 600 ? 27.891 -5.984 22.922 1 94.81 600 GLY A CA 1
ATOM 4760 C C . GLY A 1 600 ? 26.531 -5.375 23.188 1 94.81 600 GLY A C 1
ATOM 4761 O O . GLY A 1 600 ? 26.406 -4.156 23.344 1 94.81 600 GLY A O 1
ATOM 4762 N N . GLY A 1 601 ? 25.547 -6.172 23.219 1 96.69 601 GLY A N 1
ATOM 4763 C CA . GLY A 1 601 ? 24.172 -5.746 23.438 1 96.69 601 GLY A CA 1
ATOM 4764 C C . GLY A 1 601 ? 23.141 -6.727 22.906 1 96.69 601 GLY A C 1
ATOM 4765 O O . GLY A 1 601 ? 23.328 -7.941 23.016 1 96.69 601 GLY A O 1
ATOM 4766 N N . GLU A 1 602 ? 22.031 -6.223 22.531 1 97.38 602 GLU A N 1
ATOM 4767 C CA . GLU A 1 602 ? 20.984 -7.074 21.984 1 97.38 602 GLU A CA 1
ATOM 4768 C C . GLU A 1 602 ? 20.156 -6.332 20.938 1 97.38 602 GLU A C 1
ATOM 4770 O O . GLU A 1 602 ? 20.125 -5.102 20.922 1 97.38 602 GLU A O 1
ATOM 4775 N N . LEU A 1 603 ? 19.688 -7.094 20 1 97.62 603 LEU A N 1
ATOM 4776 C CA . LEU A 1 603 ? 18.641 -6.633 19.094 1 97.62 603 LEU A CA 1
ATOM 4777 C C . LEU A 1 603 ? 17.266 -6.965 19.641 1 97.62 603 LEU A C 1
ATOM 4779 O O . LEU A 1 603 ? 16.984 -8.125 19.984 1 97.62 603 LEU A O 1
ATOM 4783 N N . ILE A 1 604 ? 16.422 -5.996 19.812 1 98.31 604 ILE A N 1
ATOM 4784 C CA . ILE A 1 604 ? 15.039 -6.168 20.25 1 98.31 604 ILE A CA 1
ATOM 4785 C C . ILE A 1 604 ? 14.094 -5.973 19.078 1 98.31 604 ILE A C 1
ATOM 4787 O O . ILE A 1 604 ? 14.117 -4.926 18.422 1 98.31 604 ILE A O 1
ATOM 4791 N N . VAL A 1 605 ? 13.328 -7.027 18.766 1 97.94 605 VAL A N 1
ATOM 4792 C CA . VAL A 1 605 ? 12.242 -6.926 17.797 1 97.94 605 VAL A CA 1
ATOM 4793 C C . VAL A 1 605 ? 10.945 -6.555 18.5 1 97.94 605 VAL A C 1
ATOM 4795 O O . VAL A 1 605 ? 10.461 -7.297 19.359 1 97.94 605 VAL A O 1
ATOM 4798 N N . ALA A 1 606 ? 10.414 -5.422 18.172 1 98.06 606 ALA A N 1
ATOM 4799 C CA . ALA A 1 606 ? 9.203 -4.918 18.812 1 98.06 606 ALA A CA 1
ATOM 4800 C C . ALA A 1 606 ? 8.148 -4.551 17.781 1 98.06 606 ALA A C 1
ATOM 4802 O O . ALA A 1 606 ? 8.406 -4.586 16.578 1 98.06 606 ALA A O 1
ATOM 4803 N N . GLN A 1 607 ? 6.941 -4.355 18.219 1 97.25 607 GLN A N 1
ATOM 4804 C CA . GLN A 1 607 ? 5.801 -3.941 17.406 1 97.25 607 GLN A CA 1
ATOM 4805 C C . GLN A 1 607 ? 4.883 -2.998 18.188 1 97.25 607 GLN A C 1
ATOM 4807 O O . GLN A 1 607 ? 4.625 -3.215 19.375 1 97.25 607 GLN A O 1
ATOM 4812 N N . THR A 1 608 ? 4.398 -1.956 17.547 1 97.19 608 THR A N 1
ATOM 4813 C CA . THR A 1 608 ? 3.467 -1.054 18.219 1 97.19 608 THR A CA 1
ATOM 4814 C C . THR A 1 608 ? 2.125 -1.741 18.453 1 97.19 608 THR A C 1
ATOM 4816 O O . THR A 1 608 ? 1.749 -2.652 17.703 1 97.19 608 THR A O 1
ATOM 4819 N N . GLY A 1 609 ? 1.389 -1.304 19.5 1 95.81 609 GLY A N 1
ATOM 4820 C CA . GLY A 1 609 ? 0.033 -1.789 19.719 1 95.81 609 GLY A CA 1
ATOM 4821 C C . GLY A 1 609 ? -0.221 -2.258 21.125 1 95.81 609 GLY A C 1
ATOM 4822 O O . GLY A 1 609 ? -1.361 -2.553 21.5 1 95.81 609 GLY A O 1
ATOM 4823 N N . ALA A 1 610 ? 0.872 -2.357 21.938 1 97.5 610 ALA A N 1
ATOM 4824 C CA . ALA A 1 610 ? 0.688 -2.754 23.328 1 97.5 610 ALA A CA 1
ATOM 4825 C C . ALA A 1 610 ? -0.045 -1.669 24.125 1 97.5 610 ALA A C 1
ATOM 4827 O O . ALA A 1 610 ? 0.084 -0.481 23.812 1 97.5 610 ALA A O 1
ATOM 4828 N N . SER A 1 611 ? -0.833 -2.117 25.094 1 96 611 SER A N 1
ATOM 4829 C CA . SER A 1 611 ? -1.574 -1.215 25.969 1 96 611 SER A CA 1
ATOM 4830 C C . SER A 1 611 ? -2.414 -0.229 25.172 1 96 611 SER A C 1
ATOM 4832 O O . SER A 1 611 ? -2.375 0.978 25.422 1 96 611 SER A O 1
ATOM 4834 N N . ASP A 1 612 ? -3.029 -0.68 24.188 1 94.69 612 ASP A N 1
ATOM 4835 C CA . ASP A 1 612 ? -3.893 0.081 23.297 1 94.69 612 ASP A CA 1
ATOM 4836 C C . ASP A 1 612 ? -5.262 -0.581 23.156 1 94.69 612 ASP A C 1
ATOM 4838 O O . ASP A 1 612 ? -5.594 -1.119 22.094 1 94.69 612 ASP A O 1
ATOM 4842 N N . PRO A 1 613 ? -6.086 -0.491 24.188 1 92.94 613 PRO A N 1
ATOM 4843 C CA . PRO A 1 613 ? -7.332 -1.257 24.234 1 92.94 613 PRO A CA 1
ATOM 4844 C C . PRO A 1 613 ? -8.32 -0.851 23.156 1 92.94 613 PRO A C 1
ATOM 4846 O O . PRO A 1 613 ? -9.219 -1.62 22.812 1 92.94 613 PRO A O 1
ATOM 4849 N N . ASN A 1 614 ? -8.141 0.339 22.578 1 93.12 614 ASN A N 1
ATOM 4850 C CA . ASN A 1 614 ? -9.078 0.801 21.562 1 93.12 614 ASN A CA 1
ATOM 4851 C C . ASN A 1 614 ? -8.5 0.637 20.156 1 93.12 614 ASN A C 1
ATOM 4853 O O . ASN A 1 614 ? -9.078 1.133 19.188 1 93.12 614 ASN A O 1
ATOM 4857 N N . PHE A 1 615 ? -7.363 0.017 20.047 1 94 615 PHE A N 1
ATOM 4858 C CA . PHE A 1 615 ? -6.711 -0.218 18.766 1 94 615 PHE A CA 1
ATOM 4859 C C . PHE A 1 615 ? -6.539 1.088 18 1 94 615 PHE A C 1
ATOM 4861 O O . PHE A 1 615 ? -6.898 1.176 16.812 1 94 615 PHE A O 1
ATOM 4868 N N . ASN A 1 616 ? -5.949 2.07 18.641 1 94.19 616 ASN A N 1
ATOM 4869 C CA . ASN A 1 616 ? -5.762 3.4 18.062 1 94.19 616 ASN A CA 1
ATOM 4870 C C . ASN A 1 616 ? -4.469 3.49 17.266 1 94.19 616 ASN A C 1
ATOM 4872 O O . ASN A 1 616 ? -4.383 4.25 16.297 1 94.19 616 ASN A O 1
ATOM 4876 N N . LEU A 1 617 ? -3.492 2.752 17.656 1 95.69 617 LEU A N 1
ATOM 4877 C CA . LEU A 1 617 ? -2.166 2.877 17.062 1 95.69 617 LEU A CA 1
ATOM 4878 C C . LEU A 1 617 ? -2.059 2.033 15.797 1 95.69 617 LEU A C 1
ATOM 4880 O O . LEU A 1 617 ? -2.623 0.939 15.727 1 95.69 617 LEU A O 1
ATOM 4884 N N . ARG A 1 618 ? -1.372 2.527 14.797 1 93.69 618 ARG A N 1
ATOM 4885 C CA . ARG A 1 618 ? -0.967 1.676 13.68 1 93.69 618 ARG A CA 1
ATOM 4886 C C . ARG A 1 618 ? -0.038 0.562 14.156 1 93.69 618 ARG A C 1
ATOM 4888 O O . ARG A 1 618 ? 0.821 0.784 15.008 1 93.69 618 ARG A O 1
ATOM 4895 N N . VAL A 1 619 ? -0.188 -0.533 13.602 1 93.56 619 VAL A N 1
ATOM 4896 C CA . VAL A 1 619 ? 0.648 -1.68 13.938 1 93.56 619 VAL A CA 1
ATOM 4897 C C . VAL A 1 619 ? 1.854 -1.735 13 1 93.56 619 VAL A C 1
ATOM 4899 O O . VAL A 1 619 ? 1.723 -2.107 11.836 1 93.56 619 VAL A O 1
ATOM 4902 N N . GLU A 1 620 ? 3.014 -1.391 13.531 1 94.94 620 GLU A N 1
ATOM 4903 C CA . GLU A 1 620 ? 4.238 -1.312 12.734 1 94.94 620 GLU A CA 1
ATOM 4904 C C . GLU A 1 620 ? 5.426 -1.895 13.5 1 94.94 620 GLU A C 1
ATOM 4906 O O . GLU A 1 620 ? 5.457 -1.864 14.727 1 94.94 620 GLU A O 1
ATOM 4911 N N . PRO A 1 621 ? 6.387 -2.422 12.734 1 96.56 621 PRO A N 1
ATOM 4912 C CA . PRO A 1 621 ? 7.566 -2.963 13.414 1 96.56 621 PRO A CA 1
ATOM 4913 C C . PRO A 1 621 ? 8.516 -1.873 13.914 1 96.56 621 PRO A C 1
ATOM 4915 O O . PRO A 1 621 ? 8.578 -0.792 13.32 1 96.56 621 PRO A O 1
ATOM 4918 N N . ALA A 1 622 ? 9.219 -2.168 14.961 1 97.81 622 ALA A N 1
ATOM 4919 C CA . ALA A 1 622 ? 10.328 -1.396 15.516 1 97.81 622 ALA A CA 1
ATOM 4920 C C . ALA A 1 622 ? 11.477 -2.307 15.922 1 97.81 622 ALA A C 1
ATOM 4922 O O . ALA A 1 622 ? 11.258 -3.391 16.469 1 97.81 622 ALA A O 1
ATOM 4923 N N . TRP A 1 623 ? 12.695 -1.946 15.594 1 98.06 623 TRP A N 1
ATOM 4924 C CA . TRP A 1 623 ? 13.906 -2.689 15.945 1 98.06 623 TRP A CA 1
ATOM 4925 C C . TRP A 1 623 ? 14.852 -1.825 16.766 1 98.06 623 TRP A C 1
ATOM 4927 O O . TRP A 1 623 ? 15.273 -0.756 16.312 1 98.06 623 TRP A O 1
ATOM 4937 N N . LEU A 1 624 ? 15.172 -2.262 17.938 1 98.31 624 LEU A N 1
ATOM 4938 C CA . LEU A 1 624 ? 16.047 -1.504 18.828 1 98.31 624 LEU A CA 1
ATOM 4939 C C . LEU A 1 624 ? 17.359 -2.244 19.078 1 98.31 624 LEU A C 1
ATOM 4941 O O . LEU A 1 624 ? 17.344 -3.412 19.469 1 98.31 624 LEU A O 1
ATOM 4945 N N . TRP A 1 625 ? 18.469 -1.594 18.797 1 97.94 625 TRP A N 1
ATOM 4946 C CA . TRP A 1 625 ? 19.766 -2.068 19.266 1 97.94 625 TRP A CA 1
ATOM 4947 C C . TRP A 1 625 ? 20.094 -1.474 20.641 1 97.94 625 TRP A C 1
ATOM 4949 O O . TRP A 1 625 ? 20.25 -0.257 20.766 1 97.94 625 TRP A O 1
ATOM 4959 N N . ARG A 1 626 ? 20.156 -2.385 21.594 1 98.06 626 ARG A N 1
ATOM 4960 C CA . ARG A 1 626 ? 20.375 -1.939 22.969 1 98.06 626 ARG A CA 1
ATOM 4961 C C . ARG A 1 626 ? 21.781 -2.275 23.453 1 98.06 626 ARG A C 1
ATOM 4963 O O . ARG A 1 626 ? 22.266 -3.387 23.219 1 98.06 626 ARG A O 1
ATOM 4970 N N . THR A 1 627 ? 22.469 -1.275 23.984 1 97.56 627 THR A N 1
ATOM 4971 C CA . THR A 1 627 ? 23.766 -1.49 24.594 1 97.56 627 THR A CA 1
ATOM 4972 C C . THR A 1 627 ? 23.922 -0.646 25.859 1 97.56 627 THR A C 1
ATOM 4974 O O . THR A 1 627 ? 23 0.088 26.234 1 97.56 627 THR A O 1
ATOM 4977 N N . HIS A 1 628 ? 24.984 -0.899 26.625 1 97.38 628 HIS A N 1
ATOM 4978 C CA . HIS A 1 628 ? 25.266 -0.195 27.859 1 97.38 628 HIS A CA 1
ATOM 4979 C C . HIS A 1 628 ? 26.688 0.374 27.844 1 97.38 628 HIS A C 1
ATOM 4981 O O . HIS A 1 628 ? 27.594 -0.211 27.25 1 97.38 628 HIS A O 1
ATOM 4987 N N . GLY A 1 629 ? 26.781 1.568 28.438 1 96.5 629 GLY A N 1
ATOM 4988 C CA . GLY A 1 629 ? 28.109 2.16 28.562 1 96.5 629 GLY A CA 1
ATOM 4989 C C . GLY A 1 629 ? 28.078 3.641 28.891 1 96.5 629 GLY A C 1
ATOM 4990 O O . GLY A 1 629 ? 27 4.223 29.047 1 96.5 629 GLY A O 1
ATOM 4991 N N . ASP A 1 630 ? 29.281 4.203 29.141 1 95.88 630 ASP A N 1
ATOM 4992 C CA . ASP A 1 630 ? 29.422 5.648 29.312 1 95.88 630 ASP A CA 1
ATOM 4993 C C . ASP A 1 630 ? 29.594 6.355 27.969 1 95.88 630 ASP A C 1
ATOM 4995 O O . ASP A 1 630 ? 28.797 7.234 27.625 1 95.88 630 ASP A O 1
ATOM 4999 N N . ASN A 1 631 ? 30.609 5.949 27.188 1 94.94 631 ASN A N 1
ATOM 5000 C CA . ASN A 1 631 ? 30.844 6.418 25.812 1 94.94 631 ASN A CA 1
ATOM 5001 C C . ASN A 1 631 ? 30.562 5.316 24.797 1 94.94 631 ASN A C 1
ATOM 5003 O O . ASN A 1 631 ? 31.219 4.277 24.812 1 94.94 631 ASN A O 1
ATOM 5007 N N . VAL A 1 632 ? 29.578 5.574 24 1 95.25 632 VAL A N 1
ATOM 5008 C CA . VAL A 1 632 ? 29.141 4.555 23.062 1 95.25 632 VAL A CA 1
ATOM 5009 C C . VAL A 1 632 ? 29.031 5.152 21.656 1 95.25 632 VAL A C 1
ATOM 5011 O O . VAL A 1 632 ? 28.656 6.316 21.5 1 95.25 632 VAL A O 1
ATOM 5014 N N . LEU A 1 633 ? 29.5 4.434 20.656 1 96.81 633 LEU A N 1
ATOM 5015 C CA . LEU A 1 633 ? 29.266 4.766 19.25 1 96.81 633 LEU A CA 1
ATOM 5016 C C . LEU A 1 633 ? 28.438 3.682 18.578 1 96.81 633 LEU A C 1
ATOM 5018 O O . LEU A 1 633 ? 28.859 2.525 18.5 1 96.81 633 LEU A O 1
ATOM 5022 N N . PHE A 1 634 ? 27.219 3.967 18.203 1 97.44 634 PHE A N 1
ATOM 5023 C CA . PHE A 1 634 ? 26.531 3.129 17.219 1 97.44 634 PHE A CA 1
ATOM 5024 C C . PHE A 1 634 ? 27 3.438 15.805 1 97.44 634 PHE A C 1
ATOM 5026 O O . PHE A 1 634 ? 26.828 4.555 15.32 1 97.44 634 PHE A O 1
ATOM 5033 N N . ALA A 1 635 ? 27.719 2.576 15.188 1 97.94 635 ALA A N 1
ATOM 5034 C CA . ALA A 1 635 ? 28.109 2.666 13.789 1 97.94 635 ALA A CA 1
ATOM 5035 C C . ALA A 1 635 ? 27.297 1.695 12.93 1 97.94 635 ALA A C 1
ATOM 5037 O O . ALA A 1 635 ? 27.484 0.479 13.023 1 97.94 635 ALA A O 1
ATOM 5038 N N . THR A 1 636 ? 26.422 2.189 12.133 1 98.44 636 THR A N 1
ATOM 5039 C CA . THR A 1 636 ? 25.5 1.347 11.383 1 98.44 636 THR A CA 1
ATOM 5040 C C . THR A 1 636 ? 25.531 1.684 9.898 1 98.44 636 THR A C 1
ATOM 5042 O O . THR A 1 636 ? 25.344 2.838 9.516 1 98.44 636 THR A O 1
ATOM 5045 N N . ALA A 1 637 ? 25.828 0.733 9.102 1 98.69 637 ALA A N 1
ATOM 5046 C CA . ALA A 1 637 ? 25.672 0.855 7.652 1 98.69 637 ALA A CA 1
ATOM 5047 C C . ALA A 1 637 ? 24.297 0.386 7.203 1 98.69 637 ALA A C 1
ATOM 5049 O O . ALA A 1 637 ? 23.859 -0.715 7.551 1 98.69 637 ALA A O 1
ATOM 5050 N N . ILE A 1 638 ? 23.578 1.191 6.496 1 98.56 638 ILE A N 1
ATOM 5051 C CA . ILE A 1 638 ? 22.25 0.842 6 1 98.56 638 ILE A CA 1
ATOM 5052 C C . ILE A 1 638 ? 22.266 0.808 4.473 1 98.56 638 ILE A C 1
ATOM 5054 O O . ILE A 1 638 ? 22.609 1.796 3.826 1 98.56 638 ILE A O 1
ATOM 5058 N N . GLU A 1 639 ? 21.797 -0.299 3.92 1 97.88 639 GLU A N 1
ATOM 5059 C CA . GLU A 1 639 ? 21.797 -0.518 2.477 1 97.88 639 GLU A CA 1
ATOM 5060 C C . GLU A 1 639 ? 20.359 -0.636 1.947 1 97.88 639 GLU A C 1
ATOM 5062 O O . GLU A 1 639 ? 19.5 -1.234 2.596 1 97.88 639 GLU A O 1
ATOM 5067 N N . SER A 1 640 ? 20.125 0.037 0.892 1 97.06 640 SER A N 1
ATOM 5068 C CA . SER A 1 640 ? 19.016 -0.318 0.007 1 97.06 640 SER A CA 1
ATOM 5069 C C . SER A 1 640 ? 19.5 -1.187 -1.152 1 97.06 640 SER A C 1
ATOM 5071 O O . SER A 1 640 ? 20.375 -0.781 -1.918 1 97.06 640 SER A O 1
ATOM 5073 N N . HIS A 1 641 ? 18.922 -2.393 -1.234 1 95.25 641 HIS A N 1
ATOM 5074 C CA . HIS A 1 641 ? 19.469 -3.305 -2.225 1 95.25 641 HIS A CA 1
ATOM 5075 C C . HIS A 1 641 ? 18.422 -4.285 -2.732 1 95.25 641 HIS A C 1
ATOM 5077 O O . HIS A 1 641 ? 17.359 -4.422 -2.131 1 95.25 641 HIS A O 1
ATOM 5083 N N . GLY A 1 642 ? 18.734 -4.77 -3.863 1 92 642 GLY A N 1
ATOM 5084 C CA . GLY A 1 642 ? 17.953 -5.859 -4.418 1 92 642 GLY A CA 1
ATOM 5085 C C . GLY A 1 642 ? 16.594 -5.414 -4.922 1 92 642 GLY A C 1
ATOM 5086 O O . GLY A 1 642 ? 16.312 -4.215 -5.016 1 92 642 GLY A O 1
ATOM 5087 N N . TYR A 1 643 ? 15.867 -6.352 -5.383 1 89.94 643 TYR A N 1
ATOM 5088 C CA . TYR A 1 643 ? 14.562 -6.168 -6.016 1 89.94 643 TYR A CA 1
ATOM 5089 C C . TYR A 1 643 ? 13.727 -7.434 -5.918 1 89.94 643 TYR A C 1
ATOM 5091 O O . TYR A 1 643 ? 14.25 -8.547 -6.047 1 89.94 643 TYR A O 1
ATOM 5099 N N . PHE A 1 644 ? 12.453 -7.266 -5.512 1 90.88 644 PHE A N 1
ATOM 5100 C CA . PHE A 1 644 ? 11.516 -8.391 -5.461 1 90.88 644 PHE A CA 1
ATOM 5101 C C . PHE A 1 644 ? 10.258 -8.078 -6.262 1 90.88 644 PHE A C 1
ATOM 5103 O O . PHE A 1 644 ? 9.641 -7.027 -6.082 1 90.88 644 PHE A O 1
ATOM 5110 N N . ASP A 1 645 ? 9.859 -8.977 -7.16 1 87.5 645 ASP A N 1
ATOM 5111 C CA . ASP A 1 645 ? 8.648 -8.891 -7.965 1 87.5 645 ASP A CA 1
ATOM 5112 C C . ASP A 1 645 ? 8.016 -10.273 -8.156 1 87.5 645 ASP A C 1
ATOM 5114 O O . ASP A 1 645 ? 8.562 -11.109 -8.875 1 87.5 645 ASP A O 1
ATOM 5118 N N . GLU A 1 646 ? 6.828 -10.477 -7.656 1 86.44 646 GLU A N 1
ATOM 5119 C CA . GLU A 1 646 ? 6.223 -11.805 -7.695 1 86.44 646 GLU A CA 1
ATOM 5120 C C . GLU A 1 646 ? 5.68 -12.125 -9.086 1 86.44 646 GLU A C 1
ATOM 5122 O O . GLU A 1 646 ? 5.688 -13.281 -9.516 1 86.44 646 GLU A O 1
ATOM 5127 N N . ALA A 1 647 ? 5.164 -11.133 -9.758 1 85.5 647 ALA A N 1
ATOM 5128 C CA . ALA A 1 647 ? 4.598 -11.391 -11.078 1 85.5 647 ALA A CA 1
ATOM 5129 C C . ALA A 1 647 ? 5.633 -12.016 -12.008 1 85.5 647 ALA A C 1
ATOM 5131 O O . ALA A 1 647 ? 5.312 -12.914 -12.789 1 85.5 647 ALA A O 1
ATOM 5132 N N . SER A 1 648 ? 6.863 -11.57 -11.891 1 81.62 648 SER A N 1
ATOM 5133 C CA . SER A 1 648 ? 7.945 -12.141 -12.688 1 81.62 648 SER A CA 1
ATOM 5134 C C . SER A 1 648 ? 8.703 -13.211 -11.906 1 81.62 648 SER A C 1
ATOM 5136 O O . SER A 1 648 ? 9.688 -13.766 -12.406 1 81.62 648 SER A O 1
ATOM 5138 N N . GLU A 1 649 ? 8.234 -13.477 -10.617 1 83.19 649 GLU A N 1
ATOM 5139 C CA . GLU A 1 649 ? 8.883 -14.422 -9.711 1 83.19 649 GLU A CA 1
ATOM 5140 C C . GLU A 1 649 ? 10.383 -14.164 -9.625 1 83.19 649 GLU A C 1
ATOM 5142 O O . GLU A 1 649 ? 11.188 -15.094 -9.766 1 83.19 649 GLU A O 1
ATOM 5147 N N . THR A 1 650 ? 10.734 -12.922 -9.438 1 83.31 650 THR A N 1
ATOM 5148 C CA . THR A 1 650 ? 12.141 -12.523 -9.438 1 83.31 650 THR A CA 1
ATOM 5149 C C . THR A 1 650 ? 12.531 -11.945 -8.086 1 83.31 650 THR A C 1
ATOM 5151 O O . THR A 1 650 ? 11.812 -11.117 -7.523 1 83.31 650 THR A O 1
ATOM 5154 N N . SER A 1 651 ? 13.555 -12.469 -7.469 1 87.69 651 SER A N 1
ATOM 5155 C CA . SER A 1 651 ? 14.273 -11.914 -6.324 1 87.69 651 SER A CA 1
ATOM 5156 C C . SER A 1 651 ? 15.766 -11.805 -6.605 1 87.69 651 SER A C 1
ATOM 5158 O O . SER A 1 651 ? 16.422 -12.797 -6.941 1 87.69 651 SER A O 1
ATOM 5160 N N . ARG A 1 652 ? 16.297 -10.594 -6.605 1 86.06 652 ARG A N 1
ATOM 5161 C CA . ARG A 1 652 ? 17.719 -10.375 -6.855 1 86.06 652 ARG A CA 1
ATOM 5162 C C . ARG A 1 652 ? 18.375 -9.664 -5.676 1 86.06 652 ARG A C 1
ATOM 5164 O O . ARG A 1 652 ? 17.766 -8.789 -5.055 1 86.06 652 ARG A O 1
ATOM 5171 N N . ASN A 1 653 ? 19.594 -10.008 -5.344 1 89.5 653 ASN A N 1
ATOM 5172 C CA . ASN A 1 653 ? 20.406 -9.352 -4.324 1 89.5 653 ASN A CA 1
ATOM 5173 C C . ASN A 1 653 ? 19.625 -9.18 -3.021 1 89.5 653 ASN A C 1
ATOM 5175 O O . ASN A 1 653 ? 19.562 -8.07 -2.48 1 89.5 653 ASN A O 1
ATOM 5179 N N . ALA A 1 654 ? 19.031 -10.281 -2.586 1 91.44 654 ALA A N 1
ATOM 5180 C CA . ALA A 1 654 ? 18.25 -10.25 -1.357 1 91.44 654 ALA A CA 1
ATOM 5181 C C . ALA A 1 654 ? 19.141 -10.047 -0.138 1 91.44 654 ALA A C 1
ATOM 5183 O O . ALA A 1 654 ? 18.656 -9.711 0.945 1 91.44 654 ALA A O 1
ATOM 5184 N N . ARG A 1 655 ? 20.453 -10.234 -0.309 1 92.06 655 ARG A N 1
ATOM 5185 C CA . ARG A 1 655 ? 21.438 -9.938 0.733 1 92.06 655 ARG A CA 1
ATOM 5186 C C . ARG A 1 655 ? 22.219 -8.672 0.411 1 92.06 655 ARG A C 1
ATOM 5188 O O . ARG A 1 655 ? 22.547 -8.422 -0.747 1 92.06 655 ARG A O 1
ATOM 5195 N N . GLY A 1 656 ? 22.469 -7.91 1.418 1 93.69 656 GLY A N 1
ATOM 5196 C CA . GLY A 1 656 ? 23.281 -6.715 1.229 1 93.69 656 GLY A CA 1
ATOM 5197 C C . GLY A 1 656 ? 24.734 -7.012 0.918 1 93.69 656 GLY A C 1
ATOM 5198 O O . GLY A 1 656 ? 25.156 -8.172 0.947 1 93.69 656 GLY A O 1
ATOM 5199 N N . GLN A 1 657 ? 25.453 -5.973 0.583 1 96.62 657 GLN A N 1
ATOM 5200 C CA . GLN A 1 657 ? 26.859 -6.086 0.214 1 96.62 657 GLN A CA 1
ATOM 5201 C C . GLN A 1 657 ? 27.766 -5.875 1.424 1 96.62 657 GLN A C 1
ATOM 5203 O O . GLN A 1 657 ? 28.953 -6.234 1.393 1 96.62 657 GLN A O 1
ATOM 5208 N N . VAL A 1 658 ? 27.266 -5.246 2.453 1 97.94 658 VAL A N 1
ATOM 5209 C CA . VAL A 1 658 ? 28.062 -4.996 3.652 1 97.94 658 VAL A CA 1
ATOM 5210 C C . VAL A 1 658 ? 28.094 -6.254 4.516 1 97.94 658 VAL A C 1
ATOM 5212 O O . VAL A 1 658 ? 27.047 -6.773 4.922 1 97.94 658 VAL A O 1
ATOM 5215 N N . LYS A 1 659 ? 29.281 -6.715 4.785 1 96.5 659 LYS A N 1
ATOM 5216 C CA . LYS A 1 659 ? 29.484 -7.906 5.605 1 96.5 659 LYS A CA 1
ATOM 5217 C C . LYS A 1 659 ? 29.625 -7.539 7.078 1 96.5 659 LYS A C 1
ATOM 5219 O O . LYS A 1 659 ? 29.109 -8.25 7.953 1 96.5 659 LYS A O 1
ATOM 5224 N N . ARG A 1 660 ? 30.375 -6.492 7.312 1 96.31 660 ARG A N 1
ATOM 5225 C CA . ARG A 1 660 ? 30.734 -6.129 8.68 1 96.31 660 ARG A CA 1
ATOM 5226 C C . ARG A 1 660 ? 31.109 -4.656 8.773 1 96.31 660 ARG A C 1
ATOM 5228 O O . ARG A 1 660 ? 31.625 -4.082 7.816 1 96.31 660 ARG A O 1
ATOM 5235 N N . VAL A 1 661 ? 30.766 -4.082 9.906 1 97.69 661 VAL A N 1
ATOM 5236 C CA . VAL A 1 661 ? 31.219 -2.74 10.273 1 97.69 661 VAL A CA 1
ATOM 5237 C C . VAL A 1 661 ? 32.062 -2.805 11.531 1 97.69 661 VAL A C 1
ATOM 5239 O O . VAL A 1 661 ? 31.797 -3.592 12.438 1 97.69 661 VAL A O 1
ATOM 5242 N N . GLU A 1 662 ? 33.094 -2.074 11.586 1 96.62 662 GLU A N 1
ATOM 5243 C CA . GLU A 1 662 ? 34 -2.082 12.734 1 96.62 662 GLU A CA 1
ATOM 5244 C C . GLU A 1 662 ? 34.406 -0.663 13.141 1 96.62 662 GLU A C 1
ATOM 5246 O O . GLU A 1 662 ? 34.781 0.149 12.289 1 96.62 662 GLU A O 1
ATOM 5251 N N . VAL A 1 663 ? 34.281 -0.39 14.422 1 96.81 663 VAL A N 1
ATOM 5252 C CA . VAL A 1 663 ? 34.781 0.873 14.938 1 96.81 663 VAL A CA 1
ATOM 5253 C C . VAL A 1 663 ? 36.281 0.754 15.203 1 96.81 663 VAL A C 1
ATOM 5255 O O . VAL A 1 663 ? 36.719 0.043 16.109 1 96.81 663 VAL A O 1
ATOM 5258 N N . LEU A 1 664 ? 37.062 1.49 14.422 1 96.44 664 LEU A N 1
ATOM 5259 C CA . LEU A 1 664 ? 38.5 1.446 14.57 1 96.44 664 LEU A CA 1
ATOM 5260 C C . LEU A 1 664 ? 38.969 2.412 15.648 1 96.44 664 LEU A C 1
ATOM 5262 O O . LEU A 1 664 ? 39.906 2.102 16.406 1 96.44 664 LEU A O 1
ATOM 5266 N N . GLU A 1 665 ? 38.438 3.52 15.625 1 96 665 GLU A N 1
ATOM 5267 C CA . GLU A 1 665 ? 38.75 4.598 16.562 1 96 665 GLU A CA 1
ATOM 5268 C C . GLU A 1 665 ? 37.531 5.488 16.781 1 96 665 GLU A C 1
ATOM 5270 O O . GLU A 1 665 ? 36.781 5.762 15.852 1 96 665 GLU A O 1
ATOM 5275 N N . HIS A 1 666 ? 37.375 5.875 18.031 1 95.88 666 HIS A N 1
ATOM 5276 C CA . HIS A 1 666 ? 36.312 6.844 18.297 1 95.88 666 HIS A CA 1
ATOM 5277 C C . HIS A 1 666 ? 36.656 7.77 19.453 1 95.88 666 HIS A C 1
ATOM 5279 O O . HIS A 1 666 ? 36.938 7.305 20.562 1 95.88 666 HIS A O 1
ATOM 5285 N N . ASP A 1 667 ? 36.75 8.961 19.141 1 93.25 667 ASP A N 1
ATOM 5286 C CA . ASP A 1 667 ? 36.906 10.047 20.109 1 93.25 667 ASP A CA 1
ATOM 5287 C C . ASP A 1 667 ? 36.031 11.25 19.703 1 93.25 667 ASP A C 1
ATOM 5289 O O . ASP A 1 667 ? 36.25 11.859 18.656 1 93.25 667 ASP A O 1
ATOM 5293 N N . LEU A 1 668 ? 35.094 11.586 20.531 1 89.88 668 LEU A N 1
ATOM 5294 C CA . LEU A 1 668 ? 34.125 12.633 20.234 1 89.88 668 LEU A CA 1
ATOM 5295 C C . LEU A 1 668 ? 34.812 13.984 20.094 1 89.88 668 LEU A C 1
ATOM 5297 O O . LEU A 1 668 ? 34.25 14.906 19.5 1 89.88 668 LEU A O 1
ATOM 5301 N N . ASN A 1 669 ? 36.031 14.102 20.594 1 90.62 669 ASN A N 1
ATOM 5302 C CA . ASN A 1 669 ? 36.719 15.383 20.547 1 90.62 669 ASN A CA 1
ATOM 5303 C C . ASN A 1 669 ? 37.844 15.367 19.5 1 90.62 669 ASN A C 1
ATOM 5305 O O . ASN A 1 669 ? 38.594 16.328 19.375 1 90.62 669 ASN A O 1
ATOM 5309 N N . SER A 1 670 ? 37.969 14.328 18.828 1 94.44 670 SER A N 1
ATOM 5310 C CA . SER A 1 670 ? 39 14.25 17.797 1 94.44 670 SER A CA 1
ATOM 5311 C C . SER A 1 670 ? 38.438 13.656 16.5 1 94.44 670 SER A C 1
ATOM 5313 O O . SER A 1 670 ? 37.938 14.391 15.641 1 94.44 670 SER A O 1
ATOM 5315 N N . GLN A 1 671 ? 38.312 12.352 16.469 1 96.81 671 GLN A N 1
ATOM 5316 C CA . GLN A 1 671 ? 37.844 11.766 15.211 1 96.81 671 GLN A CA 1
ATOM 5317 C C . GLN A 1 671 ? 37.219 10.391 15.445 1 96.81 671 GLN A C 1
ATOM 5319 O O . GLN A 1 671 ? 37.406 9.797 16.516 1 96.81 671 GLN A O 1
ATOM 5324 N N . THR A 1 672 ? 36.406 10.016 14.555 1 97.81 672 THR A N 1
ATOM 5325 C CA . THR A 1 672 ? 35.875 8.664 14.469 1 97.81 672 THR A CA 1
ATOM 5326 C C . THR A 1 672 ? 36.344 7.969 13.203 1 97.81 672 THR A C 1
ATOM 5328 O O . THR A 1 672 ? 36.312 8.547 12.117 1 97.81 672 THR A O 1
ATOM 5331 N N . LYS A 1 673 ? 36.906 6.805 13.344 1 98 673 LYS A N 1
ATOM 5332 C CA . LYS A 1 673 ? 37.281 5.949 12.227 1 98 673 LYS A CA 1
ATOM 5333 C C . LYS A 1 673 ? 36.5 4.648 12.227 1 98 673 LYS A C 1
ATOM 5335 O O . LYS A 1 673 ? 36.469 3.93 13.234 1 98 673 LYS A O 1
ATOM 5340 N N . VAL A 1 674 ? 35.844 4.379 11.156 1 97.81 674 VAL A N 1
ATOM 5341 C CA . VAL A 1 674 ? 35.031 3.18 11.008 1 97.81 674 VAL A CA 1
ATOM 5342 C C . VAL A 1 674 ? 35.438 2.426 9.742 1 97.81 674 VAL A C 1
ATOM 5344 O O . VAL A 1 674 ? 35.75 3.041 8.719 1 97.81 674 VAL A O 1
ATOM 5347 N N . ALA A 1 675 ? 35.531 1.126 9.859 1 97.94 675 ALA A N 1
ATOM 5348 C CA . ALA A 1 675 ? 35.781 0.279 8.695 1 97.94 675 ALA A CA 1
ATOM 5349 C C . ALA A 1 675 ? 34.5 -0.43 8.242 1 97.94 675 ALA A C 1
ATOM 5351 O O . ALA A 1 675 ? 33.719 -0.894 9.07 1 97.94 675 ALA A O 1
ATOM 5352 N N . ILE A 1 676 ? 34.281 -0.439 6.977 1 98.25 676 ILE A N 1
ATOM 5353 C CA . ILE A 1 676 ? 33.219 -1.208 6.363 1 98.25 676 ILE A CA 1
ATOM 5354 C C . ILE A 1 676 ? 33.781 -2.314 5.492 1 98.25 676 ILE A C 1
ATOM 5356 O O . ILE A 1 676 ? 34.562 -2.041 4.559 1 98.25 676 ILE A O 1
ATOM 5360 N N . TYR A 1 677 ? 33.5 -3.527 5.863 1 98.06 677 TYR A N 1
ATOM 5361 C CA . TYR A 1 677 ? 33.938 -4.691 5.105 1 98.06 677 TYR A CA 1
ATOM 5362 C C . TYR A 1 677 ? 32.844 -5.211 4.195 1 98.06 677 TYR A C 1
ATOM 5364 O O . TYR A 1 677 ? 31.688 -5.355 4.621 1 98.06 677 TYR A O 1
ATOM 5372 N N . PHE A 1 678 ? 33.156 -5.48 2.984 1 97.81 678 PHE A N 1
ATOM 5373 C CA . PHE A 1 678 ? 32.156 -5.938 2.014 1 97.81 678 PHE A CA 1
ATOM 5374 C C . PHE A 1 678 ? 32.312 -7.434 1.763 1 97.81 678 PHE A C 1
ATOM 5376 O O . PHE A 1 678 ? 33.344 -8.023 2.07 1 97.81 678 PHE A O 1
ATOM 5383 N N . VAL A 1 679 ? 31.344 -8.031 1.261 1 94.62 679 VAL A N 1
ATOM 5384 C CA . VAL A 1 679 ? 31.219 -9.477 1.095 1 94.62 679 VAL A CA 1
ATOM 5385 C C . VAL A 1 679 ? 32.312 -9.977 0.153 1 94.62 679 VAL A C 1
ATOM 5387 O O . VAL A 1 679 ? 32.844 -11.078 0.33 1 94.62 679 VAL A O 1
ATOM 5390 N N . GLU A 1 680 ? 32.719 -9.211 -0.866 1 91.69 680 GLU A N 1
ATOM 5391 C CA . GLU A 1 680 ? 33.719 -9.648 -1.859 1 91.69 680 GLU A CA 1
ATOM 5392 C C . GLU A 1 680 ? 35.125 -9.43 -1.366 1 91.69 680 GLU A C 1
ATOM 5394 O O . GLU A 1 680 ? 36.094 -9.703 -2.092 1 91.69 680 GLU A O 1
ATOM 5399 N N . GLY A 1 681 ? 35.312 -8.898 -0.184 1 92.88 681 GLY A N 1
ATOM 5400 C CA . GLY A 1 681 ? 36.625 -8.859 0.434 1 92.88 681 GLY A CA 1
ATOM 5401 C C . GLY A 1 681 ? 37.188 -7.453 0.544 1 92.88 681 GLY A C 1
ATOM 5402 O O . GLY A 1 681 ? 38.094 -7.203 1.35 1 92.88 681 GLY A O 1
ATOM 5403 N N . GLU A 1 682 ? 36.594 -6.504 -0.201 1 95.38 682 GLU A N 1
ATOM 5404 C CA . GLU A 1 682 ? 37.062 -5.125 -0.096 1 95.38 682 GLU A CA 1
ATOM 5405 C C . GLU A 1 682 ? 36.656 -4.504 1.236 1 95.38 682 GLU A C 1
ATOM 5407 O O . GLU A 1 682 ? 35.719 -4.992 1.895 1 95.38 682 GLU A O 1
ATOM 5412 N N . ALA A 1 683 ? 37.375 -3.516 1.602 1 97.5 683 ALA A N 1
ATOM 5413 C CA . ALA A 1 683 ? 37.062 -2.783 2.822 1 97.5 683 ALA A CA 1
ATOM 5414 C C . ALA A 1 683 ? 37.344 -1.295 2.666 1 97.5 683 ALA A C 1
ATOM 5416 O O . ALA A 1 683 ? 38.25 -0.914 1.919 1 97.5 683 ALA A O 1
ATOM 5417 N N . LEU A 1 684 ? 36.594 -0.493 3.275 1 97.94 684 LEU A N 1
ATOM 5418 C CA . LEU A 1 684 ? 36.75 0.955 3.289 1 97.94 684 LEU A CA 1
ATOM 5419 C C . LEU A 1 684 ? 36.938 1.464 4.715 1 97.94 684 LEU A C 1
ATOM 5421 O O . LEU A 1 684 ? 36.375 0.906 5.656 1 97.94 684 LEU A O 1
ATOM 5425 N N . GLU A 1 685 ? 37.781 2.441 4.84 1 98.19 685 GLU A N 1
ATOM 5426 C CA . GLU A 1 685 ? 37.875 3.209 6.078 1 98.19 685 GLU A CA 1
ATOM 5427 C C . GLU A 1 685 ? 37.25 4.594 5.922 1 98.19 685 GLU A C 1
ATOM 5429 O O . GLU A 1 685 ? 37.594 5.332 4.996 1 98.19 685 GLU A O 1
ATOM 5434 N N . ILE A 1 686 ? 36.344 4.895 6.723 1 98.44 686 ILE A N 1
ATOM 5435 C CA . ILE A 1 686 ? 35.719 6.211 6.77 1 98.44 686 ILE A CA 1
ATOM 5436 C C . ILE A 1 686 ? 36.219 6.969 8 1 98.44 686 ILE A C 1
ATOM 5438 O O . ILE A 1 686 ? 36.188 6.438 9.109 1 98.44 686 ILE A O 1
ATOM 5442 N N . ARG A 1 687 ? 36.656 8.156 7.797 1 98.25 687 ARG A N 1
ATOM 5443 C CA . ARG A 1 687 ? 37.094 9.023 8.883 1 98.25 687 ARG A CA 1
ATOM 5444 C C . ARG A 1 687 ? 36.25 10.273 8.977 1 98.25 687 ARG A C 1
ATOM 5446 O O . ARG A 1 687 ? 35.969 10.922 7.969 1 98.25 687 ARG A O 1
ATOM 5453 N N . VAL A 1 688 ? 35.781 10.523 10.156 1 98.31 688 VAL A N 1
ATOM 5454 C CA . VAL A 1 688 ? 35 11.727 10.43 1 98.31 688 VAL A CA 1
ATOM 5455 C C . VAL A 1 688 ? 35.719 12.586 11.461 1 98.31 688 VAL A C 1
ATOM 5457 O O . VAL A 1 688 ? 36.094 12.102 12.523 1 98.31 688 VAL A O 1
ATOM 5460 N N . ASP A 1 689 ? 35.938 13.82 11.117 1 98 689 ASP A N 1
ATOM 5461 C CA . ASP A 1 689 ? 36.531 14.773 12.047 1 98 689 ASP A CA 1
ATOM 5462 C C . ASP A 1 689 ? 35.469 15.328 13 1 98 689 ASP A C 1
ATOM 5464 O O . ASP A 1 689 ? 34.531 16 12.57 1 98 689 ASP A O 1
ATOM 5468 N N . ASN A 1 690 ? 35.625 15.039 14.312 1 96.88 690 ASN A N 1
ATOM 5469 C CA . ASN A 1 690 ? 34.625 15.422 15.305 1 96.88 690 ASN A CA 1
ATOM 5470 C C . ASN A 1 690 ? 34.969 16.766 15.961 1 96.88 690 ASN A C 1
ATOM 5472 O O . ASN A 1 690 ? 34.219 17.266 16.781 1 96.88 690 ASN A O 1
ATOM 5476 N N . ARG A 1 691 ? 36.094 17.438 15.594 1 93.06 691 ARG A N 1
ATOM 5477 C CA . ARG A 1 691 ? 36.5 18.688 16.203 1 93.06 691 ARG A CA 1
ATOM 5478 C C . ARG A 1 691 ? 35.594 19.844 15.781 1 93.06 691 ARG A C 1
ATOM 5480 O O . ARG A 1 691 ? 35.281 20 14.602 1 93.06 691 ARG A O 1
ATOM 5487 N N . PRO A 1 692 ? 35.156 20.578 16.797 1 88.62 692 PRO A N 1
ATOM 5488 C CA . PRO A 1 692 ? 34.312 21.719 16.469 1 88.62 692 PRO A CA 1
ATOM 5489 C C . PRO A 1 692 ? 34.938 22.625 15.398 1 88.62 692 PRO A C 1
ATOM 5491 O O . PRO A 1 692 ? 36.125 22.984 15.5 1 88.62 692 PRO A O 1
ATOM 5494 N N . GLY A 1 693 ? 34.25 22.906 14.352 1 89 693 GLY A N 1
ATOM 5495 C CA . GLY A 1 693 ? 34.688 23.812 13.297 1 89 693 GLY A CA 1
ATOM 5496 C C . GLY A 1 693 ? 35.5 23.125 12.211 1 89 693 GLY A C 1
ATOM 5497 O O . GLY A 1 693 ? 35.844 23.75 11.211 1 89 693 GLY A O 1
ATOM 5498 N N . PHE A 1 694 ? 35.719 21.844 12.328 1 90.69 694 PHE A N 1
ATOM 5499 C CA . PHE A 1 694 ? 36.562 21.125 11.367 1 90.69 694 PHE A CA 1
ATOM 5500 C C . PHE A 1 694 ? 35.781 19.969 10.734 1 90.69 694 PHE A C 1
ATOM 5502 O O . PHE A 1 694 ? 36.406 19.047 10.211 1 90.69 694 PHE A O 1
ATOM 5509 N N . GLY A 1 695 ? 34.594 20.047 10.867 1 92.56 695 GLY A N 1
ATOM 5510 C CA . GLY A 1 695 ? 33.75 18.953 10.391 1 92.56 695 GLY A CA 1
ATOM 5511 C C . GLY A 1 695 ? 34.062 18.562 8.945 1 92.56 695 GLY A C 1
ATOM 5512 O O . GLY A 1 695 ? 33.875 19.375 8.039 1 92.56 695 GLY A O 1
ATOM 5513 N N . GLN A 1 696 ? 34.5 17.375 8.703 1 96.19 696 GLN A N 1
ATOM 5514 C CA . GLN A 1 696 ? 34.781 16.766 7.41 1 96.19 696 GLN A CA 1
ATOM 5515 C C . GLN A 1 696 ? 34.812 15.242 7.504 1 96.19 696 GLN A C 1
ATOM 5517 O O . GLN A 1 696 ? 34.844 14.688 8.602 1 96.19 696 GLN A O 1
ATOM 5522 N N . PHE A 1 697 ? 34.656 14.617 6.395 1 97.94 697 PHE A N 1
ATOM 5523 C CA . PHE A 1 697 ? 34.844 13.172 6.371 1 97.94 697 PHE A CA 1
ATOM 5524 C C . PHE A 1 697 ? 35.625 12.742 5.145 1 97.94 697 PHE A C 1
ATOM 5526 O O . PHE A 1 697 ? 35.75 13.5 4.18 1 97.94 697 PHE A O 1
ATOM 5533 N N . SER A 1 698 ? 36.25 11.656 5.164 1 97.75 698 SER A N 1
ATOM 5534 C CA . SER A 1 698 ? 37 11.07 4.055 1 97.75 698 SER A CA 1
ATOM 5535 C C . SER A 1 698 ? 36.781 9.562 3.973 1 97.75 698 SER A C 1
ATOM 5537 O O . SER A 1 698 ? 36.344 8.945 4.945 1 97.75 698 SER A O 1
ATOM 5539 N N . VAL A 1 699 ? 36.906 9.047 2.865 1 97.56 699 VAL A N 1
ATOM 5540 C CA . VAL A 1 699 ? 36.781 7.621 2.586 1 97.56 699 VAL A CA 1
ATOM 5541 C C . VAL A 1 699 ? 38.062 7.117 1.879 1 97.56 699 VAL A C 1
ATOM 5543 O O . VAL A 1 699 ? 38.531 7.734 0.922 1 97.56 699 VAL A O 1
ATOM 5546 N N . GLN A 1 700 ? 38.625 6.074 2.348 1 96.25 700 GLN A N 1
ATOM 5547 C CA . GLN A 1 700 ? 39.781 5.477 1.707 1 96.25 700 GLN A CA 1
ATOM 5548 C C . GLN A 1 700 ? 39.719 3.953 1.777 1 96.25 700 GLN A C 1
ATOM 5550 O O . GLN A 1 700 ? 39.125 3.391 2.684 1 96.25 700 GLN A O 1
ATOM 5555 N N . PRO A 1 701 ? 40.312 3.246 0.756 1 94.62 701 PRO A N 1
ATOM 5556 C CA . PRO A 1 701 ? 40.438 1.789 0.862 1 94.62 701 PRO A CA 1
ATOM 5557 C C . PRO A 1 701 ? 41.281 1.34 2.051 1 94.62 701 PRO A C 1
ATOM 5559 O O . PRO A 1 701 ? 42.25 2.014 2.414 1 94.62 701 PRO A O 1
ATOM 5562 N N . LEU A 1 702 ? 40.75 0.357 2.695 1 90.94 702 LEU A N 1
ATOM 5563 C CA . LEU A 1 702 ? 41.531 -0.211 3.789 1 90.94 702 LEU A CA 1
ATOM 5564 C C . LEU A 1 702 ? 42.562 -1.211 3.264 1 90.94 702 LEU A C 1
ATOM 5566 O O . LEU A 1 702 ? 42.25 -1.992 2.357 1 90.94 702 LEU A O 1
ATOM 5570 N N . MET B 1 1 ? 5.5 -25.062 -43.812 1 40.16 1 MET B N 1
ATOM 5571 C CA . MET B 1 1 ? 6.562 -24.125 -43.469 1 40.16 1 MET B CA 1
ATOM 5572 C C . MET B 1 1 ? 7.922 -24.812 -43.469 1 40.16 1 MET B C 1
ATOM 5574 O O . MET B 1 1 ? 8.016 -26 -43.156 1 40.16 1 MET B O 1
ATOM 5578 N N . PRO B 1 2 ? 8.852 -24.312 -44.219 1 43.44 2 PRO B N 1
ATOM 5579 C CA . PRO B 1 2 ? 10.156 -24.984 -44.188 1 43.44 2 PRO B CA 1
ATOM 5580 C C . PRO B 1 2 ? 10.633 -25.281 -42.781 1 43.44 2 PRO B C 1
ATOM 5582 O O . PRO B 1 2 ? 10.281 -24.562 -41.844 1 43.44 2 PRO B O 1
ATOM 5585 N N . ALA B 1 3 ? 11.039 -26.484 -42.531 1 46.22 3 ALA B N 1
ATOM 5586 C CA . ALA B 1 3 ? 11.539 -27.016 -41.25 1 46.22 3 ALA B CA 1
ATOM 5587 C C . ALA B 1 3 ? 12.43 -26 -40.531 1 46.22 3 ALA B C 1
ATOM 5589 O O . ALA B 1 3 ? 12.555 -26.031 -39.312 1 46.22 3 ALA B O 1
ATOM 5590 N N . CYS B 1 4 ? 12.867 -24.922 -41.312 1 51.66 4 CYS B N 1
ATOM 5591 C CA . CYS B 1 4 ? 13.898 -24.047 -40.75 1 51.66 4 CYS B CA 1
ATOM 5592 C C . CYS B 1 4 ? 13.305 -22.719 -40.281 1 51.66 4 CYS B C 1
ATOM 5594 O O . CYS B 1 4 ? 14.023 -21.859 -39.781 1 51.66 4 CYS B O 1
ATOM 5596 N N . SER B 1 5 ? 11.969 -22.625 -40.375 1 70.75 5 SER B N 1
ATOM 5597 C CA . SER B 1 5 ? 11.406 -21.328 -39.969 1 70.75 5 SER B CA 1
ATOM 5598 C C . SER B 1 5 ? 11.281 -21.25 -38.438 1 70.75 5 SER B C 1
ATOM 5600 O O . SER B 1 5 ? 10.914 -22.234 -37.781 1 70.75 5 SER B O 1
ATOM 5602 N N . PRO B 1 6 ? 11.609 -20.062 -37.906 1 78.12 6 PRO B N 1
ATOM 5603 C CA . PRO B 1 6 ? 11.539 -19.922 -36.438 1 78.12 6 PRO B CA 1
ATOM 5604 C C . PRO B 1 6 ? 10.172 -20.312 -35.875 1 78.12 6 PRO B C 1
ATOM 5606 O O . PRO B 1 6 ? 9.164 -20.234 -36.594 1 78.12 6 PRO B O 1
ATOM 5609 N N . LEU B 1 7 ? 10.195 -20.797 -34.812 1 88.06 7 LEU B N 1
ATOM 5610 C CA . LEU B 1 7 ? 9.055 -21.484 -34.188 1 88.06 7 LEU B CA 1
ATOM 5611 C C . LEU B 1 7 ? 7.938 -20.484 -33.875 1 88.06 7 LEU B C 1
ATOM 5613 O O . LEU B 1 7 ? 6.762 -20.797 -34.094 1 88.06 7 LEU B O 1
ATOM 5617 N N . PHE B 1 8 ? 8.266 -19.234 -33.438 1 91.81 8 PHE B N 1
ATOM 5618 C CA . PHE B 1 8 ? 7.219 -18.359 -32.906 1 91.81 8 PHE B CA 1
ATOM 5619 C C . PHE B 1 8 ? 7.172 -17.062 -33.719 1 91.81 8 PHE B C 1
ATOM 5621 O O . PHE B 1 8 ? 6.18 -16.328 -33.656 1 91.81 8 PHE B O 1
ATOM 5628 N N . ILE B 1 9 ? 8.297 -16.734 -34.344 1 90.62 9 ILE B N 1
ATOM 5629 C CA . ILE B 1 9 ? 8.398 -15.539 -35.156 1 90.62 9 ILE B CA 1
ATOM 5630 C C . ILE B 1 9 ? 9 -15.883 -36.5 1 90.62 9 ILE B C 1
ATOM 5632 O O . ILE B 1 9 ? 10.156 -16.297 -36.594 1 90.62 9 ILE B O 1
ATOM 5636 N N . ASP B 1 10 ? 8.289 -15.758 -37.531 1 88.81 10 ASP B N 1
ATOM 5637 C CA . ASP B 1 10 ? 8.867 -15.984 -38.875 1 88.81 10 ASP B CA 1
ATOM 5638 C C . ASP B 1 10 ? 9.5 -14.711 -39.406 1 88.81 10 ASP B C 1
ATOM 5640 O O . ASP B 1 10 ? 9.562 -13.695 -38.719 1 88.81 10 ASP B O 1
ATOM 5644 N N . ASN B 1 11 ? 9.992 -14.82 -40.594 1 89.75 11 ASN B N 1
ATOM 5645 C CA . ASN B 1 11 ? 10.75 -13.711 -41.156 1 89.75 11 ASN B CA 1
ATOM 5646 C C . ASN B 1 11 ? 9.867 -12.477 -41.344 1 89.75 11 ASN B C 1
ATOM 5648 O O . ASN B 1 11 ? 10.328 -11.344 -41.156 1 89.75 11 ASN B O 1
ATOM 5652 N N . ASP B 1 12 ? 8.688 -12.695 -41.75 1 92.38 12 ASP B N 1
ATOM 5653 C CA . ASP B 1 12 ? 7.77 -11.578 -41.938 1 92.38 12 ASP B CA 1
ATOM 5654 C C . ASP B 1 12 ? 7.434 -10.906 -40.625 1 92.38 12 ASP B C 1
ATOM 5656 O O . ASP B 1 12 ? 7.398 -9.68 -40.531 1 92.38 12 ASP B O 1
ATOM 5660 N N . ASP B 1 13 ? 7.145 -11.734 -39.656 1 94.31 13 ASP B N 1
ATOM 5661 C CA . ASP B 1 13 ? 6.898 -11.203 -38.312 1 94.31 13 ASP B CA 1
ATOM 5662 C C . ASP B 1 13 ? 8.094 -10.383 -37.844 1 94.31 13 ASP B C 1
ATOM 5664 O O . ASP B 1 13 ? 7.918 -9.289 -37.281 1 94.31 13 ASP B O 1
ATOM 5668 N N . ALA B 1 14 ? 9.242 -10.922 -38.031 1 95.44 14 ALA B N 1
ATOM 5669 C CA . ALA B 1 14 ? 10.469 -10.281 -37.562 1 95.44 14 ALA B CA 1
ATOM 5670 C C . ALA B 1 14 ? 10.656 -8.914 -38.219 1 95.44 14 ALA B C 1
ATOM 5672 O O . ALA B 1 14 ? 11.039 -7.953 -37.562 1 95.44 14 ALA B O 1
ATOM 5673 N N . ALA B 1 15 ? 10.422 -8.898 -39.5 1 95.44 15 ALA B N 1
ATOM 5674 C CA . ALA B 1 15 ? 10.555 -7.637 -40.25 1 95.44 15 ALA B CA 1
ATOM 5675 C C . ALA B 1 15 ? 9.57 -6.594 -39.719 1 95.44 15 ALA B C 1
ATOM 5677 O O . ALA B 1 15 ? 9.922 -5.422 -39.562 1 95.44 15 ALA B O 1
ATOM 5678 N N . ALA B 1 16 ? 8.383 -7.008 -39.469 1 95.44 16 ALA B N 1
ATOM 5679 C CA . ALA B 1 16 ? 7.359 -6.102 -38.969 1 95.44 16 ALA B CA 1
ATOM 5680 C C . ALA B 1 16 ? 7.715 -5.617 -37.562 1 95.44 16 ALA B C 1
ATOM 5682 O O . ALA B 1 16 ? 7.508 -4.445 -37.219 1 95.44 16 ALA B O 1
ATOM 5683 N N . LEU B 1 17 ? 8.211 -6.5 -36.719 1 97.19 17 LEU B N 1
ATOM 5684 C CA . LEU B 1 17 ? 8.609 -6.164 -35.375 1 97.19 17 LEU B CA 1
ATOM 5685 C C . LEU B 1 17 ? 9.758 -5.168 -35.375 1 97.19 17 LEU B C 1
ATOM 5687 O O . LEU B 1 17 ? 9.812 -4.273 -34.531 1 97.19 17 LEU B O 1
ATOM 5691 N N . ARG B 1 18 ? 10.633 -5.328 -36.281 1 96.69 18 ARG B N 1
ATOM 5692 C CA . ARG B 1 18 ? 11.789 -4.438 -36.375 1 96.69 18 ARG B CA 1
ATOM 5693 C C . ARG B 1 18 ? 11.344 -2.992 -36.594 1 96.69 18 ARG B C 1
ATOM 5695 O O . ARG B 1 18 ? 11.961 -2.068 -36.062 1 96.69 18 ARG B O 1
ATOM 5702 N N . ILE B 1 19 ? 10.305 -2.801 -37.312 1 95.31 19 ILE B N 1
ATOM 5703 C CA . ILE B 1 19 ? 9.766 -1.471 -37.594 1 95.31 19 ILE B CA 1
ATOM 5704 C C . ILE B 1 19 ? 9.281 -0.85 -36.281 1 95.31 19 ILE B C 1
ATOM 5706 O O . ILE B 1 19 ? 9.445 0.353 -36.062 1 95.31 19 ILE B O 1
ATOM 5710 N N . HIS B 1 20 ? 8.789 -1.606 -35.344 1 94.62 20 HIS B N 1
ATOM 5711 C CA . HIS B 1 20 ? 8.195 -1.124 -34.125 1 94.62 20 HIS B CA 1
ATOM 5712 C C . HIS B 1 20 ? 9.273 -0.716 -33.125 1 94.62 20 HIS B C 1
ATOM 5714 O O . HIS B 1 20 ? 9 0.021 -32.156 1 94.62 20 HIS B O 1
ATOM 5720 N N . LEU B 1 21 ? 10.477 -1.162 -33.312 1 94.19 21 LEU B N 1
ATOM 5721 C CA . LEU B 1 21 ? 11.57 -0.799 -32.438 1 94.19 21 LEU B CA 1
ATOM 5722 C C . LEU B 1 21 ? 11.727 0.716 -32.344 1 94.19 21 LEU B C 1
ATOM 5724 O O . LEU B 1 21 ? 12.172 1.242 -31.328 1 94.19 21 LEU B O 1
ATOM 5728 N N . LYS B 1 22 ? 11.258 1.421 -33.344 1 92 22 LYS B N 1
ATOM 5729 C CA . LYS B 1 22 ? 11.445 2.867 -33.406 1 92 22 LYS B CA 1
ATOM 5730 C C . LYS B 1 22 ? 10.133 3.605 -33.188 1 92 22 LYS B C 1
ATOM 5732 O O . LYS B 1 22 ? 10.07 4.832 -33.312 1 92 22 LYS B O 1
ATOM 5737 N N . ARG B 1 23 ? 9.133 2.881 -32.938 1 91.81 23 ARG B N 1
ATOM 5738 C CA . ARG B 1 23 ? 7.816 3.482 -32.75 1 91.81 23 ARG B CA 1
A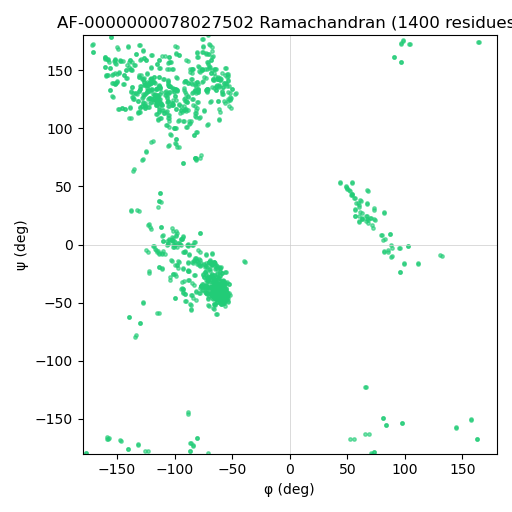TOM 5739 C C . ARG B 1 23 ? 7.488 3.66 -31.281 1 91.81 23 ARG B C 1
ATOM 5741 O O . ARG B 1 23 ? 7.906 2.855 -30.438 1 91.81 23 ARG B O 1
ATOM 5748 N N . HIS B 1 24 ? 6.797 4.797 -31 1 89.12 24 HIS B N 1
ATOM 5749 C CA . HIS B 1 24 ? 6.266 4.98 -29.656 1 89.12 24 HIS B CA 1
ATOM 5750 C C . HIS B 1 24 ? 4.941 4.242 -29.469 1 89.12 24 HIS B C 1
ATOM 5752 O O . HIS B 1 24 ? 3.873 4.852 -29.516 1 89.12 24 HIS B O 1
ATOM 5758 N N . SER B 1 25 ? 4.969 3.023 -29.359 1 93.12 25 SER B N 1
ATOM 5759 C CA . SER B 1 25 ? 3.84 2.123 -29.156 1 93.12 25 SER B CA 1
ATOM 5760 C C . SER B 1 25 ? 4.125 1.118 -28.047 1 93.12 25 SER B C 1
ATOM 5762 O O . SER B 1 25 ? 5.27 0.975 -27.609 1 93.12 25 SER B O 1
ATOM 5764 N N . LEU B 1 26 ? 3.066 0.493 -27.578 1 96 26 LEU B N 1
ATOM 5765 C CA . LEU B 1 26 ? 3.219 -0.531 -26.547 1 96 26 LEU B CA 1
ATOM 5766 C C . LEU B 1 26 ? 4.207 -1.604 -27 1 96 26 LEU B C 1
ATOM 5768 O O . LEU B 1 26 ? 5.047 -2.045 -26.203 1 96 26 LEU B O 1
ATOM 5772 N N . LEU B 1 27 ? 4.098 -2.064 -28.25 1 97.5 27 LEU B N 1
ATOM 5773 C CA . LEU B 1 27 ? 4.996 -3.076 -28.797 1 97.5 27 LEU B CA 1
ATOM 5774 C C . LEU B 1 27 ? 6.422 -2.545 -28.891 1 97.5 27 LEU B C 1
ATOM 5776 O O . LEU B 1 27 ? 7.375 -3.246 -28.547 1 97.5 27 LEU B O 1
ATOM 5780 N N . GLY B 1 28 ? 6.57 -1.295 -29.375 1 96.94 28 GLY B N 1
ATOM 5781 C CA . GLY B 1 28 ? 7.887 -0.683 -29.422 1 96.94 28 GLY B CA 1
ATOM 5782 C C . GLY B 1 28 ? 8.547 -0.583 -28.062 1 96.94 28 GLY B C 1
ATOM 5783 O O . GLY B 1 28 ? 9.727 -0.923 -27.906 1 96.94 28 GLY B O 1
ATOM 5784 N N . ASP B 1 29 ? 7.777 -0.102 -27.094 1 95.81 29 ASP B N 1
ATOM 5785 C CA . ASP B 1 29 ? 8.281 0.003 -25.734 1 95.81 29 ASP B CA 1
ATOM 5786 C C . ASP B 1 29 ? 8.695 -1.364 -25.188 1 95.81 29 ASP B C 1
ATOM 5788 O O . ASP B 1 29 ? 9.727 -1.487 -24.516 1 95.81 29 ASP B O 1
ATOM 5792 N N . THR B 1 30 ? 7.871 -2.361 -25.516 1 97.12 30 THR B N 1
ATOM 5793 C CA . THR B 1 30 ? 8.164 -3.727 -25.094 1 97.12 30 THR B CA 1
ATOM 5794 C C . THR B 1 30 ? 9.492 -4.199 -25.672 1 97.12 30 THR B C 1
ATOM 5796 O O . THR B 1 30 ? 10.352 -4.711 -24.953 1 97.12 30 THR B O 1
ATOM 5799 N N . LEU B 1 31 ? 9.703 -4.023 -26.922 1 97.69 31 LEU B N 1
ATOM 5800 C CA . LEU B 1 31 ? 10.906 -4.473 -27.609 1 97.69 31 LEU B CA 1
ATOM 5801 C C . LEU B 1 31 ? 12.141 -3.744 -27.094 1 97.69 31 LEU B C 1
ATOM 5803 O O . LEU B 1 31 ? 13.188 -4.359 -26.891 1 97.69 31 LEU B O 1
ATOM 5807 N N . ARG B 1 32 ? 12.039 -2.473 -26.875 1 96.5 32 ARG B N 1
ATOM 5808 C CA . ARG B 1 32 ? 13.18 -1.702 -26.375 1 96.5 32 ARG B CA 1
ATOM 5809 C C . ARG B 1 32 ? 13.547 -2.119 -24.953 1 96.5 32 ARG B C 1
ATOM 5811 O O . ARG B 1 32 ? 14.734 -2.168 -24.609 1 96.5 32 ARG B O 1
ATOM 5818 N N . HIS B 1 33 ? 12.523 -2.371 -24.188 1 94.44 33 HIS B N 1
ATOM 5819 C CA . HIS B 1 33 ? 12.781 -2.867 -22.844 1 94.44 33 HIS B CA 1
ATOM 5820 C C . HIS B 1 33 ? 13.516 -4.203 -22.891 1 94.44 33 HIS B C 1
ATOM 5822 O O . HIS B 1 33 ? 14.477 -4.414 -22.141 1 94.44 33 HIS B O 1
ATOM 5828 N N . GLN B 1 34 ? 13.07 -5.098 -23.75 1 96.25 34 GLN B N 1
ATOM 5829 C CA . GLN B 1 34 ? 13.711 -6.398 -23.922 1 96.25 34 GLN B CA 1
ATOM 5830 C C . GLN B 1 34 ? 15.148 -6.25 -24.406 1 96.25 34 GLN B C 1
ATOM 5832 O O . GLN B 1 34 ? 16.047 -6.961 -23.953 1 96.25 34 GLN B O 1
ATOM 5837 N N . GLN B 1 35 ? 15.305 -5.348 -25.297 1 96.75 35 GLN B N 1
ATOM 5838 C CA . GLN B 1 35 ? 16.656 -5.066 -25.781 1 96.75 35 GLN B CA 1
ATOM 5839 C C . GLN B 1 35 ? 17.562 -4.609 -24.656 1 96.75 35 GLN B C 1
ATOM 5841 O O . GLN B 1 35 ? 18.719 -5.039 -24.562 1 96.75 35 GLN B O 1
ATOM 5846 N N . GLN B 1 36 ? 17.078 -3.76 -23.859 1 93.5 36 GLN B N 1
ATOM 5847 C CA . GLN B 1 36 ? 17.875 -3.262 -22.734 1 93.5 36 GLN B CA 1
ATOM 5848 C C . GLN B 1 36 ? 18.281 -4.398 -21.797 1 93.5 36 GLN B C 1
ATOM 5850 O O . GLN B 1 36 ? 19.406 -4.422 -21.312 1 93.5 36 GLN B O 1
ATOM 5855 N N . GLN B 1 37 ? 17.391 -5.312 -21.562 1 92.5 37 GLN B N 1
ATOM 5856 C CA . GLN B 1 37 ? 17.703 -6.457 -20.719 1 92.5 37 GLN B CA 1
ATOM 5857 C C . GLN B 1 37 ? 18.812 -7.316 -21.312 1 92.5 37 GLN B C 1
ATOM 5859 O O . GLN B 1 37 ? 19.734 -7.711 -20.609 1 92.5 37 GLN B O 1
ATOM 5864 N N . VAL B 1 38 ? 18.703 -7.602 -22.562 1 96.75 38 VAL B N 1
ATOM 5865 C CA . VAL B 1 38 ? 19.672 -8.445 -23.234 1 96.75 38 VAL B CA 1
ATOM 5866 C C . VAL B 1 38 ? 21.031 -7.738 -23.281 1 96.75 38 VAL B C 1
ATOM 5868 O O . VAL B 1 38 ? 22.078 -8.375 -23.141 1 96.75 38 VAL B O 1
ATOM 5871 N N . GLU B 1 39 ? 20.984 -6.422 -23.516 1 95.88 39 GLU B N 1
ATOM 5872 C CA . GLU B 1 39 ? 22.219 -5.652 -23.531 1 95.88 39 GLU B CA 1
ATOM 5873 C C . GLU B 1 39 ? 22.953 -5.734 -22.188 1 95.88 39 GLU B C 1
ATOM 5875 O O . GLU B 1 39 ? 24.172 -5.859 -22.156 1 95.88 39 GLU B O 1
ATOM 5880 N N . GLN B 1 40 ? 22.188 -5.656 -21.172 1 90 40 GLN B N 1
ATOM 5881 C CA . GLN B 1 40 ? 22.781 -5.797 -19.844 1 90 40 GLN B CA 1
ATOM 5882 C C . GLN B 1 40 ? 23.406 -7.18 -19.656 1 90 40 GLN B C 1
ATOM 5884 O O . GLN B 1 40 ? 24.469 -7.312 -19.062 1 90 40 GLN B O 1
ATOM 5889 N N . TRP B 1 41 ? 22.719 -8.203 -20.109 1 94.25 41 TRP B N 1
ATOM 5890 C CA . TRP B 1 41 ? 23.188 -9.578 -20.047 1 94.25 41 TRP B CA 1
ATOM 5891 C C . TRP B 1 41 ? 24.422 -9.781 -20.906 1 94.25 41 TRP B C 1
ATOM 5893 O O . TRP B 1 41 ? 25.359 -10.477 -20.516 1 94.25 41 TRP B O 1
ATOM 5903 N N . LEU B 1 42 ? 24.5 -9.133 -22.078 1 96.31 42 LEU B N 1
ATOM 5904 C CA . LEU B 1 42 ? 25.641 -9.219 -23 1 96.31 42 LEU B CA 1
ATOM 5905 C C . LEU B 1 42 ? 26.875 -8.586 -22.391 1 96.31 42 LEU B C 1
ATOM 5907 O O . LEU B 1 42 ? 28 -9.016 -22.656 1 96.31 42 LEU B O 1
ATOM 5911 N N . ASN B 1 43 ? 26.625 -7.57 -21.578 1 92.94 43 ASN B N 1
ATOM 5912 C CA . ASN B 1 43 ? 27.75 -6.824 -21 1 92.94 43 ASN B CA 1
ATOM 5913 C C . ASN B 1 43 ? 28.328 -7.543 -19.797 1 92.94 43 ASN B C 1
ATOM 5915 O O . ASN B 1 43 ? 29.438 -7.23 -19.359 1 92.94 43 ASN B O 1
ATOM 5919 N N . ALA B 1 44 ? 27.656 -8.5 -19.281 1 90 44 ALA B N 1
ATOM 5920 C CA . ALA B 1 44 ? 28.172 -9.297 -18.172 1 90 44 ALA B CA 1
ATOM 5921 C C . ALA B 1 44 ? 29.016 -10.453 -18.672 1 90 44 ALA B C 1
ATOM 5923 O O . ALA B 1 44 ? 28.844 -10.922 -19.812 1 90 44 ALA B O 1
ATOM 5924 N N . PRO B 1 45 ? 29.969 -10.844 -17.828 1 92.06 45 PRO B N 1
ATOM 5925 C CA . PRO B 1 45 ? 30.75 -12.016 -18.234 1 92.06 45 PRO B CA 1
ATOM 5926 C C . PRO B 1 45 ? 29.906 -13.273 -18.375 1 92.06 45 PRO B C 1
ATOM 5928 O O . PRO B 1 45 ? 28.938 -13.453 -17.625 1 92.06 45 PRO B O 1
ATOM 5931 N N . LEU B 1 46 ? 30.25 -14.086 -19.391 1 93.5 46 LEU B N 1
ATOM 5932 C CA . LEU B 1 46 ? 29.578 -15.375 -19.531 1 93.5 46 LEU B CA 1
ATOM 5933 C C . LEU B 1 46 ? 29.734 -16.203 -18.266 1 93.5 46 LEU B C 1
ATOM 5935 O O . LEU B 1 46 ? 30.844 -16.359 -17.75 1 93.5 46 LEU B O 1
ATOM 5939 N N . SER B 1 47 ? 28.641 -16.609 -17.703 1 93.88 47 SER B N 1
ATOM 5940 C CA . SER B 1 47 ? 28.656 -17.375 -16.469 1 93.88 47 SER B CA 1
ATOM 5941 C C . SER B 1 47 ? 27.766 -18.609 -16.578 1 93.88 47 SER B C 1
ATOM 5943 O O . SER B 1 47 ? 26.562 -18.484 -16.812 1 93.88 47 SER B O 1
ATOM 5945 N N . VAL B 1 48 ? 28.297 -19.766 -16.547 1 96.12 48 VAL B N 1
ATOM 5946 C CA . VAL B 1 48 ? 27.594 -21.031 -16.469 1 96.12 48 VAL B CA 1
ATOM 5947 C C . VAL B 1 48 ? 28.016 -21.781 -15.211 1 96.12 48 VAL B C 1
ATOM 5949 O O . VAL B 1 48 ? 28.875 -22.656 -15.258 1 96.12 48 VAL B O 1
ATOM 5952 N N . PRO B 1 49 ? 27.344 -21.516 -14.18 1 93.19 49 PRO B N 1
ATOM 5953 C CA . PRO B 1 49 ? 27.781 -22.078 -12.906 1 93.19 49 PRO B CA 1
ATOM 5954 C C . PRO B 1 49 ? 27.453 -23.562 -12.773 1 93.19 49 PRO B C 1
ATOM 5956 O O . PRO B 1 49 ? 26.859 -24.156 -13.68 1 93.19 49 PRO B O 1
ATOM 5959 N N . GLY B 1 50 ? 27.891 -24.172 -11.625 1 91.19 50 GLY B N 1
ATOM 5960 C CA . GLY B 1 50 ? 27.531 -25.531 -11.297 1 91.19 50 GLY B CA 1
ATOM 5961 C C . GLY B 1 50 ? 26.234 -25.641 -10.516 1 91.19 50 GLY B C 1
ATOM 5962 O O . GLY B 1 50 ? 25.281 -24.922 -10.797 1 91.19 50 GLY B O 1
ATOM 5963 N N . HIS B 1 51 ? 26.234 -26.594 -9.625 1 88.81 51 HIS B N 1
ATOM 5964 C CA . HIS B 1 51 ? 25.047 -26.875 -8.828 1 88.81 51 HIS B CA 1
ATOM 5965 C C . HIS B 1 51 ? 24.828 -25.812 -7.754 1 88.81 51 HIS B C 1
ATOM 5967 O O . HIS B 1 51 ? 25.797 -25.219 -7.266 1 88.81 51 HIS B O 1
ATOM 5973 N N . GLY B 1 52 ? 23.625 -25.531 -7.523 1 81.12 52 GLY B N 1
ATOM 5974 C CA . GLY B 1 52 ? 23.25 -24.703 -6.391 1 81.12 52 GLY B CA 1
ATOM 5975 C C . GLY B 1 52 ? 21.875 -25.031 -5.844 1 81.12 52 GLY B C 1
ATOM 5976 O O . GLY B 1 52 ? 21.156 -25.844 -6.418 1 81.12 52 GLY B O 1
ATOM 5977 N N . GLU B 1 53 ? 21.578 -24.453 -4.68 1 76.38 53 GLU B N 1
ATOM 5978 C CA . GLU B 1 53 ? 20.281 -24.656 -4.047 1 76.38 53 GLU B CA 1
ATOM 5979 C C . GLU B 1 53 ? 19.172 -23.938 -4.816 1 76.38 53 GLU B C 1
ATOM 5981 O O . GLU B 1 53 ? 19.438 -23.031 -5.598 1 76.38 53 GLU B O 1
ATOM 5986 N N . GLY B 1 54 ? 17.906 -24.484 -4.645 1 74.31 54 GLY B N 1
ATOM 5987 C CA . GLY B 1 54 ? 16.766 -23.766 -5.211 1 74.31 54 GLY B CA 1
ATOM 5988 C C . GLY B 1 54 ? 16.719 -22.312 -4.789 1 74.31 54 GLY B C 1
ATOM 5989 O O . GLY B 1 54 ? 16.781 -22 -3.6 1 74.31 54 GLY B O 1
ATOM 5990 N N . GLY B 1 55 ? 16.672 -21.438 -5.789 1 72.94 55 GLY B N 1
ATOM 5991 C CA . GLY B 1 55 ? 16.625 -20 -5.5 1 72.94 55 GLY B CA 1
ATOM 5992 C C . GLY B 1 55 ? 18 -19.422 -5.211 1 72.94 55 GLY B C 1
ATOM 5993 O O . GLY B 1 55 ? 18.141 -18.203 -5.051 1 72.94 55 GLY B O 1
ATOM 5994 N N . GLY B 1 56 ? 19.031 -20.219 -5.121 1 76.5 56 GLY B N 1
ATOM 5995 C CA . GLY B 1 56 ? 20.391 -19.75 -4.887 1 76.5 56 GLY B CA 1
ATOM 5996 C C . GLY B 1 56 ? 20.984 -19.031 -6.078 1 76.5 56 GLY B C 1
ATOM 5997 O O . GLY B 1 56 ? 20.328 -18.844 -7.098 1 76.5 56 GLY B O 1
ATOM 5998 N N . PRO B 1 57 ? 22.172 -18.609 -5.902 1 79.12 57 PRO B N 1
ATOM 5999 C CA . PRO B 1 57 ? 22.797 -17.828 -6.969 1 79.12 57 PRO B CA 1
ATOM 6000 C C . PRO B 1 57 ? 22.938 -18.609 -8.273 1 79.12 57 PRO B C 1
ATOM 6002 O O . PRO B 1 57 ? 22.734 -18.047 -9.352 1 79.12 57 PRO B O 1
ATOM 6005 N N . GLU B 1 58 ? 23.359 -19.875 -8.148 1 88.12 58 GLU B N 1
ATOM 6006 C CA . GLU B 1 58 ? 23.516 -20.688 -9.352 1 88.12 58 GLU B CA 1
ATOM 6007 C C . GLU B 1 58 ? 22.172 -20.906 -10.055 1 88.12 58 GLU B C 1
ATOM 6009 O O . GLU B 1 58 ? 22.094 -20.797 -11.281 1 88.12 58 GLU B O 1
ATOM 6014 N N . HIS B 1 59 ? 21.172 -21.234 -9.195 1 87.81 59 HIS B N 1
ATOM 6015 C CA . HIS B 1 59 ? 19.828 -21.375 -9.727 1 87.81 59 HIS B CA 1
ATOM 6016 C C . HIS B 1 59 ? 19.375 -20.094 -10.445 1 87.81 59 HIS B C 1
ATOM 6018 O O . HIS B 1 59 ? 18.875 -20.172 -11.57 1 87.81 59 HIS B O 1
ATOM 6024 N N . ALA B 1 60 ? 19.609 -19.016 -9.828 1 84.81 60 ALA B N 1
ATOM 6025 C CA . ALA B 1 60 ? 19.203 -17.734 -10.391 1 84.81 60 ALA B CA 1
ATOM 6026 C C . ALA B 1 60 ? 19.953 -17.438 -11.688 1 84.81 60 ALA B C 1
ATOM 6028 O O . ALA B 1 60 ? 19.391 -16.875 -12.625 1 84.81 60 ALA B O 1
ATOM 6029 N N . GLN B 1 61 ? 21.156 -17.828 -11.734 1 90.5 61 GLN B N 1
ATOM 6030 C CA . GLN B 1 61 ? 21.953 -17.578 -12.922 1 90.5 61 GLN B CA 1
ATOM 6031 C C . GLN B 1 61 ? 21.5 -18.453 -14.086 1 90.5 61 GLN B C 1
ATOM 6033 O O . GLN B 1 61 ? 21.406 -17.984 -15.227 1 90.5 61 GLN B O 1
ATOM 6038 N N . HIS B 1 62 ? 21.297 -19.688 -13.812 1 94.44 62 HIS B N 1
ATOM 6039 C CA . HIS B 1 62 ? 20.781 -20.562 -14.859 1 94.44 62 HIS B CA 1
ATOM 6040 C C . HIS B 1 62 ? 19.453 -20.047 -15.398 1 94.44 62 HIS B C 1
ATOM 6042 O O . HIS B 1 62 ? 19.203 -20.078 -16.609 1 94.44 62 HIS B O 1
ATOM 6048 N N . LYS B 1 63 ? 18.641 -19.609 -14.445 1 92.5 63 LYS B N 1
ATOM 6049 C CA . LYS B 1 63 ? 17.344 -19.047 -14.836 1 92.5 63 LYS B CA 1
ATOM 6050 C C . LYS B 1 63 ? 17.531 -17.812 -15.711 1 92.5 63 LYS B C 1
ATOM 6052 O O . LYS B 1 63 ? 16.891 -17.688 -16.75 1 92.5 63 LYS B O 1
ATOM 6057 N N . LEU B 1 64 ? 18.375 -16.938 -15.289 1 91.81 64 LEU B N 1
ATOM 6058 C CA . LEU B 1 64 ? 18.672 -15.75 -16.078 1 91.81 64 LEU B CA 1
ATOM 6059 C C . LEU B 1 64 ? 19.188 -16.125 -17.453 1 91.81 64 LEU B C 1
ATOM 6061 O O . LEU B 1 64 ? 18.781 -15.523 -18.453 1 91.81 64 LEU B O 1
ATOM 6065 N N . ASN B 1 65 ? 20.031 -17.078 -17.516 1 96.62 65 ASN B N 1
ATOM 6066 C CA . ASN B 1 65 ? 20.641 -17.484 -18.781 1 96.62 65 ASN B CA 1
ATOM 6067 C C . ASN B 1 65 ? 19.594 -18 -19.766 1 96.62 65 ASN B C 1
ATOM 6069 O O . ASN B 1 65 ? 19.578 -17.609 -20.938 1 96.62 65 ASN B O 1
ATOM 6073 N N . TYR B 1 66 ? 18.75 -18.906 -19.297 1 97.19 66 TYR B N 1
ATOM 6074 C CA . TYR B 1 66 ? 17.844 -19.453 -20.281 1 97.19 66 TYR B CA 1
ATOM 6075 C C . TYR B 1 66 ? 16.797 -18.422 -20.703 1 97.19 66 TYR B C 1
ATOM 6077 O O . TYR B 1 66 ? 16.312 -18.453 -21.844 1 97.19 66 TYR B O 1
ATOM 6085 N N . GLN B 1 67 ? 16.438 -17.484 -19.828 1 95.38 67 GLN B N 1
ATOM 6086 C CA . GLN B 1 67 ? 15.539 -16.406 -20.219 1 95.38 67 GLN B CA 1
ATOM 6087 C C . GLN B 1 67 ? 16.188 -15.477 -21.25 1 95.38 67 GLN B C 1
ATOM 6089 O O . GLN B 1 67 ? 15.578 -15.125 -22.25 1 95.38 67 GLN B O 1
ATOM 6094 N N . MET B 1 68 ? 17.453 -15.133 -21 1 96.88 68 MET B N 1
ATOM 6095 C CA . MET B 1 68 ? 18.141 -14.148 -21.828 1 96.88 68 MET B CA 1
ATOM 6096 C C . MET B 1 68 ? 18.562 -14.766 -23.156 1 96.88 68 MET B C 1
ATOM 6098 O O . MET B 1 68 ? 18.547 -14.102 -24.203 1 96.88 68 MET B O 1
ATOM 6102 N N . MET B 1 69 ? 19.016 -16 -23.141 1 97.62 69 MET B N 1
ATOM 6103 C CA . MET B 1 69 ? 19.375 -16.594 -24.422 1 97.62 69 MET B CA 1
ATOM 6104 C C . MET B 1 69 ? 18.172 -16.719 -25.328 1 97.62 69 MET B C 1
ATOM 6106 O O . MET B 1 69 ? 18.281 -16.531 -26.547 1 97.62 69 MET B O 1
ATOM 6110 N N . ASN B 1 70 ? 17.031 -17.094 -24.719 1 97.25 70 ASN B N 1
ATOM 6111 C CA . ASN B 1 70 ? 15.805 -17.125 -25.516 1 97.25 70 ASN B CA 1
ATOM 6112 C C . ASN B 1 70 ? 15.453 -15.758 -26.078 1 97.25 70 ASN B C 1
ATOM 6114 O O . ASN B 1 70 ? 15.18 -15.625 -27.266 1 97.25 70 ASN B O 1
ATOM 6118 N N . LEU B 1 71 ? 15.516 -14.75 -25.25 1 97.19 71 LEU B N 1
ATOM 6119 C CA . LEU B 1 71 ? 15.203 -13.383 -25.672 1 97.19 71 LEU B CA 1
ATOM 6120 C C . LEU B 1 71 ? 16.188 -12.906 -26.734 1 97.19 71 LEU B C 1
ATOM 6122 O O . LEU B 1 71 ? 15.797 -12.281 -27.719 1 97.19 71 LEU B O 1
ATOM 6126 N N . ALA B 1 72 ? 17.438 -13.203 -26.5 1 98.19 72 ALA B N 1
ATOM 6127 C CA . ALA B 1 72 ? 18.484 -12.812 -27.453 1 98.19 72 ALA B CA 1
ATOM 6128 C C . ALA B 1 72 ? 18.281 -13.5 -28.797 1 98.19 72 ALA B C 1
ATOM 6130 O O . ALA B 1 72 ? 18.5 -12.891 -29.844 1 98.19 72 ALA B O 1
ATOM 6131 N N . GLY B 1 73 ? 17.969 -14.742 -28.75 1 97.25 73 GLY B N 1
ATOM 6132 C CA . GLY B 1 73 ? 17.672 -15.445 -29.984 1 97.25 73 GLY B CA 1
ATOM 6133 C C . GLY B 1 73 ? 16.578 -14.789 -30.797 1 97.25 73 GLY B C 1
ATOM 6134 O O . GLY B 1 73 ? 16.734 -14.57 -32 1 97.25 73 GLY B O 1
ATOM 6135 N N . ARG B 1 74 ? 15.492 -14.445 -30.172 1 96.56 74 ARG B N 1
ATOM 6136 C CA . ARG B 1 74 ? 14.375 -13.797 -30.844 1 96.56 74 ARG B CA 1
ATOM 6137 C C . ARG B 1 74 ? 14.766 -12.414 -31.359 1 96.56 74 ARG B C 1
ATOM 6139 O O . ARG B 1 74 ? 14.398 -12.023 -32.469 1 96.56 74 ARG B O 1
ATOM 6146 N N . LEU B 1 75 ? 15.492 -11.688 -30.484 1 97.44 75 LEU B N 1
ATOM 6147 C CA . LEU B 1 75 ? 15.898 -10.336 -30.875 1 97.44 75 LEU B CA 1
ATOM 6148 C C . LEU B 1 75 ? 16.875 -10.375 -32.031 1 97.44 75 LEU B C 1
ATOM 6150 O O . LEU B 1 75 ? 16.922 -9.453 -32.844 1 97.44 75 LEU B O 1
ATOM 6154 N N . TRP B 1 76 ? 17.688 -11.422 -32.156 1 97.06 76 TRP B N 1
ATOM 6155 C CA . TRP B 1 76 ? 18.547 -11.602 -33.312 1 97.06 76 TRP B CA 1
ATOM 6156 C C . TRP B 1 76 ? 17.75 -11.641 -34.594 1 97.06 76 TRP B C 1
ATOM 6158 O O . TRP B 1 76 ? 18.109 -10.992 -35.594 1 97.06 76 TRP B O 1
ATOM 6168 N N . LEU B 1 77 ? 16.688 -12.359 -34.594 1 95.88 77 LEU B N 1
ATOM 6169 C CA . LEU B 1 77 ? 15.836 -12.461 -35.781 1 95.88 77 LEU B CA 1
ATOM 6170 C C . LEU B 1 77 ? 15.25 -11.102 -36.125 1 95.88 77 LEU B C 1
ATOM 6172 O O . LEU B 1 77 ? 15.055 -10.797 -37.312 1 95.88 77 LEU B O 1
ATOM 6176 N N . ILE B 1 78 ? 14.969 -10.305 -35.125 1 96.94 78 ILE B N 1
ATOM 6177 C CA . ILE B 1 78 ? 14.289 -9.023 -35.312 1 96.94 78 ILE B CA 1
ATOM 6178 C C . ILE B 1 78 ? 15.305 -7.953 -35.688 1 96.94 78 ILE B C 1
ATOM 6180 O O . ILE B 1 78 ? 15.109 -7.23 -36.688 1 96.94 78 ILE B O 1
ATOM 6184 N N . THR B 1 79 ? 16.453 -7.852 -35 1 96.81 79 THR B N 1
ATOM 6185 C CA . THR B 1 79 ? 17.359 -6.711 -35.125 1 96.81 79 THR B CA 1
ATOM 6186 C C . THR B 1 79 ? 18.516 -7.031 -36.062 1 96.81 79 THR B C 1
ATOM 6188 O O . THR B 1 79 ? 19.203 -6.125 -36.531 1 96.81 79 THR B O 1
ATOM 6191 N N . HIS B 1 80 ? 18.922 -8.289 -36.219 1 96 80 HIS B N 1
ATOM 6192 C CA . HIS B 1 80 ? 20.047 -8.797 -37 1 96 80 HIS B CA 1
ATOM 6193 C C . HIS B 1 80 ? 21.375 -8.359 -36.375 1 96 80 HIS B C 1
ATOM 6195 O O . HIS B 1 80 ? 22.391 -8.312 -37.062 1 96 80 HIS B O 1
ATOM 6201 N N . ASP B 1 81 ? 21.281 -8.039 -35.125 1 97.38 81 ASP B N 1
ATOM 6202 C CA . ASP B 1 81 ? 22.516 -7.754 -34.406 1 97.38 81 ASP B CA 1
ATOM 6203 C C . ASP B 1 81 ? 23.297 -9.039 -34.094 1 97.38 81 ASP B C 1
ATOM 6205 O O . ASP B 1 81 ? 22.891 -9.82 -33.25 1 97.38 81 ASP B O 1
ATOM 6209 N N . ALA B 1 82 ? 24.453 -9.195 -34.656 1 97.62 82 ALA B N 1
ATOM 6210 C CA . ALA B 1 82 ? 25.219 -10.438 -34.594 1 97.62 82 ALA B CA 1
ATOM 6211 C C . ALA B 1 82 ? 25.672 -10.742 -33.188 1 97.62 82 ALA B C 1
ATOM 6213 O O . ALA B 1 82 ? 25.922 -11.898 -32.844 1 97.62 82 ALA B O 1
ATOM 6214 N N . ARG B 1 83 ? 25.812 -9.719 -32.406 1 96.94 83 ARG B N 1
ATOM 6215 C CA . ARG B 1 83 ? 26.25 -9.93 -31.031 1 96.94 83 ARG B CA 1
ATOM 6216 C C . ARG B 1 83 ? 25.297 -10.867 -30.297 1 96.94 83 ARG B C 1
ATOM 6218 O O . ARG B 1 83 ? 25.719 -11.641 -29.438 1 96.94 83 ARG B O 1
ATOM 6225 N N . TYR B 1 84 ? 23.969 -10.859 -30.641 1 98.38 84 TYR B N 1
ATOM 6226 C CA . TYR B 1 84 ? 22.953 -11.664 -29.984 1 98.38 84 TYR B CA 1
ATOM 6227 C C . TYR B 1 84 ? 23.109 -13.141 -30.328 1 98.38 84 TYR B C 1
ATOM 6229 O O . TYR B 1 84 ? 23.188 -13.992 -29.438 1 98.38 84 TYR B O 1
ATOM 6237 N N . LYS B 1 85 ? 23.188 -13.461 -31.625 1 97.56 85 LYS B N 1
ATOM 6238 C CA . LYS B 1 85 ? 23.328 -14.852 -32.031 1 97.56 85 LYS B CA 1
ATOM 6239 C C . LYS B 1 85 ? 24.656 -15.438 -31.531 1 97.56 85 LYS B C 1
ATOM 6241 O O . LYS B 1 85 ? 24.719 -16.609 -31.141 1 97.56 85 LYS B O 1
ATOM 6246 N N . GLU B 1 86 ? 25.719 -14.602 -31.531 1 98.25 86 GLU B N 1
ATOM 6247 C CA . GLU B 1 86 ? 27.016 -15.078 -31.078 1 98.25 86 GLU B CA 1
ATOM 6248 C C . GLU B 1 86 ? 26.984 -15.461 -29.609 1 98.25 86 GLU B C 1
ATOM 6250 O O . GLU B 1 86 ? 27.5 -16.516 -29.219 1 98.25 86 GLU B O 1
ATOM 6255 N N . ARG B 1 87 ? 26.359 -14.609 -28.797 1 98.44 87 ARG B N 1
ATOM 6256 C CA . ARG B 1 87 ? 26.266 -14.898 -27.375 1 98.44 87 ARG B CA 1
ATOM 6257 C C . ARG B 1 87 ? 25.422 -16.141 -27.109 1 98.44 87 ARG B C 1
ATOM 6259 O O . ARG B 1 87 ? 25.719 -16.938 -26.234 1 98.44 87 ARG B O 1
ATOM 6266 N N . VAL B 1 88 ? 24.328 -16.328 -27.875 1 98.44 88 VAL B N 1
ATOM 6267 C CA . VAL B 1 88 ? 23.438 -17.469 -27.719 1 98.44 88 VAL B CA 1
ATOM 6268 C C . VAL B 1 88 ? 24.203 -18.766 -28.047 1 98.44 88 VAL B C 1
ATOM 6270 O O . VAL B 1 88 ? 24.141 -19.719 -27.281 1 98.44 88 VAL B O 1
ATOM 6273 N N . ILE B 1 89 ? 24.969 -18.734 -29.172 1 98.44 89 ILE B N 1
ATOM 6274 C CA . ILE B 1 89 ? 25.734 -19.906 -29.578 1 98.44 89 ILE B CA 1
ATOM 6275 C C . ILE B 1 89 ? 26.828 -20.203 -28.547 1 98.44 89 ILE B C 1
ATOM 6277 O O . ILE B 1 89 ? 27.047 -21.359 -28.188 1 98.44 89 ILE B O 1
ATOM 6281 N N . GLN B 1 90 ? 27.406 -19.125 -28.062 1 98.19 90 GLN B N 1
ATOM 6282 C CA . GLN B 1 90 ? 28.484 -19.266 -27.078 1 98.19 90 GLN B CA 1
ATOM 6283 C C . GLN B 1 90 ? 27.969 -19.922 -25.797 1 98.19 90 GLN B C 1
ATOM 6285 O O . GLN B 1 90 ? 28.578 -20.859 -25.281 1 98.19 90 GLN B O 1
ATOM 6290 N N . ILE B 1 91 ? 26.891 -19.469 -25.328 1 98.56 91 ILE B N 1
ATOM 6291 C CA . ILE B 1 91 ? 26.422 -19.969 -24.031 1 98.56 91 ILE B CA 1
ATOM 6292 C C . ILE B 1 91 ? 25.844 -21.375 -24.188 1 98.56 91 ILE B C 1
ATOM 6294 O O . ILE B 1 91 ? 25.984 -22.203 -23.297 1 98.56 91 ILE B O 1
ATOM 6298 N N . LEU B 1 92 ? 25.125 -21.641 -25.25 1 98.69 92 LEU B N 1
ATOM 6299 C CA . LEU B 1 92 ? 24.641 -23 -25.516 1 98.69 92 LEU B CA 1
ATOM 6300 C C . LEU B 1 92 ? 25.797 -23.969 -25.656 1 98.69 92 LEU B C 1
ATOM 6302 O O . LEU B 1 92 ? 25.719 -25.109 -25.188 1 98.69 92 LEU B O 1
ATOM 6306 N N . SER B 1 93 ? 26.859 -23.531 -26.312 1 98.62 93 SER B N 1
ATOM 6307 C CA . SER B 1 93 ? 28.047 -24.375 -26.438 1 98.62 93 SER B CA 1
ATOM 6308 C C . SER B 1 93 ? 28.672 -24.656 -25.078 1 98.62 93 SER B C 1
ATOM 6310 O O . SER B 1 93 ? 29.094 -25.781 -24.797 1 98.62 93 SER B O 1
ATOM 6312 N N . ALA B 1 94 ? 28.703 -23.609 -24.297 1 98.25 94 ALA B N 1
ATOM 6313 C CA . ALA B 1 94 ? 29.25 -23.766 -22.953 1 98.25 94 ALA B CA 1
ATOM 6314 C C . ALA B 1 94 ? 28.422 -24.781 -22.141 1 98.25 94 ALA B C 1
ATOM 6316 O O . ALA B 1 94 ? 28.984 -25.625 -21.438 1 98.25 94 ALA B O 1
ATOM 6317 N N . TYR B 1 95 ? 27.125 -24.703 -22.266 1 98.5 95 TYR B N 1
ATOM 6318 C CA . TYR B 1 95 ? 26.266 -25.656 -21.594 1 98.5 95 TYR B CA 1
ATOM 6319 C C . TYR B 1 95 ? 26.453 -27.062 -22.141 1 98.5 95 TYR B C 1
ATOM 6321 O O . TYR B 1 95 ? 26.469 -28.047 -21.391 1 98.5 95 TYR B O 1
ATOM 6329 N N . ALA B 1 96 ? 26.594 -27.172 -23.438 1 98.25 96 ALA B N 1
ATOM 6330 C CA . ALA B 1 96 ? 26.781 -28.469 -24.094 1 98.25 96 ALA B CA 1
ATOM 6331 C C . ALA B 1 96 ? 28.062 -29.141 -23.625 1 98.25 96 ALA B C 1
ATOM 6333 O O . ALA B 1 96 ? 28.125 -30.359 -23.5 1 98.25 96 ALA B O 1
ATOM 6334 N N . ASP B 1 97 ? 29.062 -28.344 -23.391 1 97.56 97 ASP B N 1
ATOM 6335 C CA . ASP B 1 97 ? 30.344 -28.859 -22.938 1 97.56 97 ASP B CA 1
ATOM 6336 C C . ASP B 1 97 ? 30.266 -29.312 -21.484 1 97.56 97 ASP B C 1
ATOM 6338 O O . ASP B 1 97 ? 30.922 -30.281 -21.094 1 97.56 97 ASP B O 1
ATOM 6342 N N . LEU B 1 98 ? 29.484 -28.719 -20.766 1 96.81 98 LEU B N 1
ATOM 6343 C CA . LEU B 1 98 ? 29.438 -28.922 -19.328 1 96.81 98 LEU B CA 1
ATOM 6344 C C . LEU B 1 98 ? 28.406 -30 -18.969 1 96.81 98 LEU B C 1
ATOM 6346 O O . LEU B 1 98 ? 28.656 -30.828 -18.078 1 96.81 98 LEU B O 1
ATOM 6350 N N . TYR B 1 99 ? 27.25 -30.047 -19.562 1 97.31 99 TYR B N 1
ATOM 6351 C CA . TYR B 1 99 ? 26.047 -30.766 -19.156 1 97.31 99 TYR B CA 1
ATOM 6352 C C . TYR B 1 99 ? 26.312 -32.25 -19.016 1 97.31 99 TYR B C 1
ATOM 6354 O O . TYR B 1 99 ? 25.906 -32.875 -18.031 1 97.31 99 TYR B O 1
ATOM 6362 N N . PRO B 1 100 ? 27.094 -32.906 -19.906 1 96.38 100 PRO B N 1
ATOM 6363 C CA . PRO B 1 100 ? 27.328 -34.344 -19.797 1 96.38 100 PRO B CA 1
ATOM 6364 C C . PRO B 1 100 ? 28.156 -34.719 -18.578 1 96.38 100 PRO B C 1
ATOM 6366 O O . PRO B 1 100 ? 28.078 -35.844 -18.094 1 96.38 100 PRO B O 1
ATOM 6369 N N . GLN B 1 101 ? 28.812 -33.719 -18.031 1 94.75 101 GLN B N 1
ATOM 6370 C CA . GLN B 1 101 ? 29.75 -34 -16.953 1 94.75 101 GLN B CA 1
ATOM 6371 C C . GLN B 1 101 ? 29.172 -33.625 -15.594 1 94.75 101 GLN B C 1
ATOM 6373 O O . GLN B 1 101 ? 29.75 -33.938 -14.555 1 94.75 101 GLN B O 1
ATOM 6378 N N . LEU B 1 102 ? 28.125 -32.906 -15.445 1 93.31 102 LEU B N 1
ATOM 6379 C CA . LEU B 1 102 ? 27.625 -32.25 -14.242 1 93.31 102 LEU B CA 1
ATOM 6380 C C . LEU B 1 102 ? 27.031 -33.281 -13.281 1 93.31 102 LEU B C 1
ATOM 6382 O O . LEU B 1 102 ? 27.047 -33.062 -12.062 1 93.31 102 LEU B O 1
ATOM 6386 N N . GLY B 1 103 ? 26.656 -34.531 -13.734 1 91.12 103 GLY B N 1
ATOM 6387 C CA . GLY B 1 103 ? 25.906 -35.438 -12.875 1 91.12 103 GLY B CA 1
ATOM 6388 C C . GLY B 1 103 ? 24.625 -34.844 -12.352 1 91.12 103 GLY B C 1
ATOM 6389 O O . GLY B 1 103 ? 24.25 -33.719 -12.734 1 91.12 103 GLY B O 1
ATOM 6390 N N . ASP B 1 104 ? 23.938 -35.469 -11.32 1 91.5 104 ASP B N 1
ATOM 6391 C CA . ASP B 1 104 ? 22.656 -35 -10.773 1 91.5 104 ASP B CA 1
ATOM 6392 C C . ASP B 1 104 ? 22.891 -33.875 -9.75 1 91.5 104 ASP B C 1
ATOM 6394 O O . ASP B 1 104 ? 23.828 -33.938 -8.961 1 91.5 104 ASP B O 1
ATOM 6398 N N . ALA B 1 105 ? 22.125 -32.875 -9.797 1 91.19 105 ALA B N 1
ATOM 6399 C CA . ALA B 1 105 ? 22.109 -31.859 -8.734 1 91.19 105 ALA B CA 1
ATOM 6400 C C . ALA B 1 105 ? 21.562 -32.438 -7.434 1 91.19 105 ALA B C 1
ATOM 6402 O O . ALA B 1 105 ? 21.125 -33.594 -7.398 1 91.19 105 ALA B O 1
ATOM 6403 N N . ILE B 1 106 ? 21.734 -31.734 -6.344 1 83.38 106 ILE B N 1
ATOM 6404 C CA . ILE B 1 106 ? 21.219 -32.188 -5.051 1 83.38 106 ILE B CA 1
ATOM 6405 C C . ILE B 1 106 ? 19.812 -31.609 -4.828 1 83.38 106 ILE B C 1
ATOM 6407 O O . ILE B 1 106 ? 19.625 -30.391 -4.887 1 83.38 106 ILE B O 1
ATOM 6411 N N . SER B 1 107 ? 18.859 -32.5 -4.773 1 77.44 107 SER B N 1
ATOM 6412 C CA . SER B 1 107 ? 17.5 -32.062 -4.422 1 77.44 107 SER B CA 1
ATOM 6413 C C . SER B 1 107 ? 17.281 -32.156 -2.916 1 77.44 107 SER B C 1
ATOM 6415 O O . SER B 1 107 ? 17.719 -33.094 -2.266 1 77.44 107 SER B O 1
ATOM 6417 N N . HIS B 1 108 ? 16.75 -31.031 -2.385 1 67.44 108 HIS B N 1
ATOM 6418 C CA . HIS B 1 108 ? 16.422 -31.078 -0.967 1 67.44 108 HIS B CA 1
ATOM 6419 C C . HIS B 1 108 ? 14.914 -31.266 -0.769 1 67.44 108 HIS B C 1
ATOM 6421 O O . HIS B 1 108 ? 14.391 -30.984 0.313 1 67.44 108 HIS B O 1
ATOM 6427 N N . ASP B 1 109 ? 14.25 -31.641 -1.859 1 69.25 109 ASP B N 1
ATOM 6428 C CA . ASP B 1 109 ? 12.828 -31.922 -1.743 1 69.25 109 ASP B CA 1
ATOM 6429 C C . ASP B 1 109 ? 12.477 -33.25 -2.422 1 69.25 109 ASP B C 1
ATOM 6431 O O . ASP B 1 109 ? 13.359 -34.062 -2.73 1 69.25 109 ASP B O 1
ATOM 6435 N N . SER B 1 110 ? 11.258 -33.531 -2.508 1 67 110 SER B N 1
ATOM 6436 C CA . SER B 1 110 ? 10.812 -34.812 -3.035 1 67 110 SER B CA 1
ATOM 6437 C C . SER B 1 110 ? 10.883 -34.844 -4.559 1 67 110 SER B C 1
ATOM 6439 O O . SER B 1 110 ? 10.711 -35.906 -5.176 1 67 110 SER B O 1
ATOM 6441 N N . ASN B 1 111 ? 11.188 -33.75 -5.184 1 77.88 111 ASN B N 1
ATOM 6442 C CA . ASN B 1 111 ? 11.312 -33.75 -6.637 1 77.88 111 ASN B CA 1
ATOM 6443 C C . ASN B 1 111 ? 12.656 -34.312 -7.09 1 77.88 111 ASN B C 1
ATOM 6445 O O . ASN B 1 111 ? 13.695 -34 -6.488 1 77.88 111 ASN B O 1
ATOM 6449 N N . PRO B 1 112 ? 12.578 -35.188 -8.055 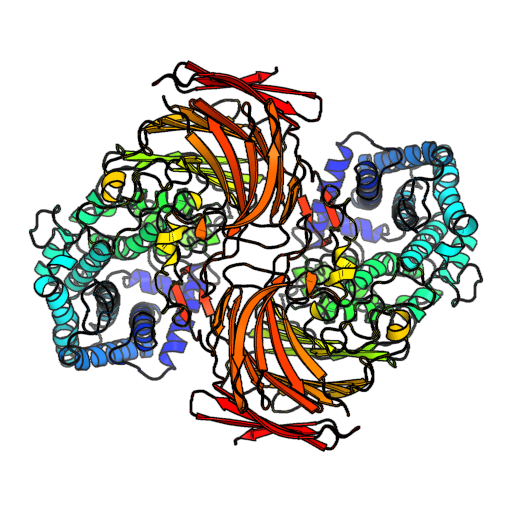1 85.38 112 PRO B N 1
ATOM 6450 C CA . PRO B 1 112 ? 13.875 -35.625 -8.562 1 85.38 112 PRO B CA 1
ATOM 6451 C C . PRO B 1 112 ? 14.711 -34.5 -9.148 1 85.38 112 PRO B C 1
ATOM 6453 O O . PRO B 1 112 ? 14.164 -33.594 -9.773 1 85.38 112 PRO B O 1
ATOM 6456 N N . PRO B 1 113 ? 16 -34.625 -8.898 1 90.5 113 PRO B N 1
ATOM 6457 C CA . PRO B 1 113 ? 16.875 -33.562 -9.375 1 90.5 113 PRO B CA 1
ATOM 6458 C C . PRO B 1 113 ? 17.172 -33.656 -10.867 1 90.5 113 PRO B C 1
ATOM 6460 O O . PRO B 1 113 ? 17.156 -34.75 -11.43 1 90.5 113 PRO B O 1
ATOM 6463 N N . GLY B 1 114 ? 17.375 -32.562 -11.539 1 93.12 114 GLY B N 1
ATOM 6464 C CA . GLY B 1 114 ? 18.047 -32.531 -12.836 1 93.12 114 GLY B CA 1
ATOM 6465 C C . GLY B 1 114 ? 19.547 -32.438 -12.734 1 93.12 114 GLY B C 1
ATOM 6466 O O . GLY B 1 114 ? 20.125 -32.75 -11.688 1 93.12 114 GLY B O 1
ATOM 6467 N N . ARG B 1 115 ? 20.172 -32.219 -13.828 1 94.31 115 ARG B N 1
ATOM 6468 C CA . ARG B 1 115 ? 21.625 -32.031 -13.828 1 94.31 115 ARG B CA 1
ATOM 6469 C C . ARG B 1 115 ? 22 -30.609 -13.492 1 94.31 115 ARG B C 1
ATOM 6471 O O . ARG B 1 115 ? 23 -30.375 -12.82 1 94.31 115 ARG B O 1
ATOM 6478 N N . LEU B 1 116 ? 21.188 -29.656 -13.93 1 94.75 116 LEU B N 1
ATOM 6479 C CA . LEU B 1 116 ? 21.453 -28.234 -13.695 1 94.75 116 LEU B CA 1
ATOM 6480 C C . LEU B 1 116 ? 20.734 -27.75 -12.438 1 94.75 116 LEU B C 1
ATOM 6482 O O . LEU B 1 116 ? 21.266 -26.906 -11.711 1 94.75 116 LEU B O 1
ATOM 6486 N N . PHE B 1 117 ? 19.562 -28.234 -12.211 1 93.06 117 PHE B N 1
ATOM 6487 C CA . PHE B 1 117 ? 18.703 -27.688 -11.164 1 93.06 117 PHE B CA 1
ATOM 6488 C C . PHE B 1 117 ? 18.359 -28.766 -10.133 1 93.06 117 PHE B C 1
ATOM 6490 O O . PHE B 1 117 ? 18.438 -29.953 -10.43 1 93.06 117 PHE B O 1
ATOM 6497 N N . HIS B 1 118 ? 17.906 -28.328 -9 1 88.5 118 HIS B N 1
ATOM 6498 C CA . HIS B 1 118 ? 17.578 -29.219 -7.887 1 88.5 118 HIS B CA 1
ATOM 6499 C C . HIS B 1 118 ? 16.297 -30 -8.164 1 88.5 118 HIS B C 1
ATOM 6501 O O . HIS B 1 118 ? 15.961 -30.922 -7.426 1 88.5 118 HIS B O 1
ATOM 6507 N N . GLN B 1 119 ? 15.602 -29.641 -9.266 1 89.94 119 GLN B N 1
ATOM 6508 C CA . GLN B 1 119 ? 14.383 -30.328 -9.648 1 89.94 119 GLN B CA 1
ATOM 6509 C C . GLN B 1 119 ? 14.211 -30.359 -11.164 1 89.94 119 GLN B C 1
ATOM 6511 O O . GLN B 1 119 ? 14.719 -29.484 -11.867 1 89.94 119 GLN B O 1
ATOM 6516 N N . THR B 1 120 ? 13.414 -31.328 -11.625 1 92.5 120 THR B N 1
ATOM 6517 C CA . THR B 1 120 ? 13.219 -31.547 -13.047 1 92.5 120 THR B CA 1
ATOM 6518 C C . THR B 1 120 ? 12.391 -30.422 -13.656 1 92.5 120 THR B C 1
ATOM 6520 O O . THR B 1 120 ? 12.555 -30.078 -14.836 1 92.5 120 THR B O 1
ATOM 6523 N N . LEU B 1 121 ? 11.484 -29.797 -12.836 1 92.44 121 LEU B N 1
ATOM 6524 C CA . LEU B 1 121 ? 10.664 -28.703 -13.344 1 92.44 121 LEU B CA 1
ATOM 6525 C C . LEU B 1 121 ? 11.531 -27.609 -13.969 1 92.44 121 LEU B C 1
ATOM 6527 O O . LEU B 1 121 ? 11.312 -27.219 -15.125 1 92.44 121 LEU B O 1
ATOM 6531 N N . ASN B 1 122 ? 12.547 -27.203 -13.25 1 93 122 ASN B N 1
ATOM 6532 C CA . ASN B 1 122 ? 13.414 -26.141 -13.75 1 93 122 ASN B CA 1
ATOM 6533 C C . ASN B 1 122 ? 14.273 -26.609 -14.914 1 93 122 ASN B C 1
ATOM 6535 O O . ASN B 1 122 ? 14.594 -25.828 -15.812 1 93 122 ASN B O 1
ATOM 6539 N N . GLU B 1 123 ? 14.633 -27.922 -14.938 1 95.5 123 GLU B N 1
ATOM 6540 C CA . GLU B 1 123 ? 15.359 -28.516 -16.062 1 95.5 123 GLU B CA 1
ATOM 6541 C C . GLU B 1 123 ? 14.562 -28.375 -17.359 1 95.5 123 GLU B C 1
ATOM 6543 O O . GLU B 1 123 ? 15.125 -28.031 -18.406 1 95.5 123 GLU B O 1
ATOM 6548 N N . HIS B 1 124 ? 13.352 -28.625 -17.172 1 97.06 124 HIS B N 1
ATOM 6549 C CA . HIS B 1 124 ? 12.492 -28.609 -18.344 1 97.06 124 HIS B CA 1
ATOM 6550 C C . HIS B 1 124 ? 12.195 -27.188 -18.781 1 97.06 124 HIS B C 1
ATOM 6552 O O . HIS B 1 124 ? 12.047 -26.922 -19.984 1 97.06 124 HIS B O 1
ATOM 6558 N N . MET B 1 125 ? 12.094 -26.266 -17.844 1 96.88 125 MET B N 1
ATOM 6559 C CA . MET B 1 125 ? 12.008 -24.859 -18.219 1 96.88 125 MET B CA 1
ATOM 6560 C C . MET B 1 125 ? 13.227 -24.438 -19.031 1 96.88 125 MET B C 1
ATOM 6562 O O . MET B 1 125 ? 13.086 -23.781 -20.078 1 96.88 125 MET B O 1
ATOM 6566 N N . PHE B 1 126 ? 14.398 -24.844 -18.547 1 97.94 126 PHE B N 1
ATOM 6567 C CA . PHE B 1 126 ? 15.633 -24.562 -19.266 1 97.94 126 PHE B CA 1
ATOM 6568 C C . PHE B 1 126 ? 15.586 -25.141 -20.672 1 97.94 126 PHE B C 1
ATOM 6570 O O . PHE B 1 126 ? 15.891 -24.453 -21.641 1 97.94 126 PHE B O 1
ATOM 6577 N N . LEU B 1 127 ? 15.203 -26.375 -20.781 1 98.56 127 LEU B N 1
ATOM 6578 C CA . LEU B 1 127 ? 15.156 -27.062 -22.078 1 98.56 127 LEU B CA 1
ATOM 6579 C C . LEU B 1 127 ? 14.242 -26.328 -23.047 1 98.56 127 LEU B C 1
ATOM 6581 O O . LEU B 1 127 ? 14.594 -26.141 -24.219 1 98.56 127 LEU B O 1
ATOM 6585 N N . LEU B 1 128 ? 13.094 -25.938 -22.578 1 98.38 128 LEU B N 1
ATOM 6586 C CA . LEU B 1 128 ? 12.125 -25.266 -23.422 1 98.38 128 LEU B CA 1
ATOM 6587 C C . LEU B 1 128 ? 12.727 -23.984 -24.016 1 98.38 128 LEU B C 1
ATOM 6589 O O . LEU B 1 128 ? 12.75 -23.812 -25.234 1 98.38 128 LEU B O 1
ATOM 6593 N N . TYR B 1 129 ? 13.289 -23.125 -23.234 1 98 129 TYR B N 1
ATOM 6594 C CA . TYR B 1 129 ? 13.812 -21.844 -23.672 1 98 129 TYR B CA 1
ATOM 6595 C C . TYR B 1 129 ? 15.102 -22.031 -24.469 1 98 129 TYR B C 1
ATOM 6597 O O . TYR B 1 129 ? 15.352 -21.297 -25.438 1 98 129 TYR B O 1
ATOM 6605 N N . ALA B 1 130 ? 15.883 -23 -24.062 1 98.25 130 ALA B N 1
ATOM 6606 C CA . ALA B 1 130 ? 17.109 -23.297 -24.781 1 98.25 130 ALA B CA 1
ATOM 6607 C C . ALA B 1 130 ? 16.812 -23.812 -26.188 1 98.25 130 ALA B C 1
ATOM 6609 O O . ALA B 1 130 ? 17.469 -23.422 -27.156 1 98.25 130 ALA B O 1
ATOM 6610 N N . ALA B 1 131 ? 15.859 -24.672 -26.234 1 98 131 ALA B N 1
ATOM 6611 C CA . ALA B 1 131 ? 15.477 -25.219 -27.531 1 98 131 ALA B CA 1
ATOM 6612 C C . ALA B 1 131 ? 14.992 -24.109 -28.469 1 98 131 ALA B C 1
ATOM 6614 O O . ALA B 1 131 ? 15.359 -24.078 -29.641 1 98 131 ALA B O 1
ATOM 6615 N N . GLU B 1 132 ? 14.172 -23.281 -27.969 1 96.94 132 GLU B N 1
ATOM 6616 C CA . GLU B 1 132 ? 13.672 -22.172 -28.781 1 96.94 132 GLU B CA 1
ATOM 6617 C C . GLU B 1 132 ? 14.805 -21.234 -29.188 1 96.94 132 GLU B C 1
ATOM 6619 O O . GLU B 1 132 ? 14.852 -20.781 -30.328 1 96.94 132 GLU B O 1
ATOM 6624 N N . ALA B 1 133 ? 15.641 -20.922 -28.234 1 97.56 133 ALA B N 1
ATOM 6625 C CA . ALA B 1 133 ? 16.797 -20.094 -28.547 1 97.56 133 ALA B CA 1
ATOM 6626 C C . ALA B 1 133 ? 17.656 -20.719 -29.641 1 97.56 133 ALA B C 1
ATOM 6628 O O . ALA B 1 133 ? 18.094 -20.047 -30.562 1 97.56 133 ALA B O 1
ATOM 6629 N N . TRP B 1 134 ? 17.938 -22.016 -29.531 1 97.81 134 TRP B N 1
ATOM 6630 C CA . TRP B 1 134 ? 18.719 -22.766 -30.5 1 97.81 134 TRP B CA 1
ATOM 6631 C C . TRP B 1 134 ? 18.094 -22.688 -31.891 1 97.81 134 TRP B C 1
ATOM 6633 O O . TRP B 1 134 ? 18.797 -22.469 -32.875 1 97.81 134 TRP B O 1
ATOM 6643 N N . HIS B 1 135 ? 16.828 -22.844 -31.891 1 96.44 135 HIS B N 1
ATOM 6644 C CA . HIS B 1 135 ? 16.125 -22.766 -33.156 1 96.44 135 HIS B CA 1
ATOM 6645 C C . HIS B 1 135 ? 16.406 -21.438 -33.875 1 96.44 135 HIS B C 1
ATOM 6647 O O . HIS B 1 135 ? 16.5 -21.391 -35.094 1 96.44 135 HIS B O 1
ATOM 6653 N N . CYS B 1 136 ? 16.484 -20.406 -33.188 1 95.69 136 CYS B N 1
ATOM 6654 C CA . CYS B 1 136 ? 16.672 -19.062 -33.75 1 95.69 136 CYS B CA 1
ATOM 6655 C C . CYS B 1 136 ? 18.047 -18.922 -34.344 1 95.69 136 CYS B C 1
ATOM 6657 O O . CYS B 1 136 ? 18.234 -18.109 -35.281 1 95.69 136 CYS B O 1
ATOM 6659 N N . VAL B 1 137 ? 19.062 -19.719 -33.938 1 96.44 137 VAL B N 1
ATOM 6660 C CA . VAL B 1 137 ? 20.422 -19.406 -34.344 1 96.44 137 VAL B CA 1
ATOM 6661 C C . VAL B 1 137 ? 21.047 -20.594 -35.031 1 96.44 137 VAL B C 1
ATOM 6663 O O . VAL B 1 137 ? 22.188 -20.516 -35.531 1 96.44 137 VAL B O 1
ATOM 6666 N N . LYS B 1 138 ? 20.391 -21.719 -35.094 1 95.88 138 LYS B N 1
ATOM 6667 C CA . LYS B 1 138 ? 20.922 -22.969 -35.625 1 95.88 138 LYS B CA 1
ATOM 6668 C C . LYS B 1 138 ? 21.5 -22.781 -37.031 1 95.88 138 LYS B C 1
ATOM 6670 O O . LYS B 1 138 ? 22.594 -23.266 -37.312 1 95.88 138 LYS B O 1
ATOM 6675 N N . ALA B 1 139 ? 20.812 -22.031 -37.844 1 93.5 139 ALA B N 1
ATOM 6676 C CA . ALA B 1 139 ? 21.203 -21.828 -39.25 1 93.5 139 ALA B CA 1
ATOM 6677 C C . ALA B 1 139 ? 22.531 -21.094 -39.344 1 93.5 139 ALA B C 1
ATOM 6679 O O . ALA B 1 139 ? 23.219 -21.156 -40.344 1 93.5 139 ALA B O 1
ATOM 6680 N N . GLU B 1 140 ? 22.891 -20.375 -38.25 1 94.44 140 GLU B N 1
ATOM 6681 C CA . GLU B 1 140 ? 24.094 -19.562 -38.219 1 94.44 140 GLU B CA 1
ATOM 6682 C C . GLU B 1 140 ? 25.234 -20.297 -37.531 1 94.44 140 GLU B C 1
ATOM 6684 O O . GLU B 1 140 ? 26.312 -19.734 -37.344 1 94.44 140 GLU B O 1
ATOM 6689 N N . SER B 1 141 ? 25.062 -21.547 -37.219 1 96.94 141 SER B N 1
ATOM 6690 C CA . SER B 1 141 ? 26.047 -22.297 -36.438 1 96.94 141 SER B CA 1
ATOM 6691 C C . SER B 1 141 ? 26.844 -23.25 -37.312 1 96.94 141 SER B C 1
ATOM 6693 O O . SER B 1 141 ? 26.375 -23.656 -38.375 1 96.94 141 SER B O 1
ATOM 6695 N N . THR B 1 142 ? 28.047 -23.625 -36.844 1 97.44 142 THR B N 1
ATOM 6696 C CA . THR B 1 142 ? 28.875 -24.578 -37.594 1 97.44 142 THR B CA 1
ATOM 6697 C C . THR B 1 142 ? 28.406 -26 -37.344 1 97.44 142 THR B C 1
ATOM 6699 O O . THR B 1 142 ? 27.703 -26.281 -36.375 1 97.44 142 THR B O 1
ATOM 6702 N N . PRO B 1 143 ? 28.781 -26.859 -38.188 1 97.25 143 PRO B N 1
ATOM 6703 C CA . PRO B 1 143 ? 28.406 -28.266 -38 1 97.25 143 PRO B CA 1
ATOM 6704 C C . PRO B 1 143 ? 28.891 -28.828 -36.656 1 97.25 143 PRO B C 1
ATOM 6706 O O . PRO B 1 143 ? 28.188 -29.641 -36.062 1 97.25 143 PRO B O 1
ATOM 6709 N N . GLN B 1 144 ? 30.047 -28.391 -36.281 1 97.81 144 GLN B N 1
ATOM 6710 C CA . GLN B 1 144 ? 30.578 -28.859 -35 1 97.81 144 GLN B CA 1
ATOM 6711 C C . GLN B 1 144 ? 29.719 -28.359 -33.844 1 97.81 144 GLN B C 1
ATOM 6713 O O . GLN B 1 144 ? 29.453 -29.094 -32.906 1 97.81 144 GLN B O 1
ATOM 6718 N N . GLN B 1 145 ? 29.375 -27.109 -34 1 97.88 145 GLN B N 1
ATOM 6719 C CA . GLN B 1 145 ? 28.5 -26.531 -32.969 1 97.88 145 GLN B CA 1
ATOM 6720 C C . GLN B 1 145 ? 27.156 -27.234 -32.938 1 97.88 145 GLN B C 1
ATOM 6722 O O . GLN B 1 145 ? 26.625 -27.531 -31.859 1 97.88 145 GLN B O 1
ATOM 6727 N N . ILE B 1 146 ? 26.594 -27.5 -34.062 1 98.19 146 ILE B N 1
ATOM 6728 C CA . ILE B 1 146 ? 25.297 -28.172 -34.188 1 98.19 146 ILE B CA 1
ATOM 6729 C C . ILE B 1 146 ? 25.375 -29.562 -33.562 1 98.19 146 ILE B C 1
ATOM 6731 O O . ILE B 1 146 ? 24.531 -29.906 -32.719 1 98.19 146 ILE B O 1
ATOM 6735 N N . GLN B 1 147 ? 26.391 -30.266 -33.875 1 98 147 GLN B N 1
ATOM 6736 C CA . GLN B 1 147 ? 26.547 -31.609 -33.312 1 98 147 GLN B CA 1
ATOM 6737 C C . GLN B 1 147 ? 26.703 -31.562 -31.797 1 98 147 GLN B C 1
ATOM 6739 O O . GLN B 1 147 ? 26.078 -32.344 -31.078 1 98 147 GLN B O 1
ATOM 6744 N N . ASN B 1 148 ? 27.5 -30.688 -31.375 1 98.44 148 ASN B N 1
ATOM 6745 C CA . ASN B 1 148 ? 27.766 -30.594 -29.938 1 98.44 148 ASN B CA 1
ATOM 6746 C C . ASN B 1 148 ? 26.516 -30.188 -29.156 1 98.44 148 ASN B C 1
ATOM 6748 O O . ASN B 1 148 ? 26.125 -30.859 -28.203 1 98.44 148 ASN B O 1
ATOM 6752 N N . ILE B 1 149 ? 25.844 -29.109 -29.562 1 98.69 149 ILE B N 1
ATOM 6753 C CA . ILE B 1 149 ? 24.703 -28.547 -28.844 1 98.69 149 ILE B CA 1
ATOM 6754 C C . ILE B 1 149 ? 23.531 -29.516 -28.906 1 98.69 149 ILE B C 1
ATOM 6756 O O . ILE B 1 149 ? 22.875 -29.781 -27.891 1 98.69 149 ILE B O 1
ATOM 6760 N N . GLU B 1 150 ? 23.234 -30.109 -30.016 1 98.56 150 GLU B N 1
ATOM 6761 C CA . GLU B 1 150 ? 22.078 -30.984 -30.172 1 98.56 150 GLU B CA 1
ATOM 6762 C C . GLU B 1 150 ? 22.297 -32.312 -29.453 1 98.56 150 GLU B C 1
ATOM 6764 O O . GLU B 1 150 ? 21.375 -32.844 -28.812 1 98.56 150 GLU B O 1
ATOM 6769 N N . ASN B 1 151 ? 23.531 -32.812 -29.438 1 98.31 151 ASN B N 1
ATOM 6770 C CA . ASN B 1 151 ? 23.766 -34.156 -28.891 1 98.31 151 ASN B CA 1
ATOM 6771 C C . ASN B 1 151 ? 24.125 -34.094 -27.406 1 98.31 151 ASN B C 1
ATOM 6773 O O . ASN B 1 151 ? 23.734 -34.969 -26.625 1 98.31 151 ASN B O 1
ATOM 6777 N N . ASN B 1 152 ? 24.906 -33.094 -27.031 1 98.38 152 ASN B N 1
ATOM 6778 C CA . ASN B 1 152 ? 25.469 -33.094 -25.688 1 98.38 152 ASN B CA 1
ATOM 6779 C C . ASN B 1 152 ? 24.672 -32.188 -24.75 1 98.38 152 ASN B C 1
ATOM 6781 O O . ASN B 1 152 ? 24.953 -32.125 -23.562 1 98.38 152 ASN B O 1
ATOM 6785 N N . LEU B 1 153 ? 23.656 -31.578 -25.328 1 98.62 153 LEU B N 1
ATOM 6786 C CA . LEU B 1 153 ? 22.797 -30.781 -24.469 1 98.62 153 LEU B CA 1
ATOM 6787 C C . LEU B 1 153 ? 21.328 -31.125 -24.688 1 98.62 153 LEU B C 1
ATOM 6789 O O . LEU B 1 153 ? 20.719 -31.781 -23.844 1 98.62 153 LEU B O 1
ATOM 6793 N N . LEU B 1 154 ? 20.75 -30.828 -25.844 1 98.62 154 LEU B N 1
ATOM 6794 C CA . LEU B 1 154 ? 19.312 -30.922 -26.094 1 98.62 154 LEU B CA 1
ATOM 6795 C C . LEU B 1 154 ? 18.844 -32.375 -26.031 1 98.62 154 LEU B C 1
ATOM 6797 O O . LEU B 1 154 ? 17.969 -32.719 -25.25 1 98.62 154 LEU B O 1
ATOM 6801 N N . ARG B 1 155 ? 19.469 -33.25 -26.828 1 98.38 155 ARG B N 1
ATOM 6802 C CA . ARG B 1 155 ? 19.047 -34.656 -26.875 1 98.38 155 ARG B CA 1
ATOM 6803 C C . ARG B 1 155 ? 19.312 -35.344 -25.531 1 98.38 155 ARG B C 1
ATOM 6805 O O . ARG B 1 155 ? 18.547 -36.219 -25.109 1 98.38 155 ARG B O 1
ATOM 6812 N N . LEU B 1 156 ? 20.422 -34.969 -24.922 1 98.06 156 LEU B N 1
ATOM 6813 C CA . LEU B 1 156 ? 20.719 -35.531 -23.625 1 98.06 156 LEU B CA 1
ATOM 6814 C C . LEU B 1 156 ? 19.672 -35.125 -22.594 1 98.06 156 LEU B C 1
ATOM 6816 O O . LEU B 1 156 ? 19.234 -35.938 -21.766 1 98.06 156 LEU B O 1
ATOM 6820 N N . MET B 1 157 ? 19.234 -33.875 -22.594 1 98.19 157 MET B N 1
ATOM 6821 C CA . MET B 1 157 ? 18.203 -33.375 -21.688 1 98.19 157 MET B CA 1
ATOM 6822 C C . MET B 1 157 ? 16.875 -34.125 -21.953 1 98.19 157 MET B C 1
ATOM 6824 O O . MET B 1 157 ? 16.156 -34.438 -21.016 1 98.19 157 MET B O 1
ATOM 6828 N N . VAL B 1 158 ? 16.578 -34.375 -23.188 1 98.19 158 VAL B N 1
ATOM 6829 C CA . VAL B 1 158 ? 15.359 -35.062 -23.547 1 98.19 158 VAL B CA 1
ATOM 6830 C C . VAL B 1 158 ? 15.438 -36.5 -23.031 1 98.19 158 VAL B C 1
ATOM 6832 O O . VAL B 1 158 ? 14.453 -37.062 -22.531 1 98.19 158 VAL B O 1
ATOM 6835 N N . GLN B 1 159 ? 16.609 -37.094 -23.219 1 97.06 159 GLN B N 1
ATOM 6836 C CA . GLN B 1 159 ? 16.797 -38.469 -22.719 1 97.06 159 GLN B CA 1
ATOM 6837 C C . GLN B 1 159 ? 16.578 -38.531 -21.203 1 97.06 159 GLN B C 1
ATOM 6839 O O . GLN B 1 159 ? 15.922 -39.438 -20.719 1 97.06 159 GLN B O 1
ATOM 6844 N N . ASP B 1 160 ? 17.141 -37.625 -20.562 1 96.56 160 ASP B N 1
ATOM 6845 C CA . ASP B 1 160 ? 16.938 -37.562 -19.109 1 96.56 160 ASP B CA 1
ATOM 6846 C C . ASP B 1 160 ? 15.453 -37.375 -18.781 1 96.56 160 ASP B C 1
ATOM 6848 O O . ASP B 1 160 ? 14.938 -38.031 -17.859 1 96.56 160 ASP B O 1
ATOM 6852 N N . ALA B 1 161 ? 14.758 -36.562 -19.484 1 96.44 161 ALA B N 1
ATOM 6853 C CA . ALA B 1 161 ? 13.352 -36.281 -19.234 1 96.44 161 ALA B CA 1
ATOM 6854 C C . ALA B 1 161 ? 12.477 -37.5 -19.484 1 96.44 161 ALA B C 1
ATOM 6856 O O . ALA B 1 161 ? 11.625 -37.844 -18.672 1 96.44 161 ALA B O 1
ATOM 6857 N N . TH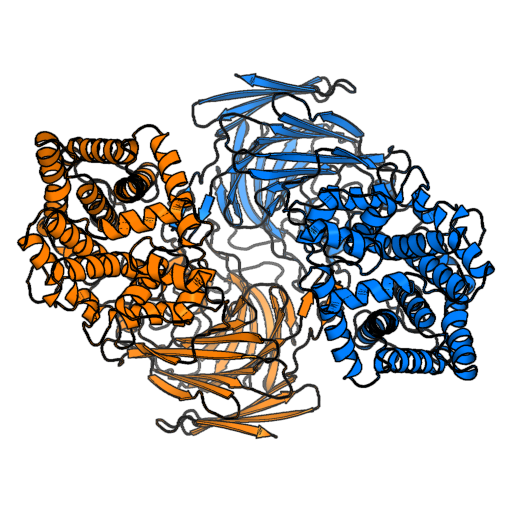R B 1 162 ? 12.695 -38.25 -20.578 1 96.19 162 THR B N 1
ATOM 6858 C CA . THR B 1 162 ? 11.75 -39.25 -21.062 1 96.19 162 THR B CA 1
ATOM 6859 C C . THR B 1 162 ? 12.148 -40.625 -20.609 1 96.19 162 THR B C 1
ATOM 6861 O O . THR B 1 162 ? 11.344 -41.562 -20.656 1 96.19 162 THR B O 1
ATOM 6864 N N . HIS B 1 163 ? 13.375 -40.812 -20.203 1 94.69 163 HIS B N 1
ATOM 6865 C CA . HIS B 1 163 ? 13.828 -42.125 -19.781 1 94.69 163 HIS B CA 1
ATOM 6866 C C . HIS B 1 163 ? 14.195 -42.125 -18.297 1 94.69 163 HIS B C 1
ATOM 6868 O O . HIS B 1 163 ? 13.516 -42.781 -17.484 1 94.69 163 HIS B O 1
ATOM 6874 N N . THR B 1 164 ? 15.133 -41.281 -17.906 1 93.44 164 THR B N 1
ATOM 6875 C CA . THR B 1 164 ? 15.578 -41.25 -16.516 1 93.44 164 THR B CA 1
ATOM 6876 C C . THR B 1 164 ? 14.438 -40.812 -15.594 1 93.44 164 THR B C 1
ATOM 6878 O O . THR B 1 164 ? 14.25 -41.406 -14.516 1 93.44 164 THR B O 1
ATOM 6881 N N . HIS B 1 165 ? 13.734 -39.812 -16.047 1 93.5 165 HIS B N 1
ATOM 6882 C CA . HIS B 1 165 ? 12.672 -39.25 -15.227 1 93.5 165 HIS B CA 1
ATOM 6883 C C . HIS B 1 165 ? 11.305 -39.5 -15.859 1 93.5 165 HIS B C 1
ATOM 6885 O O . HIS B 1 165 ? 10.438 -38.625 -15.828 1 93.5 165 HIS B O 1
ATOM 6891 N N . ALA B 1 166 ? 11.133 -40.625 -16.438 1 91.56 166 ALA B N 1
ATOM 6892 C CA . ALA B 1 166 ? 9.93 -40.969 -17.188 1 91.56 166 ALA B CA 1
ATOM 6893 C C . ALA B 1 166 ? 8.688 -40.844 -16.312 1 91.56 166 ALA B C 1
ATOM 6895 O O . ALA B 1 166 ? 7.629 -40.406 -16.781 1 91.56 166 ALA B O 1
ATOM 6896 N N . ALA B 1 167 ? 8.773 -41.156 -15.055 1 83.12 167 ALA B N 1
ATOM 6897 C CA . ALA B 1 167 ? 7.641 -41.094 -14.141 1 83.12 167 ALA B CA 1
ATOM 6898 C C . ALA B 1 167 ? 7.16 -39.656 -13.93 1 83.12 167 ALA B C 1
ATOM 6900 O O . ALA B 1 167 ? 5.957 -39.406 -13.812 1 83.12 167 ALA B O 1
ATOM 6901 N N . THR B 1 168 ? 8.078 -38.75 -13.945 1 86 168 THR B N 1
ATOM 6902 C CA . THR B 1 168 ? 7.73 -37.375 -13.734 1 86 168 THR B CA 1
ATOM 6903 C C . THR B 1 168 ? 7.363 -36.688 -15.047 1 86 168 THR B C 1
ATOM 6905 O O . THR B 1 168 ? 6.555 -35.75 -15.078 1 86 168 THR B O 1
ATOM 6908 N N . PHE B 1 169 ? 7.832 -37.219 -16.062 1 91.25 169 PHE B N 1
ATOM 6909 C CA . PHE B 1 169 ? 7.562 -36.688 -17.375 1 91.25 169 PHE B CA 1
ATOM 6910 C C . PHE B 1 169 ? 6.078 -36.75 -17.703 1 91.25 169 PHE B C 1
ATOM 6912 O O . PHE B 1 169 ? 5.492 -35.781 -18.188 1 91.25 169 PHE B O 1
ATOM 6919 N N . ASP B 1 170 ? 5.418 -37.875 -17.375 1 87.94 170 ASP B N 1
ATOM 6920 C CA . ASP B 1 170 ? 4.051 -38.125 -17.812 1 87.94 170 ASP B CA 1
ATOM 6921 C C . ASP B 1 170 ? 3.049 -37.781 -16.719 1 87.94 170 ASP B C 1
ATOM 6923 O O . ASP B 1 170 ? 1.855 -38.062 -16.844 1 87.94 170 ASP B O 1
ATOM 6927 N N . ILE B 1 171 ? 3.559 -37.125 -15.734 1 88.44 171 ILE B N 1
ATOM 6928 C CA . ILE B 1 171 ? 2.621 -36.812 -14.656 1 88.44 171 ILE B CA 1
ATOM 6929 C C . ILE B 1 171 ? 1.64 -35.75 -15.117 1 88.44 171 ILE B C 1
ATOM 6931 O O . ILE B 1 171 ? 2.025 -34.781 -15.812 1 88.44 171 ILE B O 1
ATOM 6935 N N . VAL B 1 172 ? 0.36 -35.938 -14.859 1 89.5 172 VAL B N 1
ATOM 6936 C CA . VAL B 1 172 ? -0.651 -34.938 -15.164 1 89.5 172 VAL B CA 1
ATOM 6937 C C . VAL B 1 172 ? -0.712 -33.906 -14.039 1 89.5 172 VAL B C 1
ATOM 6939 O O . VAL B 1 172 ? -1.385 -34.125 -13.023 1 89.5 172 VAL B O 1
ATOM 6942 N N . HIS B 1 173 ? 0.041 -32.812 -14.25 1 89.19 173 HIS B N 1
ATOM 6943 C CA . HIS B 1 173 ? 0.378 -31.781 -13.273 1 89.19 173 HIS B CA 1
ATOM 6944 C C . HIS B 1 173 ? 1.06 -30.594 -13.945 1 89.19 173 HIS B C 1
ATOM 6946 O O . HIS B 1 173 ? 1.411 -30.656 -15.125 1 89.19 173 HIS B O 1
ATOM 6952 N N . ASN B 1 174 ? 1.128 -29.516 -13.203 1 88.69 174 ASN B N 1
ATOM 6953 C CA . ASN B 1 174 ? 1.803 -28.375 -13.82 1 88.69 174 ASN B CA 1
ATOM 6954 C C . ASN B 1 174 ? 3.238 -28.719 -14.211 1 88.69 174 ASN B C 1
ATOM 6956 O O . ASN B 1 174 ? 3.742 -28.25 -15.227 1 88.69 174 ASN B O 1
ATOM 6960 N N . HIS B 1 175 ? 3.939 -29.531 -13.461 1 89.94 175 HIS B N 1
ATOM 6961 C CA . HIS B 1 175 ? 5.273 -30 -13.836 1 89.94 175 HIS B CA 1
ATOM 6962 C C . HIS B 1 175 ? 5.246 -30.75 -15.156 1 89.94 175 HIS B C 1
ATOM 6964 O O . HIS B 1 175 ? 6.113 -30.547 -16.016 1 89.94 175 HIS B O 1
ATOM 6970 N N . GLY B 1 176 ? 4.293 -31.625 -15.234 1 91.94 176 GLY B N 1
ATOM 6971 C CA . GLY B 1 176 ? 4.148 -32.375 -16.469 1 91.94 176 GLY B CA 1
ATOM 6972 C C . GLY B 1 176 ? 3.898 -31.5 -17.688 1 91.94 176 GLY B C 1
ATOM 6973 O O . GLY B 1 176 ? 4.395 -31.781 -18.766 1 91.94 176 GLY B O 1
ATOM 6974 N N . MET B 1 177 ? 3.115 -30.438 -17.484 1 94.81 177 MET B N 1
ATOM 6975 C CA . MET B 1 177 ? 2.863 -29.5 -18.562 1 94.81 177 MET B CA 1
ATOM 6976 C C . MET B 1 177 ? 4.168 -28.906 -19.094 1 94.81 177 MET B C 1
ATOM 6978 O O . MET B 1 177 ? 4.383 -28.828 -20.297 1 94.81 177 MET B O 1
ATOM 6982 N N . TRP B 1 178 ? 5.047 -28.516 -18.203 1 96.5 178 TRP B N 1
ATOM 6983 C CA . TRP B 1 178 ? 6.34 -27.969 -18.578 1 96.5 178 TRP B CA 1
ATOM 6984 C C . TRP B 1 178 ? 7.203 -29.016 -19.266 1 96.5 178 TRP B C 1
ATOM 6986 O O . TRP B 1 178 ? 7.859 -28.734 -20.281 1 96.5 178 TRP B O 1
ATOM 6996 N N . SER B 1 179 ? 7.141 -30.234 -18.766 1 96.62 179 SER B N 1
ATOM 6997 C CA . SER B 1 179 ? 7.973 -31.312 -19.297 1 96.62 179 SER B CA 1
ATOM 6998 C C . SER B 1 179 ? 7.586 -31.656 -20.734 1 96.62 179 SER B C 1
ATOM 7000 O O . SER B 1 179 ? 8.438 -31.672 -21.625 1 96.62 179 SER B O 1
ATOM 7002 N N . VAL B 1 180 ? 6.324 -31.875 -20.922 1 97.62 180 VAL B N 1
ATOM 7003 C CA . VAL B 1 180 ? 5.883 -32.312 -22.25 1 97.62 180 VAL B CA 1
ATOM 7004 C C . VAL B 1 180 ? 6.039 -31.172 -23.25 1 97.62 180 VAL B C 1
ATOM 7006 O O . VAL B 1 180 ? 6.348 -31.406 -24.422 1 97.62 180 VAL B O 1
ATOM 7009 N N . ALA B 1 181 ? 5.781 -29.938 -22.797 1 98.25 181 ALA B N 1
ATOM 7010 C CA . ALA B 1 181 ? 5.965 -28.797 -23.688 1 98.25 181 ALA B CA 1
ATOM 7011 C C . ALA B 1 181 ? 7.43 -28.656 -24.094 1 98.25 181 ALA B C 1
ATOM 7013 O O . ALA B 1 181 ? 7.734 -28.406 -25.266 1 98.25 181 ALA B O 1
ATOM 7014 N N . ALA B 1 182 ? 8.336 -28.766 -23.125 1 98.44 182 ALA B N 1
ATOM 7015 C CA . ALA B 1 182 ? 9.766 -28.625 -23.391 1 98.44 182 ALA B CA 1
ATOM 7016 C C . ALA B 1 182 ? 10.25 -29.656 -24.406 1 98.44 182 ALA B C 1
ATOM 7018 O O . ALA B 1 182 ? 10.922 -29.312 -25.375 1 98.44 182 ALA B O 1
ATOM 7019 N N . VAL B 1 183 ? 9.875 -30.891 -24.234 1 98.56 183 VAL B N 1
ATOM 7020 C CA . VAL B 1 183 ? 10.352 -31.969 -25.078 1 98.56 183 VAL B CA 1
ATOM 7021 C C . VAL B 1 183 ? 9.695 -31.875 -26.453 1 98.56 183 VAL B C 1
ATOM 7023 O O . VAL B 1 183 ? 10.336 -32.125 -27.484 1 98.56 183 VAL B O 1
ATOM 7026 N N . ALA B 1 184 ? 8.438 -31.578 -26.469 1 98.5 184 ALA B N 1
ATOM 7027 C CA . ALA B 1 184 ? 7.77 -31.422 -27.75 1 98.5 184 ALA B CA 1
ATOM 7028 C C . ALA B 1 184 ? 8.43 -30.312 -28.578 1 98.5 184 ALA B C 1
ATOM 7030 O O . ALA B 1 184 ? 8.703 -30.5 -29.766 1 98.5 184 ALA B O 1
ATOM 7031 N N . ILE B 1 185 ? 8.641 -29.188 -27.984 1 98.12 185 ILE B N 1
ATOM 7032 C CA . ILE B 1 185 ? 9.25 -28.062 -28.672 1 98.12 185 ILE B CA 1
ATOM 7033 C C . ILE B 1 185 ? 10.656 -28.438 -29.141 1 98.12 185 ILE B C 1
ATOM 7035 O O . ILE B 1 185 ? 11.039 -28.156 -30.281 1 98.12 185 ILE B O 1
ATOM 7039 N N . CYS B 1 186 ? 11.383 -29.078 -28.266 1 98.25 186 CYS B N 1
ATOM 7040 C CA . CYS B 1 186 ? 12.695 -29.578 -28.656 1 98.25 186 CYS B CA 1
ATOM 7041 C C . CYS B 1 186 ? 12.586 -30.531 -29.844 1 98.25 186 CYS B C 1
ATOM 7043 O O . CYS B 1 186 ? 13.406 -30.484 -30.766 1 98.25 186 CYS B O 1
ATOM 7045 N N . GLY B 1 187 ? 11.594 -31.438 -29.797 1 98.12 187 GLY B N 1
ATOM 7046 C CA . GLY B 1 187 ? 11.359 -32.344 -30.906 1 98.12 187 GLY B CA 1
ATOM 7047 C C . GLY B 1 187 ? 11.109 -31.625 -32.219 1 98.12 187 GLY B C 1
ATOM 7048 O O . GLY B 1 187 ? 11.656 -32.031 -33.25 1 98.12 187 GLY B O 1
ATOM 7049 N N . TYR B 1 188 ? 10.258 -30.641 -32.188 1 97.31 188 TYR B N 1
ATOM 7050 C CA . TYR B 1 188 ? 10.016 -29.844 -33.375 1 97.31 188 TYR B CA 1
ATOM 7051 C C . TYR B 1 188 ? 11.312 -29.219 -33.906 1 97.31 188 TYR B C 1
ATOM 7053 O O . TYR B 1 188 ? 11.555 -29.172 -35.094 1 97.31 188 TYR B O 1
ATOM 7061 N N . VAL B 1 189 ? 12.156 -28.703 -33 1 96.5 189 VAL B N 1
ATOM 7062 C CA . VAL B 1 189 ? 13.391 -28 -33.344 1 96.5 189 VAL B CA 1
ATOM 7063 C C . VAL B 1 189 ? 14.391 -28.984 -33.969 1 96.5 189 VAL B C 1
ATOM 7065 O O . VAL B 1 189 ? 15.094 -28.656 -34.906 1 96.5 189 VAL B O 1
ATOM 7068 N N . LEU B 1 190 ? 14.43 -30.219 -33.438 1 96.88 190 LEU B N 1
ATOM 7069 C CA . LEU B 1 190 ? 15.414 -31.219 -33.875 1 96.88 190 LEU B CA 1
ATOM 7070 C C . LEU B 1 190 ? 14.875 -32.062 -35 1 96.88 190 LEU B C 1
ATOM 7072 O O . LEU B 1 190 ? 15.617 -32.875 -35.594 1 96.88 190 LEU B O 1
ATOM 7076 N N . GLY B 1 191 ? 13.617 -31.891 -35.344 1 95.44 191 GLY B N 1
ATOM 7077 C CA . GLY B 1 191 ? 13 -32.719 -36.344 1 95.44 191 GLY B CA 1
ATOM 7078 C C . GLY B 1 191 ? 12.852 -34.188 -35.906 1 95.44 191 GLY B C 1
ATOM 7079 O O . GLY B 1 191 ? 13.07 -35.094 -36.719 1 95.44 191 GLY B O 1
ATOM 7080 N N . ASP B 1 192 ? 12.594 -34.375 -34.688 1 97.12 192 ASP B N 1
ATOM 7081 C CA . ASP B 1 192 ? 12.453 -35.688 -34.125 1 97.12 192 ASP B CA 1
ATOM 7082 C C . ASP B 1 192 ? 10.992 -36 -33.812 1 97.12 192 ASP B C 1
ATOM 7084 O O . ASP B 1 192 ? 10.5 -35.688 -32.719 1 97.12 192 ASP B O 1
ATOM 7088 N N . ASP B 1 193 ? 10.336 -36.75 -34.562 1 96.56 193 ASP B N 1
ATOM 7089 C CA . ASP B 1 193 ? 8.906 -37 -34.469 1 96.56 193 ASP B CA 1
ATOM 7090 C C . ASP B 1 193 ? 8.578 -37.875 -33.25 1 96.56 193 ASP B C 1
ATOM 7092 O O . ASP B 1 193 ? 7.504 -37.75 -32.656 1 96.56 193 ASP B O 1
ATOM 7096 N N . GLU B 1 194 ? 9.484 -38.719 -32.906 1 96.75 194 GLU B N 1
ATOM 7097 C CA . GLU B 1 194 ? 9.242 -39.562 -31.734 1 96.75 194 GLU B CA 1
ATOM 7098 C C . GLU B 1 194 ? 9.141 -38.75 -30.453 1 96.75 194 GLU B C 1
ATOM 7100 O O . GLU B 1 194 ? 8.297 -39.031 -29.594 1 96.75 194 GLU B O 1
ATOM 7105 N N . MET B 1 195 ? 10.031 -37.75 -30.312 1 97.5 195 MET B N 1
ATOM 7106 C CA . MET B 1 195 ? 9.961 -36.844 -29.172 1 97.5 195 MET B CA 1
ATOM 7107 C C . MET B 1 195 ? 8.609 -36.156 -29.125 1 97.5 195 MET B C 1
ATOM 7109 O O . MET B 1 195 ? 8.016 -36 -28.062 1 97.5 195 MET B O 1
ATOM 7113 N N . VAL B 1 196 ? 8.148 -35.688 -30.281 1 98.06 196 VAL B N 1
ATOM 7114 C CA . VAL B 1 196 ? 6.898 -34.938 -30.391 1 98.06 196 VAL B CA 1
ATOM 7115 C C . VAL B 1 196 ? 5.727 -35.875 -30.016 1 98.06 196 VAL B C 1
ATOM 7117 O O . VAL B 1 196 ? 4.875 -35.5 -29.219 1 98.06 196 VAL B O 1
ATOM 7120 N N . LEU B 1 197 ? 5.727 -37.094 -30.547 1 97.69 197 LEU B N 1
ATOM 7121 C CA . LEU B 1 197 ? 4.648 -38.031 -30.312 1 97.69 197 LEU B CA 1
ATOM 7122 C C . LEU B 1 197 ? 4.57 -38.406 -28.828 1 97.69 197 LEU B C 1
ATOM 7124 O O . LEU B 1 197 ? 3.486 -38.406 -28.234 1 97.69 197 LEU B O 1
ATOM 7128 N N . ASP B 1 198 ? 5.723 -38.688 -28.219 1 97.12 198 ASP B N 1
ATOM 7129 C CA . ASP B 1 198 ? 5.773 -39.031 -26.797 1 97.12 198 ASP B CA 1
ATOM 7130 C C . ASP B 1 198 ? 5.254 -37.875 -25.938 1 97.12 198 ASP B C 1
ATOM 7132 O O . ASP B 1 198 ? 4.629 -38.094 -24.906 1 97.12 198 ASP B O 1
ATOM 7136 N N . SER B 1 199 ? 5.535 -36.688 -26.391 1 98.12 199 SER B N 1
ATOM 7137 C CA . SER B 1 199 ? 5.168 -35.5 -25.609 1 98.12 199 SER B CA 1
ATOM 7138 C C . SER B 1 199 ? 3.688 -35.188 -25.766 1 98.12 199 SER B C 1
ATOM 7140 O O . SER B 1 199 ? 3.027 -34.812 -24.797 1 98.12 199 SER B O 1
ATOM 7142 N N . LEU B 1 200 ? 3.129 -35.281 -26.953 1 98.38 200 LEU B N 1
ATOM 7143 C CA . LEU B 1 200 ? 1.742 -34.906 -27.219 1 98.38 200 LEU B CA 1
ATOM 7144 C C . LEU B 1 200 ? 0.785 -35.938 -26.672 1 98.38 200 LEU B C 1
ATOM 7146 O O . LEU B 1 200 ? -0.255 -35.594 -26.094 1 98.38 200 LEU B O 1
ATOM 7150 N N . TYR B 1 201 ? 1.202 -37.25 -26.766 1 97.56 201 TYR B N 1
ATOM 7151 C CA . TYR B 1 201 ? 0.252 -38.344 -26.5 1 97.56 201 TYR B CA 1
ATOM 7152 C C . TYR B 1 201 ? 0.677 -39.156 -25.281 1 97.56 201 TYR B C 1
ATOM 7154 O O . TYR B 1 201 ? -0.04 -40.062 -24.859 1 97.56 201 TYR B O 1
ATOM 7162 N N . GLY B 1 202 ? 1.796 -38.875 -24.703 1 96.06 202 GLY B N 1
ATOM 7163 C CA . GLY B 1 202 ? 2.332 -39.594 -23.562 1 96.06 202 GLY B CA 1
ATOM 7164 C C . GLY B 1 202 ? 3.229 -40.75 -23.969 1 96.06 202 GLY B C 1
ATOM 7165 O O . GLY B 1 202 ? 3.186 -41.219 -25.109 1 96.06 202 GLY B O 1
ATOM 7166 N N . LEU B 1 203 ? 4.039 -41.188 -23.016 1 95.81 203 LEU B N 1
ATOM 7167 C CA . LEU B 1 203 ? 4.957 -42.281 -23.297 1 95.81 203 LEU B CA 1
ATOM 7168 C C . LEU B 1 203 ? 4.191 -43.562 -23.672 1 95.81 203 LEU B C 1
ATOM 7170 O O . LEU B 1 203 ? 4.672 -44.344 -24.469 1 95.81 203 LEU B O 1
ATOM 7174 N N . ALA B 1 204 ? 3.008 -43.656 -23.109 1 94.44 204 ALA B N 1
ATOM 7175 C CA . ALA B 1 204 ? 2.146 -44.781 -23.469 1 94.44 204 ALA B CA 1
ATOM 7176 C C . ALA B 1 204 ? 1.372 -44.5 -24.75 1 94.44 204 ALA B C 1
ATOM 7178 O O . ALA B 1 204 ? 0.736 -45.406 -25.312 1 94.44 204 ALA B O 1
ATOM 7179 N N . ARG B 1 205 ? 1.345 -43.281 -25.188 1 95.5 205 ARG B N 1
ATOM 7180 C CA . ARG B 1 205 ? 0.685 -42.812 -26.406 1 95.5 205 ARG B CA 1
ATOM 7181 C C . ARG B 1 205 ? -0.819 -43.062 -26.344 1 95.5 205 ARG B C 1
ATOM 7183 O O . ARG B 1 205 ? -1.424 -43.5 -27.328 1 95.5 205 ARG B O 1
ATOM 7190 N N . ASP B 1 206 ? -1.401 -42.875 -25.141 1 93.88 206 ASP B N 1
ATOM 7191 C CA . ASP B 1 206 ? -2.834 -43.094 -24.969 1 93.88 206 ASP B CA 1
ATOM 7192 C C . ASP B 1 206 ? -3.564 -41.781 -24.719 1 93.88 206 ASP B C 1
ATOM 7194 O O . ASP B 1 206 ? -4.797 -41.75 -24.656 1 93.88 206 ASP B O 1
ATOM 7198 N N . SER B 1 207 ? -2.836 -40.719 -24.531 1 92.75 207 SER B N 1
ATOM 7199 C CA . SER B 1 207 ? -3.375 -39.406 -24.281 1 92.75 207 SER B CA 1
ATOM 7200 C C . SER B 1 207 ? -4.184 -39.344 -22.984 1 92.75 207 SER B C 1
ATOM 7202 O O . SER B 1 207 ? -5.102 -38.562 -22.844 1 92.75 207 SER B O 1
ATOM 7204 N N . VAL B 1 208 ? -3.924 -40.281 -22.062 1 91.88 208 VAL B N 1
ATOM 7205 C CA . VAL B 1 208 ? -4.648 -40.375 -20.797 1 91.88 208 VAL B CA 1
ATOM 7206 C C . VAL B 1 208 ? -3.658 -40.406 -19.641 1 91.88 208 VAL B C 1
ATOM 7208 O O . VAL B 1 208 ? -3.744 -39.625 -18.719 1 91.88 208 VAL B O 1
ATOM 7211 N N . SER B 1 209 ? -2.711 -41.25 -19.719 1 91.38 209 SER B N 1
ATOM 7212 C CA . SER B 1 209 ? -1.762 -41.469 -18.625 1 91.38 209 SER B CA 1
ATOM 7213 C C . SER B 1 209 ? -0.679 -40.375 -18.625 1 91.38 209 SER B C 1
ATOM 7215 O O . SER B 1 209 ? 0.037 -40.219 -17.641 1 91.38 209 SER B O 1
ATOM 7217 N N . GLY B 1 210 ? -0.614 -39.719 -19.734 1 92.56 210 GLY B N 1
ATOM 7218 C CA . GLY B 1 210 ? 0.362 -38.656 -19.875 1 92.56 210 GLY B CA 1
ATOM 7219 C C . GLY B 1 210 ? 0.256 -37.938 -21.219 1 92.56 210 GLY B C 1
ATOM 7220 O O . GLY B 1 210 ? -0.624 -38.219 -22.016 1 92.56 210 GLY B O 1
ATOM 7221 N N . GLY B 1 211 ? 1.195 -36.906 -21.391 1 95.62 211 GLY B N 1
ATOM 7222 C CA . GLY B 1 211 ? 1.216 -36.156 -22.625 1 95.62 211 GLY B CA 1
ATOM 7223 C C . GLY B 1 211 ? 0.448 -34.844 -22.531 1 95.62 211 GLY B C 1
ATOM 7224 O O . GLY B 1 211 ? -0.312 -34.625 -21.594 1 95.62 211 GLY B O 1
ATOM 722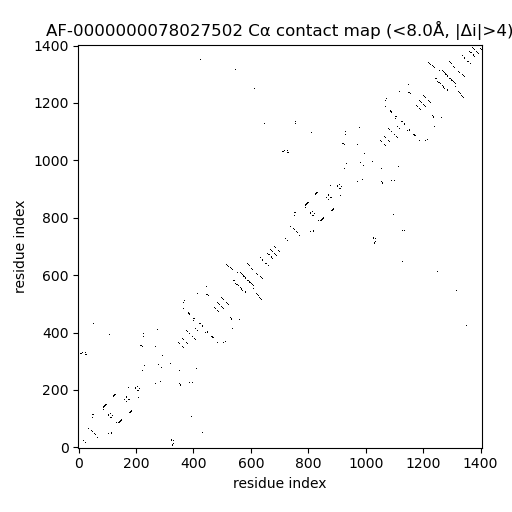5 N N . PHE B 1 212 ? 0.589 -34.125 -23.594 1 97.5 212 PHE B N 1
ATOM 7226 C CA . PHE B 1 212 ? 0.009 -32.781 -23.656 1 97.5 212 PHE B CA 1
ATOM 7227 C C . PHE B 1 212 ? -1.514 -32.875 -23.641 1 97.5 212 PHE B C 1
ATOM 7229 O O . PHE B 1 212 ? -2.166 -32.094 -22.922 1 97.5 212 PHE B O 1
ATOM 7236 N N . PHE B 1 213 ? -2.074 -33.688 -24.328 1 97.69 213 PHE B N 1
ATOM 7237 C CA . PHE B 1 213 ? -3.525 -33.75 -24.453 1 97.69 213 PHE B CA 1
ATOM 7238 C C . PHE B 1 213 ? -4.141 -34.25 -23.141 1 97.69 213 PHE B C 1
ATOM 7240 O O . PHE B 1 213 ? -5.23 -33.812 -22.766 1 97.69 213 PHE B O 1
ATOM 7247 N N . ALA B 1 214 ? -3.461 -35.188 -22.469 1 95.44 214 ALA B N 1
ATOM 7248 C CA . ALA B 1 214 ? -3.924 -35.594 -21.141 1 95.44 214 ALA B CA 1
ATOM 7249 C C . ALA B 1 214 ? -3.957 -34.406 -20.188 1 95.44 214 ALA B C 1
ATOM 7251 O O . ALA B 1 214 ? -4.871 -34.281 -19.375 1 95.44 214 ALA B O 1
ATOM 7252 N N . GLN B 1 215 ? -2.896 -33.594 -20.281 1 94.94 215 GLN B N 1
ATOM 7253 C CA . GLN B 1 215 ? -2.867 -32.375 -19.453 1 94.94 215 GLN B CA 1
ATOM 7254 C C . GLN B 1 215 ? -4.082 -31.5 -19.734 1 94.94 215 GLN B C 1
ATOM 7256 O O . GLN B 1 215 ? -4.754 -31.047 -18.797 1 94.94 215 GLN B O 1
ATOM 7261 N N . LEU B 1 216 ? -4.387 -31.188 -20.984 1 96.25 216 LEU B N 1
ATOM 7262 C CA . LEU B 1 216 ? -5.488 -30.328 -21.391 1 96.25 216 LEU B CA 1
ATOM 7263 C C . LEU B 1 216 ? -6.824 -30.891 -20.906 1 96.25 216 LEU B C 1
ATOM 7265 O O . LEU B 1 216 ? -7.672 -30.141 -20.406 1 96.25 216 LEU B O 1
ATOM 7269 N N . ASP B 1 217 ? -6.941 -32.156 -20.969 1 94.5 217 ASP B N 1
ATOM 7270 C CA . ASP B 1 217 ? -8.234 -32.781 -20.734 1 94.5 217 ASP B CA 1
ATOM 7271 C C . ASP B 1 217 ? -8.5 -32.969 -19.25 1 94.5 217 ASP B C 1
ATOM 7273 O O . ASP B 1 217 ? -9.648 -32.938 -18.812 1 94.5 217 ASP B O 1
ATOM 7277 N N . GLN B 1 218 ? -7.422 -33.062 -18.516 1 92.12 218 GLN B N 1
ATOM 7278 C CA . GLN B 1 218 ? -7.648 -33.531 -17.141 1 92.12 218 GLN B CA 1
ATOM 7279 C C . GLN B 1 218 ? -7.387 -32.406 -16.141 1 92.12 218 GLN B C 1
ATOM 7281 O O . GLN B 1 218 ? -7.852 -32.469 -14.992 1 92.12 218 GLN B O 1
ATOM 7286 N N . LEU B 1 219 ? -6.641 -31.422 -16.531 1 93.44 219 LEU B N 1
ATOM 7287 C CA . LEU B 1 219 ? -6.23 -30.422 -15.539 1 93.44 219 LEU B CA 1
ATOM 7288 C C . LEU B 1 219 ? -7.16 -29.219 -15.57 1 93.44 219 LEU B C 1
ATOM 7290 O O . LEU B 1 219 ? -7.141 -28.391 -14.656 1 93.44 219 LEU B O 1
ATOM 7294 N N . PHE B 1 220 ? -7.941 -29.094 -16.594 1 96.31 220 PHE B N 1
ATOM 7295 C CA . PHE B 1 220 ? -8.859 -27.969 -16.719 1 96.31 220 PHE B CA 1
ATOM 7296 C C . PHE B 1 220 ? -10.305 -28.438 -16.641 1 96.31 220 PHE B C 1
ATOM 7298 O O . PHE B 1 220 ? -10.648 -29.484 -17.172 1 96.31 220 PHE B O 1
ATOM 7305 N N . SER B 1 221 ? -11.141 -27.609 -16.016 1 96.81 221 SER B N 1
ATOM 7306 C CA . SER B 1 221 ? -12.57 -27.891 -15.977 1 96.81 221 SER B CA 1
ATOM 7307 C C . SER B 1 221 ? -13.227 -27.578 -17.328 1 96.81 221 SER B C 1
ATOM 7309 O O . SER B 1 221 ? -12.594 -27.016 -18.219 1 96.81 221 SER B O 1
ATOM 7311 N N . CYS B 1 222 ? -14.453 -27.969 -17.453 1 96.5 222 CYS B N 1
ATOM 7312 C CA . CYS B 1 222 ? -15.195 -27.703 -18.672 1 96.5 222 CYS B CA 1
ATOM 7313 C C . CYS B 1 222 ? -15.281 -26.203 -18.953 1 96.5 222 CYS B C 1
ATOM 7315 O O . CYS B 1 222 ? -15.383 -25.797 -20.109 1 96.5 222 CYS B O 1
ATOM 7317 N N . ASP B 1 223 ? -15.148 -25.391 -17.844 1 97.75 223 ASP B N 1
ATOM 7318 C CA . ASP B 1 223 ? -15.242 -23.938 -18.016 1 97.75 223 ASP B CA 1
ATOM 7319 C C . ASP B 1 223 ? -13.859 -23.297 -17.984 1 97.75 223 ASP B C 1
ATOM 7321 O O . ASP B 1 223 ? -13.742 -22.062 -18.031 1 97.75 223 ASP B O 1
ATOM 7325 N N . GLY B 1 224 ? -12.828 -24.109 -17.891 1 98 224 GLY B N 1
ATOM 7326 C CA . GLY B 1 224 ? -11.477 -23.609 -18.109 1 98 224 GLY B CA 1
ATOM 7327 C C . GLY B 1 224 ? -10.711 -23.406 -16.812 1 98 224 GLY B C 1
ATOM 7328 O O . GLY B 1 224 ? -9.547 -22.984 -16.828 1 98 224 GLY B O 1
ATOM 7329 N N . TYR B 1 225 ? -11.328 -23.672 -15.641 1 97.5 225 TYR B N 1
ATOM 7330 C CA . TYR B 1 225 ? -10.656 -23.516 -14.359 1 97.5 225 TYR B CA 1
ATOM 7331 C C . TYR B 1 225 ? -9.625 -24.609 -14.133 1 97.5 225 TYR B C 1
ATOM 7333 O O . TYR B 1 225 ? -9.898 -25.781 -14.383 1 97.5 225 TYR B O 1
ATOM 7341 N N . TYR B 1 226 ? -8.453 -24.234 -13.719 1 96.19 226 TYR B N 1
ATOM 7342 C CA . TYR B 1 226 ? -7.336 -25.141 -13.477 1 96.19 226 TYR B CA 1
ATOM 7343 C C . TYR B 1 226 ? -7.445 -25.781 -12.094 1 96.19 226 TYR B C 1
ATOM 7345 O O . TYR B 1 226 ? -7.605 -25.078 -11.094 1 96.19 226 TYR B O 1
ATOM 7353 N N . ILE B 1 227 ? -7.289 -26.953 -11.961 1 91.56 227 ILE B N 1
ATOM 7354 C CA . ILE B 1 227 ? -7.574 -27.75 -10.766 1 91.56 227 ILE B CA 1
ATOM 7355 C C . ILE B 1 227 ? -6.699 -27.266 -9.609 1 91.56 227 ILE B C 1
ATOM 7357 O O . ILE B 1 227 ? -7.109 -27.312 -8.453 1 91.56 227 ILE B O 1
ATOM 7361 N N . GLU B 1 228 ? -5.547 -26.75 -9.906 1 91.31 228 GLU B N 1
ATOM 7362 C CA . GLU B 1 228 ? -4.621 -26.359 -8.844 1 91.31 228 GLU B CA 1
ATOM 7363 C C . GLU B 1 228 ? -4.789 -24.875 -8.484 1 91.31 228 GLU B C 1
ATOM 7365 O O . GLU B 1 228 ? -3.99 -24.328 -7.723 1 91.31 228 GLU B O 1
ATOM 7370 N N . GLY B 1 229 ? -5.727 -24.203 -9.047 1 93.88 229 GLY B N 1
ATOM 7371 C CA . GLY B 1 229 ? -5.992 -22.797 -8.727 1 93.88 229 GLY B CA 1
ATOM 7372 C C . GLY B 1 229 ? -5.383 -21.844 -9.727 1 93.88 229 GLY B C 1
ATOM 7373 O O . GLY B 1 229 ? -4.641 -22.25 -10.617 1 93.88 229 GLY B O 1
ATOM 7374 N N . LEU B 1 230 ? -5.652 -20.609 -9.555 1 95.88 230 LEU B N 1
ATOM 7375 C CA . LEU B 1 230 ? -5.309 -19.578 -10.523 1 95.88 230 LEU B CA 1
ATOM 7376 C C . LEU B 1 230 ? -3.809 -19.297 -10.523 1 95.88 230 LEU B C 1
ATOM 7378 O O . LEU B 1 230 ? -3.229 -18.984 -11.562 1 95.88 230 LEU B O 1
ATOM 7382 N N . TYR B 1 231 ? -3.24 -19.344 -9.32 1 95.38 231 TYR B N 1
ATOM 7383 C CA . TYR B 1 231 ? -1.801 -19.141 -9.211 1 95.38 231 TYR B CA 1
ATOM 7384 C C . TYR B 1 231 ? -1.043 -20.109 -10.117 1 95.38 231 TYR B C 1
ATOM 7386 O O . TYR B 1 231 ? -0.109 -19.703 -10.812 1 95.38 231 TYR B O 1
ATOM 7394 N N . TYR B 1 232 ? -1.485 -21.312 -10.156 1 94.31 232 TYR B N 1
ATOM 7395 C CA . TYR B 1 232 ? -0.822 -22.312 -10.977 1 94.31 232 TYR B CA 1
ATOM 7396 C C . TYR B 1 232 ? -1.38 -22.328 -12.398 1 94.31 232 TYR B C 1
ATOM 7398 O O . TYR B 1 232 ? -0.712 -22.766 -13.336 1 94.31 232 TYR B O 1
ATOM 7406 N N . GLN B 1 233 ? -2.551 -21.844 -12.523 1 96.31 233 GLN B N 1
ATOM 7407 C CA . GLN B 1 233 ? -3.098 -21.719 -13.867 1 96.31 233 GLN B CA 1
ATOM 7408 C C . GLN B 1 233 ? -2.232 -20.812 -14.734 1 96.31 233 GLN B C 1
ATOM 7410 O O . GLN B 1 233 ? -1.828 -21.188 -15.836 1 96.31 233 GLN B O 1
ATOM 7415 N N . ARG B 1 234 ? -1.947 -19.656 -14.211 1 96.5 234 ARG B N 1
ATOM 7416 C CA . ARG B 1 234 ? -1.097 -18.734 -14.953 1 96.5 234 ARG B CA 1
ATOM 7417 C C . ARG B 1 234 ? 0.258 -19.359 -15.258 1 96.5 234 ARG B C 1
ATOM 7419 O O . ARG B 1 234 ? 0.834 -19.125 -16.328 1 96.5 234 ARG B O 1
ATOM 7426 N N . PHE B 1 235 ? 0.767 -20.156 -14.445 1 95.75 235 PHE B N 1
ATOM 7427 C CA . PHE B 1 235 ? 2.062 -20.812 -14.57 1 95.75 235 PHE B CA 1
ATOM 7428 C C . PHE B 1 235 ? 2.021 -21.891 -15.648 1 95.75 235 PHE B C 1
ATOM 7430 O O . PHE B 1 235 ? 2.941 -21.984 -16.453 1 95.75 235 PHE B O 1
ATOM 7437 N N . ALA B 1 236 ? 0.958 -22.625 -15.648 1 96.25 236 ALA B N 1
ATOM 7438 C CA . ALA B 1 236 ? 0.794 -23.719 -16.594 1 96.25 236 ALA B CA 1
ATOM 7439 C C . ALA B 1 236 ? 0.46 -23.188 -18 1 96.25 236 ALA B C 1
ATOM 7441 O O . ALA B 1 236 ? 0.763 -23.844 -19 1 96.25 236 ALA B O 1
ATOM 7442 N N . LEU B 1 237 ? -0.11 -22.047 -18.016 1 97.94 237 LEU B N 1
ATOM 7443 C CA . LEU B 1 237 ? -0.511 -21.484 -19.297 1 97.94 237 LEU B CA 1
ATOM 7444 C C . LEU B 1 237 ? 0.709 -21.109 -20.141 1 97.94 237 LEU B C 1
ATOM 7446 O O . LEU B 1 237 ? 0.657 -21.156 -21.375 1 97.94 237 LEU B O 1
ATOM 7450 N N . ARG B 1 238 ? 1.81 -20.828 -19.531 1 97.5 238 ARG B N 1
ATOM 7451 C CA . ARG B 1 238 ? 2.984 -20.391 -20.281 1 97.5 238 ARG B CA 1
ATOM 7452 C C . ARG B 1 238 ? 3.48 -21.484 -21.219 1 97.5 238 ARG B C 1
ATOM 7454 O O . ARG B 1 238 ? 3.445 -21.312 -22.453 1 97.5 238 ARG B O 1
ATOM 7461 N N . PRO B 1 239 ? 3.863 -22.672 -20.719 1 97.94 239 PRO B N 1
ATOM 7462 C CA . PRO B 1 239 ? 4.297 -23.75 -21.625 1 97.94 239 PRO B CA 1
ATOM 7463 C C . PRO B 1 239 ? 3.17 -24.266 -22.516 1 97.94 239 PRO B C 1
ATOM 7465 O O . PRO B 1 239 ? 3.41 -24.641 -23.672 1 97.94 239 PRO B O 1
ATOM 7468 N N . LEU B 1 240 ? 1.956 -24.234 -22 1 98.5 240 LEU B N 1
ATOM 7469 C CA . LEU B 1 240 ? 0.799 -24.672 -22.781 1 98.5 240 LEU B CA 1
ATOM 7470 C C . LEU B 1 240 ? 0.638 -23.828 -24.031 1 98.5 240 LEU B C 1
ATOM 7472 O O . LEU B 1 240 ? 0.49 -24.359 -25.141 1 98.5 240 LEU B O 1
ATOM 7476 N N . LEU B 1 241 ? 0.69 -22.562 -23.859 1 98.62 241 LEU B N 1
ATOM 7477 C CA . LEU B 1 241 ? 0.448 -21.641 -24.969 1 98.62 241 LEU B CA 1
ATOM 7478 C C . LEU B 1 241 ? 1.61 -21.672 -25.953 1 98.62 241 LEU B C 1
ATOM 7480 O O . LEU B 1 241 ? 1.402 -21.578 -27.172 1 98.62 241 LEU B O 1
ATOM 7484 N N . LEU B 1 242 ? 2.814 -21.734 -25.469 1 98.06 242 LEU B N 1
ATOM 7485 C CA . LEU B 1 242 ? 3.973 -21.828 -26.344 1 98.06 242 LEU B CA 1
ATOM 7486 C C . LEU B 1 242 ? 3.908 -23.094 -27.188 1 98.06 242 LEU B C 1
ATOM 7488 O O . LEU B 1 242 ? 4.152 -23.062 -28.406 1 98.06 242 LEU B O 1
ATOM 7492 N N . LEU B 1 243 ? 3.572 -24.203 -26.547 1 98.5 243 LEU B N 1
ATOM 7493 C CA . LEU B 1 243 ? 3.459 -25.438 -27.297 1 98.5 243 LEU B CA 1
ATOM 7494 C C . LEU B 1 243 ? 2.301 -25.375 -28.281 1 98.5 243 LEU B C 1
ATOM 7496 O O . LEU B 1 243 ? 2.424 -25.844 -29.422 1 98.5 243 LEU B O 1
ATOM 7500 N N . ALA B 1 244 ? 1.172 -24.844 -27.812 1 98.56 244 ALA B N 1
ATOM 7501 C CA . ALA B 1 244 ? 0.033 -24.703 -28.719 1 98.56 244 ALA B CA 1
ATOM 7502 C C . ALA B 1 244 ? 0.417 -23.891 -29.969 1 98.56 244 ALA B C 1
ATOM 7504 O O . ALA B 1 244 ? 0.044 -24.266 -31.078 1 98.56 244 ALA B O 1
ATOM 7505 N N . GLU B 1 245 ? 1.106 -22.844 -29.781 1 97.56 245 GLU B N 1
ATOM 7506 C CA . GLU B 1 245 ? 1.554 -22.047 -30.906 1 97.56 245 GLU B CA 1
ATOM 7507 C C . GLU B 1 245 ? 2.484 -22.844 -31.812 1 97.56 245 GLU B C 1
ATOM 7509 O O . GLU B 1 245 ? 2.371 -22.766 -33.031 1 97.56 245 GLU B O 1
ATOM 7514 N N . ALA B 1 246 ? 3.404 -23.594 -31.25 1 97.06 246 ALA B N 1
ATOM 7515 C CA . ALA B 1 246 ? 4.309 -24.438 -32.031 1 97.06 246 ALA B CA 1
ATOM 7516 C C . ALA B 1 246 ? 3.533 -25.5 -32.812 1 97.06 246 ALA B C 1
ATOM 7518 O O . ALA B 1 246 ? 3.822 -25.734 -34 1 97.06 246 ALA B O 1
ATOM 7519 N N . ILE B 1 247 ? 2.547 -26.109 -32.156 1 97.81 247 ILE B N 1
ATOM 7520 C CA . ILE B 1 247 ? 1.718 -27.125 -32.781 1 97.81 247 ILE B CA 1
ATOM 7521 C C . ILE B 1 247 ? 0.984 -26.5 -33.969 1 97.81 247 ILE B C 1
ATOM 7523 O O . ILE B 1 247 ? 0.951 -27.078 -35.062 1 97.81 247 ILE B O 1
ATOM 7527 N N . SER B 1 248 ? 0.426 -25.359 -33.75 1 96.19 248 SER B N 1
ATOM 7528 C CA . SER B 1 248 ? -0.349 -24.703 -34.812 1 96.19 248 SER B CA 1
ATOM 7529 C C . SER B 1 248 ? 0.506 -24.422 -36.031 1 96.19 248 SER B C 1
ATOM 7531 O O . SER B 1 248 ? 0.001 -24.422 -37.156 1 96.19 248 SER B O 1
ATOM 7533 N N . ARG B 1 249 ? 1.748 -24.281 -35.875 1 93.56 249 ARG B N 1
ATOM 7534 C CA . ARG B 1 249 ? 2.65 -23.938 -36.969 1 93.56 249 ARG B CA 1
ATOM 7535 C C . ARG B 1 249 ? 3.242 -25.203 -37.594 1 93.56 249 ARG B C 1
ATOM 7537 O O . ARG B 1 249 ? 3.443 -25.266 -38.812 1 93.56 249 ARG B O 1
ATOM 7544 N N . ARG B 1 250 ? 3.443 -26.219 -36.844 1 95.56 250 ARG B N 1
ATOM 7545 C CA . ARG B 1 250 ? 4.184 -27.391 -37.312 1 95.56 250 ARG B CA 1
ATOM 7546 C C . ARG B 1 250 ? 3.236 -28.547 -37.625 1 95.56 250 ARG B C 1
ATOM 7548 O O . ARG B 1 250 ? 3.561 -29.406 -38.469 1 95.56 250 ARG B O 1
ATOM 7555 N N . GLN B 1 251 ? 2.135 -28.547 -36.938 1 96.38 251 GLN B N 1
ATOM 7556 C CA . GLN B 1 251 ? 1.113 -29.562 -37.156 1 96.38 251 GLN B CA 1
ATOM 7557 C C . GLN B 1 251 ? -0.282 -28.953 -37.188 1 96.38 251 GLN B C 1
ATOM 7559 O O . GLN B 1 251 ? -1.146 -29.312 -36.375 1 96.38 251 GLN B O 1
ATOM 7564 N N . PRO B 1 252 ? -0.502 -28.109 -38.156 1 96.12 252 PRO B N 1
ATOM 7565 C CA . PRO B 1 252 ? -1.778 -27.391 -38.188 1 96.12 252 PRO B CA 1
ATOM 7566 C C . PRO B 1 252 ? -2.982 -28.328 -38.281 1 96.12 252 PRO B C 1
ATOM 7568 O O . PRO B 1 252 ? -4.09 -27.953 -37.875 1 96.12 252 PRO B O 1
ATOM 7571 N N . GLU B 1 253 ? -2.762 -29.578 -38.719 1 96.62 253 GLU B N 1
ATOM 7572 C CA . GLU B 1 253 ? -3.85 -30.531 -38.875 1 96.62 253 GLU B CA 1
ATOM 7573 C C . GLU B 1 253 ? -4.43 -30.922 -37.5 1 96.62 253 GLU B C 1
ATOM 7575 O O . GLU B 1 253 ? -5.562 -31.406 -37.438 1 96.62 253 GLU B O 1
ATOM 7580 N N . LEU B 1 254 ? -3.721 -30.672 -36.438 1 97.12 254 LEU B N 1
ATOM 7581 C CA . LEU B 1 254 ? -4.207 -31 -35.094 1 97.12 254 LEU B CA 1
ATOM 7582 C C . LEU B 1 254 ? -5.207 -29.953 -34.625 1 97.12 254 LEU B C 1
ATOM 7584 O O . LEU B 1 254 ? -5.934 -30.172 -33.656 1 97.12 254 LEU B O 1
ATOM 7588 N N . ASP B 1 255 ? -5.32 -28.844 -35.281 1 97.94 255 ASP B N 1
ATOM 7589 C CA . ASP B 1 255 ? -6.277 -27.781 -34.969 1 97.94 255 ASP B CA 1
ATOM 7590 C C . ASP B 1 255 ? -6.344 -27.5 -33.469 1 97.94 255 ASP B C 1
ATOM 7592 O O . ASP B 1 255 ? -7.422 -27.531 -32.875 1 97.94 255 ASP B O 1
ATOM 7596 N N . ILE B 1 256 ? -5.184 -27.266 -32.906 1 98.5 256 ILE B N 1
ATOM 7597 C CA . ILE B 1 256 ? -5.012 -27.234 -31.469 1 98.5 256 ILE B CA 1
ATOM 7598 C C . ILE B 1 256 ? -5.84 -26.094 -30.875 1 98.5 256 ILE B C 1
ATOM 7600 O O . ILE B 1 256 ? -6.355 -26.219 -29.75 1 98.5 256 ILE B O 1
ATOM 7604 N N . TRP B 1 257 ? -6.023 -24.969 -31.469 1 98.56 257 TRP B N 1
ATOM 7605 C CA . TRP B 1 257 ? -6.719 -23.812 -30.922 1 98.56 257 TRP B CA 1
ATOM 7606 C C . TRP B 1 257 ? -8.227 -24.047 -30.859 1 98.56 257 TRP B C 1
ATOM 7608 O O . TRP B 1 257 ? -8.945 -23.344 -30.141 1 98.56 257 TRP B O 1
ATOM 7618 N N . GLU B 1 258 ? -8.719 -25 -31.609 1 98.31 258 GLU B N 1
ATOM 7619 C CA . GLU B 1 258 ? -10.125 -25.391 -31.578 1 98.31 258 GLU B CA 1
ATOM 7620 C C . GLU B 1 258 ? -10.336 -26.641 -30.75 1 98.31 258 GLU B C 1
ATOM 7622 O O . GLU B 1 258 ? -11.469 -27.094 -30.547 1 98.31 258 GLU B O 1
ATOM 7627 N N . TYR B 1 259 ? -9.289 -27.156 -30.219 1 97.75 259 TYR B N 1
ATOM 7628 C CA . TYR B 1 259 ? -9.328 -28.422 -29.5 1 97.75 259 TYR B CA 1
ATOM 7629 C C . TYR B 1 259 ? -10.258 -28.344 -28.297 1 97.75 259 TYR B C 1
ATOM 7631 O O . TYR B 1 259 ? -10.297 -27.328 -27.594 1 97.75 259 TYR B O 1
ATOM 7639 N N . GLY B 1 260 ? -11 -29.469 -28.062 1 96.5 260 GLY B N 1
ATOM 7640 C CA . GLY B 1 260 ? -11.844 -29.578 -26.875 1 96.5 260 GLY B CA 1
ATOM 7641 C C . GLY B 1 260 ? -12.789 -28.406 -26.719 1 96.5 260 GLY B C 1
ATOM 7642 O O . GLY B 1 260 ? -12.867 -27.812 -25.641 1 96.5 260 GLY B O 1
ATOM 7643 N N . GLN B 1 261 ? -13.43 -28.031 -27.781 1 96.5 261 GLN B N 1
ATOM 7644 C CA . GLN B 1 261 ? -14.344 -26.891 -27.766 1 96.5 261 GLN B CA 1
ATOM 7645 C C . GLN B 1 261 ? -13.633 -25.625 -27.281 1 96.5 261 GLN B C 1
ATOM 7647 O O . GLN B 1 261 ? -14.133 -24.922 -26.406 1 96.5 261 GLN B O 1
ATOM 7652 N N . ARG B 1 262 ? -12.391 -25.422 -27.703 1 98.12 262 ARG B N 1
ATOM 7653 C CA . ARG B 1 262 ? -11.57 -24.25 -27.438 1 98.12 262 ARG B CA 1
ATOM 7654 C C . ARG B 1 262 ? -11.211 -24.156 -25.953 1 98.12 262 ARG B C 1
ATOM 7656 O O . ARG B 1 262 ? -11.352 -23.094 -25.344 1 98.12 262 ARG B O 1
ATOM 7663 N N . ILE B 1 263 ? -10.797 -25.234 -25.422 1 98 263 ILE B N 1
ATOM 7664 C CA . ILE B 1 263 ? -10.445 -25.344 -24.016 1 98 263 ILE B CA 1
ATOM 7665 C C . ILE B 1 263 ? -9.328 -24.359 -23.688 1 98 263 ILE B C 1
ATOM 7667 O O . ILE B 1 263 ? -9.281 -23.797 -22.578 1 98 263 ILE B O 1
ATOM 7671 N N . ILE B 1 264 ? -8.422 -24.078 -24.641 1 98.62 264 ILE B N 1
ATOM 7672 C CA . ILE B 1 264 ? -7.328 -23.141 -24.391 1 98.62 264 ILE B CA 1
ATOM 7673 C C . ILE B 1 264 ? -7.887 -21.734 -24.203 1 98.62 264 ILE B C 1
ATOM 7675 O O . ILE B 1 264 ? -7.477 -21.016 -23.281 1 98.62 264 ILE B O 1
ATOM 7679 N N . GLN B 1 265 ? -8.844 -21.328 -25.047 1 98.69 265 GLN B N 1
ATOM 7680 C CA . GLN B 1 265 ? -9.5 -20.031 -24.875 1 98.69 265 GLN B CA 1
ATOM 7681 C C . GLN B 1 265 ? -10.18 -19.922 -23.516 1 98.69 265 GLN B C 1
ATOM 7683 O O . GLN B 1 265 ? -10.008 -18.938 -22.812 1 98.69 265 GLN B O 1
ATOM 7688 N N . ARG B 1 266 ? -10.938 -20.953 -23.188 1 98.31 266 ARG B N 1
ATOM 7689 C CA . ARG B 1 266 ? -11.672 -20.938 -21.922 1 98.31 266 ARG B CA 1
ATOM 7690 C C . ARG B 1 266 ? -10.727 -20.859 -20.734 1 98.31 266 ARG B C 1
ATOM 7692 O O . ARG B 1 266 ? -11.008 -20.156 -19.766 1 98.31 266 ARG B O 1
ATOM 7699 N N . ALA B 1 267 ? -9.617 -21.578 -20.859 1 98.56 267 ALA B N 1
ATOM 7700 C CA . ALA B 1 267 ? -8.633 -21.547 -19.781 1 98.56 267 ALA B CA 1
ATOM 7701 C C . ALA B 1 267 ? -8.062 -20.141 -19.594 1 98.56 267 ALA B C 1
ATOM 7703 O O . ALA B 1 267 ? -7.949 -19.656 -18.469 1 98.56 267 ALA B O 1
ATOM 7704 N N . CYS B 1 268 ? -7.691 -19.5 -20.703 1 98.69 268 CYS B N 1
ATOM 7705 C CA . CYS B 1 268 ? -7.141 -18.156 -20.641 1 98.69 268 CYS B CA 1
ATOM 7706 C C . CYS B 1 268 ? -8.172 -17.172 -20.094 1 98.69 268 CYS B C 1
ATOM 7708 O O . CYS B 1 268 ? -7.887 -16.406 -19.172 1 98.69 268 CYS B O 1
ATOM 7710 N N . TYR B 1 269 ? -9.391 -17.188 -20.641 1 98.38 269 TYR B N 1
ATOM 7711 C CA . TYR B 1 269 ? -10.438 -16.25 -20.266 1 98.38 269 TYR B CA 1
ATOM 7712 C C . TYR B 1 269 ? -10.875 -16.453 -18.828 1 98.38 269 TYR B C 1
ATOM 7714 O O . TYR B 1 269 ? -11.211 -15.492 -18.125 1 98.38 269 TYR B O 1
ATOM 7722 N N . THR B 1 270 ? -10.898 -17.688 -18.422 1 98.31 270 THR B N 1
ATOM 7723 C CA . THR B 1 270 ? -11.234 -17.953 -17.031 1 98.31 270 THR B CA 1
ATOM 7724 C C . THR B 1 270 ? -10.219 -17.312 -16.094 1 98.31 270 THR B C 1
ATOM 7726 O O . THR B 1 270 ? -10.594 -16.719 -15.086 1 98.31 270 THR B O 1
ATOM 7729 N N . LEU B 1 271 ? -8.93 -17.422 -16.406 1 98.31 271 LEU B N 1
ATOM 7730 C CA . LEU B 1 271 ? -7.902 -16.75 -15.617 1 98.31 271 LEU B CA 1
ATOM 7731 C C . LEU B 1 271 ? -8.172 -15.258 -15.531 1 98.31 271 LEU B C 1
ATOM 7733 O O . LEU B 1 271 ? -8.125 -14.672 -14.445 1 98.31 271 LEU B O 1
ATOM 7737 N N . PHE B 1 272 ? -8.477 -14.648 -16.672 1 98.19 272 PHE B N 1
ATOM 7738 C CA . PHE B 1 272 ? -8.711 -13.203 -16.734 1 98.19 272 PHE B CA 1
ATOM 7739 C C . PHE B 1 272 ? -9.961 -12.828 -15.953 1 98.19 272 PHE B C 1
ATOM 7741 O O . PHE B 1 272 ? -9.953 -11.875 -15.172 1 98.19 272 PHE B O 1
ATOM 7748 N N . ALA B 1 273 ? -10.977 -13.641 -16.094 1 97.56 273 ALA B N 1
ATOM 7749 C CA . ALA B 1 273 ? -12.297 -13.305 -15.547 1 97.56 273 ALA B CA 1
ATOM 7750 C C . ALA B 1 273 ? -12.328 -13.469 -14.031 1 97.56 273 ALA B C 1
ATOM 7752 O O . ALA B 1 273 ? -13.086 -12.789 -13.344 1 97.56 273 ALA B O 1
ATOM 7753 N N . LEU B 1 274 ? -11.523 -14.328 -13.531 1 97.88 274 LEU B N 1
ATOM 7754 C CA . LEU B 1 274 ? -11.57 -14.586 -12.102 1 97.88 274 LEU B CA 1
ATOM 7755 C C . LEU B 1 274 ? -10.656 -13.633 -11.344 1 97.88 274 LEU B C 1
ATOM 7757 O O . LEU B 1 274 ? -10.75 -13.508 -10.125 1 97.88 274 LEU B O 1
ATOM 7761 N N . ALA B 1 275 ? -9.75 -12.969 -12.047 1 97.25 275 ALA B N 1
ATOM 7762 C CA . ALA B 1 275 ? -8.883 -11.984 -11.391 1 97.25 275 ALA B CA 1
ATOM 7763 C C . ALA B 1 275 ? -9.695 -10.82 -10.844 1 97.25 275 ALA B C 1
ATOM 7765 O O . ALA B 1 275 ? -10.773 -10.516 -11.352 1 97.25 275 ALA B O 1
ATOM 7766 N N . PHE B 1 276 ? -9.219 -10.211 -9.797 1 97 276 PHE B N 1
ATOM 7767 C CA . PHE B 1 276 ? -9.812 -8.969 -9.305 1 97 276 PHE B CA 1
ATOM 7768 C C . PHE B 1 276 ? -9.609 -7.84 -10.305 1 97 276 PHE B C 1
ATOM 7770 O O . PHE B 1 276 ? -8.734 -7.922 -11.172 1 97 276 PHE B O 1
ATOM 7777 N N . PRO B 1 277 ? -10.398 -6.762 -10.18 1 95.56 277 PRO B N 1
ATOM 7778 C CA . PRO B 1 277 ? -10.281 -5.645 -11.125 1 95.56 277 PRO B CA 1
ATOM 7779 C C . PRO B 1 277 ? -8.898 -4.996 -11.102 1 95.56 277 PRO B C 1
ATOM 7781 O O . PRO B 1 277 ? -8.5 -4.355 -12.07 1 95.56 277 PRO B O 1
ATOM 7784 N N . ASP B 1 278 ? -8.141 -5.203 -10.031 1 94.81 278 ASP B N 1
ATOM 7785 C CA . ASP B 1 278 ? -6.805 -4.613 -9.969 1 94.81 278 ASP B CA 1
ATOM 7786 C C . ASP B 1 278 ? -5.766 -5.547 -10.586 1 94.81 278 ASP B C 1
ATOM 7788 O O . ASP B 1 278 ? -4.566 -5.254 -10.562 1 94.81 278 ASP B O 1
ATOM 7792 N N . GLY B 1 279 ? -6.164 -6.66 -11.039 1 96 279 GLY B N 1
ATOM 7793 C CA . GLY B 1 279 ? -5.297 -7.582 -11.758 1 96 279 GLY B CA 1
ATOM 7794 C C . GLY B 1 279 ? -4.77 -8.711 -10.883 1 96 279 GLY B C 1
ATOM 7795 O O . GLY B 1 279 ? -4.25 -9.703 -11.391 1 96 279 GLY B O 1
ATOM 7796 N N . THR B 1 280 ? -4.836 -8.609 -9.547 1 96.25 280 THR B N 1
ATOM 7797 C CA . THR B 1 280 ? -4.383 -9.68 -8.664 1 96.25 280 THR B CA 1
ATOM 7798 C C . THR B 1 280 ? -5.359 -10.852 -8.695 1 96.25 280 THR B C 1
ATOM 7800 O O . THR B 1 280 ? -6.488 -10.719 -9.164 1 96.25 280 THR B O 1
ATOM 7803 N N . MET B 1 281 ? -4.922 -11.93 -8.211 1 95.44 281 MET B N 1
ATOM 7804 C CA . MET B 1 281 ? -5.734 -13.141 -8.289 1 95.44 281 MET B CA 1
ATOM 7805 C C . MET B 1 281 ? -6.25 -13.539 -6.914 1 95.44 281 MET B C 1
ATOM 7807 O O . MET B 1 281 ? -5.543 -13.406 -5.918 1 95.44 281 MET B O 1
ATOM 7811 N N . PRO B 1 282 ? -7.5 -14.047 -6.867 1 95.75 282 PRO B N 1
ATOM 7812 C CA . PRO B 1 282 ? -7.977 -14.625 -5.609 1 95.75 282 PRO B CA 1
ATOM 7813 C C . PRO B 1 282 ? -7.156 -15.836 -5.172 1 95.75 282 PRO B C 1
ATOM 7815 O O . PRO B 1 282 ? -6.723 -16.625 -6.012 1 95.75 282 PRO B O 1
ATOM 7818 N N . ALA B 1 283 ? -6.988 -15.93 -3.895 1 94.06 283 ALA B N 1
ATOM 7819 C CA . ALA B 1 283 ? -6.195 -17.031 -3.355 1 94.06 283 ALA B CA 1
ATOM 7820 C C . ALA B 1 283 ? -7.031 -18.312 -3.244 1 94.06 283 ALA B C 1
ATOM 7822 O O . ALA B 1 283 ? -7.41 -18.719 -2.143 1 94.06 283 ALA B O 1
ATOM 7823 N N . LEU B 1 284 ? -7.25 -18.891 -4.414 1 93.31 284 LEU B N 1
ATOM 7824 C CA . LEU B 1 284 ? -7.836 -20.219 -4.477 1 93.31 284 LEU B CA 1
ATOM 7825 C C . LEU B 1 284 ? -6.75 -21.297 -4.516 1 93.31 284 LEU B C 1
ATOM 7827 O O . LEU B 1 284 ? -5.934 -21.328 -5.438 1 93.31 284 LEU B O 1
ATOM 7831 N N . ASN B 1 285 ? -6.711 -22.109 -3.504 1 91.31 285 ASN B N 1
ATOM 7832 C CA . ASN B 1 285 ? -5.574 -23.016 -3.312 1 91.31 285 ASN B CA 1
ATOM 7833 C C . ASN B 1 285 ? -4.312 -22.234 -2.941 1 91.31 285 ASN B C 1
ATOM 7835 O O . ASN B 1 285 ? -4.391 -21.141 -2.396 1 91.31 285 ASN B O 1
ATOM 7839 N N . ASP B 1 286 ? -3.166 -22.875 -3.074 1 92.69 286 ASP B N 1
ATOM 7840 C CA . ASP B 1 286 ? -1.908 -22.172 -2.822 1 92.69 286 ASP B CA 1
ATOM 7841 C C . ASP B 1 286 ? -1.731 -21 -3.783 1 92.69 286 ASP B C 1
ATOM 7843 O O . ASP B 1 286 ? -1.678 -21.188 -5 1 92.69 286 ASP B O 1
ATOM 7847 N N . ALA B 1 287 ? -1.704 -19.828 -3.172 1 93.69 287 ALA B N 1
ATOM 7848 C CA . ALA B 1 287 ? -1.575 -18.656 -4.035 1 93.69 287 ALA B CA 1
ATOM 7849 C C . ALA B 1 287 ? -0.943 -17.484 -3.283 1 93.69 287 ALA B C 1
ATOM 7851 O O . ALA B 1 287 ? -1.146 -17.328 -2.076 1 93.69 287 ALA B O 1
ATOM 7852 N N . SER B 1 288 ? -0.198 -16.75 -4.059 1 92.25 288 SER B N 1
ATOM 7853 C CA . SER B 1 288 ? 0.343 -15.477 -3.576 1 92.25 288 SER B CA 1
ATOM 7854 C C . SER B 1 288 ? -0.709 -14.375 -3.619 1 92.25 288 SER B C 1
ATOM 7856 O O . SER B 1 288 ? -1.606 -14.398 -4.465 1 92.25 288 SER B O 1
ATOM 7858 N N . LYS B 1 289 ? -0.522 -13.398 -2.715 1 92.94 289 LYS B N 1
ATOM 7859 C CA . LYS B 1 289 ? -1.464 -12.281 -2.727 1 92.94 289 LYS B CA 1
ATOM 7860 C C . LYS B 1 289 ? -1.012 -11.195 -3.693 1 92.94 289 LYS B C 1
ATOM 7862 O O . LYS B 1 289 ? -1.777 -10.281 -4.008 1 92.94 289 LYS B O 1
ATOM 7867 N N . THR B 1 290 ? 0.187 -11.328 -4.203 1 91.75 290 THR B N 1
ATOM 7868 C CA . THR B 1 290 ? 0.691 -10.234 -5.023 1 91.75 290 THR B CA 1
ATOM 7869 C C . THR B 1 290 ? 0.877 -10.68 -6.469 1 91.75 290 THR B C 1
ATOM 7871 O O . THR B 1 290 ? 1.165 -9.859 -7.344 1 91.75 290 THR B O 1
ATOM 7874 N N . MET B 1 291 ? 0.681 -11.977 -6.742 1 94.44 291 MET B N 1
ATOM 7875 C CA . MET B 1 291 ? 0.692 -12.438 -8.125 1 94.44 291 MET B CA 1
ATOM 7876 C C . MET B 1 291 ? -0.466 -11.828 -8.914 1 94.44 291 MET B C 1
ATOM 7878 O O . MET B 1 291 ? -1.589 -11.75 -8.406 1 94.44 291 MET B O 1
ATOM 7882 N N . ASP B 1 292 ? -0.108 -11.312 -10.125 1 95.94 292 ASP B N 1
ATOM 7883 C CA . ASP B 1 292 ? -1.161 -10.656 -10.898 1 95.94 292 ASP B CA 1
ATOM 7884 C C . ASP B 1 292 ? -1.036 -10.992 -12.383 1 95.94 292 ASP B C 1
ATOM 7886 O O . ASP B 1 292 ? -0.235 -11.844 -12.766 1 95.94 292 ASP B O 1
ATOM 7890 N N . LEU B 1 293 ? -1.84 -10.422 -13.227 1 97.5 293 LEU B N 1
ATOM 7891 C CA . LEU B 1 293 ? -1.982 -10.758 -14.641 1 97.5 293 LEU B CA 1
ATOM 7892 C C . LEU B 1 293 ? -0.839 -10.164 -15.461 1 97.5 293 LEU B C 1
ATOM 7894 O O . LEU B 1 293 ? -0.858 -10.219 -16.688 1 97.5 293 LEU B O 1
ATOM 7898 N N . ARG B 1 294 ? 0.179 -9.641 -14.812 1 96.5 294 ARG B N 1
ATOM 7899 C CA . ARG B 1 294 ? 1.393 -9.234 -15.516 1 96.5 294 ARG B CA 1
ATOM 7900 C C . ARG B 1 294 ? 2.381 -10.391 -15.609 1 96.5 294 ARG B C 1
ATOM 7902 O O . ARG B 1 294 ? 3.443 -10.258 -16.219 1 96.5 294 ARG B O 1
ATOM 7909 N N . ASP B 1 295 ? 1.958 -11.469 -15.062 1 96 295 ASP B N 1
ATOM 7910 C CA . ASP B 1 295 ? 2.73 -12.703 -15.219 1 96 295 ASP B CA 1
ATOM 7911 C C . ASP B 1 295 ? 2.947 -13.031 -16.688 1 96 295 ASP B C 1
ATOM 7913 O O . ASP B 1 295 ? 2.08 -12.758 -17.531 1 96 295 ASP B O 1
ATOM 7917 N N . GLU B 1 296 ? 4.02 -13.719 -16.984 1 95.44 296 GLU B N 1
ATOM 7918 C CA . GLU B 1 296 ? 4.387 -14 -18.375 1 95.44 296 GLU B CA 1
ATOM 7919 C C . GLU B 1 296 ? 3.338 -14.867 -19.062 1 95.44 296 GLU B C 1
ATOM 7921 O O . GLU B 1 296 ? 3.035 -14.664 -20.234 1 95.44 296 GLU B O 1
ATOM 7926 N N . GLY B 1 297 ? 2.84 -15.867 -18.344 1 97.12 297 GLY B N 1
ATOM 7927 C CA . GLY B 1 297 ? 1.792 -16.703 -18.922 1 97.12 297 GLY B CA 1
ATOM 7928 C C . GLY B 1 297 ? 0.561 -15.906 -19.328 1 97.12 297 GLY B C 1
ATOM 7929 O O . GLY B 1 297 ? 0.002 -16.125 -20.406 1 97.12 297 GLY B O 1
ATOM 7930 N N . ALA B 1 298 ? 0.154 -14.977 -18.5 1 98.12 298 ALA B N 1
ATOM 7931 C CA . ALA B 1 298 ? -0.999 -14.125 -18.781 1 98.12 298 ALA B CA 1
ATOM 7932 C C . ALA B 1 298 ? -0.708 -13.188 -19.953 1 98.12 298 ALA B C 1
ATOM 7934 O O . ALA B 1 298 ? -1.581 -12.945 -20.797 1 98.12 298 ALA B O 1
ATOM 7935 N N . VAL B 1 299 ? 0.5 -12.672 -20.031 1 97.88 299 VAL B N 1
ATOM 7936 C CA . VAL B 1 299 ? 0.889 -11.758 -21.109 1 97.88 299 VAL B CA 1
ATOM 7937 C C . VAL B 1 299 ? 0.863 -12.5 -22.438 1 97.88 299 VAL B C 1
ATOM 7939 O O . VAL B 1 299 ? 0.317 -11.992 -23.422 1 97.88 299 VAL B O 1
ATOM 7942 N N . ILE B 1 300 ? 1.408 -13.703 -22.484 1 98.12 300 ILE B N 1
ATOM 7943 C CA . ILE B 1 300 ? 1.399 -14.531 -23.688 1 98.12 300 ILE B CA 1
ATOM 7944 C C . ILE B 1 300 ? -0.04 -14.844 -24.094 1 98.12 300 ILE B C 1
ATOM 7946 O O . ILE B 1 300 ? -0.392 -14.766 -25.266 1 98.12 300 ILE B O 1
ATOM 7950 N N . ALA B 1 301 ? -0.856 -15.102 -23.109 1 98.75 301 ALA B N 1
ATOM 7951 C CA . ALA B 1 301 ? -2.252 -15.461 -23.344 1 98.75 301 ALA B CA 1
ATOM 7952 C C . ALA B 1 301 ? -2.994 -14.328 -24.062 1 98.75 301 ALA B C 1
ATOM 7954 O O . ALA B 1 301 ? -3.768 -14.578 -24.984 1 98.75 301 ALA B O 1
ATOM 7955 N N . VAL B 1 302 ? -2.744 -13.133 -23.656 1 98.56 302 VAL B N 1
ATOM 7956 C CA . VAL B 1 302 ? -3.441 -12 -24.25 1 98.56 302 VAL B CA 1
ATOM 7957 C C . VAL B 1 302 ? -3.096 -11.906 -25.734 1 98.56 302 VAL B C 1
ATOM 7959 O O . VAL B 1 302 ? -3.988 -11.82 -26.578 1 98.56 302 VAL B O 1
ATOM 7962 N N . SER B 1 303 ? -1.867 -11.992 -26.094 1 98.25 303 SER B N 1
ATOM 7963 C CA . SER B 1 303 ? -1.402 -11.852 -27.469 1 98.25 303 SER B CA 1
ATOM 7964 C C . SER B 1 303 ? -1.87 -13.016 -28.328 1 98.25 303 SER B C 1
ATOM 7966 O O . SER B 1 303 ? -2.312 -12.812 -29.469 1 98.25 303 SER B O 1
ATOM 7968 N N . LEU B 1 304 ? -1.784 -14.219 -27.812 1 98.44 304 LEU B N 1
ATOM 7969 C CA . LEU B 1 304 ? -2.107 -15.398 -28.609 1 98.44 304 LEU B CA 1
ATOM 7970 C C . LEU B 1 304 ? -3.617 -15.57 -28.734 1 98.44 304 LEU B C 1
ATOM 7972 O O . LEU B 1 304 ? -4.109 -16.031 -29.766 1 98.44 304 LEU B O 1
ATOM 7976 N N . CYS B 1 305 ? -4.402 -15.227 -27.656 1 98.69 305 CYS B N 1
ATOM 7977 C CA . CYS B 1 305 ? -5.852 -15.258 -27.797 1 98.69 305 CYS B CA 1
ATOM 7978 C C . CYS B 1 305 ? -6.324 -14.25 -28.828 1 98.69 305 CYS B C 1
ATOM 7980 O O . CYS B 1 305 ? -7.23 -14.539 -29.625 1 98.69 305 CYS B O 1
ATOM 7982 N N . TRP B 1 306 ? -5.719 -13.07 -28.797 1 98.44 306 TRP B N 1
ATOM 7983 C CA . TRP B 1 306 ? -6.035 -12.078 -29.828 1 98.44 306 TRP B CA 1
ATOM 7984 C C . TRP B 1 306 ? -5.746 -12.633 -31.219 1 98.44 306 TRP B C 1
ATOM 7986 O O . TRP B 1 306 ? -6.562 -12.492 -32.125 1 98.44 306 TRP B O 1
ATOM 7996 N N . GLN B 1 307 ? -4.652 -13.273 -31.438 1 97.56 307 GLN B N 1
ATOM 7997 C CA . GLN B 1 307 ? -4.203 -13.789 -32.719 1 97.56 307 GLN B CA 1
ATOM 7998 C C . GLN B 1 307 ? -5.125 -14.898 -33.219 1 97.56 307 GLN B C 1
ATOM 8000 O O . GLN B 1 307 ? -5.504 -14.906 -34.406 1 97.56 307 GLN B O 1
ATOM 8005 N N . HIS B 1 308 ? -5.504 -15.82 -32.344 1 98.25 308 HIS B N 1
ATOM 8006 C CA . HIS B 1 308 ? -6.109 -17.062 -32.812 1 98.25 308 HIS B CA 1
ATOM 8007 C C . HIS B 1 308 ? -7.621 -17.031 -32.656 1 98.25 308 HIS B C 1
ATOM 8009 O O . HIS B 1 308 ? -8.344 -17.766 -33.344 1 98.25 308 HIS B O 1
ATOM 8015 N N . TYR B 1 309 ? -8.117 -16.203 -31.688 1 98.31 309 TYR B N 1
ATOM 8016 C CA . TYR B 1 309 ? -9.547 -16.234 -31.422 1 98.31 309 TYR B CA 1
ATOM 8017 C C . TYR B 1 309 ? -10.203 -14.922 -31.812 1 98.31 309 TYR B C 1
ATOM 8019 O O . TYR B 1 309 ? -11.43 -14.781 -31.75 1 98.31 309 TYR B O 1
ATOM 8027 N N . GLY B 1 310 ? -9.406 -13.914 -32.156 1 97.06 310 GLY B N 1
ATOM 8028 C CA . GLY B 1 310 ? -9.953 -12.688 -32.719 1 97.06 310 GLY B CA 1
ATOM 8029 C C . GLY B 1 310 ? -9.961 -11.539 -31.719 1 97.06 310 GLY B C 1
ATOM 8030 O O . GLY B 1 310 ? -9.656 -11.727 -30.547 1 97.06 310 GLY B O 1
ATOM 8031 N N . ALA B 1 311 ? -10.297 -10.414 -32.281 1 95.88 311 ALA B N 1
ATOM 8032 C CA . ALA B 1 311 ? -10.297 -9.172 -31.5 1 95.88 311 ALA B CA 1
ATOM 8033 C C . ALA B 1 311 ? -11.336 -9.219 -30.375 1 95.88 311 ALA B C 1
ATOM 8035 O O . ALA B 1 311 ? -12.453 -9.695 -30.578 1 95.88 311 ALA B O 1
ATOM 8036 N N . ASP B 1 312 ? -10.945 -8.781 -29.234 1 96.12 312 ASP B N 1
ATOM 8037 C CA . ASP B 1 312 ? -11.758 -8.688 -28.016 1 96.12 312 ASP B CA 1
ATOM 8038 C C . ASP B 1 312 ? -11.352 -7.469 -27.188 1 96.12 312 ASP B C 1
ATOM 8040 O O . ASP B 1 312 ? -10.211 -7.379 -26.719 1 96.12 312 ASP B O 1
ATOM 8044 N N . SER B 1 313 ? -12.297 -6.516 -27 1 95.81 313 SER B N 1
ATOM 8045 C CA . SER B 1 313 ? -12 -5.273 -26.297 1 95.81 313 SER B CA 1
ATOM 8046 C C . SER B 1 313 ? -11.461 -5.543 -24.906 1 95.81 313 SER B C 1
ATOM 8048 O O . SER B 1 313 ? -10.641 -4.773 -24.391 1 95.81 313 SER B O 1
ATOM 8050 N N . ARG B 1 314 ? -11.898 -6.574 -24.266 1 95.69 314 ARG B N 1
ATOM 8051 C CA . ARG B 1 314 ? -11.406 -6.926 -22.938 1 95.69 314 ARG B CA 1
ATOM 8052 C C . ARG B 1 314 ? -9.93 -7.289 -22.984 1 95.69 314 ARG B C 1
ATOM 8054 O O . ARG B 1 314 ? -9.195 -7.027 -22.016 1 95.69 314 ARG B O 1
ATOM 8061 N N . LEU B 1 315 ? -9.453 -8.016 -24.016 1 97.75 315 LEU B N 1
ATOM 8062 C CA . LEU B 1 315 ? -8.039 -8.336 -24.188 1 97.75 315 LEU B CA 1
ATOM 8063 C C . LEU B 1 315 ? -7.223 -7.07 -24.422 1 97.75 315 LEU B C 1
ATOM 8065 O O . LEU B 1 315 ? -6.117 -6.934 -23.891 1 97.75 315 LEU B O 1
ATOM 8069 N N . ALA B 1 316 ? -7.777 -6.164 -25.281 1 97.38 316 ALA B N 1
ATOM 8070 C CA . ALA B 1 316 ? -7.098 -4.902 -25.562 1 97.38 316 ALA B CA 1
ATOM 8071 C C . ALA B 1 316 ? -6.871 -4.105 -24.281 1 97.38 316 ALA B C 1
ATOM 8073 O O . ALA B 1 316 ? -5.773 -3.588 -24.062 1 97.38 316 ALA B O 1
ATOM 8074 N N . GLU B 1 317 ? -7.895 -4.031 -23.453 1 96.19 317 GLU B N 1
ATOM 8075 C CA . GLU B 1 317 ? -7.789 -3.291 -22.203 1 96.19 317 GLU B CA 1
ATOM 8076 C C . GLU B 1 317 ? -6.812 -3.963 -21.25 1 96.19 317 GLU B C 1
ATOM 8078 O O . GLU B 1 317 ? -6.09 -3.285 -20.516 1 96.19 317 GLU B O 1
ATOM 8083 N N . LEU B 1 318 ? -6.871 -5.289 -21.219 1 96.94 318 LEU B N 1
ATOM 8084 C CA . LEU B 1 318 ? -5.926 -6.02 -20.391 1 96.94 318 LEU B CA 1
ATOM 8085 C C . LEU B 1 318 ? -4.488 -5.75 -20.812 1 96.94 318 LEU B C 1
ATOM 8087 O O . LEU B 1 318 ? -3.605 -5.578 -19.969 1 96.94 318 LEU B O 1
ATOM 8091 N N . ALA B 1 319 ? -4.215 -5.711 -22.109 1 97.75 319 ALA B N 1
ATOM 8092 C CA . ALA B 1 319 ? -2.883 -5.406 -22.625 1 97.75 319 ALA B CA 1
ATOM 8093 C C . ALA B 1 319 ? -2.445 -4.004 -22.203 1 97.75 319 ALA B C 1
ATOM 8095 O O . ALA B 1 319 ? -1.286 -3.791 -21.844 1 97.75 319 ALA B O 1
ATOM 8096 N N . ARG B 1 320 ? -3.369 -3.021 -22.359 1 95.69 320 ARG B N 1
ATOM 8097 C CA . ARG B 1 320 ? -3.076 -1.667 -21.891 1 95.69 320 ARG B CA 1
ATOM 8098 C C . ARG B 1 320 ? -2.662 -1.663 -20.422 1 95.69 320 ARG B C 1
ATOM 8100 O O . ARG B 1 320 ? -1.679 -1.018 -20.062 1 95.69 320 ARG B O 1
ATOM 8107 N N . TRP B 1 321 ? -3.439 -2.41 -19.625 1 95.12 321 TRP B N 1
ATOM 8108 C CA . TRP B 1 321 ? -3.178 -2.471 -18.188 1 95.12 321 TRP B CA 1
ATOM 8109 C C . TRP B 1 321 ? -1.845 -3.154 -17.906 1 95.12 321 TRP B C 1
ATOM 8111 O O . TRP B 1 321 ? -1.086 -2.715 -17.031 1 95.12 321 TRP B O 1
ATOM 8121 N N . GLN B 1 322 ? -1.625 -4.285 -18.641 1 96.88 322 GLN B N 1
ATOM 8122 C CA . GLN B 1 322 ? -0.383 -5.023 -18.453 1 96.88 322 GLN B CA 1
ATOM 8123 C C . GLN B 1 322 ? 0.826 -4.188 -18.859 1 96.88 322 GLN B C 1
ATOM 8125 O O . GLN B 1 322 ? 1.933 -4.398 -18.359 1 96.88 322 GLN B O 1
ATOM 8130 N N . SER B 1 323 ? 0.705 -3.281 -19.859 1 96 323 SER B N 1
ATOM 8131 C CA . SER B 1 323 ? 1.715 -2.365 -20.375 1 96 323 SER B CA 1
ATOM 8132 C C . SER B 1 323 ? 2.9 -3.125 -20.969 1 96 323 SER B C 1
ATOM 8134 O O . SER B 1 323 ? 4.043 -2.674 -20.859 1 96 323 SER B O 1
ATOM 8136 N N . ILE B 1 324 ? 2.686 -4.379 -21.359 1 96.69 324 ILE B N 1
ATOM 8137 C CA . ILE B 1 324 ? 3.646 -5.242 -22.031 1 96.69 324 ILE B CA 1
ATOM 8138 C C . ILE B 1 324 ? 2.906 -6.234 -22.938 1 96.69 324 ILE B C 1
ATOM 8140 O O . ILE B 1 324 ? 1.741 -6.555 -22.688 1 96.69 324 ILE B O 1
ATOM 8144 N N . VAL B 1 325 ? 3.484 -6.617 -24.062 1 97.81 325 VAL B N 1
ATOM 8145 C CA . VAL B 1 325 ? 2.904 -7.621 -24.953 1 97.81 325 VAL B CA 1
ATOM 8146 C C . VAL B 1 325 ? 3.949 -8.68 -25.281 1 97.81 325 VAL B C 1
ATOM 8148 O O . VAL B 1 325 ? 5.148 -8.461 -25.094 1 97.81 325 VAL B O 1
ATOM 8151 N N . TRP B 1 326 ? 3.477 -9.875 -25.719 1 97.75 326 TRP B N 1
ATOM 8152 C CA . TRP B 1 326 ? 4.363 -10.93 -26.188 1 97.75 326 TRP B CA 1
ATOM 8153 C C . TRP B 1 326 ? 4.656 -10.766 -27.672 1 97.75 326 TRP B C 1
ATOM 8155 O O . TRP B 1 326 ? 3.789 -11.023 -28.516 1 97.75 326 TRP B O 1
ATOM 8165 N N . PRO B 1 327 ? 5.855 -10.32 -28.047 1 97.31 327 PRO B N 1
ATOM 8166 C CA . PRO B 1 327 ? 6.137 -9.961 -29.438 1 97.31 327 PRO B CA 1
ATOM 8167 C C . PRO B 1 327 ? 5.902 -11.117 -30.406 1 97.31 327 PRO B C 1
ATOM 8169 O O . PRO B 1 327 ? 6.43 -12.211 -30.219 1 97.31 327 PRO B O 1
ATOM 8172 N N . GLY B 1 328 ? 5.195 -10.945 -31.422 1 96.06 328 GLY B N 1
ATOM 8173 C CA . GLY B 1 328 ? 4.797 -11.859 -32.469 1 96.06 328 GLY B CA 1
ATOM 8174 C C . GLY B 1 328 ? 3.619 -11.367 -33.281 1 96.06 328 GLY B C 1
ATOM 8175 O O . GLY B 1 328 ? 3.275 -10.188 -33.25 1 96.06 328 GLY B O 1
ATOM 8176 N N . ARG B 1 329 ? 3.076 -12.227 -34.031 1 95.38 329 ARG B N 1
ATOM 8177 C CA . ARG B 1 329 ? 1.992 -11.859 -34.938 1 95.38 329 ARG B CA 1
ATOM 8178 C C . ARG B 1 329 ? 0.803 -11.289 -34.188 1 95.38 329 ARG B C 1
ATOM 8180 O O . ARG B 1 329 ? 0.198 -10.305 -34.594 1 95.38 329 ARG B O 1
ATOM 8187 N N . GLY B 1 330 ? 0.465 -11.922 -33.062 1 96.81 330 GLY B N 1
ATOM 8188 C CA . GLY B 1 330 ? -0.642 -11.445 -32.25 1 96.81 330 GLY B CA 1
ATOM 8189 C C . GLY B 1 330 ? -0.43 -10.047 -31.703 1 96.81 330 GLY B C 1
ATOM 8190 O O . GLY B 1 330 ? -1.34 -9.211 -31.75 1 96.81 330 GLY B O 1
ATOM 8191 N N . ALA B 1 331 ? 0.75 -9.758 -31.25 1 97.69 331 ALA B N 1
ATOM 8192 C CA . ALA B 1 331 ? 1.083 -8.453 -30.688 1 97.69 331 ALA B CA 1
ATOM 8193 C C . ALA B 1 331 ? 1.036 -7.363 -31.75 1 97.69 331 ALA B C 1
ATOM 8195 O O . ALA B 1 331 ? 0.654 -6.227 -31.484 1 97.69 331 ALA B O 1
ATOM 8196 N N . LEU B 1 332 ? 1.518 -7.715 -33 1 97.06 332 LEU B N 1
ATOM 8197 C CA . LEU B 1 332 ? 1.478 -6.762 -34.094 1 97.06 332 LEU B CA 1
ATOM 8198 C C . LEU B 1 332 ? 0.05 -6.297 -34.375 1 97.06 332 LEU B C 1
ATOM 8200 O O . LEU B 1 332 ? -0.215 -5.094 -34.406 1 97.06 332 LEU B O 1
ATOM 8204 N N . SER B 1 333 ? -0.795 -7.254 -34.438 1 96.69 333 SER B N 1
ATOM 8205 C CA . SER B 1 333 ? -2.197 -6.953 -34.719 1 96.69 333 SER B CA 1
ATOM 8206 C C . SER B 1 333 ? -2.844 -6.242 -33.531 1 96.69 333 SER B C 1
ATOM 8208 O O . SER B 1 333 ? -3.607 -5.289 -33.719 1 96.69 333 SER B O 1
ATOM 8210 N N . LEU B 1 334 ? -2.623 -6.676 -32.344 1 97.75 334 LEU B N 1
ATOM 8211 C CA . LEU B 1 334 ? -3.158 -6.082 -31.125 1 97.75 334 LEU B CA 1
ATOM 8212 C C . LEU B 1 334 ? -2.711 -4.633 -30.984 1 97.75 334 LEU B C 1
ATOM 8214 O O . LEU B 1 334 ? -3.514 -3.76 -30.641 1 97.75 334 LEU B O 1
ATOM 8218 N N . CYS B 1 335 ? -1.458 -4.355 -31.219 1 96.19 335 CYS B N 1
ATOM 8219 C CA . CYS B 1 335 ? -0.918 -3.01 -31.078 1 96.19 335 CYS B CA 1
ATOM 8220 C C . CYS B 1 335 ? -1.505 -2.066 -32.125 1 96.19 335 CYS B C 1
ATOM 8222 O O . CYS B 1 335 ? -1.708 -0.882 -31.844 1 96.19 335 CYS B O 1
ATOM 8224 N N . ASP B 1 336 ? -1.685 -2.576 -33.375 1 95.12 336 ASP B N 1
ATOM 8225 C CA . ASP B 1 336 ? -2.381 -1.785 -34.375 1 95.12 336 ASP B CA 1
ATOM 8226 C C . ASP B 1 336 ? -3.75 -1.333 -33.875 1 95.12 336 ASP B C 1
ATOM 8228 O O . ASP B 1 336 ? -4.137 -0.18 -34.062 1 95.12 336 ASP B O 1
ATOM 8232 N N . HIS B 1 337 ? -4.402 -2.246 -33.219 1 96.06 337 HIS B N 1
ATOM 8233 C CA . HIS B 1 337 ? -5.711 -1.937 -32.656 1 96.06 337 HIS B CA 1
ATOM 8234 C C . HIS B 1 337 ? -5.598 -0.912 -31.547 1 96.06 337 HIS B C 1
ATOM 8236 O O . HIS B 1 337 ? -6.391 0.029 -31.469 1 96.06 337 HIS B O 1
ATOM 8242 N N . LEU B 1 338 ? -4.688 -1.041 -30.594 1 95.31 338 LEU B N 1
ATOM 8243 C CA . LEU B 1 338 ? -4.516 -0.171 -29.438 1 95.31 338 LEU B CA 1
ATOM 8244 C C . LEU B 1 338 ? -4.199 1.256 -29.875 1 95.31 338 LEU B C 1
ATOM 8246 O O . LEU B 1 338 ? -4.578 2.215 -29.203 1 95.31 338 LEU B O 1
ATOM 8250 N N . GLU B 1 339 ? -3.502 1.415 -30.922 1 91.81 339 GLU B N 1
ATOM 8251 C CA . GLU B 1 339 ? -3.113 2.732 -31.422 1 91.81 339 GLU B CA 1
ATOM 8252 C C . GLU B 1 339 ? -4.297 3.463 -32.031 1 91.81 339 GLU B C 1
ATOM 8254 O O . GLU B 1 339 ? -4.32 4.695 -32.094 1 91.81 339 GLU B O 1
ATOM 8259 N N . THR B 1 340 ? -5.215 2.732 -32.469 1 91.5 340 THR B N 1
ATOM 8260 C CA . THR B 1 340 ? -6.305 3.354 -33.219 1 91.5 340 THR B CA 1
ATOM 8261 C C . THR B 1 340 ? -7.594 3.346 -32.375 1 91.5 340 THR B C 1
ATOM 8263 O O . THR B 1 340 ? -8.602 3.914 -32.812 1 91.5 340 THR B O 1
ATOM 8266 N N . SER B 1 341 ? -7.562 2.697 -31.297 1 91.44 341 SER B N 1
ATOM 8267 C CA . SER B 1 341 ? -8.773 2.559 -30.5 1 91.44 341 SER B CA 1
ATOM 8268 C C . SER B 1 341 ? -8.57 3.105 -29.094 1 91.44 341 SER B C 1
ATOM 8270 O O . SER B 1 341 ? -7.637 2.699 -28.391 1 91.44 341 SER B O 1
ATOM 8272 N N . PRO B 1 342 ? -9.453 4.031 -28.688 1 88.44 342 PRO B N 1
ATOM 8273 C CA . PRO B 1 342 ? -9.344 4.551 -27.312 1 88.44 342 PRO B CA 1
ATOM 8274 C C . PRO B 1 342 ? -9.688 3.506 -26.266 1 88.44 342 PRO B C 1
ATOM 8276 O O . PRO B 1 342 ? -10.367 2.52 -26.562 1 88.44 342 PRO B O 1
ATOM 8279 N N . PRO B 1 343 ? -9.18 3.773 -25.031 1 87.75 343 PRO B N 1
ATOM 8280 C CA . PRO B 1 343 ? -9.547 2.863 -23.953 1 87.75 343 PRO B CA 1
ATOM 8281 C C . PRO B 1 343 ? -11.055 2.748 -23.75 1 87.75 343 PRO B C 1
ATOM 8283 O O . PRO B 1 343 ? -11.773 3.738 -23.906 1 87.75 343 PRO B O 1
ATOM 8286 N N . GLN B 1 344 ? -11.453 1.574 -23.531 1 84.56 344 GLN B N 1
ATOM 8287 C CA . GLN B 1 344 ? -12.867 1.3 -23.281 1 84.56 344 GLN B CA 1
ATOM 8288 C C . GLN B 1 344 ? -13.086 0.717 -21.891 1 84.56 344 GLN B C 1
ATOM 8290 O O . GLN B 1 344 ? -12.172 0.132 -21.312 1 84.56 344 GLN B O 1
ATOM 8295 N N . SER B 1 345 ? -14.25 1.135 -21.312 1 80.88 345 SER B N 1
ATOM 8296 C CA . SER B 1 345 ? -14.609 0.536 -20.031 1 80.88 345 SER B CA 1
ATOM 8297 C C . SER B 1 345 ? -15.172 -0.868 -20.219 1 80.88 345 SER B C 1
ATOM 8299 O O . SER B 1 345 ? -16.375 -1.032 -20.453 1 80.88 345 SER B O 1
ATOM 8301 N N . SER B 1 346 ? -14.328 -1.879 -20.469 1 79.25 346 SER B N 1
ATOM 8302 C CA . SER B 1 346 ? -14.773 -3.26 -20.625 1 79.25 346 SER B CA 1
ATOM 8303 C C . SER B 1 346 ? -14.523 -4.07 -19.359 1 79.25 346 SER B C 1
ATOM 8305 O O . SER B 1 346 ? -13.461 -3.951 -18.734 1 79.25 346 SER B O 1
ATOM 8307 N N . SER B 1 347 ? -15.633 -4.688 -18.844 1 85.31 347 SER B N 1
ATOM 8308 C CA . SER B 1 347 ? -15.5 -5.512 -17.641 1 85.31 347 SER B CA 1
ATOM 8309 C C . SER B 1 347 ? -16.016 -6.926 -17.891 1 85.31 347 SER B C 1
ATOM 8311 O O . SER B 1 347 ? -16.781 -7.164 -18.828 1 85.31 347 SER B O 1
ATOM 8313 N N . TRP B 1 348 ? -15.445 -7.918 -17.266 1 93.12 348 TRP B N 1
ATOM 8314 C CA . TRP B 1 348 ? -15.969 -9.281 -17.281 1 93.12 348 TRP B CA 1
ATOM 8315 C C . TRP B 1 348 ? -17.297 -9.352 -16.547 1 93.12 348 TRP B C 1
ATOM 8317 O O . TRP B 1 348 ? -17.5 -8.695 -15.523 1 93.12 348 TRP B O 1
ATOM 8327 N N . PRO B 1 349 ? -18.219 -10.109 -17 1 94.88 349 PRO B N 1
ATOM 8328 C CA . PRO B 1 349 ? -19.531 -10.211 -16.344 1 94.88 349 PRO B CA 1
ATOM 8329 C C . PRO B 1 349 ? -19.516 -11.148 -15.133 1 94.88 349 PRO B C 1
ATOM 8331 O O . PRO B 1 349 ? -18.547 -11.898 -14.945 1 94.88 349 PRO B O 1
ATOM 8334 N N . SER B 1 350 ? -20.625 -11.008 -14.305 1 98.06 350 SER B N 1
ATOM 8335 C CA . SER B 1 350 ? -20.891 -12.07 -13.328 1 98.06 350 SER B CA 1
ATOM 8336 C C . SER B 1 350 ? -21 -13.43 -14.016 1 98.06 350 SER B C 1
ATOM 8338 O O . SER B 1 350 ? -21.562 -13.531 -15.102 1 98.06 350 SER B O 1
ATOM 8340 N N . GLN B 1 351 ? -20.391 -14.445 -13.359 1 98 351 GLN B N 1
ATOM 8341 C CA . GLN B 1 351 ? -20.438 -15.742 -14.016 1 98 351 GLN B CA 1
ATOM 8342 C C . GLN B 1 351 ? -20.172 -16.875 -13.023 1 98 351 GLN B C 1
ATOM 8344 O O . GLN B 1 351 ? -19.594 -16.641 -11.961 1 98 351 GLN B O 1
ATOM 8349 N N . LEU B 1 352 ? -20.719 -17.953 -13.367 1 98.5 352 LEU B N 1
ATOM 8350 C CA . LEU B 1 352 ? -20.453 -19.219 -12.672 1 98.5 352 LEU B CA 1
ATOM 8351 C C . LEU B 1 352 ? -19.422 -20.047 -13.438 1 98.5 352 LEU B C 1
ATOM 8353 O O . LEU B 1 352 ? -19.625 -20.344 -14.617 1 98.5 352 LEU B O 1
ATOM 8357 N N . VAL B 1 353 ? -18.281 -20.281 -12.82 1 98.44 353 VAL B N 1
ATOM 8358 C CA . VAL B 1 353 ? -17.25 -21.141 -13.406 1 98.44 353 VAL B CA 1
ATOM 8359 C C . VAL B 1 353 ? -17.312 -22.516 -12.766 1 98.44 353 VAL B C 1
ATOM 8361 O O . VAL B 1 353 ? -16.906 -22.703 -11.617 1 98.44 353 VAL B O 1
ATOM 8364 N N . ARG B 1 354 ? -17.969 -23.484 -13.523 1 97.62 354 ARG B N 1
ATOM 8365 C CA . ARG B 1 354 ? -18.125 -24.828 -13 1 97.62 354 ARG B CA 1
ATOM 8366 C C . ARG B 1 354 ? -16.781 -25.531 -12.883 1 97.62 354 ARG B C 1
ATOM 8368 O O . ARG B 1 354 ? -15.883 -25.312 -13.711 1 97.62 354 ARG B O 1
ATOM 8375 N N . ASP B 1 355 ? -16.516 -26.359 -11.836 1 96.69 355 ASP B N 1
ATOM 8376 C CA . ASP B 1 355 ? -15.289 -27.109 -11.586 1 96.69 355 ASP B CA 1
ATOM 8377 C C . ASP B 1 355 ? -15.461 -28.578 -11.961 1 96.69 355 ASP B C 1
ATOM 8379 O O . ASP B 1 355 ? -16.578 -29.094 -11.984 1 96.69 355 ASP B O 1
ATOM 8383 N N . GLY B 1 356 ? -14.32 -29.219 -12.367 1 93.25 356 GLY B N 1
ATOM 8384 C CA . GLY B 1 356 ? -14.344 -30.594 -12.828 1 93.25 356 GLY B CA 1
ATOM 8385 C C . GLY B 1 356 ? -14.406 -30.719 -14.336 1 93.25 356 GLY B C 1
ATOM 8386 O O . GLY B 1 356 ? -14.922 -29.844 -15.016 1 93.25 356 GLY B O 1
ATOM 8387 N N . GLN B 1 357 ? -14 -31.797 -14.844 1 91.06 357 GLN B N 1
ATOM 8388 C CA . GLN B 1 357 ? -13.906 -32 -16.281 1 91.06 357 GLN B CA 1
ATOM 8389 C C . GLN B 1 357 ? -15.25 -31.781 -16.969 1 91.06 357 GLN B C 1
ATOM 8391 O O . GLN B 1 357 ? -15.32 -31.25 -18.078 1 91.06 357 GLN B O 1
ATOM 8396 N N . GLU B 1 358 ? -16.297 -32.188 -16.297 1 94 358 GLU B N 1
ATOM 8397 C CA . GLU B 1 358 ? -17.641 -32.031 -16.859 1 94 358 GLU B CA 1
ATOM 8398 C C . GLU B 1 358 ? -18.438 -31 -16.078 1 94 358 GLU B C 1
ATOM 8400 O O . GLU B 1 358 ? -19.656 -30.891 -16.266 1 94 358 GLU B O 1
ATOM 8405 N N . GLY B 1 359 ? -17.781 -30.328 -15.164 1 95.12 359 GLY B N 1
ATOM 8406 C CA . GLY B 1 359 ? -18.453 -29.328 -14.352 1 95.12 359 GLY B CA 1
ATOM 8407 C C . GLY B 1 359 ? -19.203 -29.938 -13.18 1 95.12 359 GLY B C 1
ATOM 8408 O O . GLY B 1 359 ? -20.203 -29.375 -12.711 1 95.12 359 GLY B O 1
ATOM 8409 N N . GLU B 1 360 ? -18.75 -31.078 -12.68 1 94.38 360 GLU B N 1
ATOM 8410 C CA . GLU B 1 360 ? -19.531 -31.859 -11.727 1 94.38 360 GLU B CA 1
ATOM 8411 C C . GLU B 1 360 ? -19.016 -31.641 -10.297 1 94.38 360 GLU B C 1
ATOM 8413 O O . GLU B 1 360 ? -19.562 -32.219 -9.352 1 94.38 360 GLU B O 1
ATOM 8418 N N . ARG B 1 361 ? -18 -30.875 -10.117 1 95.25 361 ARG B N 1
ATOM 8419 C CA . ARG B 1 361 ? -17.328 -30.781 -8.82 1 95.25 361 ARG B CA 1
A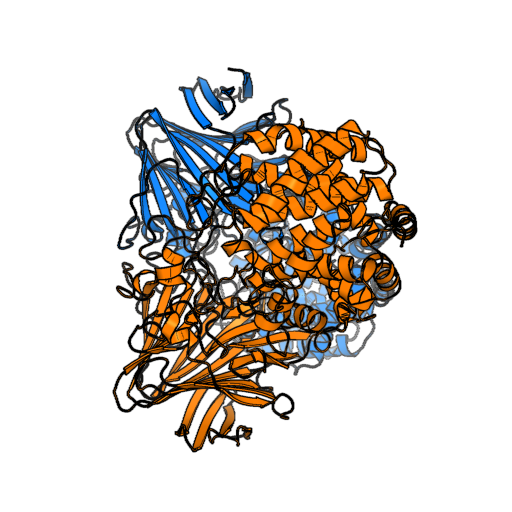TOM 8420 C C . ARG B 1 361 ? -17.531 -29.406 -8.203 1 95.25 361 ARG B C 1
ATOM 8422 O O . ARG B 1 361 ? -16.578 -28.781 -7.73 1 95.25 361 ARG B O 1
ATOM 8429 N N . GLY B 1 362 ? -18.75 -28.906 -8.266 1 97.06 362 GLY B N 1
ATOM 8430 C CA . GLY B 1 362 ? -19.031 -27.594 -7.699 1 97.06 362 GLY B CA 1
ATOM 8431 C C . GLY B 1 362 ? -18.641 -26.453 -8.609 1 97.06 362 GLY B C 1
ATOM 8432 O O . GLY B 1 362 ? -18.734 -26.562 -9.836 1 97.06 362 GLY B O 1
ATOM 8433 N N . ALA B 1 363 ? -18.25 -25.297 -7.984 1 98.38 363 ALA B N 1
ATOM 8434 C CA . ALA B 1 363 ? -18 -24.141 -8.852 1 98.38 363 ALA B CA 1
ATOM 8435 C C . ALA B 1 363 ? -17.375 -23 -8.078 1 98.38 363 ALA B C 1
ATOM 8437 O O . ALA B 1 363 ? -17.109 -23.109 -6.875 1 98.38 363 ALA B O 1
ATOM 8438 N N . ILE B 1 364 ? -16.984 -22 -8.812 1 98.44 364 ILE B N 1
ATOM 8439 C CA . ILE B 1 364 ? -16.656 -20.656 -8.336 1 98.44 364 ILE B CA 1
ATOM 8440 C C . ILE B 1 364 ? -17.703 -19.672 -8.836 1 98.44 364 ILE B C 1
ATOM 8442 O O . ILE B 1 364 ? -17.969 -19.594 -10.031 1 98.44 364 ILE B O 1
ATOM 8446 N N . GLY B 1 365 ? -18.328 -19.016 -7.922 1 98.69 365 GLY B N 1
ATOM 8447 C CA . GLY B 1 365 ? -19.234 -17.953 -8.305 1 98.69 365 GLY B CA 1
ATOM 8448 C C . GLY B 1 365 ? -18.625 -16.578 -8.188 1 98.69 365 GLY B C 1
ATOM 8449 O O . GLY B 1 365 ? -17.922 -16.281 -7.223 1 98.69 365 GLY B O 1
ATOM 8450 N N . VAL B 1 366 ? -18.828 -15.766 -9.234 1 98.5 366 VAL B N 1
ATOM 8451 C CA . VAL B 1 366 ? -18.359 -14.383 -9.219 1 98.5 366 VAL B CA 1
ATOM 8452 C C . VAL B 1 366 ? -19.531 -13.445 -9.523 1 98.5 366 VAL B C 1
ATOM 8454 O O . VAL B 1 366 ? -20.172 -13.562 -10.57 1 98.5 366 VAL B O 1
ATOM 8457 N N . LEU B 1 367 ? -19.828 -12.594 -8.609 1 98.56 367 LEU B N 1
ATOM 8458 C CA . LEU B 1 367 ? -20.781 -11.516 -8.82 1 98.56 367 LEU B CA 1
ATOM 8459 C C . LEU B 1 367 ? -20.062 -10.18 -8.992 1 98.56 367 LEU B C 1
ATOM 8461 O O . LEU B 1 367 ? -19.156 -9.859 -8.227 1 98.56 367 LEU B O 1
ATOM 8465 N N . ARG B 1 368 ? -20.438 -9.438 -10.047 1 97.31 368 ARG B N 1
ATOM 8466 C CA . ARG B 1 368 ? -19.828 -8.141 -10.328 1 97.31 368 ARG B CA 1
ATOM 8467 C C . ARG B 1 368 ? -20.891 -7.074 -10.57 1 97.31 368 ARG B C 1
ATOM 8469 O O . ARG B 1 368 ? -21.953 -7.359 -11.125 1 97.31 368 ARG B O 1
ATOM 8476 N N . VAL B 1 369 ? -20.625 -5.926 -10.148 1 94.56 369 VAL B N 1
ATOM 8477 C CA . VAL B 1 369 ? -21.469 -4.777 -10.469 1 94.56 369 VAL B CA 1
ATOM 8478 C C . VAL B 1 369 ? -20.641 -3.498 -10.414 1 94.56 369 VAL B C 1
ATOM 8480 O O . VAL B 1 369 ? -19.828 -3.314 -9.5 1 94.56 369 VAL B O 1
ATOM 8483 N N . ARG B 1 370 ? -20.641 -2.697 -11.453 1 92.56 370 ARG B N 1
ATOM 8484 C CA . ARG B 1 370 ? -20.141 -1.33 -11.398 1 92.56 370 ARG B CA 1
ATOM 8485 C C . ARG B 1 370 ? -21.188 -0.374 -10.844 1 92.56 370 ARG B C 1
ATOM 8487 O O . ARG B 1 370 ? -22.281 -0.257 -11.406 1 92.56 370 ARG B O 1
ATOM 8494 N N . ASP B 1 371 ? -20.891 0.265 -9.766 1 90.88 371 ASP B N 1
ATOM 8495 C CA . ASP B 1 371 ? -21.906 1.091 -9.117 1 90.88 371 ASP B CA 1
ATOM 8496 C C . ASP B 1 371 ? -21.969 2.477 -9.758 1 90.88 371 ASP B C 1
ATOM 8498 O O . ASP B 1 371 ? -21.344 2.719 -10.797 1 90.88 371 ASP B O 1
ATOM 8502 N N . ASN B 1 372 ? -22.781 3.398 -9.148 1 84.31 372 ASN B N 1
ATOM 8503 C CA . ASN B 1 372 ? -23.062 4.707 -9.727 1 84.31 372 ASN B CA 1
ATOM 8504 C C . ASN B 1 372 ? -21.828 5.605 -9.703 1 84.31 372 ASN B C 1
ATOM 8506 O O . ASN B 1 372 ? -21.719 6.555 -10.477 1 84.31 372 ASN B O 1
ATOM 8510 N N . GLN B 1 373 ? -20.922 5.281 -8.852 1 83.62 373 GLN B N 1
ATOM 8511 C CA . GLN B 1 373 ? -19.703 6.059 -8.781 1 83.62 373 GLN B CA 1
ATOM 8512 C C . GLN B 1 373 ? -18.594 5.434 -9.641 1 83.62 373 GLN B C 1
ATOM 8514 O O . GLN B 1 373 ? -17.438 5.809 -9.531 1 83.62 373 GLN B O 1
ATOM 8519 N N . GLN B 1 374 ? -18.938 4.387 -10.367 1 87.56 374 GLN B N 1
ATOM 8520 C CA . GLN B 1 374 ? -18.094 3.693 -11.32 1 87.56 374 GLN B CA 1
ATOM 8521 C C . GLN B 1 374 ? -17.031 2.855 -10.609 1 87.56 374 GLN B C 1
ATOM 8523 O O . GLN B 1 374 ? -15.992 2.543 -11.188 1 87.56 374 GLN B O 1
ATOM 8528 N N . ASP B 1 375 ? -17.328 2.543 -9.352 1 92.38 375 ASP B N 1
ATOM 8529 C CA . ASP B 1 375 ? -16.453 1.61 -8.633 1 92.38 375 ASP B CA 1
ATOM 8530 C C . ASP B 1 375 ? -16.859 0.163 -8.906 1 92.38 375 ASP B C 1
ATOM 8532 O O . ASP B 1 375 ? -18.047 -0.151 -8.992 1 92.38 375 ASP B O 1
ATOM 8536 N N . ASP B 1 376 ? -15.836 -0.634 -9.086 1 94.75 376 ASP B N 1
ATOM 8537 C CA . ASP B 1 376 ? -16.094 -2.059 -9.273 1 94.75 376 ASP B CA 1
ATOM 8538 C C . ASP B 1 376 ? -16.344 -2.754 -7.941 1 94.75 376 ASP B C 1
ATOM 8540 O O . ASP B 1 376 ? -15.656 -2.492 -6.957 1 94.75 376 ASP B O 1
ATOM 8544 N N . ASN B 1 377 ? -17.422 -3.537 -7.895 1 96.88 377 ASN B N 1
ATOM 8545 C CA . ASN B 1 377 ? -17.734 -4.441 -6.793 1 96.88 377 ASN B CA 1
ATOM 8546 C C . ASN B 1 377 ? -17.688 -5.902 -7.234 1 96.88 377 ASN B C 1
ATOM 8548 O O . ASN B 1 377 ? -18.188 -6.25 -8.305 1 96.88 377 ASN B O 1
ATOM 8552 N N . MET B 1 378 ? -16.969 -6.699 -6.527 1 97.94 378 MET B N 1
ATOM 8553 C CA . MET B 1 378 ? -16.844 -8.109 -6.883 1 97.94 378 MET B CA 1
ATOM 8554 C C . MET B 1 378 ? -16.938 -8.992 -5.648 1 97.94 378 MET B C 1
ATOM 8556 O O . MET B 1 378 ? -16.359 -8.688 -4.609 1 97.94 378 MET B O 1
ATOM 8560 N N . ALA B 1 379 ? -17.828 -9.992 -5.664 1 98.62 379 ALA B N 1
ATOM 8561 C CA . ALA B 1 379 ? -17.906 -11.062 -4.668 1 98.62 379 ALA B CA 1
ATOM 8562 C C . ALA B 1 379 ? -17.594 -12.414 -5.285 1 98.62 379 ALA B C 1
ATOM 8564 O O . ALA B 1 379 ? -18.203 -12.812 -6.281 1 98.62 379 ALA B O 1
ATOM 8565 N N . LEU B 1 380 ? -16.594 -13.047 -4.758 1 98.62 380 LEU B N 1
ATOM 8566 C CA . LEU B 1 380 ? -16.203 -14.367 -5.23 1 98.62 380 LEU B CA 1
ATOM 8567 C C . LEU B 1 380 ? -16.375 -15.414 -4.133 1 98.62 380 LEU B C 1
ATOM 8569 O O . LEU B 1 380 ? -15.883 -15.227 -3.014 1 98.62 380 LEU B O 1
ATOM 8573 N N . MET B 1 381 ? -17.125 -16.453 -4.402 1 98.69 381 MET B N 1
ATOM 8574 C CA . MET B 1 381 ? -17.312 -17.547 -3.469 1 98.69 381 MET B CA 1
ATOM 8575 C C . MET B 1 381 ? -16.875 -18.875 -4.09 1 98.69 381 MET B C 1
ATOM 8577 O O . MET B 1 381 ? -17.141 -19.125 -5.27 1 98.69 381 MET B O 1
ATOM 8581 N N . TYR B 1 382 ? -16.234 -19.656 -3.32 1 97.88 382 TYR B N 1
ATOM 8582 C CA . TYR B 1 382 ? -15.664 -20.906 -3.826 1 97.88 382 TYR B CA 1
ATOM 8583 C C . TYR B 1 382 ? -16.328 -22.109 -3.184 1 97.88 382 TYR B C 1
ATOM 8585 O O . TYR B 1 382 ? -16.359 -22.234 -1.956 1 97.88 382 TYR B O 1
ATOM 8593 N N . TRP B 1 383 ? -16.891 -23.016 -3.957 1 98.12 383 TRP B N 1
ATOM 8594 C CA . TRP B 1 383 ? -17.406 -24.281 -3.439 1 98.12 383 TRP B CA 1
ATOM 8595 C C . TRP B 1 383 ? -17.047 -25.438 -4.371 1 98.12 383 TRP B C 1
ATOM 8597 O O . TRP B 1 383 ? -17.828 -26.375 -4.527 1 98.12 383 TRP B O 1
ATOM 8607 N N . GLY B 1 384 ? -15.922 -25.266 -5.055 1 96.19 384 GLY B N 1
ATOM 8608 C CA . GLY B 1 384 ? -15.406 -26.328 -5.914 1 96.19 384 GLY B CA 1
ATOM 8609 C C . GLY B 1 384 ? -14.656 -27.406 -5.152 1 96.19 384 GLY B C 1
ATOM 8610 O O . GLY B 1 384 ? -14.812 -27.531 -3.938 1 96.19 384 GLY B O 1
ATOM 8611 N N . GLY B 1 385 ? -13.961 -28.203 -5.926 1 92.69 385 GLY B N 1
ATOM 8612 C CA . GLY B 1 385 ? -13.172 -29.266 -5.332 1 92.69 385 GLY B CA 1
ATOM 8613 C C . GLY B 1 385 ? -11.961 -28.766 -4.57 1 92.69 385 GLY B C 1
ATOM 8614 O O . GLY B 1 385 ? -11.578 -27.609 -4.699 1 92.69 385 GLY B O 1
ATOM 8615 N N . HIS B 1 386 ? -11.375 -29.609 -3.738 1 91.94 386 HIS B N 1
ATOM 8616 C CA . HIS B 1 386 ? -10.273 -29.25 -2.852 1 91.94 386 HIS B CA 1
ATOM 8617 C C . HIS B 1 386 ? -9.039 -28.844 -3.645 1 91.94 386 HIS B C 1
ATOM 8619 O O . HIS B 1 386 ? -8.242 -28.016 -3.178 1 91.94 386 HIS B O 1
ATOM 8625 N N . GLY B 1 387 ? -8.844 -29.344 -4.836 1 86.94 387 GLY B N 1
ATOM 8626 C CA . GLY B 1 387 ? -7.676 -29.031 -5.641 1 86.94 387 GLY B CA 1
ATOM 8627 C C . GLY B 1 387 ? -6.559 -30.047 -5.512 1 86.94 387 GLY B C 1
ATOM 8628 O O . GLY B 1 387 ? -5.516 -29.906 -6.156 1 86.94 387 GLY B O 1
ATOM 8629 N N . ASN B 1 388 ? -6.797 -30.984 -4.672 1 84.31 388 ASN B N 1
ATOM 8630 C CA . ASN B 1 388 ? -5.848 -32.094 -4.578 1 84.31 388 ASN B CA 1
ATOM 8631 C C . ASN B 1 388 ? -6.082 -33.125 -5.676 1 84.31 388 ASN B C 1
ATOM 8633 O O . ASN B 1 388 ? -7.227 -33.438 -5.996 1 84.31 388 ASN B O 1
ATOM 8637 N N . ILE B 1 389 ? -5.016 -33.5 -6.363 1 72.75 389 ILE B N 1
ATOM 8638 C CA . ILE B 1 389 ? -5.082 -34.562 -7.355 1 72.75 389 ILE B CA 1
ATOM 8639 C C . ILE B 1 389 ? -4.695 -35.906 -6.711 1 72.75 389 ILE B C 1
ATOM 8641 O O . ILE B 1 389 ? -3.574 -36.062 -6.223 1 72.75 389 ILE B O 1
ATOM 8645 N N . ALA B 1 390 ? -5.723 -36.812 -6.656 1 64.06 390 ALA B N 1
ATOM 8646 C CA . ALA B 1 390 ? -5.516 -38.094 -6.004 1 64.06 390 ALA B CA 1
ATOM 8647 C C . ALA B 1 390 ? -4.309 -38.812 -6.59 1 64.06 390 ALA B C 1
ATOM 8649 O O . ALA B 1 390 ? -4.129 -38.844 -7.809 1 64.06 390 ALA B O 1
ATOM 8650 N N . GLY B 1 391 ? -3.562 -39.344 -5.797 1 61.47 391 GLY B N 1
ATOM 8651 C CA . GLY B 1 391 ? -2.434 -40.156 -6.211 1 61.47 391 GLY B CA 1
ATOM 8652 C C . GLY B 1 391 ? -1.164 -39.375 -6.426 1 61.47 391 GLY B C 1
ATOM 8653 O O . GLY B 1 391 ? -0.097 -39.938 -6.664 1 61.47 391 GLY B O 1
ATOM 8654 N N . MET B 1 392 ? -1.393 -38.094 -6.398 1 63.5 392 MET B N 1
ATOM 8655 C CA . MET B 1 392 ? -0.19 -37.281 -6.621 1 63.5 392 MET B CA 1
ATOM 8656 C C . MET B 1 392 ? 0.571 -37.094 -5.316 1 63.5 392 MET B C 1
ATOM 8658 O O . MET B 1 392 ? -0.007 -37.188 -4.234 1 63.5 392 MET B O 1
ATOM 8662 N N . HIS B 1 393 ? 1.879 -36.938 -5.492 1 56.22 393 HIS B N 1
ATOM 8663 C CA . HIS B 1 393 ? 2.791 -36.75 -4.371 1 56.22 393 HIS B CA 1
ATOM 8664 C C . HIS B 1 393 ? 2.416 -35.531 -3.559 1 56.22 393 HIS B C 1
ATOM 8666 O O . HIS B 1 393 ? 1.851 -34.562 -4.098 1 56.22 393 HIS B O 1
ATOM 8672 N N . SER B 1 394 ? 2.705 -35.688 -2.268 1 53.69 394 SER B N 1
ATOM 8673 C CA . SER B 1 394 ? 2.336 -34.719 -1.254 1 53.69 394 SER B CA 1
ATOM 8674 C C . SER B 1 394 ? 2.82 -33.312 -1.631 1 53.69 394 SER B C 1
ATOM 8676 O O . SER B 1 394 ? 2.16 -32.312 -1.328 1 53.69 394 SER B O 1
ATOM 8678 N N . ALA B 1 395 ? 3.938 -33.312 -2.264 1 53.66 395 ALA B N 1
ATOM 8679 C CA . ALA B 1 395 ? 4.52 -32.031 -2.604 1 53.66 395 ALA B CA 1
ATOM 8680 C C . ALA B 1 395 ? 3.678 -31.297 -3.65 1 53.66 395 ALA B C 1
ATOM 8682 O O . ALA B 1 395 ? 3.844 -30.094 -3.867 1 53.66 395 ALA B O 1
ATOM 8683 N N . LEU B 1 396 ? 2.756 -32.062 -4.062 1 59.94 396 LEU B N 1
ATOM 8684 C CA . LEU B 1 396 ? 1.953 -31.484 -5.133 1 59.94 396 LEU B CA 1
ATOM 8685 C C . LEU B 1 396 ? 0.519 -31.25 -4.672 1 59.94 396 LEU B C 1
ATOM 8687 O O . LEU B 1 396 ? -0.416 -31.328 -5.473 1 59.94 396 LEU B O 1
ATOM 8691 N N . ASN B 1 397 ? 0.5 -30.938 -3.344 1 80 397 ASN B N 1
ATOM 8692 C CA . ASN B 1 397 ? -0.805 -30.641 -2.766 1 80 397 ASN B CA 1
ATOM 8693 C C . ASN B 1 397 ? -0.986 -29.141 -2.535 1 80 397 ASN B C 1
ATOM 8695 O O . ASN B 1 397 ? -0.442 -28.578 -1.58 1 80 397 ASN B O 1
ATOM 8699 N N . HIS B 1 398 ? -1.801 -28.547 -3.398 1 89.38 398 HIS B N 1
ATOM 8700 C CA . HIS B 1 398 ? -1.951 -27.109 -3.348 1 89.38 398 HIS B CA 1
ATOM 8701 C C . HIS B 1 398 ? -3.305 -26.703 -2.768 1 89.38 398 HIS B C 1
ATOM 8703 O O . HIS B 1 398 ? -3.594 -25.516 -2.605 1 89.38 398 HIS B O 1
ATOM 8709 N N . GLY B 1 399 ? -4.117 -27.719 -2.414 1 93 399 GLY B N 1
ATOM 8710 C CA . GLY B 1 399 ? -5.461 -27.422 -1.941 1 93 399 GLY B CA 1
ATOM 8711 C C . GLY B 1 399 ? -5.488 -26.875 -0.527 1 93 399 GLY B C 1
ATOM 8712 O O . GLY B 1 399 ? -4.691 -27.281 0.318 1 93 399 GLY B O 1
ATOM 8713 N N . HIS B 1 400 ? -6.332 -25.922 -0.272 1 95.88 400 HIS B N 1
ATOM 8714 C CA . HIS B 1 400 ? -6.621 -25.391 1.059 1 95.88 400 HIS B CA 1
ATOM 8715 C C . HIS B 1 400 ? -7.984 -25.875 1.555 1 95.88 400 HIS B C 1
ATOM 8717 O O . HIS B 1 400 ? -8.805 -26.344 0.766 1 95.88 400 HIS B O 1
ATOM 8723 N N . PHE B 1 401 ? -8.172 -25.891 2.873 1 97.06 401 PHE B N 1
ATOM 8724 C CA . PHE B 1 401 ? -9.438 -26.297 3.467 1 97.06 401 PHE B CA 1
ATOM 8725 C C . PHE B 1 401 ? -10.344 -25.078 3.699 1 97.06 401 PHE B C 1
ATOM 8727 O O . PHE B 1 401 ? -10.578 -24.688 4.844 1 97.06 401 PHE B O 1
ATOM 8734 N N . ASP B 1 402 ? -10.805 -24.547 2.59 1 96.38 402 ASP B N 1
ATOM 8735 C CA . ASP B 1 402 ? -11.438 -23.234 2.594 1 96.38 402 ASP B CA 1
ATOM 8736 C C . ASP B 1 402 ? -12.766 -23.266 1.842 1 96.38 402 ASP B C 1
ATOM 8738 O O . ASP B 1 402 ? -13.172 -22.266 1.242 1 96.38 402 ASP B O 1
ATOM 8742 N N . SER B 1 403 ? -13.484 -24.359 1.786 1 97 403 SER B N 1
ATOM 8743 C CA . SER B 1 403 ? -14.766 -24.406 1.092 1 97 403 SER B CA 1
ATOM 8744 C C . SER B 1 403 ? -15.711 -23.312 1.587 1 97 403 SER B C 1
ATOM 8746 O O . SER B 1 403 ? -15.75 -23.016 2.781 1 97 403 SER B O 1
ATOM 8748 N N . LEU B 1 404 ? -16.469 -22.734 0.637 1 98.31 404 LEU B N 1
ATOM 8749 C CA . LEU B 1 404 ? -17.438 -21.656 0.853 1 98.31 404 LEU B CA 1
ATOM 8750 C C . LEU B 1 404 ? -16.75 -20.375 1.278 1 98.31 404 LEU B C 1
ATOM 8752 O O . LEU B 1 404 ? -17.344 -19.531 1.946 1 98.31 404 LEU B O 1
ATOM 8756 N N . HIS B 1 405 ? -15.484 -20.281 0.996 1 96.5 405 HIS B N 1
ATOM 8757 C CA . HIS B 1 405 ? -14.773 -19.047 1.292 1 96.5 405 HIS B CA 1
ATOM 8758 C C . HIS B 1 405 ? -15.305 -17.891 0.445 1 96.5 405 HIS B C 1
ATOM 8760 O O . HIS B 1 405 ? -15.672 -18.078 -0.716 1 96.5 405 HIS B O 1
ATOM 8766 N N . LEU B 1 406 ? -15.32 -16.688 1.027 1 98.5 406 LEU B N 1
ATOM 8767 C CA . LEU B 1 406 ? -15.828 -15.492 0.371 1 98.5 406 LEU B CA 1
ATOM 8768 C C . LEU B 1 406 ? -14.742 -14.414 0.295 1 98.5 406 LEU B C 1
ATOM 8770 O O . LEU B 1 406 ? -14.094 -14.117 1.298 1 98.5 406 LEU B O 1
ATOM 8774 N N . SER B 1 407 ? -14.477 -13.914 -0.904 1 98 407 SER B N 1
ATOM 8775 C CA . SER B 1 407 ? -13.648 -12.734 -1.099 1 98 407 SER B CA 1
ATOM 8776 C C . SER B 1 407 ? -14.461 -11.562 -1.638 1 98 407 SER B C 1
ATOM 8778 O O . SER B 1 407 ? -15.312 -11.742 -2.512 1 98 407 SER B O 1
ATOM 8780 N N . LEU B 1 408 ? -14.266 -10.438 -1.075 1 98.31 408 LEU B N 1
ATOM 8781 C CA . LEU B 1 408 ? -14.953 -9.234 -1.516 1 98.31 408 LEU B CA 1
ATOM 8782 C C . LEU B 1 408 ? -13.953 -8.172 -1.96 1 98.31 408 LEU B C 1
ATOM 8784 O O . LEU B 1 408 ? -12.883 -8.031 -1.364 1 98.31 408 LEU B O 1
ATOM 8788 N N . PHE B 1 409 ? -14.312 -7.496 -3.07 1 97.5 409 PHE B N 1
ATOM 8789 C CA . PHE B 1 409 ? -13.469 -6.465 -3.664 1 97.5 409 PHE B CA 1
ATOM 8790 C C . PHE B 1 409 ? -14.281 -5.199 -3.938 1 97.5 409 PHE B C 1
ATOM 8792 O O . PHE B 1 409 ? -15.422 -5.273 -4.395 1 97.5 409 PHE B O 1
ATOM 8799 N N . ASN B 1 410 ? -13.75 -4.141 -3.537 1 96.06 410 ASN B N 1
ATOM 8800 C CA . ASN B 1 410 ? -14.344 -2.838 -3.824 1 96.06 410 ASN B CA 1
ATOM 8801 C C . ASN B 1 410 ? -13.289 -1.738 -3.877 1 96.06 410 ASN B C 1
ATOM 8803 O O . ASN B 1 410 ? -12.352 -1.736 -3.078 1 96.06 410 ASN B O 1
ATOM 8807 N N . ARG B 1 411 ? -13.406 -0.878 -4.82 1 92.5 411 ARG B N 1
ATOM 8808 C CA . ARG B 1 411 ? -12.609 0.334 -4.941 1 92.5 411 ARG B CA 1
ATOM 8809 C C . ARG B 1 411 ? -11.117 0.01 -4.902 1 92.5 411 ARG B C 1
ATOM 8811 O O . ARG B 1 411 ? -10.375 0.58 -4.102 1 92.5 411 ARG B O 1
ATOM 8818 N N . GLY B 1 412 ? -10.797 -1.007 -5.617 1 92.25 412 GLY B N 1
ATOM 8819 C CA . GLY B 1 412 ? -9.391 -1.313 -5.859 1 92.25 412 GLY B CA 1
ATOM 8820 C C . GLY B 1 412 ? -8.773 -2.178 -4.773 1 92.25 412 GLY B C 1
ATOM 8821 O O . GLY B 1 412 ? -7.562 -2.393 -4.762 1 92.25 412 GLY B O 1
ATOM 8822 N N . ARG B 1 413 ? -9.633 -2.719 -3.838 1 94.44 413 ARG B N 1
ATOM 8823 C CA . ARG B 1 413 ? -9.062 -3.471 -2.725 1 94.44 413 ARG B CA 1
ATOM 8824 C C . ARG B 1 413 ? -9.875 -4.73 -2.443 1 94.44 413 ARG B C 1
ATOM 8826 O O . ARG B 1 413 ? -11.109 -4.691 -2.412 1 94.44 413 ARG B O 1
ATOM 8833 N N . GLU B 1 414 ? -9.172 -5.836 -2.316 1 97 414 GLU B N 1
ATOM 8834 C CA . GLU B 1 414 ? -9.781 -6.984 -1.656 1 97 414 GLU B CA 1
ATOM 8835 C C . GLU B 1 414 ? -9.922 -6.75 -0.155 1 97 414 GLU B C 1
ATOM 8837 O O . GLU B 1 414 ? -8.945 -6.859 0.59 1 97 414 GLU B O 1
ATOM 8842 N N . PHE B 1 415 ? -11.156 -6.434 0.27 1 96.94 415 PHE B N 1
ATOM 8843 C CA . PHE B 1 415 ? -11.266 -5.984 1.652 1 96.94 415 PHE B CA 1
ATOM 8844 C C . PHE B 1 415 ? -11.703 -7.129 2.559 1 96.94 415 PHE B C 1
ATOM 8846 O O . PHE B 1 415 ? -11.602 -7.031 3.783 1 96.94 415 PHE B O 1
ATOM 8853 N N . LEU B 1 416 ? -12.25 -8.219 2.115 1 97.19 416 LEU B N 1
ATOM 8854 C CA . LEU B 1 416 ? -12.242 -9.523 2.77 1 97.19 416 LEU B CA 1
ATOM 8855 C C . LEU B 1 416 ? -11.164 -10.422 2.166 1 97.19 416 LEU B C 1
ATOM 8857 O O . LEU B 1 416 ? -11.445 -11.195 1.248 1 97.19 416 LEU B O 1
ATOM 8861 N N . ARG B 1 417 ? -10.047 -10.281 2.717 1 94.31 417 ARG B N 1
ATOM 8862 C CA . ARG B 1 417 ? -8.812 -10.75 2.109 1 94.31 417 ARG B CA 1
ATOM 8863 C C . ARG B 1 417 ? -8.445 -12.141 2.619 1 94.31 417 ARG B C 1
ATOM 8865 O O . ARG B 1 417 ? -8.297 -12.344 3.826 1 94.31 417 ARG B O 1
ATOM 8872 N N . ASP B 1 418 ? -8.383 -13.086 1.713 1 94.06 418 ASP B N 1
ATOM 8873 C CA . ASP B 1 418 ? -7.852 -14.398 2.066 1 94.06 418 ASP B CA 1
ATOM 8874 C C . ASP B 1 418 ? -6.355 -14.312 2.375 1 94.06 418 ASP B C 1
ATOM 8876 O O . ASP B 1 418 ? -5.648 -13.469 1.825 1 94.06 418 ASP B O 1
ATOM 8880 N N . TYR B 1 419 ? -5.84 -15.172 3.258 1 95.44 419 TYR B N 1
ATOM 8881 C CA . TYR B 1 419 ? -4.434 -15.086 3.639 1 95.44 419 TYR B CA 1
ATOM 8882 C C . TYR B 1 419 ? -3.531 -15.539 2.494 1 95.44 419 TYR B C 1
ATOM 8884 O O . TYR B 1 419 ? -2.42 -15.031 2.336 1 95.44 419 TYR B O 1
ATOM 8892 N N . GLY B 1 420 ? -3.988 -16.609 1.689 1 95.5 420 GLY B N 1
ATOM 8893 C CA . GLY B 1 420 ? -3.137 -17.188 0.671 1 95.5 420 GLY B CA 1
ATOM 8894 C C . GLY B 1 420 ? -2.18 -18.234 1.225 1 95.5 420 GLY B C 1
ATOM 8895 O O . GLY B 1 420 ? -2.482 -18.891 2.219 1 95.5 420 GLY B O 1
ATOM 8896 N N . PHE B 1 421 ? -1.034 -18.484 0.569 1 95.5 421 PHE B N 1
ATOM 8897 C CA . PHE B 1 421 ? -0.118 -19.531 1.022 1 95.5 421 PHE B CA 1
ATOM 8898 C C . PHE B 1 421 ? 0.989 -18.938 1.887 1 95.5 421 PHE B C 1
ATOM 8900 O O . PHE B 1 421 ? 1.126 -17.719 1.978 1 95.5 421 PHE B O 1
ATOM 8907 N N . GLY B 1 422 ? 1.681 -19.828 2.643 1 94.88 422 GLY B N 1
ATOM 8908 C CA . GLY B 1 422 ? 2.895 -19.484 3.367 1 94.88 422 GLY B CA 1
ATOM 8909 C C . GLY B 1 422 ? 4.16 -19.891 2.637 1 94.88 422 GLY B C 1
ATOM 8910 O O . GLY B 1 422 ? 4.676 -20.984 2.844 1 94.88 422 GLY B O 1
ATOM 8911 N N . ARG B 1 423 ? 4.629 -18.922 1.831 1 92.31 423 ARG B N 1
ATOM 8912 C CA . ARG B 1 423 ? 5.82 -19.156 1.018 1 92.31 423 ARG B CA 1
ATOM 8913 C C . ARG B 1 423 ? 6.531 -17.844 0.702 1 92.31 423 ARG B C 1
ATOM 8915 O O . ARG B 1 423 ? 5.883 -16.828 0.453 1 92.31 423 ARG B O 1
ATOM 8922 N N . TRP B 1 424 ? 7.859 -17.812 0.76 1 88.38 424 TRP B N 1
ATOM 8923 C CA . TRP B 1 424 ? 8.672 -16.688 0.306 1 88.38 424 TRP B CA 1
ATOM 8924 C C . TRP B 1 424 ? 9.359 -17 -1.017 1 88.38 424 TRP B C 1
ATOM 8926 O O . TRP B 1 424 ? 10.531 -17.391 -1.035 1 88.38 424 TRP B O 1
ATOM 8936 N N . VAL B 1 425 ? 8.633 -16.766 -2.104 1 86.31 425 VAL B N 1
ATOM 8937 C CA . VAL B 1 425 ? 9.023 -17.203 -3.436 1 86.31 425 VAL B CA 1
ATOM 8938 C C . VAL B 1 425 ? 10.344 -16.547 -3.836 1 86.31 425 VAL B C 1
ATOM 8940 O O . VAL B 1 425 ? 10.391 -15.352 -4.102 1 86.31 425 VAL B O 1
ATOM 8943 N N . ASN B 1 426 ? 11.43 -17.297 -3.855 1 81.94 426 ASN B N 1
ATOM 8944 C CA . ASN B 1 426 ? 12.75 -16.938 -4.355 1 81.94 426 ASN B CA 1
ATOM 8945 C C . ASN B 1 426 ? 13.445 -15.938 -3.432 1 81.94 426 ASN B C 1
ATOM 8947 O O . ASN B 1 426 ? 14.352 -15.211 -3.855 1 81.94 426 ASN B O 1
ATOM 8951 N N . ILE B 1 427 ? 12.992 -15.797 -2.232 1 87.94 427 ILE B N 1
ATOM 8952 C CA . ILE B 1 427 ? 13.703 -15.016 -1.23 1 87.94 427 ILE B CA 1
ATOM 8953 C C . ILE B 1 427 ? 14.531 -15.938 -0.341 1 87.94 427 ILE B C 1
ATOM 8955 O O . ILE B 1 427 ? 14.094 -16.312 0.751 1 87.94 427 ILE B O 1
ATOM 8959 N N . GLU B 1 428 ? 15.664 -16.25 -0.814 1 84 428 GLU B N 1
ATOM 8960 C CA . GLU B 1 428 ? 16.5 -17.328 -0.292 1 84 428 GLU B CA 1
ATOM 8961 C C . GLU B 1 428 ? 16.891 -17.062 1.159 1 84 428 GLU B C 1
ATOM 8963 O O . GLU B 1 428 ? 16.922 -17.984 1.976 1 84 428 GLU B O 1
ATOM 8968 N N . PRO B 1 429 ? 17.109 -15.773 1.557 1 87 429 PRO B N 1
ATOM 8969 C CA . PRO B 1 429 ? 17.531 -15.594 2.951 1 87 429 PRO B CA 1
ATOM 8970 C C . PRO B 1 429 ? 16.406 -15.891 3.941 1 87 429 PRO B C 1
ATOM 8972 O O . PRO B 1 429 ? 16.641 -15.992 5.145 1 87 429 PRO B O 1
ATOM 8975 N N . LYS B 1 430 ? 15.289 -15.938 3.426 1 89.94 430 LYS B N 1
ATOM 8976 C CA . LYS B 1 430 ? 14.133 -16.25 4.262 1 89.94 430 LYS B CA 1
ATOM 8977 C C . LYS B 1 430 ? 13.672 -17.688 4.047 1 89.94 430 LYS B C 1
ATOM 8979 O O . LYS B 1 430 ? 12.844 -17.953 3.172 1 89.94 430 LYS B O 1
ATOM 8984 N N . PHE B 1 431 ? 14.125 -18.578 4.863 1 84.25 431 PHE B N 1
ATOM 8985 C CA . PHE B 1 431 ? 13.781 -19.984 4.887 1 84.25 431 PHE B CA 1
ATOM 8986 C C . PHE B 1 431 ? 14.062 -20.641 3.537 1 84.25 431 PHE B C 1
ATOM 8988 O O . PHE B 1 431 ? 13.289 -21.469 3.066 1 84.25 431 PHE B O 1
ATOM 8995 N N . GLY B 1 432 ? 15.055 -20.141 2.811 1 79.69 432 GLY B N 1
ATOM 8996 C CA . GLY B 1 432 ? 15.508 -20.75 1.568 1 79.69 432 GLY B CA 1
ATOM 8997 C C . GLY B 1 432 ? 14.609 -20.422 0.386 1 79.69 432 GLY B C 1
ATOM 8998 O O . GLY B 1 432 ? 14.758 -21 -0.69 1 79.69 432 GLY B O 1
ATOM 8999 N N . GLY B 1 433 ? 13.633 -19.484 0.591 1 82.81 433 GLY B N 1
ATOM 9000 C CA . GLY B 1 433 ? 12.742 -19.109 -0.496 1 82.81 433 GLY B CA 1
ATOM 9001 C C . GLY B 1 433 ? 11.719 -20.188 -0.818 1 82.81 433 GLY B C 1
ATOM 9002 O O . GLY B 1 433 ? 11.312 -20.328 -1.973 1 82.81 433 GLY B O 1
ATOM 9003 N N . ARG B 1 434 ? 11.289 -20.969 0.17 1 83.5 434 ARG B N 1
ATOM 9004 C CA . ARG B 1 434 ? 10.43 -22.125 -0.029 1 83.5 434 ARG B CA 1
ATOM 9005 C C . ARG B 1 434 ? 9.172 -22.031 0.837 1 83.5 434 ARG B C 1
ATOM 9007 O O . ARG B 1 434 ? 8.898 -20.984 1.423 1 83.5 434 ARG B O 1
ATOM 9014 N N . TYR B 1 435 ? 8.32 -23.062 0.785 1 89.88 435 TYR B N 1
ATOM 9015 C CA . TYR B 1 435 ? 7.176 -23.156 1.683 1 89.88 435 TYR B CA 1
ATOM 9016 C C . TYR B 1 435 ? 7.625 -23.156 3.139 1 89.88 435 TYR B C 1
ATOM 9018 O O . TYR B 1 435 ? 8.602 -23.828 3.492 1 89.88 435 TYR B O 1
ATOM 9026 N N . ILE B 1 436 ? 7.02 -22.391 3.898 1 92 436 ILE B N 1
ATOM 9027 C CA . ILE B 1 436 ? 7.305 -22.328 5.328 1 92 436 ILE B CA 1
ATOM 9028 C C . ILE B 1 436 ? 6.426 -23.328 6.074 1 92 436 ILE B C 1
ATOM 9030 O O . ILE B 1 436 ? 5.375 -23.734 5.574 1 92 436 ILE B O 1
ATOM 9034 N N . PRO B 1 437 ? 6.82 -23.719 7.254 1 92.62 437 PRO B N 1
ATOM 9035 C CA . PRO B 1 437 ? 6.02 -24.672 8.031 1 92.62 437 PRO B CA 1
ATOM 9036 C C . PRO B 1 437 ? 4.605 -24.156 8.297 1 92.62 437 PRO B C 1
ATOM 9038 O O . PRO B 1 437 ? 3.664 -24.953 8.367 1 92.62 437 PRO B O 1
ATOM 9041 N N . GLU B 1 438 ? 4.477 -22.906 8.406 1 96.56 438 GLU B N 1
ATOM 9042 C CA . GLU B 1 438 ? 3.188 -22.297 8.727 1 96.56 438 GLU B CA 1
ATOM 9043 C C . GLU B 1 438 ? 2.209 -22.438 7.562 1 96.56 438 GLU B C 1
ATOM 9045 O O . GLU B 1 438 ? 1.009 -22.219 7.723 1 96.56 438 GLU B O 1
ATOM 9050 N N . ASN B 1 439 ? 2.709 -22.812 6.352 1 95.81 439 ASN B N 1
ATOM 9051 C CA . ASN B 1 439 ? 1.757 -23.078 5.273 1 95.81 439 ASN B CA 1
ATOM 9052 C C . ASN B 1 439 ? 0.759 -24.172 5.66 1 95.81 439 ASN B C 1
ATOM 9054 O O . ASN B 1 439 ? -0.436 -24.047 5.387 1 95.81 439 ASN B O 1
ATOM 9058 N N . ASN B 1 440 ? 1.227 -25.203 6.293 1 95.06 440 ASN B N 1
ATOM 9059 C CA . ASN B 1 440 ? 0.356 -26.281 6.738 1 95.06 440 ASN B CA 1
ATOM 9060 C C . ASN B 1 440 ? -0.338 -25.938 8.055 1 95.06 440 ASN B C 1
ATOM 9062 O O . ASN B 1 440 ? -1.522 -26.234 8.227 1 95.06 440 ASN B O 1
ATOM 9066 N N . SER B 1 441 ? 0.421 -25.312 8.945 1 97.62 441 SER B N 1
ATOM 9067 C CA . SER B 1 441 ? -0.113 -25.156 10.297 1 97.62 441 SER B CA 1
ATOM 9068 C C . SER B 1 441 ? -1.053 -23.953 10.375 1 97.62 441 SER B C 1
ATOM 9070 O O . SER B 1 441 ? -1.806 -23.812 11.344 1 97.62 441 SER B O 1
ATOM 9072 N N . TYR B 1 442 ? -1.023 -23.156 9.32 1 98 442 TYR B N 1
ATOM 9073 C CA . TYR B 1 442 ? -1.929 -22.016 9.367 1 98 442 TYR B CA 1
ATOM 9074 C C . TYR B 1 442 ? -2.578 -21.781 8.008 1 98 442 TYR B C 1
ATOM 9076 O O . TYR B 1 442 ? -3.787 -21.969 7.855 1 98 442 TYR B O 1
ATOM 9084 N N . CYS B 1 443 ? -1.824 -21.484 6.988 1 97.31 443 CYS B N 1
ATOM 9085 C CA . CYS B 1 443 ? -2.326 -20.938 5.734 1 97.31 443 CYS B CA 1
ATOM 9086 C C . CYS B 1 443 ? -3.363 -21.859 5.109 1 97.31 443 CYS B C 1
ATOM 9088 O O . CYS B 1 443 ? -4.34 -21.391 4.516 1 97.31 443 CYS B O 1
ATOM 9090 N N . LYS B 1 444 ? -3.201 -23.156 5.227 1 97 444 LYS B N 1
ATOM 9091 C CA . LYS B 1 444 ? -4.117 -24.141 4.645 1 97 444 LYS B CA 1
ATOM 9092 C C . LYS B 1 444 ? -5.301 -24.406 5.57 1 97 444 LYS B C 1
ATOM 9094 O O . LYS B 1 444 ? -6.297 -25 5.156 1 97 444 LYS B O 1
ATOM 9099 N N . GLN B 1 445 ? -5.176 -23.984 6.82 1 98.19 445 GLN B N 1
ATOM 9100 C CA . GLN B 1 445 ? -6.199 -24.281 7.816 1 98.19 445 GLN B CA 1
ATOM 9101 C C . GLN B 1 445 ? -7.453 -23.438 7.582 1 98.19 445 GLN B C 1
ATOM 9103 O O . GLN B 1 445 ? -7.367 -22.297 7.129 1 98.19 445 GLN B O 1
ATOM 9108 N N . THR B 1 446 ? -8.602 -23.938 7.965 1 98.56 446 THR B N 1
ATOM 9109 C CA . THR B 1 446 ? -9.891 -23.312 7.68 1 98.56 446 THR B CA 1
ATOM 9110 C C . THR B 1 446 ? -9.969 -21.922 8.305 1 98.56 446 THR B C 1
ATOM 9112 O O . THR B 1 446 ? -10.492 -21 7.691 1 98.56 446 THR B O 1
ATOM 9115 N N . VAL B 1 447 ? -9.344 -21.75 9.461 1 98.75 447 VAL B N 1
ATOM 9116 C CA . VAL B 1 447 ? -9.492 -20.5 10.203 1 98.75 447 VAL B CA 1
ATOM 9117 C C . VAL B 1 447 ? -8.773 -19.375 9.477 1 98.75 447 VAL B C 1
ATOM 9119 O O . VAL B 1 447 ? -9.016 -18.188 9.742 1 98.75 447 VAL B O 1
ATOM 9122 N N . ALA B 1 448 ? -7.879 -19.641 8.516 1 98.31 448 ALA B N 1
ATOM 9123 C CA . ALA B 1 448 ? -7.121 -18.641 7.777 1 98.31 448 ALA B CA 1
ATOM 9124 C C . ALA B 1 448 ? -7.945 -18.062 6.629 1 98.31 448 ALA B C 1
ATOM 9126 O O . ALA B 1 448 ? -7.457 -17.219 5.867 1 98.31 448 ALA B O 1
ATOM 9127 N N . HIS B 1 449 ? -9.219 -18.484 6.457 1 98.12 449 HIS B N 1
ATOM 9128 C CA . HIS B 1 449 ? -10.062 -18.109 5.328 1 98.12 449 HIS B CA 1
ATOM 9129 C C . HIS B 1 449 ? -11.391 -17.531 5.793 1 98.12 449 HIS B C 1
ATOM 9131 O O . HIS B 1 449 ? -11.797 -17.734 6.938 1 98.12 449 HIS B O 1
ATOM 9137 N N . ASN B 1 450 ? -12.078 -16.781 4.883 1 98.44 450 ASN B N 1
ATOM 9138 C CA . ASN B 1 450 ? -13.359 -16.172 5.188 1 98.44 450 ASN B CA 1
ATOM 9139 C C . ASN B 1 450 ? -14.508 -17.156 5.051 1 98.44 450 ASN B C 1
ATOM 9141 O O . ASN B 1 450 ? -15.328 -17.047 4.133 1 98.44 450 ASN B O 1
ATOM 9145 N N . THR B 1 451 ? -14.602 -18 5.922 1 98.5 451 THR B N 1
ATOM 9146 C CA . THR B 1 451 ? -15.648 -19.016 6.043 1 98.5 451 THR B CA 1
ATOM 9147 C C . THR B 1 451 ? -15.938 -19.312 7.512 1 98.5 451 THR B C 1
ATOM 9149 O O . THR B 1 451 ? -15.641 -18.5 8.391 1 98.5 451 THR B O 1
ATOM 9152 N N . VAL B 1 452 ? -16.734 -20.422 7.812 1 98.5 452 VAL B N 1
ATOM 9153 C CA . VAL B 1 452 ? -17.047 -20.781 9.195 1 98.5 452 VAL B CA 1
ATOM 9154 C C . VAL B 1 452 ? -16.234 -22 9.617 1 98.5 452 VAL B C 1
ATOM 9156 O O . VAL B 1 452 ? -16.062 -22.938 8.844 1 98.5 452 VAL B O 1
ATOM 9159 N N . VAL B 1 453 ? -15.703 -21.938 10.812 1 98.75 453 VAL B N 1
ATOM 9160 C CA . VAL B 1 453 ? -14.992 -23.047 11.438 1 98.75 453 VAL B CA 1
ATOM 9161 C C . VAL B 1 453 ? -15.906 -23.734 12.453 1 98.75 453 VAL B C 1
ATOM 9163 O O . VAL B 1 453 ? -16.609 -23.078 13.219 1 98.75 453 VAL B O 1
ATOM 9166 N N . VAL B 1 454 ? -15.977 -25.031 12.461 1 98.62 454 VAL B N 1
ATOM 9167 C CA . VAL B 1 454 ? -16.734 -25.812 13.422 1 98.62 454 VAL B CA 1
ATOM 9168 C C . VAL B 1 454 ? -15.805 -26.391 14.477 1 98.62 454 VAL B C 1
ATOM 9170 O O . VAL B 1 454 ? -14.859 -27.125 14.148 1 98.62 454 VAL B O 1
ATOM 9173 N N . ASP B 1 455 ? -16.031 -26.031 15.766 1 98.44 455 ASP B N 1
ATOM 9174 C CA . ASP B 1 455 ? -15.344 -26.594 16.938 1 98.44 455 ASP B CA 1
ATOM 9175 C C . ASP B 1 455 ? -13.836 -26.344 16.859 1 98.44 455 ASP B C 1
ATOM 9177 O O . ASP B 1 455 ? -13.039 -27.203 17.203 1 98.44 455 ASP B O 1
ATOM 9181 N N . GLU B 1 456 ? -13.469 -25.219 16.266 1 98.5 456 GLU B N 1
ATOM 9182 C CA . GLU B 1 456 ? -12.078 -24.828 16.078 1 98.5 456 GLU B CA 1
ATOM 9183 C C . GLU B 1 456 ? -11.305 -25.891 15.305 1 98.5 456 GLU B C 1
ATOM 9185 O O . GLU B 1 456 ? -10.094 -26.016 15.469 1 98.5 456 GLU B O 1
ATOM 9190 N N . GLY B 1 457 ? -12.023 -26.656 14.547 1 98.19 457 GLY B N 1
ATOM 9191 C CA . GLY B 1 457 ? -11.391 -27.688 13.734 1 98.19 457 GLY B CA 1
ATOM 9192 C C . GLY B 1 457 ? -11.195 -27.266 12.289 1 98.19 457 GLY B C 1
ATOM 9193 O O . GLY B 1 457 ? -11.836 -26.328 11.812 1 98.19 457 GLY B O 1
ATOM 9194 N N . CYS B 1 458 ? -10.312 -28.047 11.586 1 98.25 458 CYS B N 1
ATOM 9195 C CA . CYS B 1 458 ? -10.094 -27.859 10.156 1 98.25 458 CYS B CA 1
ATOM 9196 C C . CYS B 1 458 ? -11.047 -28.719 9.344 1 98.25 458 CYS B C 1
ATOM 9198 O O . CYS B 1 458 ? -11.312 -29.875 9.703 1 98.25 458 CYS B O 1
ATOM 9200 N N . GLN B 1 459 ? -11.578 -28.219 8.258 1 97.88 459 GLN B N 1
ATOM 9201 C CA . GLN B 1 459 ? -12.398 -29.016 7.355 1 97.88 459 GLN B CA 1
ATOM 9202 C C . GLN B 1 459 ? -11.703 -30.312 6.988 1 97.88 459 GLN B C 1
ATOM 9204 O O . GLN B 1 459 ? -10.492 -30.344 6.746 1 97.88 459 GLN B O 1
ATOM 9209 N N . HIS B 1 460 ? -12.547 -31.453 7.082 1 96.94 460 HIS B N 1
ATOM 9210 C CA . HIS B 1 460 ? -12.086 -32.781 6.742 1 96.94 460 HIS B CA 1
ATOM 9211 C C . HIS B 1 460 ? -10.898 -33.219 7.605 1 96.94 460 HIS B C 1
ATOM 9213 O O . HIS B 1 460 ? -10.023 -33.938 7.152 1 96.94 460 HIS B O 1
ATOM 9219 N N . TYR B 1 461 ? -10.688 -32.562 8.781 1 97.06 461 TYR B N 1
ATOM 9220 C CA . TYR B 1 461 ? -9.648 -32.875 9.758 1 97.06 461 TYR B CA 1
ATOM 9221 C C . TYR B 1 461 ? -8.258 -32.688 9.156 1 97.06 461 TYR B C 1
ATOM 9223 O O . TYR B 1 461 ? -7.34 -33.469 9.477 1 97.06 461 TYR B O 1
ATOM 9231 N N . PHE B 1 462 ? -8.188 -31.781 8.148 1 96.31 462 PHE B N 1
ATOM 9232 C CA . PHE B 1 462 ? -6.934 -31.5 7.457 1 96.31 462 PHE B CA 1
ATOM 9233 C C . PHE B 1 462 ? -6.465 -32.719 6.652 1 96.31 462 PHE B C 1
ATOM 9235 O O . PHE B 1 462 ? -5.281 -32.844 6.344 1 96.31 462 PHE B O 1
ATOM 9242 N N . ASP B 1 463 ? -7.418 -33.531 6.305 1 93.62 463 ASP B N 1
ATOM 9243 C CA . ASP B 1 463 ? -7.125 -34.719 5.484 1 93.62 463 ASP B CA 1
ATOM 9244 C C . ASP B 1 463 ? -7.41 -34.438 4.008 1 93.62 463 ASP B C 1
ATOM 9246 O O . ASP B 1 463 ? -8.562 -34.469 3.578 1 93.62 463 ASP B O 1
ATOM 9250 N N . LYS B 1 464 ? -6.43 -34.281 3.205 1 91.44 464 LYS B N 1
ATOM 9251 C CA . LYS B 1 464 ? -6.555 -33.906 1.806 1 91.44 464 LYS B CA 1
ATOM 9252 C C . LYS B 1 464 ? -7.254 -34.969 0.989 1 91.44 464 LYS B C 1
ATOM 9254 O O . LYS B 1 464 ? -7.953 -34.688 0.019 1 91.44 464 LYS B O 1
ATOM 9259 N N . ASP B 1 465 ? -7.062 -36.188 1.304 1 90.38 465 ASP B N 1
ATOM 9260 C CA . ASP B 1 465 ? -7.691 -37.281 0.56 1 90.38 465 ASP B CA 1
ATOM 9261 C C . ASP B 1 465 ? -9.203 -37.312 0.789 1 90.38 465 ASP B C 1
ATOM 9263 O O . ASP B 1 465 ? -9.977 -37.531 -0.148 1 90.38 465 ASP B O 1
ATOM 9267 N N . GLN B 1 466 ? -9.562 -37.094 2.029 1 91.38 466 GLN B N 1
ATOM 9268 C CA . GLN B 1 466 ? -10.992 -36.969 2.322 1 91.38 466 GLN B CA 1
ATOM 9269 C C . GLN B 1 466 ? -11.594 -35.75 1.635 1 91.38 466 GLN B C 1
ATOM 9271 O O . GLN B 1 466 ? -12.703 -35.812 1.101 1 91.38 466 GLN B O 1
ATOM 9276 N N . ALA B 1 467 ? -10.859 -34.719 1.692 1 93 467 ALA B N 1
ATOM 9277 C CA . ALA B 1 467 ? -11.344 -33.469 1.078 1 93 467 ALA B CA 1
ATOM 9278 C C . ALA B 1 467 ? -11.539 -33.656 -0.424 1 93 467 ALA B C 1
ATOM 9280 O O . ALA B 1 467 ? -12.484 -33.094 -1 1 93 467 ALA B O 1
ATOM 9281 N N . ALA B 1 468 ? -10.664 -34.375 -1.089 1 90 468 ALA B N 1
ATOM 9282 C CA . ALA B 1 468 ? -10.688 -34.562 -2.537 1 90 468 ALA B CA 1
ATOM 9283 C C . ALA B 1 468 ? -11.938 -35.344 -2.969 1 90 468 ALA B C 1
ATOM 9285 O O . ALA B 1 468 ? -12.32 -35.281 -4.141 1 90 468 ALA B O 1
ATOM 9286 N N . LEU B 1 469 ? -12.609 -35.969 -2.018 1 89.62 469 LEU B N 1
ATOM 9287 C CA . LEU B 1 469 ? -13.789 -36.75 -2.326 1 89.62 469 LEU B CA 1
ATOM 9288 C C . LEU B 1 469 ? -15.055 -35.906 -2.219 1 89.62 469 LEU B C 1
ATOM 9290 O O . LEU B 1 469 ? -16.141 -36.375 -2.578 1 89.62 469 LEU B O 1
ATOM 9294 N N . HIS B 1 470 ? -14.906 -34.75 -1.781 1 92.19 470 HIS B N 1
ATOM 9295 C CA . HIS B 1 470 ? -16.078 -33.906 -1.521 1 92.19 470 HIS B CA 1
ATOM 9296 C C . HIS B 1 470 ? -16.031 -32.625 -2.34 1 92.19 470 HIS B C 1
ATOM 9298 O O . HIS B 1 470 ? -14.953 -32.188 -2.756 1 92.19 470 HIS B O 1
ATOM 9304 N N . HIS B 1 471 ? -17.125 -32.094 -2.645 1 94.75 471 HIS B N 1
ATOM 9305 C CA . HIS B 1 471 ? -17.297 -30.797 -3.291 1 94.75 471 HIS B CA 1
ATOM 9306 C C . HIS B 1 471 ? -18.625 -30.156 -2.902 1 94.75 471 HIS B C 1
ATOM 9308 O O . HIS B 1 471 ? -19.516 -30.844 -2.385 1 94.75 471 HIS B O 1
ATOM 9314 N N . GLY B 1 472 ? -18.688 -28.906 -3.07 1 97 472 GLY B N 1
ATOM 9315 C CA . GLY B 1 472 ? -19.953 -28.203 -2.834 1 97 472 GLY B CA 1
ATOM 9316 C C . GLY B 1 472 ? -20.953 -28.391 -3.953 1 97 472 GLY B C 1
ATOM 9317 O O . GLY B 1 472 ? -20.625 -28.969 -5 1 97 472 GLY B O 1
ATOM 9318 N N . GLU B 1 473 ? -22.172 -28.047 -3.676 1 96.88 473 GLU B N 1
ATOM 9319 C CA . GLU B 1 473 ? -23.25 -28.062 -4.652 1 96.88 473 GLU B CA 1
ATOM 9320 C C . GLU B 1 473 ? -23.859 -26.672 -4.828 1 96.88 473 GLU B C 1
ATOM 9322 O O . GLU B 1 473 ? -24.172 -26 -3.848 1 96.88 473 GLU B O 1
ATOM 9327 N N . THR B 1 474 ? -24.016 -26.344 -6.121 1 97.75 474 THR B N 1
ATOM 9328 C CA . THR B 1 474 ? -24.656 -25.062 -6.402 1 97.75 474 THR B CA 1
ATOM 9329 C C . THR B 1 474 ? -26.141 -25.109 -6.016 1 97.75 474 THR B C 1
ATOM 9331 O O . THR B 1 474 ? -26.859 -26 -6.434 1 97.75 474 THR B O 1
ATOM 9334 N N . HIS B 1 475 ? -26.5 -24.188 -5.152 1 98 475 HIS B N 1
ATOM 9335 C CA . HIS B 1 475 ? -27.922 -24.031 -4.855 1 98 475 HIS B CA 1
ATOM 9336 C C . HIS B 1 475 ? -28.594 -23.109 -5.855 1 98 475 HIS B C 1
ATOM 9338 O O . HIS B 1 475 ? -29.625 -23.453 -6.441 1 98 475 HIS B O 1
ATOM 9344 N N . PHE B 1 476 ? -28.078 -21.953 -6.066 1 98.31 476 PHE B N 1
ATOM 9345 C CA . PHE B 1 476 ? -28.516 -21.094 -7.168 1 98.31 476 PHE B CA 1
ATOM 9346 C C . PHE B 1 476 ? -27.438 -20.078 -7.523 1 98.31 476 PHE B C 1
ATOM 9348 O O . PHE B 1 476 ? -26.531 -19.828 -6.734 1 98.31 476 PHE B O 1
ATOM 9355 N N . PHE B 1 477 ? -27.469 -19.531 -8.656 1 98.56 477 PHE B N 1
ATOM 9356 C CA . PHE B 1 477 ? -26.703 -18.406 -9.195 1 98.56 477 PHE B CA 1
ATOM 9357 C C . PHE B 1 477 ? -27.594 -17.5 -10.031 1 98.56 477 PHE B C 1
ATOM 9359 O O . PHE B 1 477 ? -28.078 -17.891 -11.094 1 98.56 477 PHE B O 1
ATOM 9366 N N . ILE B 1 478 ? -27.875 -16.328 -9.508 1 98.38 478 ILE B N 1
ATOM 9367 C CA . ILE B 1 478 ? -28.875 -15.438 -10.102 1 98.38 478 ILE B CA 1
ATOM 9368 C C . ILE B 1 478 ? -28.25 -14.07 -10.352 1 98.38 478 ILE B C 1
ATOM 9370 O O . ILE B 1 478 ? -27.781 -13.406 -9.43 1 98.38 478 ILE B O 1
ATOM 9374 N N . THR B 1 479 ? -28.266 -13.641 -11.609 1 97.75 479 THR B N 1
ATOM 9375 C CA . THR B 1 479 ? -27.641 -12.359 -11.938 1 97.75 479 THR B CA 1
ATOM 9376 C C . THR B 1 479 ? -28.672 -11.383 -12.5 1 97.75 479 THR B C 1
ATOM 9378 O O . THR B 1 479 ? -28.344 -10.242 -12.828 1 97.75 479 THR B O 1
ATOM 9381 N N . ASP B 1 480 ? -29.891 -11.789 -12.625 1 96.19 480 ASP B N 1
ATOM 9382 C CA . ASP B 1 480 ? -30.875 -10.961 -13.312 1 96.19 480 ASP B CA 1
ATOM 9383 C C . ASP B 1 480 ? -32.031 -10.609 -12.391 1 96.19 480 ASP B C 1
ATOM 9385 O O . ASP B 1 480 ? -33.125 -10.281 -12.852 1 96.19 480 ASP B O 1
ATOM 9389 N N . ASN B 1 481 ? -31.859 -10.836 -11.133 1 96.62 481 ASN B N 1
ATOM 9390 C CA . ASN B 1 481 ? -32.875 -10.391 -10.188 1 96.62 481 ASN B CA 1
ATOM 9391 C C . ASN B 1 481 ? -32.969 -8.867 -10.148 1 96.62 481 ASN B C 1
ATOM 9393 O O . ASN B 1 481 ? -31.938 -8.18 -10.148 1 96.62 481 ASN B O 1
ATOM 9397 N N . PRO B 1 482 ? -34.125 -8.273 -10.164 1 95.38 482 PRO B N 1
ATOM 9398 C CA . PRO B 1 482 ? -34.281 -6.816 -10.195 1 95.38 482 PRO B CA 1
ATOM 9399 C C . PRO B 1 482 ? -33.656 -6.133 -8.977 1 95.38 482 PRO B C 1
ATOM 9401 O O . PRO B 1 482 ? -33.344 -4.938 -9.031 1 95.38 482 PRO B O 1
ATOM 9404 N N . HIS B 1 483 ? -33.531 -6.883 -7.918 1 96.06 483 HIS B N 1
ATOM 9405 C CA . HIS B 1 483 ? -33.031 -6.27 -6.695 1 96.06 483 HIS B CA 1
ATOM 9406 C C . HIS B 1 483 ? -31.547 -6.562 -6.5 1 96.06 483 HIS B C 1
ATOM 9408 O O . HIS B 1 483 ? -30.969 -6.191 -5.477 1 96.06 483 HIS B O 1
ATOM 9414 N N . GLY B 1 484 ? -30.969 -7.195 -7.348 1 97.5 484 GLY B N 1
ATOM 9415 C CA . GLY B 1 484 ? -29.547 -7.496 -7.25 1 97.5 484 GLY B CA 1
ATOM 9416 C C . GLY B 1 484 ? -29.188 -8.867 -7.793 1 97.5 484 GLY B C 1
ATOM 9417 O O . GLY B 1 484 ? -29.828 -9.359 -8.727 1 97.5 484 GLY B O 1
ATOM 9418 N N . GLN B 1 485 ? -28.047 -9.383 -7.332 1 98.5 485 GLN B N 1
ATOM 9419 C CA . GLN B 1 485 ? -27.531 -10.688 -7.727 1 98.5 485 GLN B CA 1
ATOM 9420 C C . GLN B 1 485 ? -27.281 -11.57 -6.512 1 98.5 485 GLN B C 1
ATOM 9422 O O . GLN B 1 485 ? -27.234 -11.086 -5.379 1 98.5 485 GLN B O 1
ATOM 9427 N N . GLY B 1 486 ? -27.25 -12.859 -6.762 1 98.62 486 GLY B N 1
ATOM 9428 C CA . GLY B 1 486 ? -27 -13.758 -5.645 1 98.62 486 GLY B CA 1
ATOM 9429 C C . GLY B 1 486 ? -26.422 -15.094 -6.066 1 98.62 486 GLY B C 1
ATOM 9430 O O . GLY B 1 486 ? -26.609 -15.523 -7.207 1 98.62 486 GLY B O 1
ATOM 9431 N N . MET B 1 487 ? -25.672 -15.695 -5.184 1 98.81 487 MET B N 1
ATOM 9432 C CA . MET B 1 487 ? -25.156 -17.047 -5.336 1 98.81 487 MET B CA 1
ATOM 9433 C C . MET B 1 487 ? -25.281 -17.828 -4.023 1 98.81 487 MET B C 1
ATOM 9435 O O . MET B 1 487 ? -25.25 -17.234 -2.945 1 98.81 487 MET B O 1
ATOM 9439 N N . SER B 1 488 ? -25.438 -19.062 -4.109 1 98.69 488 SER B N 1
ATOM 9440 C CA . SER B 1 488 ? -25.625 -19.938 -2.955 1 98.69 488 SER B CA 1
ATOM 9441 C C . SER B 1 488 ? -25.109 -21.344 -3.232 1 98.69 488 SER B C 1
ATOM 9443 O O . SER B 1 488 ? -25.25 -21.859 -4.344 1 98.69 488 SER B O 1
ATOM 9445 N N . ALA B 1 489 ? -24.469 -21.891 -2.225 1 98.44 489 ALA B N 1
ATOM 9446 C CA . ALA B 1 489 ? -23.938 -23.25 -2.359 1 98.44 489 ALA B CA 1
ATOM 9447 C C . ALA B 1 489 ? -24 -24 -1.034 1 98.44 489 ALA B C 1
ATOM 9449 O O . ALA B 1 489 ? -24.094 -23.375 0.032 1 98.44 489 ALA B O 1
ATOM 9450 N N . ARG B 1 490 ? -23.984 -25.312 -1.112 1 97.31 490 ARG B N 1
ATOM 9451 C CA . ARG B 1 490 ? -24.094 -26.188 0.046 1 97.31 490 ARG B CA 1
ATOM 9452 C C . ARG B 1 490 ? -22.875 -27.125 0.132 1 97.31 490 ARG B C 1
ATOM 9454 O O . ARG B 1 490 ? -22.375 -27.594 -0.89 1 97.31 490 ARG B O 1
ATOM 9461 N N . CYS B 1 491 ? -22.406 -27.312 1.281 1 96.75 491 CYS B N 1
ATOM 9462 C CA . CYS B 1 491 ? -21.359 -28.281 1.591 1 96.75 491 CYS B CA 1
ATOM 9463 C C . CYS B 1 491 ? -21.781 -29.172 2.748 1 96.75 491 CYS B C 1
ATOM 9465 O O . CYS B 1 491 ? -21.969 -28.703 3.871 1 96.75 491 CYS B O 1
ATOM 9467 N N . ASP B 1 492 ? -21.859 -30.422 2.496 1 94.69 492 ASP B N 1
ATOM 9468 C CA . ASP B 1 492 ? -22.297 -31.375 3.51 1 94.69 492 ASP B CA 1
ATOM 9469 C C . ASP B 1 492 ? -21.141 -32.219 4.02 1 94.69 492 ASP B C 1
ATOM 9471 O O . ASP B 1 492 ? -20.328 -32.719 3.23 1 94.69 492 ASP B O 1
ATOM 9475 N N . ASN B 1 493 ? -21.047 -32.312 5.312 1 92.81 493 ASN B N 1
ATOM 9476 C CA . ASN B 1 493 ? -20.156 -33.25 5.996 1 92.81 493 ASN B CA 1
ATOM 9477 C C . ASN B 1 493 ? -18.703 -32.875 5.824 1 92.81 493 ASN B C 1
ATOM 9479 O O . ASN B 1 493 ? -17.828 -33.719 5.758 1 92.81 493 ASN B O 1
ATOM 9483 N N . TYR B 1 494 ? -18.484 -31.641 5.547 1 96.69 494 TYR B N 1
ATOM 9484 C CA . TYR B 1 494 ? -17.109 -31.172 5.641 1 96.69 494 TYR B CA 1
ATOM 9485 C C . TYR B 1 494 ? -16.609 -31.234 7.078 1 96.69 494 TYR B C 1
ATOM 9487 O O . TYR B 1 494 ? -15.406 -31.25 7.32 1 96.69 494 TYR B O 1
ATOM 9495 N N . TRP B 1 495 ? -17.438 -31.078 8.047 1 96.69 495 TRP B N 1
ATOM 9496 C CA . TRP B 1 495 ? -17.344 -31.484 9.438 1 96.69 495 TRP B CA 1
ATOM 9497 C C . TRP B 1 495 ? -18.406 -32.5 9.781 1 96.69 495 TRP B C 1
ATOM 9499 O O . TRP B 1 495 ? -19.578 -32.344 9.414 1 96.69 495 TRP B O 1
ATOM 9509 N N . PRO B 1 496 ? -18.031 -33.562 10.461 1 95.06 496 PRO B N 1
ATOM 9510 C CA . PRO B 1 496 ? -19 -34.656 10.617 1 95.06 496 PRO B CA 1
ATOM 9511 C C . PRO B 1 496 ? -20.328 -34.188 11.195 1 95.06 496 PRO B C 1
ATOM 9513 O O . PRO B 1 496 ? -20.375 -33.594 12.281 1 95.06 496 PRO B O 1
ATOM 9516 N N . GLY B 1 497 ? -21.391 -34.5 10.453 1 96.44 497 GLY B N 1
ATOM 9517 C CA . GLY B 1 497 ? -22.75 -34.25 10.922 1 96.44 497 GLY B CA 1
ATOM 9518 C C . GLY B 1 497 ? -23.219 -32.844 10.734 1 96.44 497 GLY B C 1
ATOM 9519 O O . GLY B 1 497 ? -24.312 -32.469 11.172 1 96.44 497 GLY B O 1
ATOM 9520 N N . VAL B 1 498 ? -22.453 -32.031 10.125 1 97.62 498 VAL B N 1
ATOM 9521 C CA . VAL B 1 498 ? -22.828 -30.625 9.992 1 97.62 498 VAL B CA 1
ATOM 9522 C C . VAL B 1 498 ? -23.109 -30.297 8.523 1 97.62 498 VAL B C 1
ATOM 9524 O O . VAL B 1 498 ? -22.281 -30.547 7.656 1 97.62 498 VAL B O 1
ATOM 9527 N N . ARG B 1 499 ? -24.281 -29.828 8.227 1 96.75 499 ARG B N 1
ATOM 9528 C CA . ARG B 1 499 ? -24.641 -29.281 6.926 1 96.75 499 ARG B CA 1
ATOM 9529 C C . ARG B 1 499 ? -24.422 -27.781 6.883 1 96.75 499 ARG B C 1
ATOM 9531 O O . ARG B 1 499 ? -24.797 -27.062 7.816 1 96.75 499 ARG B O 1
ATOM 9538 N N . GLN B 1 500 ? -23.812 -27.344 5.801 1 97.62 500 GLN B N 1
ATOM 9539 C CA . GLN B 1 500 ? -23.516 -25.922 5.66 1 97.62 500 GLN B CA 1
ATOM 9540 C C . GLN B 1 500 ? -24.078 -25.375 4.352 1 97.62 500 GLN B C 1
ATOM 9542 O O . GLN B 1 500 ? -24.031 -26.047 3.32 1 97.62 500 GLN B O 1
ATOM 9547 N N . GLN B 1 501 ? -24.656 -24.25 4.379 1 97.94 501 GLN B N 1
ATOM 9548 C CA . GLN B 1 501 ? -25.094 -23.5 3.199 1 97.94 501 GLN B CA 1
ATOM 9549 C C . GLN B 1 501 ? -24.734 -22.031 3.318 1 97.94 501 GLN B C 1
ATOM 9551 O O . GLN B 1 501 ? -25.016 -21.391 4.34 1 97.94 501 GLN B O 1
ATOM 9556 N N . ARG B 1 502 ? -24.031 -21.5 2.35 1 98.62 502 ARG B N 1
ATOM 9557 C CA . ARG B 1 502 ? -23.719 -20.078 2.316 1 98.62 502 ARG B CA 1
ATOM 9558 C C . ARG B 1 502 ? -24.438 -19.391 1.15 1 98.62 502 ARG B C 1
ATOM 9560 O O . ARG B 1 502 ? -24.422 -19.906 0.027 1 98.62 502 ARG B O 1
ATOM 9567 N N . THR B 1 503 ? -25.156 -18.406 1.396 1 98.75 503 THR B N 1
ATOM 9568 C CA . THR B 1 503 ? -25.812 -17.547 0.408 1 98.75 503 THR B CA 1
ATOM 9569 C C . THR B 1 503 ? -25.266 -16.125 0.48 1 98.75 503 THR B C 1
ATOM 9571 O O . THR B 1 503 ? -25.25 -15.508 1.549 1 98.75 503 THR B O 1
ATOM 9574 N N . VAL B 1 504 ? -24.766 -15.656 -0.596 1 98.88 504 VAL B N 1
ATOM 9575 C CA . VAL B 1 504 ? -24.234 -14.297 -0.69 1 98.88 504 VAL B CA 1
ATOM 9576 C C . VAL B 1 504 ? -25.062 -13.492 -1.693 1 98.88 504 VAL B C 1
ATOM 9578 O O . VAL B 1 504 ? -25.172 -13.875 -2.859 1 98.88 504 VAL B O 1
ATOM 9581 N N . LEU B 1 505 ? -25.641 -12.453 -1.269 1 98.81 505 LEU B N 1
ATOM 9582 C CA . LEU B 1 505 ? -26.422 -11.562 -2.123 1 98.81 505 LEU B CA 1
ATOM 9583 C C . LEU B 1 505 ? -25.734 -10.203 -2.266 1 98.81 505 LEU B C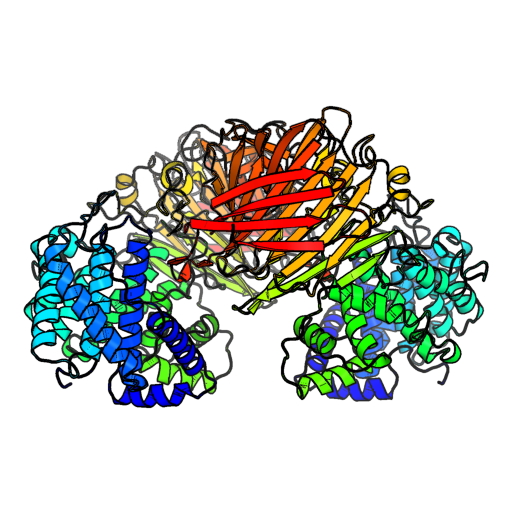 1
ATOM 9585 O O . LEU B 1 505 ? -25.203 -9.664 -1.29 1 98.81 505 LEU B O 1
ATOM 9589 N N . LEU B 1 506 ? -25.578 -9.758 -3.428 1 98.38 506 LEU B N 1
ATOM 9590 C CA . LEU B 1 506 ? -25.188 -8.391 -3.758 1 98.38 506 LEU B CA 1
ATOM 9591 C C . LEU B 1 506 ? -26.391 -7.543 -4.125 1 98.38 506 LEU B C 1
ATOM 9593 O O . LEU B 1 506 ? -26.812 -7.531 -5.285 1 98.38 506 LEU B O 1
ATOM 9597 N N . LEU B 1 507 ? -26.859 -6.73 -3.184 1 98.19 507 LEU B N 1
ATOM 9598 C CA . LEU B 1 507 ? -28.188 -6.113 -3.299 1 98.19 507 LEU B CA 1
ATOM 9599 C C . LEU B 1 507 ? -28.062 -4.641 -3.666 1 98.19 507 LEU B C 1
ATOM 9601 O O . LEU B 1 507 ? -27.203 -3.936 -3.143 1 98.19 507 LEU B O 1
ATOM 9605 N N . ASN B 1 508 ? -28.875 -4.215 -4.578 1 95.31 508 ASN B N 1
ATOM 9606 C CA . ASN B 1 508 ? -29.062 -2.795 -4.867 1 95.31 508 ASN B CA 1
ATOM 9607 C C . ASN B 1 508 ? -30.172 -2.186 -4.016 1 95.31 508 ASN B C 1
ATOM 9609 O O . ASN B 1 508 ? -31.359 -2.369 -4.305 1 95.31 508 ASN B O 1
ATOM 9613 N N . VAL B 1 509 ? -29.781 -1.522 -3.018 1 94.38 509 VAL B N 1
ATOM 9614 C CA . VAL B 1 509 ? -30.781 -0.912 -2.146 1 94.38 509 VAL B CA 1
ATOM 9615 C C . VAL B 1 509 ? -30.609 0.604 -2.137 1 94.38 509 VAL B C 1
ATOM 9617 O O . VAL B 1 509 ? -29.469 1.102 -2.174 1 94.38 509 VAL B O 1
ATOM 9620 N N . PRO B 1 510 ? -31.641 1.402 -2.137 1 90.62 510 PRO B N 1
ATOM 9621 C CA . PRO B 1 510 ? -31.562 2.861 -2.244 1 90.62 510 PRO B CA 1
ATOM 9622 C C . PRO B 1 510 ? -30.828 3.498 -1.067 1 90.62 510 PRO B C 1
ATOM 9624 O O . PRO B 1 510 ? -30.281 4.594 -1.199 1 90.62 510 PRO B O 1
ATOM 9627 N N . GLN B 1 511 ? -30.828 2.793 0.063 1 92.62 511 GLN B N 1
ATOM 9628 C CA . GLN B 1 511 ? -30.25 3.34 1.286 1 92.62 511 GLN B CA 1
ATOM 9629 C C . GLN B 1 511 ? -28.734 3.348 1.218 1 92.62 511 GLN B C 1
ATOM 9631 O O . GLN B 1 511 ? -28.078 4.082 1.96 1 92.62 511 GLN B O 1
ATOM 9636 N N . CYS B 1 512 ? -28.125 2.523 0.413 1 94.25 512 CYS B N 1
ATOM 9637 C CA . CYS B 1 512 ? -26.672 2.387 0.314 1 94.25 512 CYS B CA 1
ATOM 9638 C C . CYS B 1 512 ? -26.172 2.865 -1.044 1 94.25 512 CYS B C 1
ATOM 9640 O O . CYS B 1 512 ? -26.766 2.533 -2.078 1 94.25 512 CYS B O 1
ATOM 9642 N N . LYS B 1 513 ? -25.062 3.635 -1.049 1 91.31 513 LYS B N 1
ATOM 9643 C CA . LYS B 1 513 ? -24.5 4.148 -2.291 1 91.31 513 LYS B CA 1
ATOM 9644 C C . LYS B 1 513 ? -23.812 3.033 -3.084 1 91.31 513 LYS B C 1
ATOM 9646 O O . LYS B 1 513 ? -23.672 3.133 -4.305 1 91.31 513 LYS B O 1
ATOM 9651 N N . LYS B 1 514 ? -23.344 2.014 -2.428 1 95.44 514 LYS B N 1
ATOM 9652 C CA . LYS B 1 514 ? -22.766 0.81 -3.012 1 95.44 514 LYS B CA 1
ATOM 9653 C C . LYS B 1 514 ? -23.625 -0.415 -2.73 1 95.44 514 LYS B C 1
ATOM 9655 O O . LYS B 1 514 ? -24.453 -0.399 -1.818 1 95.44 514 LYS B O 1
ATOM 9660 N N . PRO B 1 515 ? -23.406 -1.428 -3.582 1 97 515 PRO B N 1
ATOM 9661 C CA . PRO B 1 515 ? -24.203 -2.625 -3.312 1 97 515 PRO B CA 1
ATOM 9662 C C . PRO B 1 515 ? -23.984 -3.176 -1.906 1 97 515 PRO B C 1
ATOM 9664 O O . PRO B 1 515 ? -22.859 -3.189 -1.412 1 97 515 PRO B O 1
ATOM 9667 N N . LEU B 1 516 ? -25.109 -3.504 -1.3 1 98.19 516 LEU B N 1
ATOM 9668 C CA . LEU B 1 516 ? -25.047 -4.121 0.021 1 98.19 516 LEU B CA 1
ATOM 9669 C C . LEU B 1 516 ? -24.844 -5.629 -0.092 1 98.19 516 LEU B C 1
ATOM 9671 O O . LEU B 1 516 ? -25.594 -6.312 -0.799 1 98.19 516 LEU B O 1
ATOM 9675 N N . VAL B 1 517 ? -23.812 -6.129 0.57 1 98.69 517 VAL B N 1
ATOM 9676 C CA . VAL B 1 517 ? -23.625 -7.574 0.606 1 98.69 517 VAL B CA 1
ATOM 9677 C C . VAL B 1 517 ? -24.375 -8.172 1.786 1 98.69 517 VAL B C 1
ATOM 9679 O O . VAL B 1 517 ? -24.219 -7.723 2.924 1 98.69 517 VAL B O 1
ATOM 9682 N N . LEU B 1 518 ? -25.234 -9.078 1.527 1 98.81 518 LEU B N 1
ATOM 9683 C CA . LEU B 1 518 ? -25.828 -9.898 2.578 1 98.81 518 LEU B CA 1
ATOM 9684 C C . LEU B 1 518 ? -25.281 -11.32 2.545 1 98.81 518 LEU B C 1
ATOM 9686 O O . LEU B 1 518 ? -25.438 -12.031 1.551 1 98.81 518 LEU B O 1
ATOM 9690 N N . ASP B 1 519 ? -24.594 -11.656 3.549 1 98.81 519 ASP B N 1
ATOM 9691 C CA . ASP B 1 519 ? -23.953 -12.969 3.695 1 98.81 519 ASP B CA 1
ATOM 9692 C C . ASP B 1 519 ? -24.719 -13.836 4.691 1 98.81 519 ASP B C 1
ATOM 9694 O O . ASP B 1 519 ? -24.75 -13.531 5.887 1 98.81 519 ASP B O 1
ATOM 9698 N N . LEU B 1 520 ? -25.328 -14.852 4.191 1 98.5 520 LEU B N 1
ATOM 9699 C CA . LEU B 1 520 ? -26.078 -15.805 5.012 1 98.5 520 LEU B CA 1
ATOM 9700 C C . LEU B 1 520 ? -25.344 -17.141 5.07 1 98.5 520 LEU B C 1
ATOM 9702 O O . LEU B 1 520 ? -25.234 -17.844 4.059 1 98.5 520 LEU B O 1
ATOM 9706 N N . PHE B 1 521 ? -24.859 -17.484 6.227 1 98.44 521 PHE B N 1
ATOM 9707 C CA . PHE B 1 521 ? -24.188 -18.75 6.43 1 98.44 521 PHE B CA 1
ATOM 9708 C C . PHE B 1 521 ? -24.969 -19.641 7.387 1 98.44 521 PHE B C 1
ATOM 9710 O O . PHE B 1 521 ? -25.016 -19.391 8.594 1 98.44 521 PHE B O 1
ATOM 9717 N N . SER B 1 522 ? -25.562 -20.641 6.895 1 97.25 522 SER B N 1
ATOM 9718 C CA . SER B 1 522 ? -26.422 -21.547 7.656 1 97.25 522 SER B CA 1
ATOM 9719 C C . SER B 1 522 ? -25.688 -22.828 8.016 1 97.25 522 SER B C 1
ATOM 9721 O O . SER B 1 522 ? -25.016 -23.422 7.168 1 97.25 522 SER B O 1
ATOM 9723 N N . LEU B 1 523 ? -25.781 -23.188 9.258 1 97.19 523 LEU B N 1
ATOM 9724 C CA . LEU B 1 523 ? -25.234 -24.438 9.773 1 97.19 523 LEU B CA 1
ATOM 9725 C C . LEU B 1 523 ? -26.328 -25.266 10.461 1 97.19 523 LEU B C 1
ATOM 9727 O O . LEU B 1 523 ? -27.094 -24.734 11.258 1 97.19 523 LEU B O 1
ATOM 9731 N N . SER B 1 524 ? -26.359 -26.5 10.109 1 96.5 524 SER B N 1
ATOM 9732 C CA . SER B 1 524 ? -27.359 -27.391 10.711 1 96.5 524 SER B CA 1
ATOM 9733 C C . SER B 1 524 ? -26.719 -28.703 11.172 1 96.5 524 SER B C 1
ATOM 9735 O O . SER B 1 524 ? -25.953 -29.312 10.422 1 96.5 524 SER B O 1
ATOM 9737 N N . SER B 1 525 ? -26.984 -29.047 12.359 1 96.88 525 SER B N 1
ATOM 9738 C CA . SER B 1 525 ? -26.469 -30.281 12.953 1 96.88 525 SER B CA 1
ATOM 9739 C C . SER B 1 525 ? -27.422 -30.797 14.023 1 96.88 525 SER B C 1
ATOM 9741 O O . SER B 1 525 ? -28.234 -30.047 14.57 1 96.88 525 SER B O 1
ATOM 9743 N N . SER B 1 526 ? -27.375 -32.094 14.312 1 96.44 526 SER B N 1
ATOM 9744 C CA . SER B 1 526 ? -28.125 -32.688 15.422 1 96.44 526 SER B CA 1
ATOM 9745 C C . SER B 1 526 ? -27.438 -32.406 16.75 1 96.44 526 SER B C 1
ATOM 9747 O O . SER B 1 526 ? -28.062 -32.531 17.812 1 96.44 526 SER B O 1
ATOM 9749 N N . ASP B 1 527 ? -26.219 -32.062 16.766 1 96.75 527 ASP B N 1
ATOM 9750 C CA . ASP B 1 527 ? -25.406 -31.828 17.969 1 96.75 527 ASP B CA 1
ATOM 9751 C C . ASP B 1 527 ? -25.109 -30.344 18.156 1 96.75 527 ASP B C 1
ATOM 9753 O O . ASP B 1 527 ? -25.234 -29.562 17.219 1 96.75 527 ASP B O 1
ATOM 9757 N N . GLN B 1 528 ? -24.719 -30.062 19.406 1 97.12 528 GLN B N 1
ATOM 9758 C CA . GLN B 1 528 ? -24.234 -28.719 19.703 1 97.12 528 GLN B CA 1
ATOM 9759 C C . GLN B 1 528 ? -22.781 -28.547 19.266 1 97.12 528 GLN B C 1
ATOM 9761 O O . GLN B 1 528 ? -21.969 -29.453 19.438 1 97.12 528 GLN B O 1
ATOM 9766 N N . HIS B 1 529 ? -22.5 -27.375 18.672 1 98.06 529 HIS B N 1
ATOM 9767 C CA . HIS B 1 529 ? -21.141 -27.062 18.234 1 98.06 529 HIS B CA 1
ATOM 9768 C C . HIS B 1 529 ? -20.797 -25.609 18.547 1 98.06 529 HIS B C 1
ATOM 9770 O O . HIS B 1 529 ? -21.672 -24.797 18.844 1 98.06 529 HIS B O 1
ATOM 9776 N N . GLN B 1 530 ? -19.5 -25.297 18.609 1 98.25 530 GLN B N 1
ATOM 9777 C CA . GLN B 1 530 ? -18.984 -23.938 18.516 1 98.25 530 GLN B CA 1
ATOM 9778 C C . GLN B 1 530 ? -18.719 -23.547 17.062 1 98.25 530 GLN B C 1
ATOM 9780 O O . GLN B 1 530 ? -18.109 -24.312 16.312 1 98.25 530 GLN B O 1
ATOM 9785 N N . TYR B 1 531 ? -19.25 -22.453 16.641 1 98.5 531 TYR B N 1
ATOM 9786 C CA . TYR B 1 531 ? -19.031 -21.969 15.289 1 98.5 531 TYR B CA 1
ATOM 9787 C C . TYR B 1 531 ? -18.297 -20.625 15.312 1 98.5 531 TYR B C 1
ATOM 9789 O O . TYR B 1 531 ? -18.641 -19.734 16.078 1 98.5 531 TYR B O 1
ATOM 9797 N N . ASP B 1 532 ? -17.219 -20.484 14.555 1 98.69 532 ASP B N 1
ATOM 9798 C CA . ASP B 1 532 ? -16.5 -19.234 14.359 1 98.69 532 ASP B CA 1
ATOM 9799 C C . ASP B 1 532 ? -16.641 -18.734 12.922 1 98.69 532 ASP B C 1
ATOM 9801 O O . ASP B 1 532 ? -16.141 -19.359 11.992 1 98.69 532 ASP B O 1
ATOM 9805 N N . TYR B 1 533 ? -17.391 -17.672 12.734 1 98.38 533 TYR B N 1
ATOM 9806 C CA . TYR B 1 533 ? -17.469 -16.953 11.461 1 98.38 533 TYR B CA 1
ATOM 9807 C C . TYR B 1 533 ? -16.312 -15.992 11.305 1 98.38 533 TYR B C 1
ATOM 9809 O O . TYR B 1 533 ? -16.219 -14.977 12.008 1 98.38 533 TYR B O 1
ATOM 9817 N N . CYS B 1 534 ? -15.383 -16.328 10.352 1 98.5 534 CYS B N 1
ATOM 9818 C CA . CYS B 1 534 ? -14.102 -15.641 10.25 1 98.5 534 CYS B CA 1
ATOM 9819 C C . CYS B 1 534 ? -14.148 -14.57 9.164 1 98.5 534 CYS B C 1
ATOM 9821 O O . CYS B 1 534 ? -14.586 -14.828 8.047 1 98.5 534 CYS B O 1
ATOM 9823 N N . LEU B 1 535 ? -13.672 -13.352 9.445 1 98 535 LEU B N 1
ATOM 9824 C CA . LEU B 1 535 ? -13.438 -12.258 8.508 1 98 535 LEU B CA 1
ATOM 9825 C C . LEU B 1 535 ? -11.977 -11.805 8.57 1 98 535 LEU B C 1
ATOM 9827 O O . LEU B 1 535 ? -11.492 -11.398 9.625 1 98 535 LEU B O 1
ATOM 9831 N N . HIS B 1 536 ? -11.305 -11.945 7.469 1 97.56 536 HIS B N 1
ATOM 9832 C CA . HIS B 1 536 ? -9.922 -11.492 7.363 1 97.56 536 HIS B CA 1
ATOM 9833 C C . HIS B 1 536 ? -9.82 -10.211 6.543 1 97.56 536 HIS B C 1
ATOM 9835 O O . HIS B 1 536 ? -10.531 -10.047 5.551 1 97.56 536 HIS B O 1
ATOM 9841 N N . GLY B 1 537 ? -9.016 -9.32 6.988 1 94.06 537 GLY B N 1
ATOM 9842 C CA . GLY B 1 537 ? -8.883 -8.07 6.254 1 94.06 537 GLY B CA 1
ATOM 9843 C C . GLY B 1 537 ? -7.566 -7.359 6.527 1 94.06 537 GLY B C 1
ATOM 9844 O O . GLY B 1 537 ? -6.574 -7.996 6.887 1 94.06 537 GLY B O 1
ATOM 9845 N N . ARG B 1 538 ? -7.438 -6.109 6.152 1 93.94 538 ARG B N 1
ATOM 9846 C CA . ARG B 1 538 ? -6.352 -5.168 6.398 1 93.94 538 ARG B CA 1
ATOM 9847 C C . ARG B 1 538 ? -6.883 -3.842 6.93 1 93.94 538 ARG B C 1
ATOM 9849 O O . ARG B 1 538 ? -8.094 -3.633 6.988 1 93.94 538 ARG B O 1
ATOM 9856 N N . GLY B 1 539 ? -6 -3.068 7.301 1 92.94 539 GLY B N 1
ATOM 9857 C CA . GLY B 1 539 ? -6.383 -1.73 7.727 1 92.94 539 GLY B CA 1
ATOM 9858 C C . GLY B 1 539 ? -6.52 -1.598 9.234 1 92.94 539 GLY B C 1
ATOM 9859 O O . GLY B 1 539 ? -5.84 -2.295 9.984 1 92.94 539 GLY B O 1
ATOM 9860 N N . GLN B 1 540 ? -7.383 -0.629 9.656 1 94.25 540 GLN B N 1
ATOM 9861 C CA . GLN B 1 540 ? -7.488 -0.253 11.062 1 94.25 540 GLN B CA 1
ATOM 9862 C C . GLN B 1 540 ? -8.914 -0.417 11.57 1 94.25 540 GLN B C 1
ATOM 9864 O O . GLN B 1 540 ? -9.867 -0.002 10.906 1 94.25 540 GLN B O 1
ATOM 9869 N N . LEU B 1 541 ? -9.047 -1.067 12.719 1 96.44 541 LEU B N 1
ATOM 9870 C CA . LEU B 1 541 ? -10.336 -1.099 13.391 1 96.44 541 LEU B CA 1
ATOM 9871 C C . LEU B 1 541 ? -10.781 0.305 13.797 1 96.44 541 LEU B C 1
ATOM 9873 O O . LEU B 1 541 ? -10.039 1.022 14.469 1 96.44 541 LEU B O 1
ATOM 9877 N N . ILE B 1 542 ? -11.93 0.747 13.383 1 95.56 542 ILE B N 1
ATOM 9878 C CA . ILE B 1 542 ? -12.422 2.094 13.641 1 95.56 542 ILE B CA 1
ATOM 9879 C C . ILE B 1 542 ? -13.398 2.066 14.812 1 95.56 542 ILE B C 1
ATOM 9881 O O . ILE B 1 542 ? -13.32 2.902 15.719 1 95.56 542 ILE B O 1
ATOM 9885 N N . ASN B 1 543 ? -14.289 1.051 14.711 1 94.19 543 ASN B N 1
ATOM 9886 C CA . ASN B 1 543 ? -15.344 1.014 15.727 1 94.19 543 ASN B CA 1
ATOM 9887 C C . ASN B 1 543 ? -15.961 -0.375 15.836 1 94.19 543 ASN B C 1
ATOM 9889 O O . ASN B 1 543 ? -15.961 -1.139 14.867 1 94.19 543 ASN B O 1
ATOM 9893 N N . ALA B 1 544 ? -16.359 -0.763 17.016 1 95.19 544 ALA B N 1
ATOM 9894 C CA . ALA B 1 544 ? -17.188 -1.933 17.312 1 95.19 544 ALA B CA 1
ATOM 9895 C C . ALA B 1 544 ? -18.391 -1.556 18.172 1 95.19 544 ALA B C 1
ATOM 9897 O O . ALA B 1 544 ? -18.281 -0.679 19.031 1 95.19 544 ALA B O 1
ATOM 9898 N N . SER B 1 545 ? -19.484 -2.191 17.891 1 94 545 SER B N 1
ATOM 9899 C CA . SER B 1 545 ? -20.719 -1.81 18.578 1 94 545 SER B CA 1
ATOM 9900 C C . SER B 1 545 ? -20.719 -2.312 20.016 1 94 545 SER B C 1
ATOM 9902 O O . SER B 1 545 ? -21.531 -1.875 20.828 1 94 545 SER B O 1
ATOM 9904 N N . MET B 1 546 ? -19.875 -3.244 20.391 1 93.25 546 MET B N 1
ATOM 9905 C CA . MET B 1 546 ? -19.766 -3.744 21.75 1 93.25 546 MET B CA 1
ATOM 9906 C C . MET B 1 546 ? -18.422 -3.377 22.359 1 93.25 546 MET B C 1
ATOM 9908 O O . MET B 1 546 ? -17.438 -3.215 21.641 1 93.25 546 MET B O 1
ATOM 9912 N N . PRO B 1 547 ? -18.406 -3.248 23.656 1 94 547 PRO B N 1
ATOM 9913 C CA . PRO B 1 547 ? -17.109 -3.023 24.281 1 94 547 PRO B CA 1
ATOM 9914 C C . PRO B 1 547 ? -16.125 -4.18 24.062 1 94 547 PRO B C 1
ATOM 9916 O O . PRO B 1 547 ? -16.531 -5.344 24.078 1 94 547 PRO B O 1
ATOM 9919 N N . LEU B 1 548 ? -14.93 -3.826 23.766 1 95.75 548 LEU B N 1
ATOM 9920 C CA . LEU B 1 548 ? -13.875 -4.816 23.578 1 95.75 548 LEU B CA 1
ATOM 9921 C C . LEU B 1 548 ? -12.977 -4.879 24.812 1 95.75 548 LEU B C 1
ATOM 9923 O O . LEU B 1 548 ? -12.492 -3.852 25.297 1 95.75 548 LEU B O 1
ATOM 9927 N N . ASN B 1 549 ? -12.891 -6.02 25.375 1 95.81 549 ASN B N 1
ATOM 9928 C CA . ASN B 1 549 ? -11.938 -6.277 26.453 1 95.81 549 ASN B CA 1
ATOM 9929 C C . ASN B 1 549 ? -10.578 -6.715 25.922 1 95.81 549 ASN B C 1
ATOM 9931 O O . ASN B 1 549 ? -10.414 -7.871 25.516 1 95.81 549 ASN B O 1
ATOM 9935 N N . SER B 1 550 ? -9.641 -5.742 25.969 1 92.69 550 SER B N 1
ATOM 9936 C CA . SER B 1 550 ? -8.312 -6.027 25.422 1 92.69 550 SER B CA 1
ATOM 9937 C C . SER B 1 550 ? -7.426 -6.711 26.453 1 92.69 550 SER B C 1
ATOM 9939 O O . SER B 1 550 ? -7.496 -6.406 27.656 1 92.69 550 SER B O 1
ATOM 9941 N N . ASN B 1 551 ? -6.574 -7.539 26.016 1 87.94 551 ASN B N 1
ATOM 9942 C CA . ASN B 1 551 ? -5.656 -8.258 26.891 1 87.94 551 ASN B CA 1
ATOM 9943 C C . ASN B 1 551 ? -4.375 -7.469 27.125 1 87.94 551 ASN B C 1
ATOM 9945 O O . ASN B 1 551 ? -3.828 -6.867 26.203 1 87.94 551 ASN B O 1
ATOM 9949 N N . LYS B 1 552 ? -3.91 -7.492 28.359 1 90.69 552 LYS B N 1
ATOM 9950 C CA . LYS B 1 552 ? -2.662 -6.816 28.703 1 90.69 552 LYS B CA 1
ATOM 9951 C C . LYS B 1 552 ? -1.462 -7.535 28.094 1 90.69 552 LYS B C 1
ATOM 9953 O O . LYS B 1 552 ? -0.407 -6.93 27.891 1 90.69 552 LYS B O 1
ATOM 9958 N N . SER B 1 553 ? -1.663 -8.828 27.922 1 95.25 553 SER B N 1
ATOM 9959 C CA . SER B 1 553 ? -0.716 -9.695 27.234 1 95.25 553 SER B CA 1
ATOM 9960 C C . SER B 1 553 ? -1.411 -10.523 26.156 1 95.25 553 SER B C 1
ATOM 9962 O O . SER B 1 553 ? -2.584 -10.875 26.297 1 95.25 553 SER B O 1
ATOM 9964 N N . TRP B 1 554 ? -0.718 -10.758 25.125 1 96.81 554 TRP B N 1
ATOM 9965 C CA . TRP B 1 554 ? -1.306 -11.555 24.047 1 96.81 554 TRP B CA 1
ATOM 9966 C C . TRP B 1 554 ? -0.831 -13.008 24.125 1 96.81 554 TRP B C 1
ATOM 9968 O O . TRP B 1 554 ? 0.366 -13.266 24.266 1 96.81 554 TRP B O 1
ATOM 9978 N N . GLN B 1 555 ? -1.766 -13.867 24.125 1 97.5 555 GLN B N 1
ATOM 9979 C CA . GLN B 1 555 ? -1.543 -15.305 24 1 97.5 555 GLN B CA 1
ATOM 9980 C C . GLN B 1 555 ? -2.146 -15.844 22.703 1 97.5 555 GLN B C 1
ATOM 9982 O O . GLN B 1 555 ? -3.004 -15.203 22.094 1 97.5 555 GLN B O 1
ATOM 9987 N N . PRO B 1 556 ? -1.59 -17 22.219 1 97.94 556 PRO B N 1
ATOM 9988 C CA . PRO B 1 556 ? -2.264 -17.594 21.078 1 97.94 556 PRO B CA 1
ATOM 9989 C C . PRO B 1 556 ? -3.75 -17.859 21.328 1 97.94 556 PRO B C 1
ATOM 9991 O O . PRO B 1 556 ? -4.141 -18.203 22.438 1 97.94 556 PRO B O 1
ATOM 9994 N N . LEU B 1 557 ? -4.551 -17.688 20.328 1 98.31 557 LEU B N 1
ATOM 9995 C CA . LEU B 1 557 ? -5.996 -17.828 20.422 1 98.31 557 LEU B CA 1
ATOM 9996 C C . LEU B 1 557 ? -6.387 -19.281 20.719 1 98.31 557 LEU B C 1
ATOM 9998 O O . LEU B 1 557 ? -7.438 -19.531 21.312 1 98.31 557 LEU B O 1
ATOM 10002 N N . GLY B 1 558 ? -5.617 -20.203 20.297 1 98.06 558 GLY B N 1
ATOM 10003 C CA . GLY B 1 558 ? -5.816 -21.625 20.5 1 98.06 558 GLY B CA 1
ATOM 10004 C C . GLY B 1 558 ? -4.535 -22.422 20.359 1 98.06 558 GLY B C 1
ATOM 10005 O O . GLY B 1 558 ? -3.443 -21.859 20.297 1 98.06 558 GLY B O 1
ATOM 10006 N N . GLU B 1 559 ? -4.641 -23.734 20.266 1 97.06 559 GLU B N 1
ATOM 10007 C CA . GLU B 1 559 ? -3.449 -24.578 20.375 1 97.06 559 GLU B CA 1
ATOM 10008 C C . GLU B 1 559 ? -3.145 -25.281 19.062 1 97.06 559 GLU B C 1
ATOM 10010 O O . GLU B 1 559 ? -2.037 -25.781 18.859 1 97.06 559 GLU B O 1
ATOM 10015 N N . LYS B 1 560 ? -4.105 -25.359 18.219 1 97.75 560 LYS B N 1
ATOM 10016 C CA . LYS B 1 560 ? -3.91 -26.141 17 1 97.75 560 LYS B CA 1
ATOM 10017 C C . LYS B 1 560 ? -4.836 -25.656 15.891 1 97.75 560 LYS B C 1
ATOM 10019 O O . LYS B 1 560 ? -5.586 -24.703 16.062 1 97.75 560 LYS B O 1
ATOM 10024 N N . ASN B 1 561 ? -4.746 -26.281 14.68 1 98.56 561 ASN B N 1
ATOM 10025 C CA . ASN B 1 561 ? -5.617 -26.078 13.531 1 98.56 561 ASN B CA 1
ATOM 10026 C C . ASN B 1 561 ? -5.629 -24.625 13.078 1 98.56 561 ASN B C 1
ATOM 10028 O O . ASN B 1 561 ? -6.668 -24.094 12.672 1 98.56 561 ASN B O 1
ATOM 10032 N N . GLY B 1 562 ? -4.52 -23.969 13.18 1 98.56 562 GLY B N 1
ATOM 10033 C CA . GLY B 1 562 ? -4.371 -22.594 12.727 1 98.56 562 GLY B CA 1
ATOM 10034 C C . GLY B 1 562 ? -4.559 -21.578 13.836 1 98.56 562 GLY B C 1
ATOM 10035 O O . GLY B 1 562 ? -3.99 -20.484 13.781 1 98.56 562 GLY B O 1
ATOM 10036 N N . TYR B 1 563 ? -5.297 -21.938 14.938 1 98.81 563 TYR B N 1
ATOM 10037 C CA . TYR B 1 563 ? -5.594 -21.016 16.016 1 98.81 563 TYR B CA 1
ATOM 10038 C C . TYR B 1 563 ? -4.328 -20.656 16.797 1 98.81 563 TYR B C 1
ATOM 10040 O O . TYR B 1 563 ? -4.246 -19.594 17.406 1 98.81 563 TYR B O 1
ATOM 10048 N N . GLN B 1 564 ? -3.328 -21.547 16.828 1 98.38 564 GLN B N 1
ATOM 10049 C CA . GLN B 1 564 ? -2.076 -21.312 17.547 1 98.38 564 GLN B CA 1
ATOM 10050 C C . GLN B 1 564 ? -1.29 -20.156 16.922 1 98.38 564 GLN B C 1
ATOM 10052 O O . GLN B 1 564 ? -0.339 -19.656 17.516 1 98.38 564 GLN B O 1
ATOM 10057 N N . HIS B 1 565 ? -1.652 -19.75 15.68 1 98.38 565 HIS B N 1
ATOM 10058 C CA . HIS B 1 565 ? -0.921 -18.703 14.969 1 98.38 565 HIS B CA 1
ATOM 10059 C C . HIS B 1 565 ? -1.669 -17.375 15.016 1 98.38 565 HIS B C 1
ATOM 10061 O O . HIS B 1 565 ? -1.255 -16.406 14.383 1 98.38 565 HIS B O 1
ATOM 10067 N N . LEU B 1 566 ? -2.785 -17.312 15.727 1 98.56 566 LEU B N 1
ATOM 10068 C CA . LEU B 1 566 ? -3.549 -16.078 15.945 1 98.56 566 LEU B CA 1
ATOM 10069 C C . LEU B 1 566 ? -3.375 -15.586 17.375 1 98.56 566 LEU B C 1
ATOM 10071 O O . LEU B 1 566 ? -3.535 -16.344 18.328 1 98.56 566 LEU B O 1
ATOM 10075 N N . TRP B 1 567 ? -2.982 -14.352 17.484 1 98 567 TRP B N 1
ATOM 10076 C CA . TRP B 1 567 ? -2.969 -13.711 18.797 1 98 567 TRP B CA 1
ATOM 10077 C C . TRP B 1 567 ? -4.387 -13.422 19.281 1 98 567 TRP B C 1
ATOM 10079 O O . TRP B 1 567 ? -5.227 -12.953 18.5 1 98 567 TRP B O 1
ATOM 10089 N N . ASP B 1 568 ? -4.664 -13.75 20.516 1 98.19 568 ASP B N 1
ATOM 10090 C CA . ASP B 1 568 ? -5.902 -13.344 21.156 1 98.19 568 ASP B CA 1
ATOM 10091 C C . ASP B 1 568 ? -5.809 -11.906 21.672 1 98.19 568 ASP B C 1
ATOM 10093 O O . ASP B 1 568 ? -5.395 -11.664 22.797 1 98.19 568 ASP B O 1
ATOM 10097 N N . CYS B 1 569 ? -6.289 -10.969 20.906 1 97.56 569 CYS B N 1
ATOM 10098 C CA . CYS B 1 569 ? -6.035 -9.555 21.172 1 97.56 569 CYS B CA 1
ATOM 10099 C C . CYS B 1 569 ? -7.113 -8.969 22.062 1 97.56 569 CYS B C 1
ATOM 10101 O O . CYS B 1 569 ? -6.809 -8.266 23.031 1 97.56 569 CYS B O 1
ATOM 10103 N N . ALA B 1 570 ? -8.344 -9.195 21.75 1 97.88 570 ALA B N 1
ATOM 10104 C CA . ALA B 1 570 ? -9.469 -8.648 22.5 1 97.88 570 ALA B CA 1
ATOM 10105 C C . ALA B 1 570 ? -10.75 -9.438 22.219 1 97.88 570 ALA B C 1
ATOM 10107 O O . ALA B 1 570 ? -10.828 -10.172 21.219 1 97.88 570 ALA B O 1
ATOM 10108 N N . ARG B 1 571 ? -11.734 -9.312 23.094 1 97.44 571 ARG B N 1
ATOM 10109 C CA . ARG B 1 571 ? -13.031 -9.977 22.938 1 97.44 571 ARG B CA 1
ATOM 10110 C C . ARG B 1 571 ? -14.164 -9.062 23.391 1 97.44 571 ARG B C 1
ATOM 10112 O O . ARG B 1 571 ? -13.992 -8.242 24.281 1 97.44 571 ARG B O 1
ATOM 10119 N N . GLY B 1 572 ? -15.234 -9.172 22.672 1 97 572 GLY B N 1
ATOM 10120 C CA . GLY B 1 572 ? -16.453 -8.469 23.062 1 97 572 GLY B CA 1
ATOM 10121 C C . GLY B 1 572 ? -17.672 -9.375 23.078 1 97 572 GLY B C 1
ATOM 10122 O O . GLY B 1 572 ? -17.906 -10.133 22.141 1 97 572 GLY B O 1
ATOM 10123 N N . GLU B 1 573 ? -18.422 -9.273 24.109 1 96.81 573 GLU B N 1
ATOM 10124 C CA . GLU B 1 573 ? -19.625 -10.094 24.266 1 96.81 573 GLU B CA 1
ATOM 10125 C C . GLU B 1 573 ? -20.781 -9.539 23.453 1 96.81 573 GLU B C 1
ATOM 10127 O O . GLU B 1 573 ? -20.984 -8.32 23.391 1 96.81 573 GLU B O 1
ATOM 10132 N N . ILE B 1 574 ? -21.422 -10.422 22.766 1 95.38 574 ILE B N 1
ATOM 10133 C CA . ILE B 1 574 ? -22.672 -10.094 22.094 1 95.38 574 ILE B CA 1
ATOM 10134 C C . ILE B 1 574 ? -23.844 -10.812 22.766 1 95.38 574 ILE B C 1
ATOM 10136 O O . ILE B 1 574 ? -23.906 -12.039 22.75 1 95.38 574 ILE B O 1
ATOM 10140 N N . ILE B 1 575 ? -24.781 -10.047 23.25 1 94.5 575 ILE B N 1
ATOM 10141 C CA . ILE B 1 575 ? -25.891 -10.586 24.016 1 94.5 575 ILE B CA 1
ATOM 10142 C C . ILE B 1 575 ? -26.891 -11.258 23.078 1 94.5 575 ILE B C 1
ATOM 10144 O O . ILE B 1 575 ? -27.047 -10.844 21.938 1 94.5 575 ILE B O 1
ATOM 10148 N N . THR B 1 576 ? -27.562 -12.273 23.609 1 93.25 576 THR B N 1
ATOM 10149 C CA . THR B 1 576 ? -28.578 -13.008 22.859 1 93.25 576 THR B CA 1
ATOM 10150 C C . THR B 1 576 ? -29.594 -12.047 22.25 1 93.25 576 THR B C 1
ATOM 10152 O O . THR B 1 576 ? -30.094 -11.156 22.938 1 93.25 576 THR B O 1
ATOM 10155 N N . GLY B 1 577 ? -29.844 -12.211 21.016 1 89.44 577 GLY B N 1
ATOM 10156 C CA . GLY B 1 577 ? -30.859 -11.414 20.328 1 89.44 577 GLY B CA 1
ATOM 10157 C C . GLY B 1 577 ? -30.328 -10.078 19.828 1 89.44 577 GLY B C 1
ATOM 10158 O O . GLY B 1 577 ? -31.031 -9.344 19.141 1 89.44 577 GLY B O 1
ATOM 10159 N N . GLU B 1 578 ? -29.141 -9.773 20.172 1 89 578 GLU B N 1
ATOM 10160 C CA . GLU B 1 578 ? -28.562 -8.492 19.75 1 89 578 GLU B CA 1
ATOM 10161 C C . GLU B 1 578 ? -27.688 -8.656 18.516 1 89 578 GLU B C 1
ATOM 10163 O O . GLU B 1 578 ? -27.516 -9.766 18.016 1 89 578 GLU B O 1
ATOM 10168 N N . ASN B 1 579 ? -27.328 -7.5 17.984 1 92.44 579 ASN B N 1
ATOM 10169 C CA . ASN B 1 579 ? -26.438 -7.453 16.828 1 92.44 579 ASN B CA 1
ATOM 10170 C C . ASN B 1 579 ? -25.016 -7.02 17.219 1 92.44 579 ASN B C 1
ATOM 10172 O O . ASN B 1 579 ? -24.828 -6.398 18.266 1 92.44 579 ASN B O 1
ATOM 10176 N N . GLY B 1 580 ? -24.125 -7.496 16.469 1 94.81 580 GLY B N 1
ATOM 10177 C CA . GLY B 1 580 ? -22.781 -6.973 16.531 1 94.81 580 GLY B CA 1
ATOM 10178 C C . GLY B 1 580 ? -22.359 -6.238 15.266 1 94.81 580 GLY B C 1
ATOM 10179 O O . GLY B 1 580 ? -22.719 -6.648 14.164 1 94.81 580 GLY B O 1
ATOM 10180 N N . GLN B 1 581 ? -21.734 -5.078 15.414 1 96.81 581 GLN B N 1
ATOM 10181 C CA . GLN B 1 581 ? -21.234 -4.305 14.289 1 96.81 581 GLN B CA 1
ATOM 10182 C C . GLN B 1 581 ? -19.734 -4.043 14.422 1 96.81 581 GLN B C 1
ATOM 10184 O O . GLN B 1 581 ? -19.234 -3.764 15.516 1 96.81 581 GLN B O 1
ATOM 10189 N N . LEU B 1 582 ? -19.062 -4.234 13.406 1 97 582 LEU B N 1
ATOM 10190 C CA . LEU B 1 582 ? -17.625 -3.982 13.297 1 97 582 LEU B CA 1
ATOM 10191 C C . LEU B 1 582 ? -17.328 -3.104 12.086 1 97 582 LEU B C 1
ATOM 10193 O O . LEU B 1 582 ? -17.781 -3.387 10.977 1 97 582 LEU B O 1
ATOM 10197 N N . THR B 1 583 ? -16.594 -1.949 12.258 1 97.38 583 THR B N 1
ATOM 10198 C CA . THR B 1 583 ? -16.188 -1.06 11.172 1 97.38 583 THR B CA 1
ATOM 10199 C C . THR B 1 583 ? -14.664 -0.953 11.102 1 97.38 583 THR B C 1
ATOM 10201 O O . THR B 1 583 ? -13.992 -0.819 12.125 1 97.38 583 THR B O 1
ATOM 10204 N N . TRP B 1 584 ? -14.102 -1.065 9.961 1 97.31 584 TRP B N 1
ATOM 10205 C CA . TRP B 1 584 ? -12.672 -0.839 9.781 1 97.31 584 TRP B CA 1
ATOM 10206 C C . TRP B 1 584 ? -12.406 0.024 8.555 1 97.31 584 TRP B C 1
ATOM 10208 O O . TRP B 1 584 ? -13.281 0.165 7.688 1 97.31 584 TRP B O 1
ATOM 10218 N N . LEU B 1 585 ? -11.297 0.71 8.578 1 96.56 585 LEU B N 1
ATOM 10219 C CA . LEU B 1 585 ? -10.82 1.541 7.477 1 96.56 585 LEU B CA 1
ATOM 10220 C C . LEU B 1 585 ? -9.656 0.872 6.75 1 96.56 585 LEU B C 1
ATOM 10222 O O . LEU B 1 585 ? -8.68 0.473 7.379 1 96.56 585 LEU B O 1
ATOM 10226 N N . ASP B 1 586 ? -9.75 0.65 5.484 1 95.75 586 ASP B N 1
ATOM 10227 C CA . ASP B 1 586 ? -8.688 0.154 4.617 1 95.75 586 ASP B CA 1
ATOM 10228 C C . ASP B 1 586 ? -8.539 1.029 3.373 1 95.75 586 ASP B C 1
ATOM 10230 O O . ASP B 1 586 ? -9.445 1.099 2.543 1 95.75 586 ASP B O 1
ATOM 10234 N N . GLY B 1 587 ? -7.359 1.624 3.264 1 92.44 587 GLY B N 1
ATOM 10235 C CA . GLY B 1 587 ? -7.215 2.639 2.232 1 92.44 587 GLY B CA 1
ATOM 10236 C C . GLY B 1 587 ? -8.07 3.865 2.48 1 92.44 587 GLY B C 1
ATOM 10237 O O . GLY B 1 587 ? -8.016 4.465 3.557 1 92.44 587 GLY B O 1
ATOM 10238 N N . ASP B 1 588 ? -8.906 4.172 1.55 1 93.81 588 ASP B N 1
ATOM 10239 C CA . ASP B 1 588 ? -9.727 5.379 1.651 1 93.81 588 ASP B CA 1
ATOM 10240 C C . ASP B 1 588 ? -11.195 5.027 1.845 1 93.81 588 ASP B C 1
ATOM 10242 O O . ASP B 1 588 ? -12.078 5.855 1.595 1 93.81 588 ASP B O 1
ATOM 10246 N N . THR B 1 589 ? -11.492 3.746 2.215 1 96.38 589 THR B N 1
ATOM 10247 C CA . THR B 1 589 ? -12.875 3.285 2.307 1 96.38 589 THR B CA 1
ATOM 10248 C C . THR B 1 589 ? -13.148 2.662 3.672 1 96.38 589 THR B C 1
ATOM 10250 O O . THR B 1 589 ? -12.312 1.928 4.203 1 96.38 589 THR B O 1
ATOM 10253 N N . PHE B 1 590 ? -14.336 2.969 4.188 1 96.69 590 PHE B N 1
ATOM 10254 C CA . PHE B 1 590 ? -14.812 2.299 5.395 1 96.69 590 PHE B CA 1
ATOM 10255 C C . PHE B 1 590 ? -15.617 1.051 5.043 1 96.69 590 PHE B C 1
ATOM 10257 O O . PHE B 1 590 ? -16.375 1.05 4.074 1 96.69 590 PHE B O 1
ATOM 10264 N N . TYR B 1 591 ? -15.445 0.037 5.773 1 97.88 591 TYR B N 1
ATOM 10265 C CA . TYR B 1 591 ? -16.234 -1.188 5.68 1 97.88 591 TYR B CA 1
ATOM 10266 C C . TYR B 1 591 ? -16.891 -1.517 7.012 1 97.88 591 TYR B C 1
ATOM 10268 O O . TYR B 1 591 ? -16.281 -1.356 8.07 1 97.88 591 TYR B O 1
ATOM 10276 N N . THR B 1 592 ? -18.141 -1.917 6.945 1 98 592 THR B N 1
ATOM 10277 C CA . THR B 1 592 ? -18.859 -2.262 8.164 1 98 592 THR B CA 1
ATOM 10278 C C . THR B 1 592 ? -19.578 -3.6 8.016 1 98 592 THR B C 1
ATOM 10280 O O . THR B 1 592 ? -20.312 -3.814 7.039 1 98 592 THR B O 1
ATOM 10283 N N . ALA B 1 593 ? -19.312 -4.496 8.852 1 98.31 593 ALA B N 1
ATOM 10284 C CA . ALA B 1 593 ? -20.062 -5.746 8.961 1 98.31 593 ALA B CA 1
ATOM 10285 C C . ALA B 1 593 ? -21.031 -5.703 10.141 1 98.31 593 ALA B C 1
ATOM 10287 O O . ALA B 1 593 ? -20.641 -5.461 11.281 1 98.31 593 ALA B O 1
ATOM 10288 N N . THR B 1 594 ? -22.312 -5.859 9.859 1 98.12 594 THR B N 1
ATOM 10289 C CA . THR B 1 594 ? -23.375 -5.938 10.867 1 98.12 594 THR B CA 1
ATOM 10290 C C . THR B 1 594 ? -24.016 -7.324 10.875 1 98.12 594 THR B C 1
ATOM 10292 O O . THR B 1 594 ? -24.594 -7.75 9.875 1 98.12 594 THR B O 1
ATOM 10295 N N . GLY B 1 595 ? -23.828 -7.973 11.953 1 96.25 595 GLY B N 1
ATOM 10296 C CA . GLY B 1 595 ? -24.281 -9.352 11.977 1 96.25 595 GLY B CA 1
ATOM 10297 C C . GLY B 1 595 ? -25.25 -9.641 13.102 1 96.25 595 GLY B C 1
ATOM 10298 O O . GLY B 1 595 ? -25.109 -9.109 14.211 1 96.25 595 GLY B O 1
ATOM 10299 N N . ALA B 1 596 ? -26.312 -10.461 12.789 1 95.12 596 ALA B N 1
ATOM 10300 C CA . ALA B 1 596 ? -27.234 -10.953 13.805 1 95.12 596 ALA B CA 1
ATOM 10301 C C . ALA B 1 596 ? -26.703 -12.203 14.492 1 95.12 596 ALA B C 1
ATOM 10303 O O . ALA B 1 596 ? -26.172 -13.094 13.828 1 95.12 596 ALA B O 1
ATOM 10304 N N . LEU B 1 597 ? -26.734 -12.227 15.773 1 90.62 597 LEU B N 1
ATOM 10305 C CA . LEU B 1 597 ? -26.406 -13.414 16.562 1 90.62 597 LEU B CA 1
ATOM 10306 C C . LEU B 1 597 ? -27.547 -13.773 17.5 1 90.62 597 LEU B C 1
ATOM 10308 O O . LEU B 1 597 ? -27.438 -13.578 18.719 1 90.62 597 LEU B O 1
ATOM 10312 N N . PRO B 1 598 ? -28.547 -14.414 16.938 1 90.5 598 PRO B N 1
ATOM 10313 C CA . PRO B 1 598 ? -29.719 -14.711 17.75 1 90.5 598 PRO B CA 1
ATOM 10314 C C . PRO B 1 598 ? -29.375 -15.477 19.031 1 90.5 598 PRO B C 1
ATOM 10316 O O . PRO B 1 598 ? -30 -15.266 20.078 1 90.5 598 PRO B O 1
ATOM 10319 N N . ASN B 1 599 ? -28.391 -16.297 19.016 1 92.25 599 ASN B N 1
ATOM 10320 C CA . ASN B 1 599 ? -28.016 -17.109 20.172 1 92.25 599 ASN B CA 1
ATOM 10321 C C . ASN B 1 599 ? -26.953 -16.422 21.016 1 92.25 599 ASN B C 1
ATOM 10323 O O . ASN B 1 599 ? -26.438 -17.016 21.969 1 92.25 599 ASN B O 1
ATOM 10327 N N . GLY B 1 600 ? -26.641 -15.219 20.703 1 94.88 600 GLY B N 1
ATOM 10328 C CA . GLY B 1 600 ? -25.547 -14.555 21.375 1 94.88 600 GLY B CA 1
ATOM 10329 C C . GLY B 1 600 ? -24.188 -15.117 20.984 1 94.88 600 GLY B C 1
ATOM 10330 O O . GLY B 1 600 ? -24.094 -16 20.141 1 94.88 600 GLY B O 1
ATOM 10331 N N . GLY B 1 601 ? -23.172 -14.594 21.531 1 96.75 601 GLY B N 1
ATOM 10332 C CA . GLY B 1 601 ? -21.812 -14.992 21.25 1 96.75 601 GLY B CA 1
ATOM 10333 C C . GLY B 1 601 ? -20.797 -13.914 21.578 1 96.75 601 GLY B C 1
ATOM 10334 O O . GLY B 1 601 ? -20.922 -13.203 22.578 1 96.75 601 GLY B O 1
ATOM 10335 N N . GLU B 1 602 ? -19.734 -13.914 20.859 1 97.44 602 GLU B N 1
ATOM 10336 C CA . GLU B 1 602 ? -18.688 -12.914 21.078 1 97.44 602 GLU B CA 1
ATOM 10337 C C . GLU B 1 602 ? -17.969 -12.578 19.781 1 97.44 602 GLU B C 1
ATOM 10339 O O . GLU B 1 602 ? -17.984 -13.359 18.828 1 97.44 602 GLU B O 1
ATOM 10344 N N . LEU B 1 603 ? -17.547 -11.352 19.703 1 97.62 603 LEU B N 1
ATOM 10345 C CA . LEU B 1 603 ? -16.594 -10.93 18.688 1 97.62 603 LEU B CA 1
ATOM 10346 C C . LEU B 1 603 ? -15.156 -11.086 19.203 1 97.62 603 LEU B C 1
ATOM 10348 O O . LEU B 1 603 ? -14.82 -10.578 20.281 1 97.62 603 LEU B O 1
ATOM 10352 N N . ILE B 1 604 ? -14.352 -11.812 18.516 1 98.31 604 ILE B N 1
ATOM 10353 C CA . ILE B 1 604 ? -12.93 -11.992 18.828 1 98.31 604 ILE B CA 1
ATOM 10354 C C . ILE B 1 604 ? -12.086 -11.188 17.844 1 98.31 604 ILE B C 1
ATOM 10356 O O . ILE B 1 604 ? -12.195 -11.359 16.625 1 98.31 604 ILE B O 1
ATOM 10360 N N . VAL B 1 605 ? -11.305 -10.242 18.391 1 97.94 605 VAL B N 1
ATOM 10361 C CA . VAL B 1 605 ? -10.297 -9.531 17.609 1 97.94 605 VAL B CA 1
ATOM 10362 C C . VAL B 1 605 ? -8.961 -10.266 17.688 1 97.94 605 VAL B C 1
ATOM 10364 O O . VAL B 1 605 ? -8.398 -10.43 18.766 1 97.94 605 VAL B O 1
ATOM 10367 N N . ALA B 1 606 ? -8.5 -10.734 16.562 1 98.06 606 ALA B N 1
ATOM 10368 C CA . ALA B 1 606 ? -7.266 -11.508 16.516 1 98.06 606 ALA B CA 1
ATOM 10369 C C . ALA B 1 606 ? -6.297 -10.922 15.492 1 98.06 606 ALA B C 1
ATOM 10371 O O . ALA B 1 606 ? -6.645 -9.992 14.758 1 98.06 606 ALA B O 1
ATOM 10372 N N . GLN B 1 607 ? -5.078 -11.344 15.523 1 97.25 607 GLN B N 1
ATOM 10373 C CA . GLN B 1 607 ? -4.016 -10.953 14.602 1 97.25 607 GLN B CA 1
ATOM 10374 C C . GLN B 1 607 ? -3.078 -12.125 14.32 1 97.25 607 GLN B C 1
ATOM 10376 O O . GLN B 1 607 ? -2.723 -12.875 15.227 1 97.25 607 GLN B O 1
ATOM 10381 N N . THR B 1 608 ? -2.672 -12.297 13.086 1 97.19 608 THR B N 1
ATOM 10382 C CA . THR B 1 608 ? -1.726 -13.359 12.758 1 97.19 608 THR B CA 1
ATOM 10383 C C . THR B 1 608 ? -0.346 -13.047 13.328 1 97.19 608 THR B C 1
ATOM 10385 O O . THR B 1 608 ? 0.009 -11.875 13.508 1 97.19 608 THR B O 1
ATOM 10388 N N . GLY B 1 609 ? 0.454 -14.102 13.633 1 95.81 609 GLY B N 1
ATOM 10389 C CA . GLY B 1 609 ? 1.837 -13.898 14.031 1 95.81 609 GLY B CA 1
ATOM 10390 C C . GLY B 1 609 ? 2.215 -14.672 15.281 1 95.81 609 GLY B C 1
ATOM 10391 O O . GLY B 1 609 ? 3.389 -14.719 15.656 1 95.81 609 GLY B O 1
ATOM 10392 N N . ALA B 1 610 ? 1.189 -15.266 15.953 1 97.5 610 ALA B N 1
ATOM 10393 C CA . ALA B 1 610 ? 1.493 -16.062 17.141 1 97.5 610 ALA B CA 1
ATOM 10394 C C . ALA B 1 610 ? 2.244 -17.344 16.766 1 97.5 610 ALA B C 1
ATOM 10396 O O . ALA B 1 610 ? 2.051 -17.875 15.672 1 97.5 610 ALA B O 1
ATOM 10397 N N . SER B 1 611 ? 3.119 -17.766 17.672 1 95.94 611 SER B N 1
ATOM 10398 C CA . SER B 1 611 ? 3.891 -19 17.5 1 95.94 611 SER B CA 1
ATOM 10399 C C . SER B 1 611 ? 4.637 -18.984 16.172 1 95.94 611 SER B C 1
ATOM 10401 O O . SER B 1 611 ? 4.574 -19.969 15.414 1 95.94 611 SER B O 1
ATOM 10403 N N . ASP B 1 612 ? 5.203 -17.922 15.836 1 94.69 612 ASP B N 1
ATOM 10404 C CA . ASP B 1 612 ? 5.965 -17.703 14.617 1 94.69 612 ASP B CA 1
ATOM 10405 C C . ASP B 1 612 ? 7.344 -17.125 14.922 1 94.69 612 ASP B C 1
ATOM 10407 O O . ASP B 1 612 ? 7.617 -15.961 14.625 1 94.69 612 ASP B O 1
ATOM 10411 N N . PRO B 1 613 ? 8.242 -17.953 15.461 1 92.94 613 PRO B N 1
ATOM 10412 C CA . PRO B 1 613 ? 9.516 -17.453 15.977 1 92.94 613 PRO B CA 1
ATOM 10413 C C . PRO B 1 613 ? 10.398 -16.844 14.891 1 92.94 613 PRO B C 1
ATOM 10415 O O . PRO B 1 613 ? 11.297 -16.047 15.188 1 92.94 613 PRO B O 1
ATOM 10418 N N . ASN B 1 614 ? 10.133 -17.188 13.633 1 93.12 614 ASN B N 1
ATOM 10419 C CA . ASN B 1 614 ? 10.969 -16.688 12.555 1 93.12 614 ASN B CA 1
ATOM 10420 C C . ASN B 1 614 ? 10.305 -15.523 11.82 1 93.12 614 ASN B C 1
ATOM 10422 O O . ASN B 1 614 ? 10.789 -15.07 10.781 1 93.12 614 ASN B O 1
ATOM 10426 N N . PHE B 1 615 ? 9.18 -15.07 12.305 1 94 615 PHE B N 1
ATOM 10427 C CA . PHE B 1 615 ? 8.445 -13.961 11.711 1 94 615 PHE B CA 1
ATOM 10428 C C . PHE B 1 615 ? 8.172 -14.219 10.234 1 94 615 PHE B C 1
ATOM 10430 O O . PHE B 1 615 ? 8.438 -13.367 9.391 1 94 615 PHE B O 1
ATOM 10437 N N . ASN B 1 616 ? 7.578 -15.367 9.953 1 94.19 616 ASN B N 1
ATOM 10438 C CA . ASN B 1 616 ? 7.305 -15.789 8.578 1 94.19 616 ASN B CA 1
ATOM 10439 C C . ASN B 1 616 ? 5.949 -15.281 8.094 1 94.19 616 ASN B C 1
ATOM 10441 O O . ASN B 1 616 ? 5.766 -15.023 6.906 1 94.19 616 ASN B O 1
ATOM 10445 N N . LEU B 1 617 ? 5.031 -15.148 9 1 95.62 617 LEU B N 1
ATOM 10446 C CA . LEU B 1 617 ? 3.658 -14.82 8.625 1 95.62 617 LEU B CA 1
ATOM 10447 C C . LEU B 1 617 ? 3.484 -13.312 8.461 1 95.62 617 LEU B C 1
ATOM 10449 O O . LEU B 1 617 ? 4.066 -12.531 9.211 1 95.62 617 LEU B O 1
ATOM 10453 N N . ARG B 1 618 ? 2.707 -12.906 7.488 1 93.69 618 ARG B N 1
ATOM 10454 C CA . ARG B 1 618 ? 2.25 -11.516 7.445 1 93.69 618 ARG B CA 1
ATOM 10455 C C . ARG B 1 618 ? 1.395 -11.188 8.664 1 93.69 618 ARG B C 1
ATOM 10457 O O . ARG B 1 618 ? 0.589 -12.008 9.109 1 93.69 618 ARG B O 1
ATOM 10464 N N . VAL B 1 619 ? 1.555 -10.047 9.133 1 93.5 619 VAL B N 1
ATOM 10465 C CA . VAL B 1 619 ? 0.785 -9.594 10.281 1 93.5 619 VAL B CA 1
ATOM 10466 C C . VAL B 1 619 ? -0.485 -8.891 9.812 1 93.5 619 VAL B C 1
ATOM 10468 O O . VAL B 1 619 ? -0.431 -7.754 9.328 1 93.5 619 VAL B O 1
ATOM 10471 N N . GLU B 1 620 ? -1.61 -9.562 9.969 1 94.88 620 GLU B N 1
ATOM 10472 C CA . GLU B 1 620 ? -2.891 -9.047 9.484 1 94.88 620 GLU B CA 1
ATOM 10473 C C . GLU B 1 620 ? -4 -9.289 10.508 1 94.88 620 GLU B C 1
ATOM 10475 O O . GLU B 1 620 ? -3.943 -10.25 11.273 1 94.88 620 GLU B O 1
ATOM 10480 N N . PRO B 1 621 ? -4.996 -8.391 10.492 1 96.5 621 PRO B N 1
ATOM 10481 C CA . PRO B 1 621 ? -6.105 -8.594 11.43 1 96.5 621 PRO B CA 1
ATOM 10482 C C . PRO B 1 621 ? -7.055 -9.711 10.984 1 96.5 621 PRO B C 1
ATOM 10484 O O . PRO B 1 621 ? -7.203 -9.953 9.781 1 96.5 621 PRO B O 1
ATOM 10487 N N . ALA B 1 622 ? -7.668 -10.344 11.938 1 97.81 622 ALA B N 1
ATOM 10488 C CA . ALA B 1 622 ? -8.758 -11.305 11.789 1 97.81 622 ALA B CA 1
ATOM 10489 C C . ALA B 1 622 ? -9.852 -11.062 12.828 1 97.81 622 ALA B C 1
ATOM 10491 O O . ALA B 1 622 ? -9.555 -10.766 13.984 1 97.81 622 ALA B O 1
ATOM 10492 N N . TRP B 1 623 ? -11.094 -11.086 12.43 1 98.06 623 TRP B N 1
ATOM 10493 C CA . TRP B 1 623 ? -12.242 -10.922 13.312 1 98.06 623 TRP B CA 1
ATOM 10494 C C . TRP B 1 623 ? -13.156 -12.141 13.25 1 98.06 623 TRP B C 1
ATOM 10496 O O . TRP B 1 623 ? -13.641 -12.508 12.18 1 98.06 623 TRP B O 1
ATOM 10506 N N . LEU B 1 624 ? -13.383 -12.758 14.367 1 98.31 624 LEU B N 1
ATOM 10507 C CA . LEU B 1 624 ? -14.211 -13.961 14.438 1 98.31 624 LEU B CA 1
ATOM 10508 C C . LEU B 1 624 ? -15.469 -13.711 15.258 1 98.31 624 LEU B C 1
ATOM 10510 O O . LEU B 1 624 ? -15.391 -13.266 16.406 1 98.31 624 LEU B O 1
ATOM 10514 N N . TRP B 1 625 ? -16.625 -13.945 14.672 1 98 625 TRP B N 1
ATOM 10515 C CA . TRP B 1 625 ? -17.859 -14.062 15.445 1 98 625 TRP B CA 1
ATOM 10516 C C . TRP B 1 625 ? -18.094 -15.5 15.898 1 98 625 TRP B C 1
ATOM 10518 O O . TRP B 1 625 ? -18.266 -16.391 15.07 1 98 625 TRP B O 1
ATOM 10528 N N . ARG B 1 626 ? -18.062 -15.641 17.219 1 98 626 ARG B N 1
ATOM 10529 C CA . ARG B 1 626 ? -18.188 -16.984 17.781 1 98 626 ARG B CA 1
ATOM 10530 C C . ARG B 1 626 ? -19.547 -17.172 18.453 1 98 626 ARG B C 1
ATOM 10532 O O . ARG B 1 626 ? -20 -16.297 19.188 1 98 626 ARG B O 1
ATOM 10539 N N . THR B 1 627 ? -20.219 -18.25 18.078 1 97.62 627 THR B N 1
ATOM 10540 C CA . THR B 1 627 ? -21.469 -18.609 18.734 1 97.62 627 THR B CA 1
ATOM 10541 C C . THR B 1 627 ? -21.547 -20.125 18.922 1 97.62 627 THR B C 1
ATOM 10543 O O . THR B 1 627 ? -20.641 -20.859 18.531 1 97.62 627 THR B O 1
ATOM 10546 N N . HIS B 1 628 ? -22.547 -20.578 19.672 1 97.44 628 HIS B N 1
ATOM 10547 C CA . HIS B 1 628 ? -22.781 -21.984 19.969 1 97.44 628 HIS B CA 1
ATOM 10548 C C . HIS B 1 628 ? -24.219 -22.391 19.625 1 97.44 628 HIS B C 1
ATOM 10550 O O . HIS B 1 628 ? -25.141 -21.594 19.766 1 97.44 628 HIS B O 1
ATOM 10556 N N . GLY B 1 629 ? -24.312 -23.625 19.109 1 96.44 629 GLY B N 1
ATOM 10557 C CA . GLY B 1 629 ? -25.641 -24.141 18.844 1 96.44 629 GLY B CA 1
ATOM 10558 C C . GLY B 1 629 ? -25.641 -25.344 17.922 1 96.44 629 GLY B C 1
ATOM 10559 O O . GLY B 1 629 ? -24.578 -25.812 17.516 1 96.44 629 GLY B O 1
ATOM 10560 N N . ASP B 1 630 ? -26.844 -25.938 17.734 1 95.75 630 ASP B N 1
ATOM 10561 C CA . ASP B 1 630 ? -27.016 -27.016 16.766 1 95.75 630 ASP B CA 1
ATOM 10562 C C . ASP B 1 630 ? -27.297 -26.469 15.375 1 95.75 630 ASP B C 1
ATOM 10564 O O . ASP B 1 630 ? -26.562 -26.75 14.43 1 95.75 630 ASP B O 1
ATOM 10568 N N . ASN B 1 631 ? -28.359 -25.625 15.242 1 94.88 631 ASN B N 1
ATOM 10569 C CA . ASN B 1 631 ? -28.703 -24.906 14.023 1 94.88 631 ASN B CA 1
ATOM 10570 C C . ASN B 1 631 ? -28.469 -23.406 14.172 1 94.88 631 ASN B C 1
ATOM 10572 O O . ASN B 1 631 ? -29.094 -22.766 15.023 1 94.88 631 ASN B O 1
ATOM 10576 N N . VAL B 1 632 ? -27.562 -22.938 13.398 1 95.19 632 VAL B N 1
ATOM 10577 C CA . VAL B 1 632 ? -27.141 -21.547 13.531 1 95.19 632 VAL B CA 1
ATOM 10578 C C . VAL B 1 632 ? -27.172 -20.859 12.164 1 95.19 632 VAL B C 1
ATOM 10580 O O . VAL B 1 632 ? -26.859 -21.484 11.148 1 95.19 632 VAL B O 1
ATOM 10583 N N . LEU B 1 633 ? -27.688 -19.656 12.102 1 96.88 633 LEU B N 1
ATOM 10584 C CA . LEU B 1 633 ? -27.562 -18.797 10.922 1 96.88 633 LEU B CA 1
ATOM 10585 C C . LEU B 1 633 ? -26.766 -17.547 11.25 1 96.88 633 LEU B C 1
ATOM 10587 O O . LEU B 1 633 ? -27.156 -16.75 12.109 1 96.88 633 LEU B O 1
ATOM 10591 N N . PHE B 1 634 ? -25.594 -17.406 10.703 1 97.5 634 PHE B N 1
ATOM 10592 C CA . PHE B 1 634 ? -24.938 -16.094 10.664 1 97.5 634 PHE B CA 1
ATOM 10593 C C . PHE B 1 634 ? -25.531 -15.234 9.555 1 97.5 634 PHE B C 1
ATOM 10595 O O . PHE B 1 634 ? -25.422 -15.57 8.375 1 97.5 634 PHE B O 1
ATOM 10602 N N . ALA B 1 635 ? -26.25 -14.234 9.859 1 98 635 ALA B N 1
ATOM 10603 C CA . ALA B 1 635 ? -26.766 -13.242 8.922 1 98 635 ALA B CA 1
ATOM 10604 C C . ALA B 1 635 ? -26 -11.93 9.047 1 98 635 ALA B C 1
ATOM 10606 O O . ALA B 1 635 ? -26.125 -11.219 10.039 1 98 635 ALA B O 1
ATOM 10607 N N . THR B 1 636 ? -25.203 -11.617 8.086 1 98.44 636 THR B N 1
ATOM 10608 C CA . THR B 1 636 ? -24.297 -10.469 8.18 1 98.44 636 THR B CA 1
ATOM 10609 C C . THR B 1 636 ? -24.469 -9.555 6.969 1 98.44 636 THR B C 1
ATOM 10611 O O . THR B 1 636 ? -24.328 -10 5.828 1 98.44 636 THR B O 1
ATOM 10614 N N . ALA B 1 637 ? -24.781 -8.336 7.199 1 98.69 637 ALA B N 1
ATOM 10615 C CA . ALA B 1 637 ? -24.75 -7.309 6.164 1 98.69 637 ALA B CA 1
ATOM 10616 C C . ALA B 1 637 ? -23.391 -6.613 6.129 1 98.69 637 ALA B C 1
ATOM 10618 O O . ALA B 1 637 ? -22.891 -6.152 7.16 1 98.69 637 ALA B O 1
ATOM 10619 N N . ILE B 1 638 ? -22.75 -6.578 5.004 1 98.56 638 ILE B N 1
ATOM 10620 C CA . ILE B 1 638 ? -21.438 -5.93 4.848 1 98.56 638 ILE B CA 1
ATOM 10621 C C . ILE B 1 638 ? -21.562 -4.746 3.893 1 98.56 638 ILE B C 1
ATOM 10623 O O . ILE B 1 638 ? -22 -4.906 2.75 1 98.56 638 ILE B O 1
ATOM 10627 N N . GLU B 1 639 ? -21.109 -3.582 4.348 1 97.88 639 GLU B N 1
ATOM 10628 C CA . GLU B 1 639 ? -21.203 -2.342 3.584 1 97.88 639 GLU B CA 1
ATOM 10629 C C . GLU B 1 639 ? -19.812 -1.812 3.225 1 97.88 639 GLU B C 1
ATOM 10631 O O . GLU B 1 639 ? -18.891 -1.892 4.031 1 97.88 639 GLU B O 1
ATOM 10636 N N . SER B 1 640 ? -19.688 -1.443 2.012 1 97.06 640 SER B N 1
ATOM 10637 C CA . SER B 1 640 ? -18.641 -0.501 1.629 1 97.06 640 SER B CA 1
ATOM 10638 C C . SER B 1 640 ? -19.172 0.927 1.581 1 97.06 640 SER B C 1
ATOM 10640 O O . SER B 1 640 ? -20.125 1.218 0.851 1 97.06 640 SER B O 1
ATOM 10642 N N . HIS B 1 641 ? -18.562 1.789 2.408 1 95.19 641 HIS B N 1
ATOM 10643 C CA . HIS B 1 641 ? -19.156 3.115 2.508 1 95.19 641 HIS B CA 1
ATOM 10644 C C . HIS B 1 641 ? -18.109 4.168 2.85 1 95.19 641 HIS B C 1
ATOM 10646 O O . HIS B 1 641 ? -17 3.834 3.258 1 95.19 641 HIS B O 1
ATOM 10652 N N . GLY B 1 642 ? -18.5 5.332 2.518 1 91.88 642 GLY B N 1
ATOM 10653 C CA . GLY B 1 642 ? -17.719 6.484 2.934 1 91.88 642 GLY B CA 1
ATOM 10654 C C . GLY B 1 642 ? -16.422 6.633 2.168 1 91.88 642 GLY B C 1
ATOM 10655 O O . GLY B 1 642 ? -16.188 5.941 1.172 1 91.88 642 GLY B O 1
ATOM 10656 N N . TYR B 1 643 ? -15.695 7.621 2.535 1 89.88 643 TYR B N 1
ATOM 10657 C CA . TYR B 1 643 ? -14.453 8.031 1.883 1 89.88 643 TYR B CA 1
ATOM 10658 C C . TYR B 1 643 ? -13.562 8.805 2.846 1 89.88 643 TYR B C 1
ATOM 10660 O O . TYR B 1 643 ? -14.055 9.609 3.648 1 89.88 643 TYR B O 1
ATOM 10668 N N . PHE B 1 644 ? -12.266 8.438 2.871 1 90.69 644 PHE B N 1
ATOM 10669 C CA . PHE B 1 644 ? -11.297 9.164 3.686 1 90.69 644 PHE B CA 1
ATOM 10670 C C . PHE B 1 644 ? -10.109 9.617 2.838 1 90.69 644 PHE B C 1
ATOM 10672 O O . PHE B 1 644 ? -9.523 8.82 2.105 1 90.69 644 PHE B O 1
ATOM 10679 N N . ASP B 1 645 ? -9.75 10.906 2.908 1 87.38 645 ASP B N 1
ATOM 10680 C CA . ASP B 1 645 ? -8.609 11.508 2.23 1 87.38 645 ASP B CA 1
ATOM 10681 C C . ASP B 1 645 ? -7.949 12.57 3.107 1 87.38 645 ASP B C 1
ATOM 10683 O O . ASP B 1 645 ? -8.523 13.641 3.328 1 87.38 645 ASP B O 1
ATOM 10687 N N . GLU B 1 646 ? -6.719 12.367 3.492 1 86.62 646 GLU B N 1
ATOM 10688 C CA . GLU B 1 646 ? -6.074 13.281 4.434 1 86.62 646 GLU B CA 1
ATOM 10689 C C . GLU B 1 646 ? -5.633 14.562 3.738 1 86.62 646 GLU B C 1
ATOM 10691 O O . GLU B 1 646 ? -5.641 15.633 4.348 1 86.62 646 GLU B O 1
ATOM 10696 N N . ALA B 1 647 ? -5.203 14.453 2.512 1 85.56 647 ALA B N 1
ATOM 10697 C CA . ALA B 1 647 ? -4.734 15.648 1.812 1 85.56 647 ALA B CA 1
ATOM 10698 C C . ALA B 1 647 ? -5.824 16.719 1.771 1 85.56 647 ALA B C 1
ATOM 10700 O O . ALA B 1 647 ? -5.535 17.906 1.922 1 85.56 647 ALA B O 1
ATOM 10701 N N . SER B 1 648 ? -7.051 16.297 1.607 1 81.94 648 SER B N 1
ATOM 10702 C CA . SER B 1 648 ? -8.172 17.234 1.61 1 81.94 648 SER B CA 1
ATOM 10703 C C . SER B 1 648 ? -8.828 17.297 2.984 1 81.94 648 SER B C 1
ATOM 10705 O O . SER B 1 648 ? -9.82 18.016 3.168 1 81.94 648 SER B O 1
ATOM 10707 N N . GLU B 1 649 ? -8.25 16.5 3.984 1 83.12 649 GLU B N 1
ATOM 10708 C CA . GLU B 1 649 ? -8.789 16.406 5.336 1 83.12 649 GLU B CA 1
ATOM 10709 C C . GLU B 1 649 ? -10.289 16.125 5.316 1 83.12 649 GLU B C 1
ATOM 10711 O O . GLU B 1 649 ? -11.062 16.812 5.988 1 83.12 649 GLU B O 1
ATOM 10716 N N . THR B 1 650 ? -10.664 15.148 4.535 1 83.31 650 THR B N 1
ATOM 10717 C CA . THR B 1 650 ? -12.078 14.844 4.34 1 83.31 650 THR B CA 1
ATOM 10718 C C . THR B 1 650 ? -12.391 13.422 4.793 1 83.31 650 THR B C 1
ATOM 10720 O O . THR B 1 650 ? -11.664 12.484 4.457 1 83.31 650 THR B O 1
ATOM 10723 N N . SER B 1 651 ? -13.344 13.25 5.668 1 87.44 651 SER B N 1
ATOM 10724 C CA . SER B 1 651 ? -13.984 11.992 6.023 1 87.44 651 SER B CA 1
ATOM 10725 C C . SER B 1 651 ? -15.5 12.086 5.867 1 87.44 651 SER B C 1
ATOM 10727 O O . SER B 1 651 ? -16.141 12.969 6.449 1 87.44 651 SER B O 1
ATOM 10729 N N . ARG B 1 652 ? -16.062 11.289 4.988 1 86 652 ARG B N 1
ATOM 10730 C CA . ARG B 1 652 ? -17.5 11.281 4.766 1 86 652 ARG B CA 1
ATOM 10731 C C . ARG B 1 652 ? -18.094 9.898 5.035 1 86 652 ARG B C 1
ATOM 10733 O O . ARG B 1 652 ? -17.469 8.883 4.719 1 86 652 ARG B O 1
ATOM 10740 N N . ASN B 1 653 ? -19.281 9.836 5.605 1 89.44 653 ASN B N 1
ATOM 10741 C CA . ASN B 1 653 ? -20.031 8.602 5.824 1 89.44 653 ASN B CA 1
ATOM 10742 C C . ASN B 1 653 ? -19.156 7.523 6.465 1 89.44 653 ASN B C 1
ATOM 10744 O O . ASN B 1 653 ? -19.094 6.398 5.961 1 89.44 653 ASN B O 1
ATOM 10748 N N . ALA B 1 654 ? -18.484 7.914 7.531 1 91.38 654 ALA B N 1
ATOM 10749 C CA . ALA B 1 654 ? -17.609 6.988 8.234 1 91.38 654 ALA B CA 1
ATOM 10750 C C . ALA B 1 654 ? -18.422 5.891 8.93 1 91.38 654 ALA B C 1
ATOM 10752 O O . ALA B 1 654 ? -17.859 4.859 9.32 1 91.38 654 ALA B O 1
ATOM 10753 N N . ARG B 1 655 ? -19.719 6.105 9.078 1 92 655 ARG B N 1
ATOM 10754 C CA . ARG B 1 655 ? -20.625 5.09 9.602 1 92 655 ARG B CA 1
ATOM 10755 C C . ARG B 1 655 ? -21.484 4.488 8.484 1 92 655 ARG B C 1
ATOM 10757 O O . ARG B 1 655 ? -21.906 5.199 7.574 1 92 655 ARG B O 1
ATOM 10764 N N . GLY B 1 656 ? -21.703 3.215 8.57 1 93.69 656 GLY B N 1
ATOM 10765 C CA . GLY B 1 656 ? -22.562 2.559 7.598 1 93.69 656 GLY B CA 1
ATOM 10766 C C . GLY B 1 656 ? -24.031 2.938 7.742 1 93.69 656 GLY B C 1
ATOM 10767 O O . GLY B 1 656 ? -24.406 3.65 8.672 1 93.69 656 GLY B O 1
ATOM 10768 N N . GLN B 1 657 ? -24.812 2.496 6.793 1 96.62 657 GLN B N 1
ATOM 10769 C CA . GLN B 1 657 ? -26.234 2.801 6.75 1 96.62 657 GLN B CA 1
ATOM 10770 C C . GLN B 1 657 ? -27.047 1.711 7.438 1 96.62 657 GLN B C 1
ATOM 10772 O O . GLN B 1 657 ? -28.219 1.924 7.777 1 96.62 657 GLN B O 1
ATOM 10777 N N . VAL B 1 658 ? -26.484 0.542 7.574 1 97.94 658 VAL B N 1
ATOM 10778 C CA . VAL B 1 658 ? -27.188 -0.56 8.219 1 97.94 658 VAL B CA 1
ATOM 10779 C C . VAL B 1 658 ? -27.125 -0.401 9.734 1 97.94 658 VAL B C 1
ATOM 10781 O O . VAL B 1 658 ? -26.031 -0.339 10.312 1 97.94 658 VAL B O 1
ATOM 10784 N N . LYS B 1 659 ? -28.266 -0.349 10.344 1 96.56 659 LYS B N 1
ATOM 10785 C CA . LYS B 1 659 ? -28.359 -0.206 11.797 1 96.56 659 LYS B CA 1
ATOM 10786 C C . LYS B 1 659 ? -28.406 -1.569 12.484 1 96.56 659 LYS B C 1
ATOM 10788 O O . LYS B 1 659 ? -27.797 -1.76 13.539 1 96.56 659 LYS B O 1
ATOM 10793 N N . ARG B 1 660 ? -29.172 -2.447 11.891 1 96.44 660 ARG B N 1
ATOM 10794 C CA . ARG B 1 660 ? -29.438 -3.736 12.523 1 96.44 660 ARG B CA 1
ATOM 10795 C C . ARG B 1 660 ? -29.875 -4.773 11.492 1 96.44 660 ARG B C 1
ATOM 10797 O O . ARG B 1 660 ? -30.484 -4.434 10.477 1 96.44 660 ARG B O 1
ATOM 10804 N N . VAL B 1 661 ? -29.469 -6.008 11.75 1 97.75 661 VAL B N 1
ATOM 10805 C CA . VAL B 1 661 ? -29.938 -7.168 11 1 97.75 661 VAL B CA 1
ATOM 10806 C C . VAL B 1 661 ? -30.688 -8.117 11.93 1 97.75 661 VAL B C 1
ATOM 10808 O O . VAL B 1 661 ? -30.312 -8.289 13.086 1 97.75 661 VAL B O 1
ATOM 10811 N N . GLU B 1 662 ? -31.75 -8.656 11.484 1 96.75 662 GLU B N 1
ATOM 10812 C CA . GLU B 1 662 ? -32.562 -9.555 12.297 1 96.75 662 GLU B CA 1
ATOM 10813 C C . GLU B 1 662 ? -32.969 -10.797 11.508 1 96.75 662 GLU B C 1
ATOM 10815 O O . GLU B 1 662 ? -33.438 -10.695 10.375 1 96.75 662 GLU B O 1
ATOM 10820 N N . VAL B 1 663 ? -32.75 -11.945 12.125 1 96.94 663 VAL B N 1
ATOM 10821 C CA . VAL B 1 663 ? -33.25 -13.18 11.539 1 96.94 663 VAL B CA 1
ATOM 10822 C C . VAL B 1 663 ? -34.75 -13.352 11.906 1 96.94 663 VAL B C 1
ATOM 10824 O O . VAL B 1 663 ? -35.062 -13.602 13.07 1 96.94 663 VAL B O 1
ATOM 10827 N N . LEU B 1 664 ? -35.594 -13.266 10.898 1 96.5 664 LEU B N 1
ATOM 10828 C CA . LEU B 1 664 ? -37.031 -13.398 11.133 1 96.5 664 LEU B CA 1
ATOM 10829 C C . LEU B 1 664 ? -37.438 -14.867 11.125 1 96.5 664 LEU B C 1
ATOM 10831 O O . LEU B 1 664 ? -38.281 -15.273 11.922 1 96.5 664 LEU B O 1
ATOM 10835 N N . GLU B 1 665 ? -36.938 -15.547 10.227 1 95.94 665 GLU B N 1
ATOM 10836 C CA . GLU B 1 665 ? -37.219 -16.969 10.031 1 95.94 665 GLU B CA 1
ATOM 10837 C C . GLU B 1 665 ? -36 -17.672 9.406 1 95.94 665 GLU B C 1
ATOM 10839 O O . GLU B 1 665 ? -35.344 -17.109 8.539 1 95.94 665 GLU B O 1
ATOM 10844 N N . HIS B 1 666 ? -35.781 -18.875 9.898 1 95.88 666 HIS B N 1
ATOM 10845 C CA . HIS B 1 666 ? -34.719 -19.656 9.25 1 95.88 666 HIS B CA 1
ATOM 10846 C C . HIS B 1 666 ? -35.031 -21.156 9.312 1 95.88 666 HIS B C 1
ATOM 10848 O O . HIS B 1 666 ? -35.188 -21.703 10.406 1 95.88 666 HIS B O 1
ATOM 10854 N N . ASP B 1 667 ? -35.188 -21.688 8.219 1 93.06 667 ASP B N 1
ATOM 10855 C CA . ASP B 1 667 ? -35.281 -23.125 8.023 1 93.06 667 ASP B CA 1
ATOM 10856 C C . ASP B 1 667 ? -34.5 -23.578 6.789 1 93.06 667 ASP B C 1
ATOM 10858 O O . ASP B 1 667 ? -34.812 -23.172 5.668 1 93.06 667 ASP B O 1
ATOM 10862 N N . LEU B 1 668 ? -33.531 -24.391 6.996 1 89.56 668 LEU B N 1
ATOM 10863 C CA . LEU B 1 668 ? -32.625 -24.812 5.934 1 89.56 668 LEU B CA 1
ATOM 10864 C C . LEU B 1 668 ? -33.375 -25.594 4.859 1 89.56 668 LEU B C 1
ATOM 10866 O O . LEU B 1 668 ? -32.875 -25.719 3.73 1 89.56 668 LEU B O 1
ATOM 10870 N N . ASN B 1 669 ? -34.531 -26.094 5.18 1 90.38 669 ASN B N 1
ATOM 10871 C CA . ASN B 1 669 ? -35.281 -26.906 4.227 1 90.38 669 ASN B CA 1
ATOM 10872 C C . ASN B 1 669 ? -36.469 -26.141 3.643 1 90.38 669 ASN B C 1
ATOM 10874 O O . ASN B 1 669 ? -37.25 -26.703 2.885 1 90.38 669 ASN B O 1
ATOM 10878 N N . SER B 1 670 ? -36.625 -24.953 4.02 1 94.25 670 SER B N 1
ATOM 10879 C CA . SER B 1 670 ? -37.719 -24.156 3.488 1 94.25 670 SER B CA 1
ATOM 10880 C C . SER B 1 670 ? -37.25 -22.781 3.066 1 94.25 670 SER B C 1
ATOM 10882 O O . SER B 1 670 ? -36.844 -22.578 1.917 1 94.25 670 SER B O 1
ATOM 10884 N N . GLN B 1 671 ? -37.062 -21.906 4.035 1 96.75 671 GLN B N 1
ATOM 10885 C CA . GLN B 1 671 ? -36.656 -20.547 3.643 1 96.75 671 GLN B CA 1
ATOM 10886 C C . GLN B 1 671 ? -35.969 -19.812 4.793 1 96.75 671 GLN B C 1
ATOM 10888 O O . GLN B 1 671 ? -36.062 -20.25 5.945 1 96.75 671 GLN B O 1
ATOM 10893 N N . THR B 1 672 ? -35.25 -18.875 4.441 1 97.75 672 THR B N 1
ATOM 10894 C CA . THR B 1 672 ? -34.656 -17.906 5.371 1 97.75 672 THR B CA 1
ATOM 10895 C C . THR B 1 672 ? -35.219 -16.516 5.125 1 97.75 672 THR B C 1
ATOM 10897 O O . THR B 1 672 ? -35.281 -16.062 3.982 1 97.75 672 THR B O 1
ATOM 10900 N N . LYS B 1 673 ? -35.688 -15.883 6.141 1 98 673 LYS B N 1
ATOM 10901 C CA . LYS B 1 673 ? -36.156 -14.492 6.105 1 98 673 LYS B CA 1
ATOM 10902 C C . LYS B 1 673 ? -35.312 -13.617 7.039 1 98 673 LYS B C 1
ATOM 10904 O O . LYS B 1 673 ? -35.188 -13.922 8.227 1 98 673 LYS B O 1
ATOM 10909 N N . VAL B 1 674 ? -34.719 -12.609 6.508 1 97.81 674 VAL B N 1
ATOM 10910 C CA . VAL B 1 674 ? -33.875 -11.688 7.262 1 97.81 674 VAL B CA 1
ATOM 10911 C C . VAL B 1 674 ? -34.375 -10.258 7.055 1 97.81 674 VAL B C 1
ATOM 10913 O O . VAL B 1 674 ? -34.781 -9.883 5.949 1 97.81 674 VAL B O 1
ATOM 10916 N N . ALA B 1 675 ? -34.406 -9.492 8.117 1 97.94 675 ALA B N 1
ATOM 10917 C CA . ALA B 1 675 ? -34.719 -8.07 8.031 1 97.94 675 ALA B CA 1
ATOM 10918 C C . ALA B 1 675 ? -33.438 -7.223 8.188 1 97.94 675 ALA B C 1
ATOM 10920 O O . ALA B 1 675 ? -32.594 -7.527 9.016 1 97.94 675 ALA B O 1
ATOM 10921 N N . ILE B 1 676 ? -33.312 -6.25 7.371 1 98.25 676 ILE B N 1
ATOM 10922 C CA . ILE B 1 676 ? -32.25 -5.246 7.48 1 98.25 676 ILE B CA 1
ATOM 10923 C C . ILE B 1 676 ? -32.875 -3.887 7.805 1 98.25 676 ILE B C 1
ATOM 10925 O O . ILE B 1 676 ? -33.719 -3.379 7.051 1 98.25 676 ILE B O 1
ATOM 10929 N N . TYR B 1 677 ? -32.5 -3.371 8.938 1 98.06 677 TYR B N 1
ATOM 10930 C CA . TYR B 1 677 ? -32.969 -2.059 9.375 1 98.06 677 TYR B CA 1
ATOM 10931 C C . TYR B 1 677 ? -31.906 -0.99 9.094 1 98.06 677 TYR B C 1
ATOM 10933 O O . TYR B 1 677 ? -30.719 -1.181 9.398 1 98.06 677 TYR B O 1
ATOM 10941 N N . PHE B 1 678 ? -32.312 0.089 8.547 1 97.81 678 PHE B N 1
ATOM 10942 C CA . PHE B 1 678 ? -31.375 1.157 8.195 1 97.81 678 PHE B CA 1
ATOM 10943 C C . PHE B 1 678 ? -31.484 2.314 9.18 1 97.81 678 PHE B C 1
ATOM 10945 O O . PHE B 1 678 ? -32.469 2.426 9.914 1 97.81 678 PHE B O 1
ATOM 10952 N N . VAL B 1 679 ? -30.531 3.123 9.234 1 94.56 679 VAL B N 1
ATOM 10953 C CA . VAL B 1 679 ? -30.375 4.191 10.219 1 94.56 679 VAL B CA 1
ATOM 10954 C C . VAL B 1 679 ? -31.516 5.195 10.078 1 94.56 679 VAL B C 1
ATOM 10956 O O . VAL B 1 679 ? -31.984 5.758 11.07 1 94.56 679 VAL B O 1
ATOM 10959 N N . GLU B 1 680 ? -32.062 5.457 8.859 1 91.5 680 GLU B N 1
ATOM 10960 C CA . GLU B 1 680 ? -33.094 6.461 8.633 1 91.5 680 GLU B CA 1
ATOM 10961 C C . GLU B 1 680 ? -34.469 5.895 8.898 1 91.5 680 GLU B C 1
ATOM 10963 O O . GLU B 1 680 ? -35.469 6.586 8.703 1 91.5 680 GLU B O 1
ATOM 10968 N N . GLY B 1 681 ? -34.562 4.645 9.273 1 92.5 681 GLY B N 1
ATOM 10969 C CA . GLY B 1 681 ? -35.844 4.102 9.742 1 92.5 681 GLY B CA 1
ATOM 10970 C C . GLY B 1 681 ? -36.438 3.092 8.781 1 92.5 681 GLY B C 1
ATOM 10971 O O . GLY B 1 681 ? -37.281 2.283 9.18 1 92.5 681 GLY B O 1
ATOM 10972 N N . GLU B 1 682 ? -35.969 3.062 7.543 1 95.25 682 GLU B N 1
ATOM 10973 C CA . GLU B 1 682 ? -36.469 2.072 6.594 1 95.25 682 GLU B CA 1
ATOM 10974 C C . GLU B 1 682 ? -35.969 0.672 6.945 1 95.25 682 GLU B C 1
ATOM 10976 O O . GLU B 1 682 ? -34.969 0.519 7.668 1 95.25 682 GLU B O 1
ATOM 10981 N N . ALA B 1 683 ? -36.688 -0.28 6.48 1 97.44 683 ALA B N 1
ATOM 10982 C CA . ALA B 1 683 ? -36.312 -1.673 6.68 1 97.44 683 ALA B CA 1
ATOM 10983 C C . ALA B 1 683 ? -36.656 -2.525 5.469 1 97.44 683 ALA B C 1
ATOM 10985 O O . ALA B 1 683 ? -37.625 -2.229 4.762 1 97.44 683 ALA B O 1
ATOM 10986 N N . LEU B 1 684 ? -35.875 -3.479 5.195 1 97.94 684 LEU B N 1
ATOM 10987 C CA . LEU B 1 684 ? -36.094 -4.434 4.117 1 97.94 684 LEU B CA 1
ATOM 10988 C C . LEU B 1 684 ? -36.188 -5.855 4.66 1 97.94 684 LEU B C 1
ATOM 10990 O O . LEU B 1 684 ? -35.531 -6.191 5.648 1 97.94 684 LEU B O 1
ATOM 10994 N N . GLU B 1 685 ? -37.031 -6.609 4.055 1 98.19 685 GLU B N 1
ATOM 10995 C CA . GLU B 1 685 ? -37.094 -8.055 4.273 1 98.19 685 GLU B CA 1
ATOM 10996 C C . GLU B 1 685 ? -36.531 -8.812 3.076 1 98.19 685 GLU B C 1
ATOM 10998 O O . GLU B 1 685 ? -36.969 -8.602 1.941 1 98.19 685 GLU B O 1
ATOM 11003 N N . ILE B 1 686 ? -35.594 -9.586 3.291 1 98.38 686 ILE B N 1
ATOM 11004 C CA . ILE B 1 686 ? -35 -10.453 2.271 1 98.38 686 ILE B CA 1
ATOM 11005 C C . ILE B 1 686 ? -35.438 -11.898 2.523 1 98.38 686 ILE B C 1
ATOM 11007 O O . ILE B 1 686 ? -35.312 -12.398 3.643 1 98.38 686 ILE B O 1
ATOM 11011 N N . ARG B 1 687 ? -35.906 -12.531 1.52 1 98.25 687 ARG B N 1
ATOM 11012 C CA . ARG B 1 687 ? -36.312 -13.93 1.593 1 98.25 687 ARG B CA 1
ATOM 11013 C C . ARG B 1 687 ? -35.469 -14.781 0.637 1 98.25 687 ARG B C 1
ATOM 11015 O O . ARG B 1 687 ? -35.312 -14.43 -0.531 1 98.25 687 ARG B O 1
ATOM 11022 N N . VAL B 1 688 ? -34.938 -15.828 1.177 1 98.31 688 VAL B N 1
ATOM 11023 C CA . VAL B 1 688 ? -34.188 -16.781 0.373 1 98.31 688 VAL B CA 1
ATOM 11024 C C . VAL B 1 688 ? -34.844 -18.156 0.435 1 98.31 688 VAL B C 1
ATOM 11026 O O . VAL B 1 688 ? -35.156 -18.672 1.521 1 98.31 688 VAL B O 1
ATOM 11029 N N . ASP B 1 689 ? -35.156 -18.703 -0.703 1 97.94 689 ASP B N 1
ATOM 11030 C CA . ASP B 1 689 ? -35.719 -20.047 -0.779 1 97.94 689 ASP B CA 1
ATOM 11031 C C . ASP B 1 689 ? -34.594 -21.094 -0.667 1 97.94 689 ASP B C 1
ATOM 11033 O O . ASP B 1 689 ? -33.719 -21.172 -1.522 1 97.94 689 ASP B O 1
ATOM 11037 N N . ASN B 1 690 ? -34.656 -21.922 0.401 1 96.81 690 ASN B N 1
ATOM 11038 C CA . ASN B 1 690 ? -33.594 -22.891 0.678 1 96.81 690 ASN B CA 1
ATOM 11039 C C . ASN B 1 690 ? -33.938 -24.266 0.109 1 96.81 690 ASN B C 1
ATOM 11041 O O . ASN B 1 690 ? -33.125 -25.188 0.201 1 96.81 690 ASN B O 1
ATOM 11045 N N . ARG B 1 691 ? -35.094 -24.453 -0.555 1 92.94 691 ARG B N 1
ATOM 11046 C CA . ARG B 1 691 ? -35.5 -25.75 -1.082 1 92.94 691 ARG B CA 1
ATOM 11047 C C . ARG B 1 691 ? -34.656 -26.141 -2.297 1 92.94 691 ARG B C 1
ATOM 11049 O O . ARG B 1 691 ? -34.469 -25.328 -3.199 1 92.94 691 ARG B O 1
ATOM 11056 N N . PRO B 1 692 ? -34.188 -27.375 -2.24 1 88.56 692 PRO B N 1
ATOM 11057 C CA . PRO B 1 692 ? -33.406 -27.828 -3.393 1 88.56 692 PRO B CA 1
ATOM 11058 C C . PRO B 1 692 ? -34.125 -27.625 -4.719 1 88.56 692 PRO B C 1
ATOM 11060 O O . PRO B 1 692 ? -35.312 -27.969 -4.848 1 88.56 692 PRO B O 1
ATOM 11063 N N . GLY B 1 693 ? -33.531 -26.984 -5.664 1 88.81 693 GLY B N 1
ATOM 11064 C CA . GLY B 1 693 ? -34.094 -26.781 -7.004 1 88.81 693 GLY B CA 1
ATOM 11065 C C . GLY B 1 693 ? -34.938 -25.531 -7.121 1 88.81 693 GLY B C 1
ATOM 11066 O O . GLY B 1 693 ? -35.406 -25.203 -8.211 1 88.81 693 GLY B O 1
ATOM 11067 N N . PHE B 1 694 ? -35.125 -24.812 -6.047 1 90.69 694 PHE B N 1
ATOM 11068 C CA . PHE B 1 694 ? -36 -23.656 -6.055 1 90.69 694 PHE B CA 1
ATOM 11069 C C . PHE B 1 694 ? -35.25 -22.391 -5.641 1 90.69 694 PHE B C 1
ATOM 11071 O O . PHE B 1 694 ? -35.844 -21.406 -5.234 1 90.69 694 PHE B O 1
ATOM 11078 N N . GLY B 1 695 ? -34.031 -22.5 -5.715 1 92.5 695 GLY B N 1
ATOM 11079 C CA . GLY B 1 695 ? -33.219 -21.391 -5.25 1 92.5 695 GLY B CA 1
ATOM 11080 C C . GLY B 1 695 ? -33.594 -20.062 -5.867 1 92.5 695 GLY B C 1
ATOM 11081 O O . GLY B 1 695 ? -33.5 -19.891 -7.086 1 92.5 695 GLY B O 1
ATOM 11082 N N . GLN B 1 696 ? -34 -19.109 -5.082 1 96.12 696 GLN B N 1
ATOM 11083 C CA . GLN B 1 696 ? -34.406 -17.75 -5.43 1 96.12 696 GLN B CA 1
ATOM 11084 C C . GLN B 1 696 ? -34.344 -16.828 -4.207 1 96.12 696 GLN B C 1
ATOM 11086 O O . GLN B 1 696 ? -34.281 -17.312 -3.072 1 96.12 696 GLN B O 1
ATOM 11091 N N . PHE B 1 697 ? -34.281 -15.578 -4.449 1 97.94 697 PHE B N 1
ATOM 11092 C CA . PHE B 1 697 ? -34.406 -14.625 -3.348 1 97.94 697 PHE B CA 1
ATOM 11093 C C . PHE B 1 697 ? -35.25 -13.438 -3.748 1 97.94 697 PHE B C 1
ATOM 11095 O O . PHE B 1 697 ? -35.469 -13.195 -4.938 1 97.94 697 PHE B O 1
ATOM 11102 N N . SER B 1 698 ? -35.812 -12.758 -2.869 1 97.75 698 SER B N 1
ATOM 11103 C CA . SER B 1 698 ? -36.625 -11.562 -3.082 1 97.75 698 SER B CA 1
ATOM 11104 C C . SER B 1 698 ? -36.375 -10.523 -2.002 1 97.75 698 SER B C 1
ATOM 11106 O O . SER B 1 698 ? -35.844 -10.844 -0.934 1 97.75 698 SER B O 1
ATOM 11108 N N . VAL B 1 699 ? -36.594 -9.359 -2.299 1 97.56 699 VAL B N 1
ATOM 11109 C CA . VAL B 1 699 ? -36.438 -8.219 -1.402 1 97.56 699 VAL B CA 1
ATOM 11110 C C . VAL B 1 699 ? -37.719 -7.398 -1.381 1 97.56 699 VAL B C 1
ATOM 11112 O O . VAL B 1 699 ? -38.281 -7.086 -2.434 1 97.56 699 VAL B O 1
ATOM 11115 N N . GLN B 1 700 ? -38.219 -7.094 -0.247 1 96.31 700 GLN B N 1
ATOM 11116 C CA . GLN B 1 700 ? -39.406 -6.266 -0.116 1 96.31 700 GLN B CA 1
ATOM 11117 C C . GLN B 1 700 ? -39.281 -5.328 1.083 1 96.31 700 GLN B C 1
ATOM 11119 O O . GLN B 1 700 ? -38.594 -5.629 2.051 1 96.31 700 GLN B O 1
ATOM 11124 N N . PRO B 1 701 ? -39.938 -4.121 1.004 1 94.62 701 PRO B N 1
ATOM 11125 C CA . PRO B 1 701 ? -39.969 -3.26 2.188 1 94.62 701 PRO B CA 1
ATOM 11126 C C . PRO B 1 701 ? -40.719 -3.9 3.359 1 94.62 701 PRO B C 1
ATOM 11128 O O . PRO B 1 701 ? -41.656 -4.648 3.152 1 94.62 701 PRO B O 1
ATOM 11131 N N . LEU B 1 702 ? -40.094 -3.721 4.48 1 91.12 702 LEU B N 1
ATOM 11132 C CA . LEU B 1 702 ? -40.781 -4.203 5.68 1 91.12 702 LEU B CA 1
ATOM 11133 C C . LEU B 1 702 ? -41.781 -3.176 6.18 1 91.12 702 LEU B C 1
ATOM 11135 O O . LEU B 1 702 ? -41.531 -1.972 6.156 1 91.12 702 LEU B O 1
#